Protein 8VDB (pdb70)

Sequence (1303 aa):
HMSKAKITAIGTYAPSRRLTNADLEKIVDTSDEWIVQRTGMRERRIADEHQFTSDLCIEAVKNLKSRYKGTLDDVDMILVATTTSDYAFPSTACRVQEYFGWESTGALDINATCAGLTYGLHLANGLITSGLHQKILVIAGETLSKVTDYTDRTTCVLFGDAAGALLVERDEETPGFLASVQGTSGNGGDILYRAGLRNEINGVQLVGSGKMVQNGREVYKWAARTVPGEFERLLHKAGLSSDDLDWFVPHSANLRMIESICEKTPFPIEKTLTSVEHYGNTSSVSIVLALDLAVKAGKLKKDQIVLLFGFGGGLTYTGLLIKWGMHMSKAKITAIGTYAPSRRLTNADLEKIVDTSDEWIVQRTGMRERRIADEHQFTSDLCIEAVKNLKSRYKGTLDDVDMILVATTTSDYAFPSTACRVQEYFGWESTGALDINATCAGLTYGLHLANGLITSGLHQKILVIAGETLSKVTDYTDRTTCVLFGDAAGALLVERDEETPGFLASVQGTSGNGGDILYRAGLRNEINGVQLVGSGKMVQNGREVYKWAARTVPGEFERLLHKAGLSSDDLDWFVPHSANLRMIESICEKTPFPIEKTLTSVEHYGNTSSVSIVLALDLAVKAGKLKKDQIVLLFGFGGGLTYTGLLIKWGMHMSKAKITAIGTYAPSRRLTNADLEKIVDTSDEWIVQRTGMRERRIADEHQFTSDLCIEAVKNLKSRYKGTLDDVDMILVATTTSDYAFPSTACRVQEYFGWESTGALDINATCAGLTYGLHLANGLITSGLHQKILVIAGETLSKVTDYTDRTTCVLFGDAAGALLVERDEETPGFLASVQGTSGNGGDILYRAGLRNEINGVQLVGSGKMVQNGREVYKWAARTVPGEFERLLHKAGLSSDDLDWFVPHSANLRMIESICEKTPFPIEKTLTSVEHYGNTSSVSIVLALDLAVKAGKLKKDQIVLLFGFGGGLTYTGLLIKWGMMSKAKITAIGTYAPSRRLTNADLEKIVDTSDEWIVQRTGMRERRIADEHQFTSDLCIEAVKNLKSRYKGTLDDVDMILVATTTSDYAFPSTACRVQEYFGWESTGALDINATCAGLTYGLHLANGLITSGLHQKILVIAGETLSKVTDYTDRTTCVLFGDAAGALLVERDEETPGFLASVQGTSGNGGDILYRAGLRNEINGVQLVGSGKMVQNGREVYKWAARTVPGEFERLLHKAGLSSDDLDWFVPHSANLRMIESICEKTPFPIEKTLTSVEHYGNTSSVSIVLALDLAVKAGKLKKDQIVLLFGFGGGLTYTGLLIKWGM

GO terms:
  GO:0033818 beta-ketoacyl-acyl-carrier-protein synthase III activity (F, EXP)

B-factor: mean 51.44, std 9.85, range [28.23, 94.94]

Structure (mmCIF, N/CA/C/O backbone):
data_8VDB
#
_entry.id   8VDB
#
_cell.length_a   91.964
_cell.length_b   92.718
_cell.length_c   93.998
_cell.angle_alpha   111.66
_cell.angle_beta   110.13
_cell.angle_gamma   105.45
#
_symmetry.space_group_name_H-M   'P 1'
#
loop_
_entity.id
_entity.type
_entity.pdbx_description
1 polymer 'Beta-ketoacyl-[acyl-carrier-protein] synthase III 2'
2 non-polymer GLYCEROL
3 water water
#
loop_
_atom_site.group_PDB
_atom_site.id
_atom_site.type_symbol
_atom_site.label_atom_id
_atom_site.label_alt_id
_atom_site.label_comp_id
_atom_site.label_asym_id
_atom_site.label_entity_id
_atom_site.label_seq_id
_atom_site.pdbx_PDB_ins_code
_atom_site.Cartn_x
_atom_site.Cartn_y
_atom_site.Cartn_z
_atom_site.occupancy
_atom_site.B_iso_or_equiv
_atom_site.auth_seq_id
_atom_site.auth_comp_id
_atom_site.auth_asym_id
_atom_site.auth_atom_id
_atom_site.pdbx_PDB_model_num
ATOM 1 N N . HIS A 1 20 ? 42.021 -39.423 19.122 1.00 66.94 0 HIS A N 1
ATOM 2 C CA . HIS A 1 20 ? 41.975 -39.156 20.556 1.00 73.26 0 HIS A CA 1
ATOM 3 C C . HIS A 1 20 ? 41.371 -40.344 21.308 1.00 68.26 0 HIS A C 1
ATOM 4 O O . HIS A 1 20 ? 40.377 -40.193 22.017 1.00 68.17 0 HIS A O 1
ATOM 11 N N . MET A 1 21 ? 41.991 -41.516 21.160 1.00 57.56 1 MET A N 1
ATOM 12 C CA . MET A 1 21 ? 41.391 -42.764 21.614 1.00 62.32 1 MET A CA 1
ATOM 13 C C . MET A 1 21 ? 41.521 -42.938 23.121 1.00 60.35 1 MET A C 1
ATOM 14 O O . MET A 1 21 ? 42.572 -42.669 23.708 1.00 58.79 1 MET A O 1
ATOM 19 N N . SER A 1 22 ? 40.449 -43.424 23.740 1.00 57.36 2 SER A N 1
ATOM 20 C CA . SER A 1 22 ? 40.417 -43.587 25.184 1.00 54.16 2 SER A CA 1
ATOM 21 C C . SER A 1 22 ? 41.203 -44.818 25.618 1.00 58.33 2 SER A C 1
ATOM 22 O O . SER A 1 22 ? 41.230 -45.843 24.929 1.00 56.18 2 SER A O 1
ATOM 25 N N . LYS A 1 23 ? 41.831 -44.709 26.787 1.00 55.31 3 LYS A N 1
ATOM 26 C CA . LYS A 1 23 ? 42.624 -45.781 27.372 1.00 54.99 3 LYS A CA 1
ATOM 27 C C . LYS A 1 23 ? 42.042 -46.236 28.710 1.00 59.47 3 LYS A C 1
ATOM 28 O O . LYS A 1 23 ? 42.778 -46.685 29.591 1.00 54.53 3 LYS A O 1
ATOM 34 N N . ALA A 1 24 ? 40.723 -46.125 28.881 1.00 56.41 4 ALA A N 1
ATOM 35 C CA . ALA A 1 24 ? 40.083 -46.411 30.158 1.00 52.88 4 ALA A CA 1
ATOM 36 C C . ALA A 1 24 ? 38.939 -47.400 29.978 1.00 52.17 4 ALA A C 1
ATOM 37 O O . ALA A 1 24 ? 38.348 -47.499 28.900 1.00 51.94 4 ALA A O 1
ATOM 39 N N . LYS A 1 25 ? 38.630 -48.130 31.052 1.00 49.09 5 LYS A N 1
ATOM 40 C CA . LYS A 1 25 ? 37.521 -49.078 31.050 1.00 48.93 5 LYS A CA 1
ATOM 41 C C . LYS A 1 25 ? 37.007 -49.263 32.471 1.00 46.26 5 LYS A C 1
ATOM 42 O O . LYS A 1 25 ? 37.799 -49.407 33.409 1.00 45.87 5 LYS A O 1
ATOM 44 N N . ILE A 1 26 ? 35.686 -49.257 32.623 1.00 44.00 6 ILE A N 1
ATOM 45 C CA . ILE A 1 26 ? 35.059 -49.541 33.911 1.00 49.02 6 ILE A CA 1
ATOM 46 C C . ILE A 1 26 ? 35.126 -51.044 34.153 1.00 47.53 6 ILE A C 1
ATOM 47 O O . ILE A 1 26 ? 34.662 -51.838 33.329 1.00 51.54 6 ILE A O 1
ATOM 52 N N . THR A 1 27 ? 35.710 -51.441 35.282 1.00 46.81 7 THR A N 1
ATOM 53 C CA . THR A 1 27 ? 36.077 -52.832 35.494 1.00 51.46 7 THR A CA 1
ATOM 54 C C . THR A 1 27 ? 35.419 -53.498 36.698 1.00 49.59 7 THR A C 1
ATOM 55 O O . THR A 1 27 ? 35.526 -54.722 36.827 1.00 54.11 7 THR A O 1
ATOM 59 N N . ALA A 1 28 ? 34.743 -52.750 37.571 1.00 46.93 8 ALA A N 1
ATOM 60 C CA . ALA A 1 28 ? 34.096 -53.339 38.739 1.00 48.11 8 ALA A CA 1
ATOM 61 C C . ALA A 1 28 ? 33.012 -52.392 39.235 1.00 46.30 8 ALA A C 1
ATOM 62 O O . ALA A 1 28 ? 33.008 -51.203 38.908 1.00 45.48 8 ALA A O 1
ATOM 64 N N . ILE A 1 29 ? 32.094 -52.933 40.040 1.00 45.98 9 ILE A N 1
ATOM 65 C CA . ILE A 1 29 ? 30.958 -52.172 40.551 1.00 40.58 9 ILE A CA 1
ATOM 66 C C . ILE A 1 29 ? 30.611 -52.672 41.946 1.00 46.79 9 ILE A C 1
ATOM 67 O O . ILE A 1 29 ? 30.827 -53.841 42.283 1.00 44.90 9 ILE A O 1
ATOM 72 N N . GLY A 1 30 ? 30.079 -51.768 42.760 1.00 45.27 10 GLY A N 1
ATOM 73 C CA . GLY A 1 30 ? 29.530 -52.122 44.058 1.00 38.38 10 GLY A CA 1
ATOM 74 C C . GLY A 1 30 ? 28.509 -51.087 44.473 1.00 47.31 10 GLY A C 1
ATOM 75 O O . GLY A 1 30 ? 28.625 -49.905 44.129 1.00 43.56 10 GLY A O 1
ATOM 76 N N . THR A 1 31 ? 27.479 -51.540 45.195 1.00 44.03 11 THR A N 1
ATOM 77 C CA . THR A 1 31 ? 26.444 -50.646 45.696 1.00 45.52 11 THR A CA 1
ATOM 78 C C . THR A 1 31 ? 26.060 -51.034 47.116 1.00 45.49 11 THR A C 1
ATOM 79 O O . THR A 1 31 ? 26.304 -52.154 47.569 1.00 45.53 11 THR A O 1
ATOM 83 N N . TYR A 1 32 ? 25.451 -50.073 47.805 1.00 49.46 12 TYR A N 1
ATOM 84 C CA . TYR A 1 32 ? 24.809 -50.273 49.096 1.00 41.15 12 TYR A CA 1
ATOM 85 C C . TYR A 1 32 ? 23.663 -49.281 49.193 1.00 51.67 12 TYR A C 1
ATOM 86 O O . TYR A 1 32 ? 23.850 -48.093 48.913 1.00 50.14 12 TYR A O 1
ATOM 95 N N . ALA A 1 33 ? 22.489 -49.761 49.588 1.00 50.89 13 ALA A N 1
ATOM 96 C CA . ALA A 1 33 ? 21.362 -48.886 49.820 1.00 48.00 13 ALA A CA 1
ATOM 97 C C . ALA A 1 33 ? 20.893 -49.043 51.259 1.00 48.89 13 ALA A C 1
ATOM 98 O O . ALA A 1 33 ? 20.897 -50.161 51.783 1.00 46.60 13 ALA A O 1
ATOM 100 N N . PRO A 1 34 ? 20.484 -47.960 51.919 1.00 46.76 14 PRO A N 1
ATOM 101 C CA . PRO A 1 34 ? 20.199 -48.041 53.358 1.00 51.43 14 PRO A CA 1
ATOM 102 C C . PRO A 1 34 ? 19.073 -49.028 53.663 1.00 55.10 14 PRO A C 1
ATOM 103 O O . PRO A 1 34 ? 18.349 -49.503 52.785 1.00 54.59 14 PRO A O 1
ATOM 105 N N . SER A 1 35 ? 18.929 -49.336 54.954 1.00 55.70 15 SER A N 1
ATOM 106 C CA . SER A 1 35 ? 18.080 -50.446 55.379 1.00 54.34 15 SER A CA 1
ATOM 107 C C . SER A 1 35 ? 16.602 -50.074 55.399 1.00 55.29 15 SER A C 1
ATOM 108 O O . SER A 1 35 ? 15.775 -50.764 54.790 1.00 52.49 15 SER A O 1
ATOM 111 N N . ARG A 1 36 ? 16.251 -49.004 56.107 1.00 51.16 16 ARG A N 1
ATOM 112 C CA . ARG A 1 36 ? 14.851 -48.618 56.239 1.00 49.36 16 ARG A CA 1
ATOM 113 C C . ARG A 1 36 ? 14.223 -48.385 54.870 1.00 53.94 16 ARG A C 1
ATOM 114 O O . ARG A 1 36 ? 14.733 -47.598 54.066 1.00 53.76 16 ARG A O 1
ATOM 122 N N . ARG A 1 37 ? 13.124 -49.084 54.602 1.00 57.88 17 ARG A N 1
ATOM 123 C CA . ARG A 1 37 ? 12.347 -48.869 53.391 1.00 52.64 17 ARG A CA 1
ATOM 124 C C . ARG A 1 37 ? 11.245 -47.856 53.655 1.00 54.13 17 ARG A C 1
ATOM 125 O O . ARG A 1 37 ? 10.549 -47.928 54.671 1.00 62.69 17 ARG A O 1
ATOM 133 N N . LEU A 1 38 ? 11.090 -46.913 52.738 1.00 54.71 18 LEU A N 1
ATOM 134 C CA . LEU A 1 38 ? 10.035 -45.908 52.811 1.00 53.63 18 LEU A CA 1
ATOM 135 C C . LEU A 1 38 ? 9.067 -46.204 51.673 1.00 53.04 18 LEU A C 1
ATOM 136 O O . LEU A 1 38 ? 9.310 -45.830 50.522 1.00 56.57 18 LEU A O 1
ATOM 141 N N . THR A 1 39 ? 7.977 -46.889 51.995 1.00 58.15 19 THR A N 1
ATOM 142 C CA . THR A 1 39 ? 7.010 -47.278 50.985 1.00 56.81 19 THR A CA 1
ATOM 143 C C . THR A 1 39 ? 6.052 -46.128 50.693 1.00 55.41 19 THR A C 1
ATOM 144 O O . THR A 1 39 ? 6.012 -45.115 51.398 1.00 56.12 19 THR A O 1
ATOM 148 N N . ASN A 1 40 ? 5.269 -46.294 49.626 1.00 56.31 20 ASN A N 1
ATOM 149 C CA . ASN A 1 40 ? 4.205 -45.338 49.343 1.00 55.86 20 ASN A CA 1
ATOM 150 C C . ASN A 1 40 ? 3.193 -45.294 50.483 1.00 61.49 20 ASN A C 1
ATOM 151 O O . ASN A 1 40 ? 2.680 -44.224 50.826 1.00 62.84 20 ASN A O 1
ATOM 156 N N . ALA A 1 41 ? 2.899 -46.450 51.086 1.00 60.30 21 ALA A N 1
ATOM 157 C CA . ALA A 1 41 ? 1.970 -46.477 52.211 1.00 62.03 21 ALA A CA 1
ATOM 158 C C . ALA A 1 41 ? 2.503 -45.661 53.379 1.00 62.71 21 ALA A C 1
ATOM 159 O O . ALA A 1 41 ? 1.747 -44.936 54.037 1.00 67.87 21 ALA A O 1
ATOM 161 N N . ASP A 1 42 ? 3.805 -45.765 53.652 1.00 63.38 22 ASP A N 1
ATOM 162 C CA . ASP A 1 42 ? 4.408 -44.956 54.705 1.00 63.99 22 ASP A CA 1
ATOM 163 C C . ASP A 1 42 ? 4.178 -43.475 54.445 1.00 61.66 22 ASP A C 1
ATOM 164 O O . ASP A 1 42 ? 3.804 -42.721 55.351 1.00 64.58 22 ASP A O 1
ATOM 169 N N . LEU A 1 43 ? 4.388 -43.045 53.201 1.00 64.77 23 LEU A N 1
ATOM 170 C CA . LEU A 1 43 ? 4.209 -41.644 52.849 1.00 62.73 23 LEU A CA 1
ATOM 171 C C . LEU A 1 43 ? 2.751 -41.211 52.914 1.00 68.13 23 LEU A C 1
ATOM 172 O O . LEU A 1 43 ? 2.479 -40.008 52.988 1.00 69.23 23 LEU A O 1
ATOM 177 N N . GLU A 1 44 ? 1.810 -42.158 52.879 1.00 68.28 24 GLU A N 1
ATOM 178 C CA . GLU A 1 44 ? 0.401 -41.795 52.992 1.00 65.79 24 GLU A CA 1
ATOM 179 C C . GLU A 1 44 ? 0.088 -41.228 54.372 1.00 67.05 24 GLU A C 1
ATOM 180 O O . GLU A 1 44 ? -0.729 -40.309 54.500 1.00 71.78 24 GLU A O 1
ATOM 186 N N . LYS A 1 45 ? 0.731 -41.755 55.411 1.00 62.81 25 LYS A N 1
ATOM 187 C CA . LYS A 1 45 ? 0.542 -41.275 56.772 1.00 67.49 25 LYS A CA 1
ATOM 188 C C . LYS A 1 45 ? 1.453 -40.102 57.116 1.00 65.82 25 LYS A C 1
ATOM 189 O O . LYS A 1 45 ? 1.477 -39.670 58.273 1.00 67.89 25 LYS A O 1
ATOM 195 N N . ILE A 1 46 ? 2.196 -39.579 56.142 1.00 65.05 26 ILE A N 1
ATOM 196 C CA . ILE A 1 46 ? 3.058 -38.426 56.344 1.00 63.00 26 ILE A CA 1
ATOM 197 C C . ILE A 1 46 ? 2.504 -37.182 55.659 1.00 62.69 26 ILE A C 1
ATOM 198 O O . ILE A 1 46 ? 2.483 -36.101 56.253 1.00 62.00 26 ILE A O 1
ATOM 203 N N . VAL A 1 47 ? 2.038 -37.317 54.414 1.00 59.84 27 VAL A N 1
ATOM 204 C CA . VAL A 1 47 ? 1.488 -36.211 53.640 1.00 61.15 27 VAL A CA 1
ATOM 205 C C . VAL A 1 47 ? 0.267 -36.703 52.872 1.00 65.17 27 VAL A C 1
ATOM 206 O O . VAL A 1 47 ? 0.040 -37.905 52.723 1.00 65.50 27 VAL A O 1
ATOM 210 N N . ASP A 1 48 ? -0.526 -35.749 52.381 1.00 69.09 28 ASP A N 1
ATOM 211 C CA . ASP A 1 48 ? -1.757 -36.052 51.648 1.00 63.91 28 ASP A CA 1
ATOM 212 C C . ASP A 1 48 ? -1.377 -36.495 50.244 1.00 66.47 28 ASP A C 1
ATOM 213 O O . ASP A 1 48 ? -1.291 -35.694 49.312 1.00 70.40 28 ASP A O 1
ATOM 218 N N . THR A 1 49 ? -1.160 -37.794 50.093 1.00 69.72 29 THR A N 1
ATOM 219 C CA . THR A 1 49 ? -0.853 -38.390 48.805 1.00 68.43 29 THR A CA 1
ATOM 220 C C . THR A 1 49 ? -1.406 -39.806 48.811 1.00 66.05 29 THR A C 1
ATOM 221 O O . THR A 1 49 ? -1.880 -40.299 49.837 1.00 63.62 29 THR A O 1
ATOM 225 N N . SER A 1 50 ? -1.358 -40.457 47.651 1.00 59.91 30 SER A N 1
ATOM 226 C CA . SER A 1 50 ? -1.818 -41.833 47.527 1.00 65.03 30 SER A CA 1
ATOM 227 C C . SER A 1 50 ? -0.778 -42.654 46.786 1.00 62.77 30 SER A C 1
ATOM 228 O O . SER A 1 50 ? -0.048 -42.137 45.936 1.00 66.29 30 SER A O 1
ATOM 231 N N . ASP A 1 51 ? -0.726 -43.947 47.117 1.00 57.43 31 ASP A N 1
ATOM 232 C CA . ASP A 1 51 ? 0.136 -44.868 46.386 1.00 61.53 31 ASP A CA 1
ATOM 233 C C . ASP A 1 51 ? -0.133 -44.801 44.889 1.00 66.07 31 ASP A C 1
ATOM 234 O O . ASP A 1 51 ? 0.803 -44.798 44.082 1.00 68.93 31 ASP A O 1
ATOM 239 N N . GLU A 1 52 ? -1.408 -44.716 44.499 1.00 62.90 32 GLU A N 1
ATOM 240 C CA . GLU A 1 52 ? -1.754 -44.744 43.082 1.00 63.83 32 GLU A CA 1
ATOM 241 C C . GLU A 1 52 ? -1.262 -43.493 42.362 1.00 65.72 32 GLU A C 1
ATOM 242 O O . GLU A 1 52 ? -0.801 -43.572 41.216 1.00 67.73 32 GLU A O 1
ATOM 244 N N . TRP A 1 53 ? -1.357 -42.328 43.009 1.00 64.37 33 TRP A N 1
ATOM 245 C CA . TRP A 1 53 ? -0.871 -41.107 42.373 1.00 65.82 33 TRP A CA 1
ATOM 246 C C . TRP A 1 53 ? 0.646 -41.129 42.224 1.00 62.39 33 TRP A C 1
ATOM 247 O O . TRP A 1 53 ? 1.180 -40.577 41.255 1.00 62.40 33 TRP A O 1
ATOM 258 N N . ILE A 1 54 ? 1.347 -41.783 43.153 1.00 61.58 34 ILE A N 1
ATOM 259 C CA . ILE A 1 54 ? 2.808 -41.810 43.113 1.00 60.54 34 ILE A CA 1
ATOM 260 C C . ILE A 1 54 ? 3.302 -42.722 41.995 1.00 60.36 34 ILE A C 1
ATOM 261 O O . ILE A 1 54 ? 4.146 -42.328 41.181 1.00 55.39 34 ILE A O 1
ATOM 266 N N . VAL A 1 55 ? 2.785 -43.953 41.933 1.00 58.53 35 VAL A N 1
ATOM 267 C CA . VAL A 1 55 ? 3.235 -44.870 40.888 1.00 61.46 35 VAL A CA 1
ATOM 268 C C . VAL A 1 55 ? 2.837 -44.357 39.514 1.00 61.34 35 VAL A C 1
ATOM 269 O O . VAL A 1 55 ? 3.496 -44.664 38.512 1.00 61.12 35 VAL A O 1
ATOM 273 N N . GLN A 1 56 ? 1.772 -43.557 39.439 1.00 61.51 36 GLN A N 1
ATOM 274 C CA . GLN A 1 56 ? 1.336 -43.050 38.147 1.00 59.11 36 GLN A CA 1
ATOM 275 C C . GLN A 1 56 ? 2.163 -41.842 37.725 1.00 61.95 36 GLN A C 1
ATOM 276 O O . GLN A 1 56 ? 2.553 -41.730 36.557 1.00 60.28 36 GLN A O 1
ATOM 278 N N . ARG A 1 57 ? 2.459 -40.940 38.662 1.00 61.71 37 ARG A N 1
ATOM 279 C CA . ARG A 1 57 ? 3.181 -39.727 38.304 1.00 60.43 37 ARG A CA 1
ATOM 280 C C . ARG A 1 57 ? 4.688 -39.947 38.252 1.00 56.25 37 ARG A C 1
ATOM 281 O O . ARG A 1 57 ? 5.384 -39.232 37.523 1.00 62.45 37 ARG A O 1
ATOM 283 N N . THR A 1 58 ? 5.210 -40.921 39.003 1.00 57.74 38 THR A N 1
ATOM 284 C CA . THR A 1 58 ? 6.653 -41.114 39.129 1.00 55.33 38 THR A CA 1
ATOM 285 C C . THR A 1 58 ? 7.122 -42.553 38.967 1.00 54.74 38 THR A C 1
ATOM 286 O O . THR A 1 58 ? 8.312 -42.760 38.699 1.00 53.18 38 THR A O 1
ATOM 290 N N . GLY A 1 59 ? 6.258 -43.546 39.149 1.00 57.36 39 GLY A N 1
ATOM 291 C CA . GLY A 1 59 ? 6.668 -44.925 38.998 1.00 51.45 39 GLY A CA 1
ATOM 292 C C . GLY A 1 59 ? 7.376 -45.523 40.190 1.00 53.70 39 GLY A C 1
ATOM 293 O O . GLY A 1 59 ? 7.832 -46.669 40.105 1.00 57.60 39 GLY A O 1
ATOM 294 N N . MET A 1 60 ? 7.471 -44.797 41.300 1.00 54.76 40 MET A N 1
ATOM 295 C CA . MET A 1 60 ? 8.203 -45.263 42.470 1.00 56.93 40 MET A CA 1
ATOM 296 C C . MET A 1 60 ? 7.285 -45.985 43.447 1.00 54.86 40 MET A C 1
ATOM 297 O O . MET A 1 60 ? 6.132 -45.591 43.647 1.00 61.18 40 MET A O 1
ATOM 302 N N . ARG A 1 61 ? 7.818 -47.041 44.060 1.00 54.43 41 ARG A N 1
ATOM 303 C CA . ARG A 1 61 ? 7.155 -47.836 45.088 1.00 58.30 41 ARG A CA 1
ATOM 304 C C . ARG A 1 61 ? 7.813 -47.703 46.447 1.00 57.94 41 ARG A C 1
ATOM 305 O O . ARG A 1 61 ? 7.118 -47.582 47.459 1.00 58.60 41 ARG A O 1
ATOM 313 N N . GLU A 1 62 ? 9.144 -47.744 46.481 1.00 57.08 42 GLU A N 1
ATOM 314 C CA . GLU A 1 62 ? 9.910 -47.707 47.715 1.00 58.95 42 GLU A CA 1
ATOM 315 C C . GLU A 1 62 ? 11.116 -46.799 47.537 1.00 57.90 42 GLU A C 1
ATOM 316 O O . GLU A 1 62 ? 11.592 -46.565 46.423 1.00 55.28 42 GLU A O 1
ATOM 322 N N . ARG A 1 63 ? 11.599 -46.287 48.662 1.00 54.52 43 ARG A N 1
ATOM 323 C CA . ARG A 1 63 ? 12.892 -45.632 48.755 1.00 50.39 43 ARG A CA 1
ATOM 324 C C . ARG A 1 63 ? 13.610 -46.181 49.977 1.00 51.01 43 ARG A C 1
ATOM 325 O O . ARG A 1 63 ? 12.983 -46.686 50.910 1.00 54.94 43 ARG A O 1
ATOM 333 N N . ARG A 1 64 ? 14.932 -46.088 49.967 1.00 47.12 44 ARG A N 1
ATOM 334 C CA . ARG A 1 64 ? 15.738 -46.424 51.131 1.00 46.36 44 ARG A CA 1
ATOM 335 C C . ARG A 1 64 ? 16.103 -45.151 51.881 1.00 49.91 44 ARG A C 1
ATOM 336 O O . ARG A 1 64 ? 16.356 -44.109 51.268 1.00 50.37 44 ARG A O 1
ATOM 344 N N . ILE A 1 65 ? 16.117 -45.234 53.210 1.00 48.40 45 ILE A N 1
ATOM 345 C CA . ILE A 1 65 ? 16.404 -44.093 54.069 1.00 45.65 45 ILE A CA 1
ATOM 346 C C . ILE A 1 65 ? 17.549 -44.462 54.997 1.00 50.12 45 ILE A C 1
ATOM 347 O O . ILE A 1 65 ? 17.504 -45.502 55.663 1.00 52.71 45 ILE A O 1
ATOM 352 N N . ALA A 1 66 ? 18.575 -43.619 55.035 1.00 53.62 46 ALA A N 1
ATOM 353 C CA . ALA A 1 66 ? 19.681 -43.822 55.956 1.00 46.91 46 ALA A CA 1
ATOM 354 C C . ALA A 1 66 ? 19.206 -43.668 57.394 1.00 49.94 46 ALA A C 1
ATOM 355 O O . ALA A 1 66 ? 18.239 -42.958 57.678 1.00 49.35 46 ALA A O 1
ATOM 357 N N . ASP A 1 67 ? 19.900 -44.346 58.307 1.00 59.66 47 ASP A N 1
ATOM 358 C CA . ASP A 1 67 ? 19.600 -44.221 59.724 1.00 56.47 47 ASP A CA 1
ATOM 359 C C . ASP A 1 67 ? 19.968 -42.823 60.223 1.00 57.03 47 ASP A C 1
ATOM 360 O O . ASP A 1 67 ? 20.593 -42.020 59.523 1.00 54.28 47 ASP A O 1
ATOM 365 N N . GLU A 1 68 ? 19.578 -42.544 61.468 1.00 55.62 48 GLU A N 1
ATOM 366 C CA . GLU A 1 68 ? 19.809 -41.229 62.056 1.00 58.90 48 GLU A CA 1
ATOM 367 C C . GLU A 1 68 ? 21.289 -40.874 62.116 1.00 59.66 48 GLU A C 1
ATOM 368 O O . GLU A 1 68 ? 21.649 -39.695 62.027 1.00 63.25 48 GLU A O 1
ATOM 374 N N . HIS A 1 69 ? 22.160 -41.867 62.275 1.00 59.02 49 HIS A N 1
ATOM 375 C CA . HIS A 1 69 ? 23.579 -41.612 62.488 1.00 60.20 49 HIS A CA 1
ATOM 376 C C . HIS A 1 69 ? 24.459 -42.171 61.380 1.00 58.79 49 HIS A C 1
ATOM 377 O O . HIS A 1 69 ? 25.688 -42.164 61.520 1.00 57.33 49 HIS A O 1
ATOM 384 N N . GLN A 1 70 ? 23.881 -42.651 60.285 1.00 52.20 50 GLN A N 1
ATOM 385 C CA . GLN A 1 70 ? 24.665 -43.055 59.130 1.00 53.36 50 GLN A CA 1
ATOM 386 C C . GLN A 1 70 ? 24.520 -42.006 58.030 1.00 48.04 50 GLN A C 1
ATOM 387 O O . GLN A 1 70 ? 23.426 -41.484 57.790 1.00 50.13 50 GLN A O 1
ATOM 393 N N . PHE A 1 71 ? 25.642 -41.645 57.410 1.00 48.57 51 PHE A N 1
ATOM 394 C CA . PHE A 1 71 ? 25.657 -40.515 56.487 1.00 44.60 51 PHE A CA 1
ATOM 395 C C . PHE A 1 71 ? 26.238 -40.921 55.142 1.00 43.01 51 PHE A C 1
ATOM 396 O O . PHE A 1 71 ? 26.473 -42.110 54.895 1.00 45.46 51 PHE A O 1
ATOM 404 N N . THR A 1 72 ? 26.460 -39.941 54.263 1.00 41.49 52 THR A N 1
ATOM 405 C CA . THR A 1 72 ? 26.904 -40.258 52.909 1.00 38.09 52 THR A CA 1
ATOM 406 C C . THR A 1 72 ? 28.208 -41.054 52.927 1.00 39.97 52 THR A C 1
ATOM 407 O O . THR A 1 72 ? 28.332 -42.062 52.222 1.00 38.54 52 THR A O 1
ATOM 411 N N . SER A 1 73 ? 29.175 -40.644 53.756 1.00 38.11 53 SER A N 1
ATOM 412 C CA . SER A 1 73 ? 30.458 -41.342 53.793 1.00 41.25 53 SER A CA 1
ATOM 413 C C . SER A 1 73 ? 30.292 -42.786 54.257 1.00 46.13 53 SER A C 1
ATOM 414 O O . SER A 1 73 ? 30.971 -43.687 53.750 1.00 46.44 53 SER A O 1
ATOM 417 N N . ASP A 1 74 ? 29.393 -43.029 55.217 1.00 44.05 54 ASP A N 1
ATOM 418 C CA . ASP A 1 74 ? 29.079 -44.403 55.603 1.00 45.80 54 ASP A CA 1
ATOM 419 C C . ASP A 1 74 ? 28.587 -45.201 54.404 1.00 43.65 54 ASP A C 1
ATOM 420 O O . ASP A 1 74 ? 29.069 -46.308 54.137 1.00 43.94 54 ASP A O 1
ATOM 425 N N . LEU A 1 75 ? 27.631 -44.641 53.661 1.00 42.90 55 LEU A N 1
ATOM 426 C CA . LEU A 1 75 ? 27.080 -45.329 52.499 1.00 40.90 55 LEU A CA 1
ATOM 427 C C . LEU A 1 75 ? 28.166 -45.615 51.470 1.00 46.38 55 LEU A C 1
ATOM 428 O O . LEU A 1 75 ? 28.260 -46.730 50.943 1.00 42.72 55 LEU A O 1
ATOM 433 N N . CYS A 1 76 ? 28.995 -44.610 51.167 1.00 40.02 56 CYS A N 1
ATOM 434 C CA . CYS A 1 76 ? 30.056 -44.797 50.181 1.00 47.43 56 CYS A CA 1
ATOM 435 C C . CYS A 1 76 ? 31.006 -45.910 50.606 1.00 46.82 56 CYS A C 1
ATOM 436 O O . CYS A 1 76 ? 31.367 -46.776 49.799 1.00 43.99 56 CYS A O 1
ATOM 439 N N . ILE A 1 77 ? 31.424 -45.900 51.878 1.00 45.90 57 ILE A N 1
ATOM 440 C CA . ILE A 1 77 ? 32.311 -46.945 52.378 1.00 44.90 57 ILE A CA 1
ATOM 441 C C . ILE A 1 77 ? 31.664 -48.313 52.212 1.00 41.40 57 ILE A C 1
ATOM 442 O O . ILE A 1 77 ? 32.310 -49.275 51.784 1.00 43.97 57 ILE A O 1
ATOM 447 N N . GLU A 1 78 ? 30.372 -48.417 52.519 1.00 41.43 58 GLU A N 1
ATOM 448 C CA . GLU A 1 78 ? 29.664 -49.672 52.296 1.00 44.71 58 GLU A CA 1
ATOM 449 C C . GLU A 1 78 ? 29.621 -50.040 50.818 1.00 44.45 58 GLU A C 1
ATOM 450 O O . GLU A 1 78 ? 29.573 -51.226 50.473 1.00 46.53 58 GLU A O 1
ATOM 456 N N . ALA A 1 79 ? 29.643 -49.046 49.930 1.00 45.06 59 ALA A N 1
ATOM 457 C CA . ALA A 1 79 ? 29.594 -49.352 48.507 1.00 41.13 59 ALA A CA 1
ATOM 458 C C . ALA A 1 79 ? 30.940 -49.852 48.005 1.00 41.07 59 ALA A C 1
ATOM 459 O O . ALA A 1 79 ? 30.992 -50.766 47.173 1.00 42.21 59 ALA A O 1
ATOM 461 N N . VAL A 1 80 ? 32.033 -49.262 48.495 1.00 40.42 60 VAL A N 1
ATOM 462 C CA . VAL A 1 80 ? 33.365 -49.747 48.145 1.00 43.55 60 VAL A CA 1
ATOM 463 C C . VAL A 1 80 ? 33.593 -51.135 48.732 1.00 44.61 60 VAL A C 1
ATOM 464 O O . VAL A 1 80 ? 34.219 -51.997 48.103 1.00 43.16 60 VAL A O 1
ATOM 468 N N . LYS A 1 81 ? 33.074 -51.378 49.938 1.00 44.58 61 LYS A N 1
ATOM 469 C CA . LYS A 1 81 ? 33.095 -52.724 50.499 1.00 46.57 61 LYS A CA 1
ATOM 470 C C . LYS A 1 81 ? 32.417 -53.712 49.558 1.00 47.08 61 LYS A C 1
ATOM 471 O O . LYS A 1 81 ? 32.939 -54.803 49.301 1.00 49.08 61 LYS A O 1
ATOM 477 N N . ASN A 1 82 ? 31.253 -53.339 49.021 1.00 39.28 62 ASN A N 1
ATOM 478 C CA . ASN A 1 82 ? 30.559 -54.213 48.082 1.00 37.35 62 ASN A CA 1
ATOM 479 C C . ASN A 1 82 ? 31.397 -54.450 46.831 1.00 49.96 62 ASN A C 1
ATOM 480 O O . ASN A 1 82 ? 31.570 -55.594 46.394 1.00 46.83 62 ASN A O 1
ATOM 485 N N . LEU A 1 83 ? 31.929 -53.372 46.240 1.00 46.09 63 LEU A N 1
ATOM 486 C CA . LEU A 1 83 ? 32.766 -53.508 45.051 1.00 42.98 63 LEU A CA 1
ATOM 487 C C . LEU A 1 83 ? 33.964 -54.413 45.318 1.00 48.23 63 LEU A C 1
ATOM 488 O O . LEU A 1 83 ? 34.240 -55.338 44.545 1.00 47.35 63 LEU A O 1
ATOM 493 N N . LYS A 1 84 ? 34.701 -54.142 46.402 1.00 46.90 64 LYS A N 1
ATOM 494 C CA . LYS A 1 84 ? 35.920 -54.893 46.693 1.00 50.92 64 LYS A CA 1
ATOM 495 C C . LYS A 1 84 ? 35.634 -56.381 46.859 1.00 52.99 64 LYS A C 1
ATOM 496 O O . LYS A 1 84 ? 36.357 -57.225 46.316 1.00 56.24 64 LYS A O 1
ATOM 502 N N . SER A 1 85 ? 34.579 -56.723 47.597 1.00 50.40 65 SER A N 1
ATOM 503 C CA . SER A 1 85 ? 34.140 -58.109 47.709 1.00 52.04 65 SER A CA 1
ATOM 504 C C . SER A 1 85 ? 33.663 -58.692 46.382 1.00 52.64 65 SER A C 1
ATOM 505 O O . SER A 1 85 ? 33.266 -59.860 46.350 1.00 53.53 65 SER A O 1
ATOM 508 N N . ARG A 1 86 ? 33.682 -57.918 45.297 1.00 53.61 66 ARG A N 1
ATOM 509 C CA . ARG A 1 86 ? 33.279 -58.408 43.987 1.00 49.13 66 ARG A CA 1
ATOM 510 C C . ARG A 1 86 ? 34.344 -58.223 42.916 1.00 55.74 66 ARG A C 1
ATOM 511 O O . ARG A 1 86 ? 34.149 -58.699 41.790 1.00 63.85 66 ARG A O 1
ATOM 519 N N . TYR A 1 87 ? 35.451 -57.550 43.224 1.00 58.13 67 TYR A N 1
ATOM 520 C CA . TYR A 1 87 ? 36.537 -57.301 42.283 1.00 55.43 67 TYR A CA 1
ATOM 521 C C . TYR A 1 87 ? 37.629 -58.341 42.493 1.00 54.19 67 TYR A C 1
ATOM 522 O O . TYR A 1 87 ? 38.004 -58.632 43.634 1.00 54.47 67 TYR A O 1
ATOM 531 N N . LYS A 1 88 ? 38.134 -58.900 41.391 1.00 55.66 68 LYS A N 1
ATOM 532 C CA . LYS A 1 88 ? 39.184 -59.909 41.495 1.00 55.54 68 LYS A CA 1
ATOM 533 C C . LYS A 1 88 ? 40.521 -59.296 41.885 1.00 56.95 68 LYS A C 1
ATOM 534 O O . LYS A 1 88 ? 41.302 -59.928 42.606 1.00 57.10 68 LYS A O 1
ATOM 540 N N . GLY A 1 89 ? 40.809 -58.083 41.414 1.00 54.67 69 GLY A N 1
ATOM 541 C CA . GLY A 1 89 ? 42.071 -57.429 41.691 1.00 44.70 69 GLY A CA 1
ATOM 542 C C . GLY A 1 89 ? 42.111 -56.817 43.078 1.00 46.06 69 GLY A C 1
ATOM 543 O O . GLY A 1 89 ? 41.289 -57.104 43.950 1.00 53.18 69 GLY A O 1
ATOM 544 N N . THR A 1 90 ? 43.106 -55.958 43.280 1.00 46.96 70 THR A N 1
ATOM 545 C CA . THR A 1 90 ? 43.280 -55.228 44.527 1.00 51.90 70 THR A CA 1
ATOM 546 C C . THR A 1 90 ? 42.908 -53.761 44.351 1.00 51.57 70 THR A C 1
ATOM 547 O O . THR A 1 90 ? 42.947 -53.209 43.248 1.00 51.78 70 THR A O 1
ATOM 551 N N . LEU A 1 91 ? 42.555 -53.130 45.469 1.00 54.25 71 LEU A N 1
ATOM 552 C CA . LEU A 1 91 ? 42.316 -51.696 45.515 1.00 53.08 71 LEU A CA 1
ATOM 553 C C . LEU A 1 91 ? 43.431 -50.934 46.219 1.00 56.64 71 LEU A C 1
ATOM 554 O O . LEU A 1 91 ? 43.316 -49.715 46.384 1.00 57.83 71 LEU A O 1
ATOM 559 N N . ASP A 1 92 ? 44.507 -51.614 46.628 1.00 52.29 72 ASP A N 1
ATOM 560 C CA . ASP A 1 92 ? 45.586 -50.949 47.354 1.00 52.05 72 ASP A CA 1
ATOM 561 C C . ASP A 1 92 ? 46.311 -49.910 46.513 1.00 52.33 72 ASP A C 1
ATOM 562 O O . ASP A 1 92 ? 46.965 -49.028 47.077 1.00 54.52 72 ASP A O 1
ATOM 567 N N . ASP A 1 93 ? 46.231 -49.997 45.185 1.00 49.24 73 ASP A N 1
ATOM 568 C CA . ASP A 1 93 ? 46.913 -49.050 44.312 1.00 51.79 73 ASP A CA 1
ATOM 569 C C . ASP A 1 93 ? 45.942 -48.095 43.615 1.00 52.71 73 ASP A C 1
ATOM 570 O O . ASP A 1 93 ? 46.278 -47.521 42.573 1.00 48.93 73 ASP A O 1
ATOM 575 N N . VAL A 1 94 ? 44.740 -47.921 44.169 1.00 49.34 74 VAL A N 1
ATOM 576 C CA . VAL A 1 94 ? 43.854 -46.854 43.717 1.00 48.16 74 VAL A CA 1
ATOM 577 C C . VAL A 1 94 ? 44.573 -45.526 43.901 1.00 46.90 74 VAL A C 1
ATOM 578 O O . VAL A 1 94 ? 45.009 -45.196 45.010 1.00 48.76 74 VAL A O 1
ATOM 582 N N . ASP A 1 95 ? 44.702 -44.755 42.819 1.00 48.46 75 ASP A N 1
ATOM 583 C CA . ASP A 1 95 ? 45.429 -43.493 42.869 1.00 48.10 75 ASP A CA 1
ATOM 584 C C . ASP A 1 95 ? 44.533 -42.259 42.797 1.00 45.14 75 ASP A C 1
ATOM 585 O O . ASP A 1 95 ? 45.057 -41.139 42.743 1.00 43.49 75 ASP A O 1
ATOM 590 N N . MET A 1 96 ? 43.209 -42.419 42.799 1.00 45.81 76 MET A N 1
ATOM 591 C CA . MET A 1 96 ? 42.298 -41.275 42.803 1.00 40.71 76 MET A CA 1
ATOM 592 C C . MET A 1 96 ? 40.937 -41.720 43.311 1.00 38.47 76 MET A C 1
ATOM 593 O O . MET A 1 96 ? 40.426 -42.760 42.885 1.00 41.79 76 MET A O 1
ATOM 598 N N . ILE A 1 97 ? 40.358 -40.936 44.216 1.00 34.26 77 ILE A N 1
ATOM 599 C CA . ILE A 1 97 ? 38.990 -41.138 44.675 1.00 38.87 77 ILE A CA 1
ATOM 600 C C . ILE A 1 97 ? 38.196 -39.903 44.301 1.00 39.48 77 ILE A C 1
ATOM 601 O O . ILE A 1 97 ? 38.564 -38.785 44.685 1.00 36.77 77 ILE A O 1
ATOM 606 N N . LEU A 1 98 ? 37.110 -40.104 43.558 1.00 38.63 78 LEU A N 1
ATOM 607 C CA . LEU A 1 98 ? 36.168 -39.047 43.219 1.00 39.58 78 LEU A CA 1
ATOM 608 C C . LEU A 1 98 ? 34.816 -39.423 43.802 1.00 39.61 78 LEU A C 1
ATOM 609 O O . LEU A 1 98 ? 34.302 -40.511 43.525 1.00 42.82 78 LEU A O 1
ATOM 614 N N . VAL A 1 99 ? 34.241 -38.537 44.607 1.00 37.28 79 VAL A N 1
ATOM 615 C CA . VAL A 1 99 ? 32.938 -38.775 45.214 1.00 41.87 79 VAL A CA 1
ATOM 616 C C . VAL A 1 99 ? 31.992 -37.683 44.738 1.00 41.64 79 VAL A C 1
ATOM 617 O O . VAL A 1 99 ? 32.141 -36.514 45.117 1.00 42.90 79 VAL A O 1
ATOM 621 N N . ALA A 1 100 ? 31.022 -38.059 43.907 1.00 40.04 80 ALA A N 1
ATOM 622 C CA . ALA A 1 100 ? 29.941 -37.159 43.520 1.00 37.93 80 ALA A CA 1
ATOM 623 C C . ALA A 1 100 ? 28.906 -37.142 44.631 1.00 42.25 80 ALA A C 1
ATOM 624 O O . ALA A 1 100 ? 28.271 -38.163 44.914 1.00 42.52 80 ALA A O 1
ATOM 626 N N . THR A 1 101 ? 28.723 -35.991 45.266 1.00 44.61 81 THR A N 1
ATOM 627 C CA . THR A 1 101 ? 27.736 -35.922 46.329 1.00 43.77 81 THR A CA 1
ATOM 628 C C . THR A 1 101 ? 27.239 -34.497 46.483 1.00 42.10 81 THR A C 1
ATOM 629 O O . THR A 1 101 ? 27.971 -33.537 46.228 1.00 40.61 81 THR A O 1
ATOM 633 N N . THR A 1 102 ? 25.978 -34.374 46.904 1.00 37.69 82 THR A N 1
ATOM 634 C CA . THR A 1 102 ? 25.439 -33.092 47.331 1.00 46.61 82 THR A CA 1
ATOM 635 C C . THR A 1 102 ? 25.178 -33.039 48.822 1.00 42.97 82 THR A C 1
ATOM 636 O O . THR A 1 102 ? 24.781 -31.983 49.326 1.00 43.11 82 THR A O 1
ATOM 640 N N . THR A 1 103 ? 25.370 -34.148 49.530 1.00 39.58 83 THR A N 1
ATOM 641 C CA . THR A 1 103 ? 25.023 -34.277 50.942 1.00 42.45 83 THR A CA 1
ATOM 642 C C . THR A 1 103 ? 26.187 -34.876 51.720 1.00 44.93 83 THR A C 1
ATOM 643 O O . THR A 1 103 ? 26.044 -35.863 52.437 1.00 41.43 83 THR A O 1
ATOM 647 N N . SER A 1 104 ? 27.370 -34.287 51.574 1.00 44.36 84 SER A N 1
ATOM 648 C CA . SER A 1 104 ? 28.542 -34.777 52.286 1.00 47.27 84 SER A CA 1
ATOM 649 C C . SER A 1 104 ? 28.388 -34.571 53.790 1.00 46.00 84 SER A C 1
ATOM 650 O O . SER A 1 104 ? 27.718 -33.637 54.245 1.00 42.14 84 SER A O 1
ATOM 653 N N . ASP A 1 105 ? 29.021 -35.462 54.561 1.00 47.13 85 ASP A N 1
ATOM 654 C CA . ASP A 1 105 ? 28.969 -35.380 56.019 1.00 46.55 85 ASP A CA 1
ATOM 655 C C . ASP A 1 105 ? 29.348 -33.985 56.502 1.00 46.59 85 ASP A C 1
ATOM 656 O O . ASP A 1 105 ? 28.658 -33.383 57.336 1.00 45.24 85 ASP A O 1
ATOM 661 N N . TYR A 1 106 ? 30.485 -33.493 56.006 1.00 37.55 86 TYR A N 1
ATOM 662 C CA . TYR A 1 106 ? 30.990 -32.175 56.467 1.00 47.95 86 TYR A CA 1
ATOM 663 C C . TYR A 1 106 ? 31.159 -31.262 55.267 1.00 47.81 86 TYR A C 1
ATOM 664 O O . TYR A 1 106 ? 31.140 -31.752 54.118 1.00 45.89 86 TYR A O 1
ATOM 673 N N . ALA A 1 107 ? 31.333 -29.964 55.522 1.00 47.74 87 ALA A N 1
ATOM 674 C CA . ALA A 1 107 ? 31.454 -28.988 54.416 1.00 44.44 87 ALA A CA 1
ATOM 675 C C . ALA A 1 107 ? 32.717 -29.272 53.598 1.00 48.09 87 ALA A C 1
ATOM 676 O O . ALA A 1 107 ? 32.587 -29.509 52.383 1.00 50.57 87 ALA A O 1
ATOM 678 N N . PHE A 1 108 ? 33.890 -29.260 54.236 1.00 51.94 88 PHE A N 1
ATOM 679 C CA . PHE A 1 108 ? 35.140 -29.428 53.441 1.00 50.77 88 PHE A CA 1
ATOM 680 C C . PHE A 1 108 ? 35.874 -30.733 53.787 1.00 52.49 88 PHE A C 1
ATOM 681 O O . PHE A 1 108 ? 36.534 -31.251 52.867 1.00 54.34 88 PHE A O 1
ATOM 689 N N . PRO A 1 109 ? 35.837 -31.299 55.019 1.00 50.79 89 PRO A N 1
ATOM 690 C CA . PRO A 1 109 ? 36.440 -32.612 55.252 1.00 45.61 89 PRO A CA 1
ATOM 691 C C . PRO A 1 109 ? 35.809 -33.404 54.106 1.00 56.35 89 PRO A C 1
ATOM 692 O O . PRO A 1 109 ? 34.610 -33.610 54.144 1.00 63.37 89 PRO A O 1
ATOM 696 N N . SER A 1 110 ? 36.610 -33.834 53.131 1.00 46.24 90 SER A N 1
ATOM 697 C CA . SER A 1 110 ? 36.027 -34.449 51.909 1.00 45.23 90 SER A CA 1
ATOM 698 C C . SER A 1 110 ? 35.498 -35.867 52.118 1.00 52.03 90 SER A C 1
ATOM 699 O O . SER A 1 110 ? 36.244 -36.703 52.657 1.00 48.74 90 SER A O 1
ATOM 702 N N . THR A 1 111 ? 34.246 -36.112 51.728 1.00 38.62 91 THR A N 1
ATOM 703 C CA . THR A 1 111 ? 33.731 -37.478 51.721 1.00 39.35 91 THR A CA 1
ATOM 704 C C . THR A 1 111 ? 34.739 -38.447 51.120 1.00 41.28 91 THR A C 1
ATOM 705 O O . THR A 1 111 ? 34.913 -39.563 51.624 1.00 44.60 91 THR A O 1
ATOM 709 N N . ALA A 1 112 ? 35.415 -38.039 50.040 1.00 37.89 92 ALA A N 1
ATOM 710 C CA . ALA A 1 112 ? 36.452 -38.879 49.449 1.00 38.72 92 ALA A CA 1
ATOM 711 C C . ALA A 1 112 ? 37.593 -39.138 50.423 1.00 42.82 92 ALA A C 1
ATOM 712 O O . ALA A 1 112 ? 38.221 -40.203 50.381 1.00 41.23 92 ALA A O 1
ATOM 714 N N . CYS A 1 113 ? 37.894 -38.178 51.289 1.00 39.61 93 CYS A N 1
ATOM 715 C CA . CYS A 1 113 ? 38.980 -38.388 52.231 1.00 44.09 93 CYS A CA 1
ATOM 716 C C . CYS A 1 113 ? 38.537 -39.291 53.373 1.00 44.13 93 CYS A C 1
ATOM 717 O O . CYS A 1 113 ? 39.345 -40.063 53.900 1.00 42.32 93 CYS A O 1
ATOM 720 N N . ARG A 1 114 ? 37.258 -39.220 53.751 1.00 41.90 94 ARG A N 1
ATOM 721 C CA . ARG A 1 114 ? 36.710 -40.188 54.697 1.00 48.50 94 ARG A CA 1
ATOM 722 C C . ARG A 1 114 ? 36.796 -41.600 54.137 1.00 47.26 94 ARG A C 1
ATOM 723 O O . ARG A 1 114 ? 37.002 -42.562 54.885 1.00 49.82 94 ARG A O 1
ATOM 731 N N . VAL A 1 115 ? 36.653 -41.742 52.818 1.00 49.21 95 VAL A N 1
ATOM 732 C CA . VAL A 1 115 ? 36.749 -43.063 52.208 1.00 46.36 95 VAL A CA 1
ATOM 733 C C . VAL A 1 115 ? 38.186 -43.563 52.255 1.00 47.95 95 VAL A C 1
ATOM 734 O O . VAL A 1 115 ? 38.438 -44.749 52.495 1.00 47.39 95 VAL A O 1
ATOM 738 N N . GLN A 1 116 ? 39.155 -42.666 52.062 1.00 51.18 96 GLN A N 1
ATOM 739 C CA . GLN A 1 116 ? 40.549 -43.084 52.158 1.00 46.63 96 GLN A CA 1
ATOM 740 C C . GLN A 1 116 ? 40.913 -43.466 53.587 1.00 43.93 96 GLN A C 1
ATOM 741 O O . GLN A 1 116 ? 41.645 -44.436 53.807 1.00 46.60 96 GLN A O 1
ATOM 747 N N . GLU A 1 117 ? 40.423 -42.703 54.567 1.00 46.02 97 GLU A N 1
ATOM 748 C CA . GLU A 1 117 ? 40.753 -42.978 55.960 1.00 44.02 97 GLU A CA 1
ATOM 749 C C . GLU A 1 117 ? 40.326 -44.384 56.356 1.00 47.98 97 GLU A C 1
ATOM 750 O O . GLU A 1 117 ? 41.041 -45.079 57.087 1.00 53.59 97 GLU A O 1
ATOM 756 N N . TYR A 1 118 ? 39.164 -44.820 55.875 1.00 48.80 98 TYR A N 1
ATOM 757 C CA . TYR A 1 118 ? 38.659 -46.142 56.218 1.00 47.31 98 TYR A CA 1
ATOM 758 C C . TYR A 1 118 ? 39.551 -47.241 55.654 1.00 50.72 98 TYR A C 1
ATOM 759 O O . TYR A 1 118 ? 39.893 -48.198 56.358 1.00 52.75 98 TYR A O 1
ATOM 768 N N . PHE A 1 119 ? 39.925 -47.132 54.378 1.00 48.83 99 PHE A N 1
ATOM 769 C CA . PHE A 1 119 ? 40.674 -48.191 53.714 1.00 47.09 99 PHE A CA 1
ATOM 770 C C . PHE A 1 119 ? 42.177 -47.970 53.750 1.00 47.40 99 PHE A C 1
ATOM 771 O O . PHE A 1 119 ? 42.927 -48.906 53.453 1.00 49.84 99 PHE A O 1
ATOM 779 N N . GLY A 1 120 ? 42.630 -46.764 54.090 1.00 50.55 100 GLY A N 1
ATOM 780 C CA . GLY A 1 120 ? 44.040 -46.516 54.326 1.00 51.94 100 GLY A CA 1
ATOM 781 C C . GLY A 1 120 ? 44.946 -46.610 53.119 1.00 47.82 100 GLY A C 1
ATOM 782 O O . GLY A 1 120 ? 46.162 -46.726 53.292 1.00 52.59 100 GLY A O 1
ATOM 783 N N . TRP A 1 121 ? 44.396 -46.574 51.904 1.00 46.46 101 TRP A N 1
ATOM 784 C CA . TRP A 1 121 ? 45.226 -46.580 50.704 1.00 51.59 101 TRP A CA 1
ATOM 785 C C . TRP A 1 121 ? 46.315 -45.520 50.809 1.00 48.17 101 TRP A C 1
ATOM 786 O O . TRP A 1 121 ? 46.085 -44.418 51.315 1.00 44.71 101 TRP A O 1
ATOM 797 N N . GLU A 1 122 ? 47.506 -45.862 50.324 1.00 52.84 102 GLU A N 1
ATOM 798 C CA . GLU A 1 122 ? 48.709 -45.134 50.705 1.00 56.40 102 GLU A CA 1
ATOM 799 C C . GLU A 1 122 ? 49.020 -43.941 49.812 1.00 47.13 102 GLU A C 1
ATOM 800 O O . GLU A 1 122 ? 49.587 -42.956 50.299 1.00 45.90 102 GLU A O 1
ATOM 806 N N . SER A 1 123 ? 48.678 -43.996 48.522 1.00 50.98 103 SER A N 1
ATOM 807 C CA . SER A 1 123 ? 49.018 -42.910 47.594 1.00 49.83 103 SER A CA 1
ATOM 808 C C . SER A 1 123 ? 47.829 -42.666 46.669 1.00 46.15 103 SER A C 1
ATOM 809 O O . SER A 1 123 ? 47.776 -43.197 45.556 1.00 45.47 103 SER A O 1
ATOM 812 N N . THR A 1 124 ? 46.887 -41.845 47.123 1.00 46.39 104 THR A N 1
ATOM 813 C CA . THR A 1 124 ? 45.724 -41.520 46.312 1.00 43.51 104 THR A CA 1
ATOM 814 C C . THR A 1 124 ? 45.343 -40.062 46.493 1.00 44.69 104 THR A C 1
ATOM 815 O O . THR A 1 124 ? 45.495 -39.498 47.581 1.00 41.00 104 THR A O 1
ATOM 819 N N . GLY A 1 125 ? 44.860 -39.458 45.405 1.00 47.42 105 GLY A N 1
ATOM 820 C CA . GLY A 1 125 ? 44.137 -38.209 45.515 1.00 38.90 105 GLY A CA 1
ATOM 821 C C . GLY A 1 125 ? 42.700 -38.444 45.949 1.00 38.71 105 GLY A C 1
ATOM 822 O O . GLY A 1 125 ? 42.113 -39.496 45.702 1.00 37.83 105 GLY A O 1
ATOM 823 N N . ALA A 1 126 ? 42.130 -37.449 46.625 1.00 38.18 106 ALA A N 1
ATOM 824 C CA . ALA A 1 126 ? 40.742 -37.513 47.064 1.00 40.05 106 ALA A CA 1
ATOM 825 C C . ALA A 1 126 ? 40.065 -36.192 46.753 1.00 37.74 106 ALA A C 1
ATOM 826 O O . ALA A 1 126 ? 40.573 -35.130 47.123 1.00 39.09 106 ALA A O 1
ATOM 828 N N . LEU A 1 127 ? 38.906 -36.262 46.104 1.00 36.00 107 LEU A N 1
ATOM 829 C CA . LEU A 1 127 ? 38.211 -35.056 45.689 1.00 32.99 107 LEU A CA 1
ATOM 830 C C . LEU A 1 127 ? 36.717 -35.320 45.641 1.00 35.31 107 LEU A C 1
ATOM 831 O O . LEU A 1 127 ? 36.289 -36.342 45.097 1.00 38.25 107 LEU A O 1
ATOM 836 N N . ASP A 1 128 ? 35.937 -34.406 46.220 1.00 36.02 108 ASP A N 1
ATOM 837 C CA . ASP A 1 128 ? 34.490 -34.394 46.049 1.00 39.39 108 ASP A CA 1
ATOM 838 C C . ASP A 1 128 ? 34.139 -33.506 44.867 1.00 39.38 108 ASP A C 1
ATOM 839 O O . ASP A 1 128 ? 34.766 -32.465 44.654 1.00 37.19 108 ASP A O 1
ATOM 844 N N . ILE A 1 129 ? 33.124 -33.909 44.108 1.00 39.00 109 ILE A N 1
ATOM 845 C CA . ILE A 1 129 ? 32.650 -33.127 42.974 1.00 33.88 109 ILE A CA 1
ATOM 846 C C . ILE A 1 129 ? 31.146 -32.938 43.099 1.00 39.96 109 ILE A C 1
ATOM 847 O O . ILE A 1 129 ? 30.432 -33.800 43.622 1.00 39.48 109 ILE A O 1
ATOM 852 N N . ASN A 1 130 ? 30.667 -31.791 42.619 1.00 33.29 110 ASN A N 1
ATOM 853 C CA . ASN A 1 130 ? 29.258 -31.427 42.710 1.00 39.80 110 ASN A CA 1
ATOM 854 C C . ASN A 1 130 ? 28.735 -31.058 41.328 1.00 41.38 110 ASN A C 1
ATOM 855 O O . ASN A 1 130 ? 29.025 -29.972 40.815 1.00 40.32 110 ASN A O 1
ATOM 860 N N . ALA A 1 131 ? 27.958 -31.962 40.736 1.00 40.38 111 ALA A N 1
ATOM 861 C CA . ALA A 1 131 ? 27.108 -31.648 39.595 1.00 34.28 111 ALA A CA 1
ATOM 862 C C . ALA A 1 131 ? 25.739 -32.274 39.784 1.00 45.82 111 ALA A C 1
ATOM 863 O O . ALA A 1 131 ? 25.095 -32.683 38.811 1.00 49.28 111 ALA A O 1
ATOM 865 N N . THR A 1 132 ? 25.302 -32.377 41.039 1.00 44.47 112 THR A N 1
ATOM 866 C CA . THR A 1 132 ? 23.967 -32.844 41.419 1.00 44.88 112 THR A CA 1
ATOM 867 C C . THR A 1 132 ? 23.782 -34.232 40.811 1.00 43.48 112 THR A C 1
ATOM 868 O O . THR A 1 132 ? 24.704 -35.056 40.905 1.00 44.45 112 THR A O 1
ATOM 872 N N . CYS A 1 133 ? 22.648 -34.513 40.172 1.00 41.10 113 CYS A N 1
ATOM 873 C CA . CYS A 1 133 ? 22.347 -35.823 39.617 1.00 41.47 113 CYS A CA 1
ATOM 874 C C . CYS A 1 133 ? 23.245 -36.191 38.446 1.00 42.45 113 CYS A C 1
ATOM 875 O O . CYS A 1 133 ? 23.218 -37.345 38.003 1.00 41.78 113 CYS A O 1
ATOM 878 N N . ALA A 1 134 ? 24.039 -35.251 37.940 1.00 41.67 114 ALA A N 1
ATOM 879 C CA . ALA A 1 134 ? 24.982 -35.529 36.868 1.00 43.62 114 ALA A CA 1
ATOM 880 C C . ALA A 1 134 ? 26.376 -35.876 37.375 1.00 42.01 114 ALA A C 1
ATOM 881 O O . ALA A 1 134 ? 27.278 -36.101 36.559 1.00 43.98 114 ALA A O 1
ATOM 883 N N . GLY A 1 135 ? 26.575 -35.936 38.694 1.00 37.20 115 GLY A N 1
ATOM 884 C CA . GLY A 1 135 ? 27.918 -36.106 39.230 1.00 42.97 115 GLY A CA 1
ATOM 885 C C . GLY A 1 135 ? 28.575 -37.426 38.868 1.00 41.16 115 GLY A C 1
ATOM 886 O O . GLY A 1 135 ? 29.801 -37.490 38.716 1.00 39.81 115 GLY A O 1
ATOM 887 N N . LEU A 1 136 ? 27.785 -38.494 38.742 1.00 38.55 116 LEU A N 1
ATOM 888 C CA . LEU A 1 136 ? 28.343 -39.789 38.366 1.00 42.51 116 LEU A CA 1
ATOM 889 C C . LEU A 1 136 ? 28.987 -39.723 36.985 1.00 42.89 116 LEU A C 1
ATOM 890 O O . LEU A 1 136 ? 30.169 -40.050 36.823 1.00 44.57 116 LEU A O 1
ATOM 895 N N . THR A 1 137 ? 28.231 -39.277 35.979 1.00 37.39 117 THR A N 1
ATOM 896 C CA . THR A 1 137 ? 28.778 -39.228 34.626 1.00 42.01 117 THR A CA 1
ATOM 897 C C . THR A 1 137 ? 29.943 -38.249 34.533 1.00 38.11 117 THR A C 1
ATOM 898 O O . THR A 1 137 ? 30.948 -38.538 33.875 1.00 39.75 117 THR A O 1
ATOM 902 N N . TYR A 1 138 ? 29.836 -37.092 35.194 1.00 37.51 118 TYR A N 1
ATOM 903 C CA . TYR A 1 138 ? 30.981 -36.187 35.276 1.00 41.86 118 TYR A CA 1
ATOM 904 C C . TYR A 1 138 ? 32.186 -36.885 35.900 1.00 40.93 118 TYR A C 1
ATOM 905 O O . TYR A 1 138 ? 33.324 -36.694 35.455 1.00 41.63 118 TYR A O 1
ATOM 914 N N . GLY A 1 139 ? 31.954 -37.705 36.926 1.00 37.98 119 GLY A N 1
ATOM 915 C CA . GLY A 1 139 ? 33.061 -38.375 37.590 1.00 36.83 119 GLY A CA 1
ATOM 916 C C . GLY A 1 139 ? 33.740 -39.402 36.705 1.00 37.76 119 GLY A C 1
ATOM 917 O O . GLY A 1 139 ? 34.959 -39.587 36.773 1.00 37.47 119 GLY A O 1
ATOM 918 N N . LEU A 1 140 ? 32.965 -40.086 35.866 1.00 40.06 120 LEU A N 1
ATOM 919 C CA . LEU A 1 140 ? 33.557 -41.037 34.932 1.00 38.05 120 LEU A CA 1
ATOM 920 C C . LEU A 1 140 ? 34.281 -40.308 33.807 1.00 41.69 120 LEU A C 1
ATOM 921 O O . LEU A 1 140 ? 35.381 -40.708 33.407 1.00 43.58 120 LEU A O 1
ATOM 926 N N . HIS A 1 141 ? 33.680 -39.230 33.292 1.00 36.48 121 HIS A N 1
ATOM 927 C CA . HIS A 1 141 ? 34.360 -38.375 32.323 1.00 38.54 121 HIS A CA 1
ATOM 928 C C . HIS A 1 141 ? 35.723 -37.926 32.845 1.00 39.49 121 HIS A C 1
ATOM 929 O O . HIS A 1 141 ? 36.729 -37.996 32.131 1.00 36.00 121 HIS A O 1
ATOM 936 N N . LEU A 1 142 ? 35.778 -37.472 34.099 1.00 39.13 122 LEU A N 1
ATOM 937 C CA . LEU A 1 142 ? 37.065 -37.115 34.695 1.00 38.92 122 LEU A CA 1
ATOM 938 C C . LEU A 1 142 ? 38.007 -38.309 34.718 1.00 39.51 122 LEU A C 1
ATOM 939 O O . LEU A 1 142 ? 39.174 -38.206 34.320 1.00 36.05 122 LEU A O 1
ATOM 944 N N . ALA A 1 143 ? 37.517 -39.452 35.200 1.00 36.81 123 ALA A N 1
ATOM 945 C CA . ALA A 1 143 ? 38.365 -40.632 35.306 1.00 38.39 123 ALA A CA 1
ATOM 946 C C . ALA A 1 143 ? 38.900 -41.049 33.943 1.00 44.65 123 ALA A C 1
ATOM 947 O O . ALA A 1 143 ? 40.065 -41.449 33.821 1.00 42.29 123 ALA A O 1
ATOM 949 N N . ASN A 1 144 ? 38.069 -40.948 32.901 1.00 40.12 124 ASN A N 1
ATOM 950 C CA . ASN A 1 144 ? 38.523 -41.324 31.567 1.00 42.67 124 ASN A CA 1
ATOM 951 C C . ASN A 1 144 ? 39.670 -40.429 31.117 1.00 43.55 124 ASN A C 1
ATOM 952 O O . ASN A 1 144 ? 40.693 -40.913 30.619 1.00 47.48 124 ASN A O 1
ATOM 957 N N . GLY A 1 145 ? 39.519 -39.117 31.297 1.00 40.75 125 GLY A N 1
ATOM 958 C CA . GLY A 1 145 ? 40.589 -38.207 30.933 1.00 46.11 125 GLY A CA 1
ATOM 959 C C . GLY A 1 145 ? 41.807 -38.331 31.824 1.00 44.23 125 GLY A C 1
ATOM 960 O O . GLY A 1 145 ? 42.940 -38.160 31.363 1.00 43.21 125 GLY A O 1
ATOM 961 N N . LEU A 1 146 ? 41.599 -38.638 33.105 1.00 42.15 126 LEU A N 1
ATOM 962 C CA . LEU A 1 146 ? 42.727 -38.762 34.023 1.00 39.49 126 LEU A CA 1
ATOM 963 C C . LEU A 1 146 ? 43.563 -39.997 33.720 1.00 40.60 126 LEU A C 1
ATOM 964 O O . LEU A 1 146 ? 44.774 -40.004 33.966 1.00 44.54 126 LEU A O 1
ATOM 969 N N . ILE A 1 147 ? 42.937 -41.045 33.195 1.00 45.86 127 ILE A N 1
ATOM 970 C CA . ILE A 1 147 ? 43.641 -42.281 32.879 1.00 45.54 127 ILE A CA 1
ATOM 971 C C . ILE A 1 147 ? 44.188 -42.250 31.459 1.00 44.49 127 ILE A C 1
ATOM 972 O O . ILE A 1 147 ? 45.344 -42.611 31.224 1.00 48.60 127 ILE A O 1
ATOM 977 N N . THR A 1 148 ? 43.379 -41.795 30.501 1.00 47.84 128 THR A N 1
ATOM 978 C CA . THR A 1 148 ? 43.833 -41.724 29.116 1.00 49.87 128 THR A CA 1
ATOM 979 C C . THR A 1 148 ? 45.052 -40.822 28.965 1.00 43.98 128 THR A C 1
ATOM 980 O O . THR A 1 148 ? 45.925 -41.100 28.134 1.00 46.11 128 THR A O 1
ATOM 984 N N . SER A 1 149 ? 45.151 -39.761 29.766 1.00 44.51 129 SER A N 1
ATOM 985 C CA . SER A 1 149 ? 46.315 -38.881 29.707 1.00 48.13 129 SER A CA 1
ATOM 986 C C . SER A 1 149 ? 47.539 -39.462 30.405 1.00 52.06 129 SER A C 1
ATOM 987 O O . SER A 1 149 ? 48.599 -38.825 30.392 1.00 49.70 129 SER A O 1
ATOM 990 N N . GLY A 1 150 ? 47.425 -40.640 31.014 1.00 48.76 130 GLY A N 1
ATOM 991 C CA . GLY A 1 150 ? 48.560 -41.254 31.666 1.00 51.85 130 GLY A CA 1
ATOM 992 C C . GLY A 1 150 ? 48.859 -40.748 33.056 1.00 46.47 130 GLY A C 1
ATOM 993 O O . GLY A 1 150 ? 49.861 -41.163 33.648 1.00 50.97 130 GLY A O 1
ATOM 994 N N . LEU A 1 151 ? 48.026 -39.864 33.601 1.00 46.85 131 LEU A N 1
ATOM 995 C CA . LEU A 1 151 ? 48.259 -39.348 34.943 1.00 46.07 131 LEU A CA 1
ATOM 996 C C . LEU A 1 151 ? 47.807 -40.317 36.029 1.00 45.12 131 LEU A C 1
ATOM 997 O O . LEU A 1 151 ? 48.214 -40.163 37.185 1.00 43.11 131 LEU A O 1
ATOM 1002 N N . HIS A 1 152 ? 46.974 -41.300 35.691 1.00 46.24 132 HIS A N 1
ATOM 1003 C CA . HIS A 1 152 ? 46.429 -42.216 36.683 1.00 45.17 132 HIS A CA 1
ATOM 1004 C C . HIS A 1 152 ? 46.263 -43.592 36.057 1.00 48.04 132 HIS A C 1
ATOM 1005 O O . HIS A 1 152 ? 46.174 -43.733 34.835 1.00 48.11 132 HIS A O 1
ATOM 1012 N N . GLN A 1 153 ? 46.213 -44.608 36.918 1.00 52.45 133 GLN A N 1
ATOM 1013 C CA . GLN A 1 153 ? 46.058 -45.997 36.499 1.00 54.20 133 GLN A CA 1
ATOM 1014 C C . GLN A 1 153 ? 44.770 -46.645 36.976 1.00 47.69 133 GLN A C 1
ATOM 1015 O O . GLN A 1 153 ? 44.228 -47.498 36.277 1.00 48.55 133 GLN A O 1
ATOM 1021 N N . LYS A 1 154 ? 44.274 -46.281 38.154 1.00 44.55 134 LYS A N 1
ATOM 1022 C CA . LYS A 1 154 ? 43.150 -46.988 38.760 1.00 44.45 134 LYS A CA 1
ATOM 1023 C C . LYS A 1 154 ? 42.372 -45.994 39.606 1.00 45.58 134 LYS A C 1
ATOM 1024 O O . LYS A 1 154 ? 42.904 -45.472 40.592 1.00 43.14 134 LYS A O 1
ATOM 1030 N N . ILE A 1 155 ? 41.125 -45.732 39.223 1.00 36.87 135 ILE A N 1
ATOM 1031 C CA . ILE A 1 155 ? 40.333 -44.676 39.837 1.00 41.26 135 ILE A CA 1
ATOM 1032 C C . ILE A 1 155 ? 39.007 -45.243 40.324 1.00 41.43 135 ILE A C 1
ATOM 1033 O O . ILE A 1 155 ? 38.362 -46.039 39.633 1.00 40.02 135 ILE A O 1
ATOM 1038 N N . LEU A 1 156 ? 38.607 -44.831 41.522 1.00 39.78 136 LEU A N 1
ATOM 1039 C CA . LEU A 1 156 ? 37.298 -45.144 42.077 1.00 39.78 136 LEU A CA 1
ATOM 1040 C C . LEU A 1 156 ? 36.385 -43.941 41.884 1.00 41.98 136 LEU A C 1
ATOM 1041 O O . LEU A 1 156 ? 36.682 -42.844 42.372 1.00 35.83 136 LEU A O 1
ATOM 1046 N N . VAL A 1 157 ? 35.279 -44.146 41.180 1.00 42.44 137 VAL A N 1
ATOM 1047 C CA . VAL A 1 157 ? 34.273 -43.116 40.964 1.00 39.88 137 VAL A CA 1
ATOM 1048 C C . VAL A 1 157 ? 33.065 -43.501 41.802 1.00 39.37 137 VAL A C 1
ATOM 1049 O O . VAL A 1 157 ? 32.374 -44.480 41.497 1.00 42.50 137 VAL A O 1
ATOM 1053 N N . ILE A 1 158 ? 32.818 -42.742 42.866 1.00 39.79 138 ILE A N 1
ATOM 1054 C CA . ILE A 1 158 ? 31.801 -43.068 43.858 1.00 37.52 138 ILE A CA 1
ATOM 1055 C C . ILE A 1 158 ? 30.719 -42.004 43.814 1.00 42.66 138 ILE A C 1
ATOM 1056 O O . ILE A 1 158 ? 31.011 -40.807 43.706 1.00 43.49 138 ILE A O 1
ATOM 1061 N N . ALA A 1 159 ? 29.469 -42.443 43.898 1.00 40.63 139 ALA A N 1
ATOM 1062 C CA . ALA A 1 159 ? 28.332 -41.561 44.093 1.00 42.06 139 ALA A CA 1
ATOM 1063 C C . ALA A 1 159 ? 27.616 -42.000 45.363 1.00 45.27 139 ALA A C 1
ATOM 1064 O O . ALA A 1 159 ? 27.399 -43.198 45.576 1.00 38.07 139 ALA A O 1
ATOM 1066 N N . GLY A 1 160 ? 27.286 -41.036 46.216 1.00 43.39 140 GLY A N 1
ATOM 1067 C CA . GLY A 1 160 ? 26.569 -41.305 47.446 1.00 37.18 140 GLY A CA 1
ATOM 1068 C C . GLY A 1 160 ? 25.722 -40.112 47.830 1.00 42.50 140 GLY A C 1
ATOM 1069 O O . GLY A 1 160 ? 26.162 -38.970 47.676 1.00 44.14 140 GLY A O 1
ATOM 1070 N N . GLU A 1 161 ? 24.499 -40.345 48.304 1.00 43.53 141 GLU A N 1
ATOM 1071 C CA . GLU A 1 161 ? 23.616 -39.250 48.678 1.00 42.84 141 GLU A CA 1
ATOM 1072 C C . GLU A 1 161 ? 22.791 -39.638 49.893 1.00 43.58 141 GLU A C 1
ATOM 1073 O O . GLU A 1 161 ? 22.363 -40.785 50.036 1.00 41.14 141 GLU A O 1
ATOM 1079 N N . THR A 1 162 ? 22.568 -38.658 50.762 1.00 44.85 142 THR A N 1
ATOM 1080 C CA . THR A 1 162 ? 21.682 -38.825 51.903 1.00 36.73 142 THR A CA 1
ATOM 1081 C C . THR A 1 162 ? 20.550 -37.797 51.780 1.00 44.52 142 THR A C 1
ATOM 1082 O O . THR A 1 162 ? 20.369 -36.891 52.605 1.00 45.18 142 THR A O 1
ATOM 1086 N N . LEU A 1 163 ? 19.758 -37.968 50.717 1.00 39.55 143 LEU A N 1
ATOM 1087 C CA . LEU A 1 163 ? 18.756 -36.979 50.348 1.00 43.05 143 LEU A CA 1
ATOM 1088 C C . LEU A 1 163 ? 17.644 -36.867 51.377 1.00 45.32 143 LEU A C 1
ATOM 1089 O O . LEU A 1 163 ? 17.029 -35.801 51.501 1.00 42.94 143 LEU A O 1
ATOM 1094 N N . SER A 1 164 ? 17.345 -37.956 52.092 1.00 43.45 144 SER A N 1
ATOM 1095 C CA . SER A 1 164 ? 16.293 -37.912 53.102 1.00 43.72 144 SER A CA 1
ATOM 1096 C C . SER A 1 164 ? 16.592 -36.853 54.150 1.00 45.71 144 SER A C 1
ATOM 1097 O O . SER A 1 164 ? 15.677 -36.222 54.688 1.00 53.08 144 SER A O 1
ATOM 1100 N N . LYS A 1 165 ? 17.873 -36.646 54.452 1.00 44.00 145 LYS A N 1
ATOM 1101 C CA . LYS A 1 165 ? 18.269 -35.646 55.434 1.00 48.31 145 LYS A CA 1
ATOM 1102 C C . LYS A 1 165 ? 18.065 -34.223 54.935 1.00 49.04 145 LYS A C 1
ATOM 1103 O O . LYS A 1 165 ? 18.017 -33.296 55.751 1.00 50.08 145 LYS A O 1
ATOM 1109 N N . VAL A 1 166 ? 17.958 -34.023 53.624 1.00 47.87 146 VAL A N 1
ATOM 1110 C CA . VAL A 1 166 ? 17.768 -32.695 53.060 1.00 47.16 146 VAL A CA 1
ATOM 1111 C C . VAL A 1 166 ? 16.422 -32.584 52.352 1.00 52.05 146 VAL A C 1
ATOM 1112 O O . VAL A 1 166 ? 16.236 -31.719 51.497 1.00 46.85 146 VAL A O 1
ATOM 1116 N N . THR A 1 167 ? 15.477 -33.452 52.711 1.00 50.10 147 THR A N 1
ATOM 1117 C CA . THR A 1 167 ? 14.170 -33.507 52.074 1.00 45.41 147 THR A CA 1
ATOM 1118 C C . THR A 1 167 ? 13.118 -32.869 52.977 1.00 54.38 147 THR A C 1
ATOM 1119 O O . THR A 1 167 ? 13.169 -33.005 54.202 1.00 56.66 147 THR A O 1
ATOM 1123 N N . ASP A 1 168 ? 12.181 -32.144 52.363 1.00 55.80 148 ASP A N 1
ATOM 1124 C CA . ASP A 1 168 ? 11.088 -31.487 53.081 1.00 57.28 148 ASP A CA 1
ATOM 1125 C C . ASP A 1 168 ? 9.912 -32.451 53.140 1.00 58.32 148 ASP A C 1
ATOM 1126 O O . ASP A 1 168 ? 9.204 -32.647 52.149 1.00 57.01 148 ASP A O 1
ATOM 1131 N N . TYR A 1 169 ? 9.684 -33.038 54.312 1.00 57.07 149 TYR A N 1
ATOM 1132 C CA . TYR A 1 169 ? 8.648 -34.045 54.478 1.00 55.66 149 TYR A CA 1
ATOM 1133 C C . TYR A 1 169 ? 7.306 -33.447 54.871 1.00 59.10 149 TYR A C 1
ATOM 1134 O O . TYR A 1 169 ? 6.477 -34.137 55.479 1.00 61.08 149 TYR A O 1
ATOM 1143 N N . THR A 1 170 ? 7.083 -32.177 54.545 1.00 61.06 150 THR A N 1
ATOM 1144 C CA . THR A 1 170 ? 5.758 -31.583 54.547 1.00 59.90 150 THR A CA 1
ATOM 1145 C C . THR A 1 170 ? 5.318 -31.175 53.150 1.00 61.97 150 THR A C 1
ATOM 1146 O O . THR A 1 170 ? 4.205 -30.660 52.989 1.00 72.43 150 THR A O 1
ATOM 1150 N N . ASP A 1 171 ? 6.160 -31.393 52.138 1.00 60.28 151 ASP A N 1
ATOM 1151 C CA . ASP A 1 171 ? 5.838 -31.109 50.742 1.00 60.37 151 ASP A CA 1
ATOM 1152 C C . ASP A 1 171 ? 5.583 -32.438 50.042 1.00 60.86 151 ASP A C 1
ATOM 1153 O O . ASP A 1 171 ? 6.518 -33.209 49.803 1.00 61.43 151 ASP A O 1
ATOM 1158 N N . ARG A 1 172 ? 4.318 -32.699 49.706 1.00 61.94 152 ARG A N 1
ATOM 1159 C CA . ARG A 1 172 ? 3.960 -33.957 49.060 1.00 61.42 152 ARG A CA 1
ATOM 1160 C C . ARG A 1 172 ? 4.464 -34.041 47.626 1.00 61.15 152 ARG A C 1
ATOM 1161 O O . ARG A 1 172 ? 4.588 -35.147 47.090 1.00 62.64 152 ARG A O 1
ATOM 1169 N N . THR A 1 173 ? 4.759 -32.905 46.996 1.00 63.52 153 THR A N 1
ATOM 1170 C CA . THR A 1 173 ? 5.206 -32.920 45.612 1.00 63.37 153 THR A CA 1
ATOM 1171 C C . THR A 1 173 ? 6.655 -33.359 45.476 1.00 63.51 153 THR A C 1
ATOM 1172 O O . THR A 1 173 ? 7.087 -33.703 44.371 1.00 63.52 153 THR A O 1
ATOM 1176 N N . THR A 1 174 ? 7.408 -33.376 46.572 1.00 59.18 154 THR A N 1
ATOM 1177 C CA . THR A 1 174 ? 8.845 -33.573 46.472 1.00 56.93 154 THR A CA 1
ATOM 1178 C C . THR A 1 174 ? 9.333 -34.682 47.399 1.00 55.83 154 THR A C 1
ATOM 1179 O O . THR A 1 174 ? 10.267 -35.414 47.055 1.00 59.51 154 THR A O 1
ATOM 1183 N N . CYS A 1 175 ? 8.699 -34.835 48.564 1.00 53.62 155 CYS A N 1
ATOM 1184 C CA . CYS A 1 175 ? 9.211 -35.770 49.558 1.00 53.85 155 CYS A CA 1
ATOM 1185 C C . CYS A 1 175 ? 8.985 -37.225 49.165 1.00 56.26 155 CYS A C 1
ATOM 1186 O O . CYS A 1 175 ? 9.634 -38.113 49.729 1.00 56.93 155 CYS A O 1
ATOM 1189 N N . VAL A 1 176 ? 8.086 -37.489 48.212 1.00 53.80 156 VAL A N 1
ATOM 1190 C CA . VAL A 1 176 ? 7.871 -38.847 47.716 1.00 50.84 156 VAL A CA 1
ATOM 1191 C C . VAL A 1 176 ? 8.935 -39.287 46.725 1.00 53.22 156 VAL A C 1
ATOM 1192 O O . VAL A 1 176 ? 9.035 -40.483 46.427 1.00 51.85 156 VAL A O 1
ATOM 1196 N N . LEU A 1 177 ? 9.751 -38.356 46.226 1.00 53.80 157 LEU A N 1
ATOM 1197 C CA . LEU A 1 177 ? 10.644 -38.646 45.111 1.00 48.63 157 LEU A CA 1
ATOM 1198 C C . LEU A 1 177 ? 11.949 -39.299 45.558 1.00 47.53 157 LEU A C 1
ATOM 1199 O O . LEU A 1 177 ? 12.476 -40.172 44.860 1.00 47.86 157 LEU A O 1
ATOM 1204 N N . PHE A 1 178 ? 12.488 -38.896 46.704 1.00 42.99 158 PHE A N 1
ATOM 1205 C CA . PHE A 1 178 ? 13.911 -39.046 46.974 1.00 44.91 158 PHE A CA 1
ATOM 1206 C C . PHE A 1 178 ? 14.225 -40.221 47.893 1.00 48.22 158 PHE A C 1
ATOM 1207 O O . PHE A 1 178 ? 13.435 -40.586 48.769 1.00 50.99 158 PHE A O 1
ATOM 1215 N N . GLY A 1 179 ? 15.404 -40.812 47.671 1.00 45.74 159 GLY A N 1
ATOM 1216 C CA . GLY A 1 179 ? 15.927 -41.870 48.511 1.00 43.44 159 GLY A CA 1
ATOM 1217 C C . GLY A 1 179 ? 17.414 -41.684 48.750 1.00 44.05 159 GLY A C 1
ATOM 1218 O O . GLY A 1 179 ? 18.012 -40.701 48.307 1.00 43.90 159 GLY A O 1
ATOM 1219 N N . ASP A 1 180 ? 18.001 -42.646 49.461 1.00 40.19 160 ASP A N 1
ATOM 1220 C CA . ASP A 1 180 ? 19.418 -42.645 49.799 1.00 39.94 160 ASP A CA 1
ATOM 1221 C C . ASP A 1 180 ? 20.062 -43.934 49.300 1.00 44.35 160 ASP A C 1
ATOM 1222 O O . ASP A 1 180 ? 19.445 -45.002 49.356 1.00 48.73 160 ASP A O 1
ATOM 1227 N N . ALA A 1 181 ? 21.310 -43.836 48.842 1.00 48.61 161 ALA A N 1
ATOM 1228 C CA . ALA A 1 181 ? 22.073 -44.979 48.345 1.00 43.00 161 ALA A CA 1
ATOM 1229 C C . ALA A 1 181 ? 23.498 -44.526 48.066 1.00 41.33 161 ALA A C 1
ATOM 1230 O O . ALA A 1 181 ? 23.811 -43.334 48.108 1.00 42.90 161 ALA A O 1
ATOM 1232 N N . ALA A 1 182 ? 24.355 -45.499 47.767 1.00 42.16 162 ALA A N 1
ATOM 1233 C CA . ALA A 1 182 ? 25.706 -45.227 47.302 1.00 40.94 162 ALA A CA 1
ATOM 1234 C C . ALA A 1 182 ? 26.120 -46.313 46.323 1.00 42.41 162 ALA A C 1
ATOM 1235 O O . ALA A 1 182 ? 25.651 -47.454 46.399 1.00 41.91 162 ALA A O 1
ATOM 1237 N N . GLY A 1 183 ? 26.994 -45.943 45.403 1.00 38.11 163 GLY A N 1
ATOM 1238 C CA . GLY A 1 183 ? 27.490 -46.876 44.408 1.00 37.99 163 GLY A CA 1
ATOM 1239 C C . GLY A 1 183 ? 28.859 -46.445 43.942 1.00 41.55 163 GLY A C 1
ATOM 1240 O O . GLY A 1 183 ? 29.159 -45.250 43.863 1.00 39.68 163 GLY A O 1
ATOM 1241 N N . ALA A 1 184 ? 29.700 -47.431 43.639 1.00 43.64 164 ALA A N 1
ATOM 1242 C CA . ALA A 1 184 ? 31.077 -47.193 43.241 1.00 39.75 164 ALA A CA 1
ATOM 1243 C C . ALA A 1 184 ? 31.374 -47.927 41.944 1.00 38.47 164 ALA A C 1
ATOM 1244 O O . ALA A 1 184 ? 30.885 -49.038 41.718 1.00 40.11 164 ALA A O 1
ATOM 1246 N N . LEU A 1 185 ? 32.161 -47.283 41.089 1.00 38.99 165 LEU A N 1
ATOM 1247 C CA . LEU A 1 185 ? 32.688 -47.888 39.878 1.00 38.96 165 LEU A CA 1
ATOM 1248 C C . LEU A 1 185 ? 34.198 -47.732 39.883 1.00 40.81 165 LEU A C 1
ATOM 1249 O O . LEU A 1 185 ? 34.722 -46.708 40.328 1.00 46.06 165 LEU A O 1
ATOM 1254 N N . LEU A 1 186 ? 34.891 -48.765 39.422 1.00 39.95 166 LEU A N 1
ATOM 1255 C CA . LEU A 1 186 ? 36.341 -48.763 39.309 1.00 40.73 166 LEU A CA 1
ATOM 1256 C C . LEU A 1 186 ? 36.700 -48.592 37.841 1.00 41.13 166 LEU A C 1
ATOM 1257 O O . LEU A 1 186 ? 36.150 -49.285 36.979 1.00 44.32 166 LEU A O 1
ATOM 1262 N N . VAL A 1 187 ? 37.595 -47.653 37.558 1.00 43.47 167 VAL A N 1
ATOM 1263 C CA . VAL A 1 187 ? 38.052 -47.362 36.204 1.00 41.96 167 VAL A CA 1
ATOM 1264 C C . VAL A 1 187 ? 39.564 -47.521 36.196 1.00 44.14 167 VAL A C 1
ATOM 1265 O O . VAL A 1 187 ? 40.242 -47.045 37.116 1.00 40.20 167 VAL A O 1
ATOM 1269 N N . GLU A 1 188 ? 40.093 -48.213 35.186 1.00 40.94 168 GLU A N 1
ATOM 1270 C CA . GLU A 1 188 ? 41.536 -48.398 35.128 1.00 48.71 168 GLU A CA 1
ATOM 1271 C C . GLU A 1 188 ? 42.017 -48.461 33.685 1.00 50.35 168 GLU A C 1
ATOM 1272 O O . GLU A 1 188 ? 41.230 -48.436 32.735 1.00 55.85 168 GLU A O 1
ATOM 1278 N N . ARG A 1 189 ? 43.339 -48.520 33.538 1.00 50.77 169 ARG A N 1
ATOM 1279 C CA . ARG A 1 189 ? 43.956 -48.426 32.223 1.00 56.68 169 ARG A CA 1
ATOM 1280 C C . ARG A 1 189 ? 43.701 -49.693 31.420 1.00 57.57 169 ARG A C 1
ATOM 1281 O O . ARG A 1 189 ? 43.888 -50.808 31.915 1.00 64.50 169 ARG A O 1
ATOM 1289 N N . ASP A 1 190 ? 43.267 -49.513 30.176 1.00 63.58 170 ASP A N 1
ATOM 1290 C CA . ASP A 1 190 ? 43.043 -50.617 29.246 1.00 65.91 170 ASP A CA 1
ATOM 1291 C C . ASP A 1 190 ? 43.556 -50.151 27.887 1.00 65.81 170 ASP A C 1
ATOM 1292 O O . ASP A 1 190 ? 42.844 -49.464 27.150 1.00 69.21 170 ASP A O 1
ATOM 1297 N N . GLU A 1 191 ? 44.797 -50.512 27.569 1.00 70.03 171 GLU A N 1
ATOM 1298 C CA . GLU A 1 191 ? 45.392 -50.147 26.291 1.00 67.88 171 GLU A CA 1
ATOM 1299 C C . GLU A 1 191 ? 44.940 -51.051 25.154 1.00 68.37 171 GLU A C 1
ATOM 1300 O O . GLU A 1 191 ? 45.321 -50.809 24.004 1.00 68.04 171 GLU A O 1
ATOM 1306 N N . GLU A 1 192 ? 44.140 -52.079 25.443 1.00 68.15 172 GLU A N 1
ATOM 1307 C CA . GLU A 1 192 ? 43.676 -52.985 24.394 1.00 65.83 172 GLU A CA 1
ATOM 1308 C C . GLU A 1 192 ? 42.503 -52.371 23.633 1.00 72.16 172 GLU A C 1
ATOM 1309 O O . GLU A 1 192 ? 42.611 -52.064 22.442 1.00 77.94 172 GLU A O 1
ATOM 1311 N N . THR A 1 193 ? 41.372 -52.183 24.315 1.00 70.45 173 THR A N 1
ATOM 1312 C CA . THR A 1 193 ? 40.168 -51.637 23.705 1.00 67.69 173 THR A CA 1
ATOM 1313 C C . THR A 1 193 ? 39.559 -50.600 24.638 1.00 65.45 173 THR A C 1
ATOM 1314 O O . THR A 1 193 ? 39.527 -50.806 25.861 1.00 66.04 173 THR A O 1
ATOM 1318 N N . PRO A 1 194 ? 39.061 -49.491 24.095 1.00 61.50 174 PRO A N 1
ATOM 1319 C CA . PRO A 1 194 ? 38.528 -48.426 24.954 1.00 57.40 174 PRO A CA 1
ATOM 1320 C C . PRO A 1 194 ? 37.209 -48.823 25.596 1.00 58.31 174 PRO A C 1
ATOM 1321 O O . PRO A 1 194 ? 36.377 -49.502 24.990 1.00 61.37 174 PRO A O 1
ATOM 1325 N N . GLY A 1 195 ? 37.028 -48.385 26.839 1.00 54.52 175 GLY A N 1
ATOM 1326 C CA . GLY A 1 195 ? 35.769 -48.556 27.534 1.00 50.37 175 GLY A CA 1
ATOM 1327 C C . GLY A 1 195 ? 34.946 -47.286 27.494 1.00 48.08 175 GLY A C 1
ATOM 1328 O O . GLY A 1 195 ? 33.804 -47.260 27.952 1.00 44.95 175 GLY A O 1
ATOM 1329 N N . PHE A 1 196 ? 35.522 -46.218 26.956 1.00 47.66 176 PHE A N 1
ATOM 1330 C CA . PHE A 1 196 ? 34.822 -44.956 26.760 1.00 46.61 176 PHE A CA 1
ATOM 1331 C C . PHE A 1 196 ? 34.867 -44.620 25.280 1.00 47.33 176 PHE A C 1
ATOM 1332 O O . PHE A 1 196 ? 35.950 -44.563 24.689 1.00 51.29 176 PHE A O 1
ATOM 1340 N N . LEU A 1 197 ? 33.696 -44.406 24.683 1.00 47.78 177 LEU A N 1
ATOM 1341 C CA . LEU A 1 197 ? 33.595 -44.234 23.243 1.00 47.69 177 LEU A CA 1
ATOM 1342 C C . LEU A 1 197 ? 33.226 -42.825 22.806 1.00 49.18 177 LEU A C 1
ATOM 1343 O O . LEU A 1 197 ? 33.635 -42.408 21.721 1.00 48.57 177 LEU A O 1
ATOM 1348 N N . ALA A 1 198 ? 32.473 -42.086 23.615 1.00 49.90 178 ALA A N 1
ATOM 1349 C CA . ALA A 1 198 ? 32.066 -40.734 23.259 1.00 42.95 178 ALA A CA 1
ATOM 1350 C C . ALA A 1 198 ? 31.565 -40.032 24.510 1.00 47.16 178 ALA A C 1
ATOM 1351 O O . ALA A 1 198 ? 31.141 -40.670 25.479 1.00 41.74 178 ALA A O 1
ATOM 1353 N N . SER A 1 199 ? 31.617 -38.704 24.471 1.00 46.47 179 SER A N 1
ATOM 1354 C CA . SER A 1 199 ? 31.107 -37.872 25.548 1.00 46.23 179 SER A CA 1
ATOM 1355 C C . SER A 1 199 ? 30.444 -36.634 24.967 1.00 45.35 179 SER A C 1
ATOM 1356 O O . SER A 1 199 ? 30.892 -36.100 23.949 1.00 44.63 179 SER A O 1
ATOM 1359 N N . VAL A 1 200 ? 29.367 -36.193 25.608 1.00 43.60 180 VAL A N 1
ATOM 1360 C CA . VAL A 1 200 ? 28.742 -34.912 25.307 1.00 42.18 180 VAL A CA 1
ATOM 1361 C C . VAL A 1 200 ? 28.443 -34.227 26.632 1.00 42.88 180 VAL A C 1
ATOM 1362 O O . VAL A 1 200 ? 28.115 -34.889 27.625 1.00 41.16 180 VAL A O 1
ATOM 1366 N N . GLN A 1 201 ? 28.568 -32.903 26.653 1.00 35.94 181 GLN A N 1
ATOM 1367 C CA . GLN A 1 201 ? 28.333 -32.131 27.864 1.00 40.98 181 GLN A CA 1
ATOM 1368 C C . GLN A 1 201 ? 27.579 -30.861 27.514 1.00 41.06 181 GLN A C 1
ATOM 1369 O O . GLN A 1 201 ? 27.598 -30.400 26.373 1.00 48.51 181 GLN A O 1
ATOM 1375 N N . GLY A 1 202 ? 26.941 -30.281 28.522 1.00 37.12 182 GLY A N 1
ATOM 1376 C CA . GLY A 1 202 ? 26.277 -29.009 28.341 1.00 40.71 182 GLY A CA 1
ATOM 1377 C C . GLY A 1 202 ? 25.787 -28.436 29.649 1.00 42.95 182 GLY A C 1
ATOM 1378 O O . GLY A 1 202 ? 25.568 -29.167 30.620 1.00 42.97 182 GLY A O 1
ATOM 1379 N N . THR A 1 203 ? 25.606 -27.121 29.681 1.00 42.34 183 THR A N 1
ATOM 1380 C CA . THR A 1 203 ? 25.205 -26.417 30.888 1.00 39.41 183 THR A CA 1
ATOM 1381 C C . THR A 1 203 ? 24.205 -25.341 30.510 1.00 40.17 183 THR A C 1
ATOM 1382 O O . THR A 1 203 ? 24.438 -24.582 29.565 1.00 48.18 183 THR A O 1
ATOM 1386 N N . SER A 1 204 ? 23.101 -25.272 31.249 1.00 38.34 184 SER A N 1
ATOM 1387 C CA . SER A 1 204 ? 22.124 -24.194 31.115 1.00 43.03 184 SER A CA 1
ATOM 1388 C C . SER A 1 204 ? 22.030 -23.502 32.470 1.00 40.09 184 SER A C 1
ATOM 1389 O O . SER A 1 204 ? 21.123 -23.770 33.257 1.00 42.86 184 SER A O 1
ATOM 1392 N N . GLY A 1 205 ? 22.974 -22.598 32.733 1.00 44.66 185 GLY A N 1
ATOM 1393 C CA . GLY A 1 205 ? 23.019 -21.935 34.025 1.00 42.55 185 GLY A CA 1
ATOM 1394 C C . GLY A 1 205 ? 21.750 -21.185 34.385 1.00 44.58 185 GLY A C 1
ATOM 1395 O O . GLY A 1 205 ? 21.438 -21.026 35.567 1.00 46.91 185 GLY A O 1
ATOM 1396 N N . ASN A 1 206 ? 21.004 -20.703 33.386 1.00 47.25 186 ASN A N 1
ATOM 1397 C CA . ASN A 1 206 ? 19.795 -19.948 33.706 1.00 49.42 186 ASN A CA 1
ATOM 1398 C C . ASN A 1 206 ? 18.678 -20.822 34.261 1.00 46.14 186 ASN A C 1
ATOM 1399 O O . ASN A 1 206 ? 17.707 -20.286 34.803 1.00 51.79 186 ASN A O 1
ATOM 1404 N N . GLY A 1 207 ? 18.794 -22.143 34.162 1.00 46.88 187 GLY A N 1
ATOM 1405 C CA . GLY A 1 207 ? 17.825 -23.018 34.790 1.00 45.98 187 GLY A CA 1
ATOM 1406 C C . GLY A 1 207 ? 18.142 -23.300 36.245 1.00 45.66 187 GLY A C 1
ATOM 1407 O O . GLY A 1 207 ? 17.643 -24.274 36.815 1.00 50.66 187 GLY A O 1
ATOM 1408 N N . GLY A 1 208 ? 18.962 -22.448 36.862 1.00 46.61 188 GLY A N 1
ATOM 1409 C CA . GLY A 1 208 ? 19.413 -22.716 38.219 1.00 45.56 188 GLY A CA 1
ATOM 1410 C C . GLY A 1 208 ? 18.286 -22.713 39.235 1.00 48.65 188 GLY A C 1
ATOM 1411 O O . GLY A 1 208 ? 18.320 -23.462 40.215 1.00 46.91 188 GLY A O 1
ATOM 1412 N N . ASP A 1 209 ? 17.277 -21.868 39.023 1.00 47.21 189 ASP A N 1
ATOM 1413 C CA . ASP A 1 209 ? 16.174 -21.765 39.971 1.00 48.15 189 ASP A CA 1
ATOM 1414 C C . ASP A 1 209 ? 15.161 -22.888 39.816 1.00 43.37 189 ASP A C 1
ATOM 1415 O O . ASP A 1 209 ? 14.169 -22.916 40.553 1.00 42.15 189 ASP A O 1
ATOM 1420 N N . ILE A 1 210 ? 15.400 -23.809 38.885 1.00 42.52 190 ILE A N 1
ATOM 1421 C CA . ILE A 1 210 ? 14.474 -24.899 38.611 1.00 45.28 190 ILE A CA 1
ATOM 1422 C C . ILE A 1 210 ? 14.686 -26.079 39.560 1.00 51.11 190 ILE A C 1
ATOM 1423 O O . ILE A 1 210 ? 13.762 -26.880 39.771 1.00 49.70 190 ILE A O 1
ATOM 1428 N N . LEU A 1 211 ? 15.861 -26.171 40.185 1.00 46.81 191 LEU A N 1
ATOM 1429 C CA . LEU A 1 211 ? 16.211 -27.306 41.034 1.00 43.78 191 LEU A CA 1
ATOM 1430 C C . LEU A 1 211 ? 17.376 -26.864 41.913 1.00 44.28 191 LEU A C 1
ATOM 1431 O O . LEU A 1 211 ? 18.503 -26.731 41.425 1.00 37.81 191 LEU A O 1
ATOM 1436 N N . TYR A 1 212 ? 17.106 -26.610 43.192 1.00 48.27 192 TYR A N 1
ATOM 1437 C CA . TYR A 1 212 ? 18.103 -25.950 44.026 1.00 45.63 192 TYR A CA 1
ATOM 1438 C C . TYR A 1 212 ? 17.982 -26.397 45.476 1.00 41.88 192 TYR A C 1
ATOM 1439 O O . TYR A 1 212 ? 16.977 -26.981 45.888 1.00 46.17 192 TYR A O 1
ATOM 1448 N N . ARG A 1 213 ? 19.029 -26.099 46.248 1.00 40.36 193 ARG A N 1
ATOM 1449 C CA . ARG A 1 213 ? 19.011 -26.216 47.701 1.00 39.92 193 ARG A CA 1
ATOM 1450 C C . ARG A 1 213 ? 19.863 -25.099 48.274 1.00 40.08 193 ARG A C 1
ATOM 1451 O O . ARG A 1 213 ? 20.969 -24.850 47.788 1.00 43.15 193 ARG A O 1
ATOM 1459 N N . ALA A 1 214 ? 19.351 -24.438 49.306 1.00 41.10 194 ALA A N 1
ATOM 1460 C CA . ALA A 1 214 ? 20.040 -23.286 49.860 1.00 42.85 194 ALA A CA 1
ATOM 1461 C C . ALA A 1 214 ? 21.336 -23.711 50.532 1.00 46.88 194 ALA A C 1
ATOM 1462 O O . ALA A 1 214 ? 21.402 -24.746 51.199 1.00 49.12 194 ALA A O 1
ATOM 1464 N N . GLY A 1 215 ? 22.380 -22.920 50.315 1.00 47.16 195 GLY A N 1
ATOM 1465 C CA . GLY A 1 215 ? 23.622 -23.080 51.035 1.00 42.57 195 GLY A CA 1
ATOM 1466 C C . GLY A 1 215 ? 23.875 -21.833 51.850 1.00 42.83 195 GLY A C 1
ATOM 1467 O O . GLY A 1 215 ? 23.061 -21.474 52.705 1.00 48.20 195 GLY A O 1
ATOM 1468 N N . LEU A 1 216 ? 24.986 -21.148 51.578 1.00 51.26 196 LEU A N 1
ATOM 1469 C CA . LEU A 1 216 ? 25.256 -19.880 52.251 1.00 45.55 196 LEU A CA 1
ATOM 1470 C C . LEU A 1 216 ? 24.290 -18.792 51.811 1.00 46.27 196 LEU A C 1
ATOM 1471 O O . LEU A 1 216 ? 24.067 -17.827 52.551 1.00 48.35 196 LEU A O 1
ATOM 1476 N N . ARG A 1 217 ? 23.727 -18.924 50.614 1.00 48.38 197 ARG A N 1
ATOM 1477 C CA . ARG A 1 217 ? 22.870 -17.925 49.998 1.00 45.73 197 ARG A CA 1
ATOM 1478 C C . ARG A 1 217 ? 21.433 -18.426 49.983 1.00 43.89 197 ARG A C 1
ATOM 1479 O O . ARG A 1 217 ? 21.184 -19.626 49.841 1.00 48.13 197 ARG A O 1
ATOM 1487 N N . ASN A 1 218 ? 20.485 -17.495 50.118 1.00 50.73 198 ASN A N 1
ATOM 1488 C CA . ASN A 1 218 ? 19.075 -17.860 50.195 1.00 54.04 198 ASN A CA 1
ATOM 1489 C C . ASN A 1 218 ? 18.217 -17.000 49.274 1.00 54.41 198 ASN A C 1
ATOM 1490 O O . ASN A 1 218 ? 17.019 -16.828 49.515 1.00 54.52 198 ASN A O 1
ATOM 1495 N N . GLU A 1 219 ? 18.810 -16.463 48.213 1.00 49.98 199 GLU A N 1
ATOM 1496 C CA . GLU A 1 219 ? 18.057 -15.851 47.130 1.00 51.63 199 GLU A CA 1
ATOM 1497 C C . GLU A 1 219 ? 18.725 -16.225 45.818 1.00 53.17 199 GLU A C 1
ATOM 1498 O O . GLU A 1 219 ? 19.925 -16.504 45.775 1.00 51.07 199 GLU A O 1
ATOM 1504 N N . ILE A 1 220 ? 17.942 -16.233 44.745 1.00 54.54 200 ILE A N 1
ATOM 1505 C CA . ILE A 1 220 ? 18.471 -16.481 43.413 1.00 50.16 200 ILE A CA 1
ATOM 1506 C C . ILE A 1 220 ? 17.905 -15.421 42.477 1.00 55.71 200 ILE A C 1
ATOM 1507 O O . ILE A 1 220 ? 16.689 -15.194 42.450 1.00 56.35 200 ILE A O 1
ATOM 1512 N N . ASN A 1 221 ? 18.803 -14.765 41.732 1.00 61.36 201 ASN A N 1
ATOM 1513 C CA . ASN A 1 221 ? 18.580 -13.514 41.009 1.00 58.60 201 ASN A CA 1
ATOM 1514 C C . ASN A 1 221 ? 17.426 -12.698 41.577 1.00 52.82 201 ASN A C 1
ATOM 1515 O O . ASN A 1 221 ? 16.477 -12.369 40.861 1.00 52.08 201 ASN A O 1
ATOM 1520 N N . GLY A 1 222 ? 17.488 -12.391 42.870 1.00 53.49 202 GLY A N 1
ATOM 1521 C CA . GLY A 1 222 ? 16.596 -11.406 43.442 1.00 48.07 202 GLY A CA 1
ATOM 1522 C C . GLY A 1 222 ? 15.550 -11.927 44.402 1.00 54.01 202 GLY A C 1
ATOM 1523 O O . GLY A 1 222 ? 15.221 -11.250 45.380 1.00 61.41 202 GLY A O 1
ATOM 1524 N N . VAL A 1 223 ? 15.016 -13.117 44.147 1.00 52.06 203 VAL A N 1
ATOM 1525 C CA . VAL A 1 223 ? 13.866 -13.626 44.888 1.00 57.21 203 VAL A CA 1
ATOM 1526 C C . VAL A 1 223 ? 14.327 -14.640 45.927 1.00 54.68 203 VAL A C 1
ATOM 1527 O O . VAL A 1 223 ? 15.192 -15.485 45.658 1.00 56.57 203 VAL A O 1
ATOM 1531 N N . GLN A 1 224 ? 13.750 -14.550 47.122 1.00 54.58 204 GLN A N 1
ATOM 1532 C CA . GLN A 1 224 ? 14.165 -15.399 48.229 1.00 52.23 204 GLN A CA 1
ATOM 1533 C C . GLN A 1 224 ? 13.798 -16.858 47.967 1.00 53.95 204 GLN A C 1
ATOM 1534 O O . GLN A 1 224 ? 12.740 -17.162 47.411 1.00 57.53 204 GLN A O 1
ATOM 1540 N N . LEU A 1 225 ? 14.689 -17.764 48.367 1.00 58.49 205 LEU A N 1
ATOM 1541 C CA . LEU A 1 225 ? 14.466 -19.186 48.153 1.00 57.47 205 LEU A CA 1
ATOM 1542 C C . LEU A 1 225 ? 13.362 -19.714 49.063 1.00 57.52 205 LEU A C 1
ATOM 1543 O O . LEU A 1 225 ? 13.061 -19.153 50.122 1.00 56.63 205 LEU A O 1
ATOM 1548 N N . VAL A 1 226 ? 12.760 -20.821 48.629 1.00 54.37 206 VAL A N 1
ATOM 1549 C CA . VAL A 1 226 ? 11.715 -21.498 49.389 1.00 61.47 206 VAL A CA 1
ATOM 1550 C C . VAL A 1 226 ? 12.273 -22.816 49.924 1.00 67.97 206 VAL A C 1
ATOM 1551 O O . VAL A 1 226 ? 13.474 -23.088 49.802 1.00 55.94 206 VAL A O 1
ATOM 1555 N N . GLY A 1 227 ? 11.416 -23.641 50.530 1.00 73.98 207 GLY A N 1
ATOM 1556 C CA . GLY A 1 227 ? 11.936 -24.725 51.334 1.00 65.02 207 GLY A CA 1
ATOM 1557 C C . GLY A 1 227 ? 12.424 -24.141 52.646 1.00 73.87 207 GLY A C 1
ATOM 1558 O O . GLY A 1 227 ? 11.914 -23.127 53.129 1.00 81.37 207 GLY A O 1
ATOM 1559 N N . SER A 1 228 ? 13.439 -24.776 53.226 1.00 66.44 208 SER A N 1
ATOM 1560 C CA . SER A 1 228 ? 14.097 -24.202 54.393 1.00 66.62 208 SER A CA 1
ATOM 1561 C C . SER A 1 228 ? 15.481 -24.811 54.524 1.00 64.84 208 SER A C 1
ATOM 1562 O O . SER A 1 228 ? 15.773 -25.511 55.499 1.00 66.11 208 SER A O 1
ATOM 1565 N N . GLY A 1 229 ? 16.338 -24.555 53.540 1.00 59.13 209 GLY A N 1
ATOM 1566 C CA . GLY A 1 229 ? 17.535 -25.357 53.414 1.00 56.88 209 GLY A CA 1
ATOM 1567 C C . GLY A 1 229 ? 17.283 -26.738 52.861 1.00 51.87 209 GLY A C 1
ATOM 1568 O O . GLY A 1 229 ? 18.224 -27.530 52.744 1.00 53.48 209 GLY A O 1
ATOM 1569 N N . LYS A 1 230 ? 16.037 -27.044 52.518 1.00 50.67 210 LYS A N 1
ATOM 1570 C CA . LYS A 1 230 ? 15.627 -28.330 51.983 1.00 43.68 210 LYS A CA 1
ATOM 1571 C C . LYS A 1 230 ? 15.557 -28.258 50.465 1.00 48.48 210 LYS A C 1
ATOM 1572 O O . LYS A 1 230 ? 15.464 -27.178 49.875 1.00 53.24 210 LYS A O 1
ATOM 1578 N N . MET A 1 231 ? 15.607 -29.426 49.834 1.00 41.98 211 MET A N 1
ATOM 1579 C CA . MET A 1 231 ? 15.660 -29.485 48.380 1.00 47.24 211 MET A CA 1
ATOM 1580 C C . MET A 1 231 ? 14.357 -28.976 47.769 1.00 50.74 211 MET A C 1
ATOM 1581 O O . MET A 1 231 ? 13.268 -29.229 48.291 1.00 46.33 211 MET A O 1
ATOM 1586 N N . VAL A 1 232 ? 14.477 -28.238 46.663 1.00 49.50 212 VAL A N 1
ATOM 1587 C CA . VAL A 1 232 ? 13.340 -27.640 45.974 1.00 43.88 212 VAL A CA 1
ATOM 1588 C C . VAL A 1 232 ? 13.448 -27.953 44.486 1.00 45.40 212 VAL A C 1
ATOM 1589 O O . VAL A 1 232 ? 14.529 -27.847 43.895 1.00 43.73 212 VAL A O 1
ATOM 1593 N N . GLN A 1 233 ? 12.327 -28.344 43.883 1.00 44.11 213 GLN A N 1
ATOM 1594 C CA . GLN A 1 233 ? 12.290 -28.718 42.478 1.00 48.28 213 GLN A CA 1
ATOM 1595 C C . GLN A 1 233 ? 11.006 -28.216 41.835 1.00 49.31 213 GLN A C 1
ATOM 1596 O O . GLN A 1 233 ? 9.929 -28.314 42.429 1.00 45.28 213 GLN A O 1
ATOM 1602 N N . ASN A 1 234 ? 11.132 -27.667 40.626 1.00 49.67 214 ASN A N 1
ATOM 1603 C CA . ASN A 1 234 ? 9.997 -27.436 39.730 1.00 46.38 214 ASN A CA 1
ATOM 1604 C C . ASN A 1 234 ? 9.940 -28.638 38.796 1.00 45.20 214 ASN A C 1
ATOM 1605 O O . ASN A 1 234 ? 10.615 -28.666 37.763 1.00 41.08 214 ASN A O 1
ATOM 1610 N N . GLY A 1 235 ? 9.136 -29.636 39.170 1.00 45.58 215 GLY A N 1
ATOM 1611 C CA . GLY A 1 235 ? 9.145 -30.896 38.445 1.00 43.73 215 GLY A CA 1
ATOM 1612 C C . GLY A 1 235 ? 8.744 -30.759 36.992 1.00 47.75 215 GLY A C 1
ATOM 1613 O O . GLY A 1 235 ? 9.228 -31.507 36.136 1.00 44.20 215 GLY A O 1
ATOM 1614 N N . ARG A 1 236 ? 7.857 -29.809 36.691 1.00 52.87 216 ARG A N 1
ATOM 1615 C CA . ARG A 1 236 ? 7.438 -29.601 35.311 1.00 45.44 216 ARG A CA 1
ATOM 1616 C C . ARG A 1 236 ? 8.592 -29.090 34.458 1.00 47.40 216 ARG A C 1
ATOM 1617 O O . ARG A 1 236 ? 8.863 -29.623 33.374 1.00 41.41 216 ARG A O 1
ATOM 1625 N N . GLU A 1 237 ? 9.278 -28.047 34.930 1.00 48.33 217 GLU A N 1
ATOM 1626 C CA . GLU A 1 237 ? 10.349 -27.451 34.137 1.00 51.14 217 GLU A CA 1
ATOM 1627 C C . GLU A 1 237 ? 11.541 -28.392 34.014 1.00 48.14 217 GLU A C 1
ATOM 1628 O O . GLU 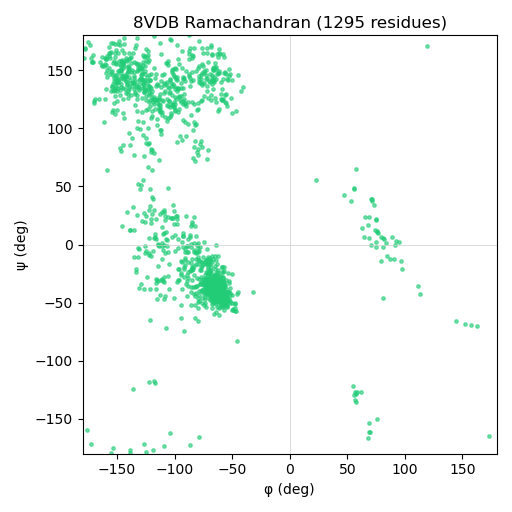A 1 237 ? 12.189 -28.438 32.958 1.00 44.37 217 GLU A O 1
ATOM 1634 N N . VAL A 1 238 ? 11.854 -29.138 35.082 1.00 47.09 218 VAL A N 1
ATOM 1635 C CA . VAL A 1 238 ? 12.880 -30.176 34.987 1.00 46.86 218 VAL A CA 1
ATOM 1636 C C . VAL A 1 238 ? 12.501 -31.184 33.916 1.00 46.40 218 VAL A C 1
ATOM 1637 O O . VAL A 1 238 ? 13.348 -31.629 33.138 1.00 44.50 218 VAL A O 1
ATOM 1641 N N . TYR A 1 239 ? 11.223 -31.567 33.873 1.00 45.63 219 TYR A N 1
ATOM 1642 C CA . TYR A 1 239 ? 10.728 -32.466 32.835 1.00 47.10 219 TYR A CA 1
ATOM 1643 C C . TYR A 1 239 ? 10.903 -31.853 31.450 1.00 49.73 219 TYR A C 1
ATOM 1644 O O . TYR A 1 239 ? 11.335 -32.535 30.513 1.00 44.54 219 TYR A O 1
ATOM 1653 N N . LYS A 1 240 ? 10.593 -30.559 31.307 1.00 48.06 220 LYS A N 1
ATOM 1654 C CA . LYS A 1 240 ? 10.646 -29.906 30.002 1.00 46.96 220 LYS A CA 1
ATOM 1655 C C . LYS A 1 240 ? 12.073 -29.846 29.474 1.00 47.31 220 LYS A C 1
ATOM 1656 O O . LYS A 1 240 ? 12.369 -30.351 28.385 1.00 46.24 220 LYS A O 1
ATOM 1662 N N . TRP A 1 241 ? 12.969 -29.199 30.216 1.00 51.05 221 TRP A N 1
ATOM 1663 C CA . TRP A 1 241 ? 14.386 -29.455 30.013 1.00 48.30 221 TRP A CA 1
ATOM 1664 C C . TRP A 1 241 ? 14.610 -30.955 30.106 1.00 53.13 221 TRP A C 1
ATOM 1665 O O . TRP A 1 241 ? 13.845 -31.659 30.762 1.00 60.77 221 TRP A O 1
ATOM 1676 N N . ALA A 1 242 ? 15.623 -31.455 29.402 1.00 54.38 222 ALA A N 1
ATOM 1677 C CA . ALA A 1 242 ? 15.907 -32.893 29.341 1.00 57.25 222 ALA A CA 1
ATOM 1678 C C . ALA A 1 242 ? 14.999 -33.596 28.339 1.00 50.65 222 ALA A C 1
ATOM 1679 O O . ALA A 1 242 ? 15.483 -34.395 27.533 1.00 50.77 222 ALA A O 1
ATOM 1681 N N . ALA A 1 243 ? 13.691 -33.321 28.364 1.00 49.75 223 ALA A N 1
ATOM 1682 C CA . ALA A 1 243 ? 12.851 -33.832 27.285 1.00 53.28 223 ALA A CA 1
ATOM 1683 C C . ALA A 1 243 ? 13.238 -33.200 25.954 1.00 53.05 223 ALA A C 1
ATOM 1684 O O . ALA A 1 243 ? 13.171 -33.858 24.909 1.00 56.41 223 ALA A O 1
ATOM 1686 N N . ARG A 1 244 ? 13.676 -31.939 25.972 1.00 49.63 224 ARG A N 1
ATOM 1687 C CA . ARG A 1 244 ? 14.223 -31.309 24.776 1.00 50.41 224 ARG A CA 1
ATOM 1688 C C . ARG A 1 244 ? 15.729 -31.430 24.678 1.00 55.56 224 ARG A C 1
ATOM 1689 O O . ARG A 1 244 ? 16.289 -31.131 23.618 1.00 59.44 224 ARG A O 1
ATOM 1697 N N . THR A 1 245 ? 16.399 -31.786 25.769 1.00 52.48 225 THR A N 1
ATOM 1698 C CA . THR A 1 245 ? 17.853 -31.792 25.785 1.00 47.83 225 THR A CA 1
ATOM 1699 C C . THR A 1 245 ? 18.417 -33.164 25.454 1.00 46.67 225 THR A C 1
ATOM 1700 O O . THR A 1 245 ? 19.266 -33.293 24.568 1.00 49.76 225 THR A O 1
ATOM 1704 N N . VAL A 1 246 ? 17.949 -34.191 26.150 1.00 48.21 226 VAL A N 1
ATOM 1705 C CA . VAL A 1 246 ? 18.536 -35.527 26.079 1.00 44.08 226 VAL A CA 1
ATOM 1706 C C . VAL A 1 246 ? 18.390 -36.158 24.694 1.00 49.77 226 VAL A C 1
ATOM 1707 O O . VAL A 1 246 ? 19.375 -36.725 24.198 1.00 48.32 226 VAL A O 1
ATOM 1711 N N . PRO A 1 247 ? 17.217 -36.111 24.031 1.00 47.71 227 PRO A N 1
ATOM 1712 C CA . PRO A 1 247 ? 17.117 -36.766 22.708 1.00 48.30 227 PRO A CA 1
ATOM 1713 C C . PRO A 1 247 ? 18.166 -36.319 21.702 1.00 48.24 227 PRO A C 1
ATOM 1714 O O . PRO A 1 247 ? 18.818 -37.163 21.075 1.00 52.13 227 PRO A O 1
ATOM 1718 N N . GLY A 1 248 ? 18.346 -35.009 21.524 1.00 47.65 228 GLY A N 1
ATOM 1719 C CA . GLY A 1 248 ? 19.316 -34.536 20.554 1.00 44.76 228 GLY A CA 1
ATOM 1720 C C . GLY A 1 248 ? 20.749 -34.823 20.951 1.00 52.49 228 GLY A C 1
ATOM 1721 O O . GLY A 1 248 ? 21.608 -35.030 20.087 1.00 51.33 228 GLY A O 1
ATOM 1722 N N . GLU A 1 249 ? 21.035 -34.834 22.253 1.00 49.61 229 GLU A N 1
ATOM 1723 C CA . GLU A 1 249 ? 22.383 -35.162 22.697 1.00 49.65 229 GLU A CA 1
ATOM 1724 C C . GLU A 1 249 ? 22.625 -36.664 22.649 1.00 51.15 229 GLU A C 1
ATOM 1725 O O . GLU A 1 249 ? 23.747 -37.108 22.384 1.00 51.02 229 GLU A O 1
ATOM 1731 N N . PHE A 1 250 ? 21.582 -37.453 22.918 1.00 49.79 230 PHE A N 1
ATOM 1732 C CA . PHE A 1 250 ? 21.583 -38.882 22.633 1.00 50.79 230 PHE A CA 1
ATOM 1733 C C . PHE A 1 250 ? 22.111 -39.153 21.227 1.00 51.63 230 PHE A C 1
ATOM 1734 O O . PHE A 1 250 ? 23.090 -39.882 21.041 1.00 54.54 230 PHE A O 1
ATOM 1742 N N . GLU A 1 251 ? 21.473 -38.546 20.225 1.00 53.86 231 GLU A N 1
ATOM 1743 C CA . GLU A 1 251 ? 21.887 -38.763 18.843 1.00 54.23 231 GLU A CA 1
ATOM 1744 C C . GLU A 1 251 ? 23.313 -38.275 18.609 1.00 53.36 231 GLU A C 1
ATOM 1745 O O . GLU A 1 251 ? 24.115 -38.967 17.970 1.00 53.63 231 GLU A O 1
ATOM 1751 N N . ARG A 1 252 ? 23.654 -37.096 19.143 1.00 53.78 232 ARG A N 1
ATOM 1752 C CA . ARG A 1 252 ? 24.999 -36.551 18.963 1.00 51.04 232 ARG A CA 1
ATOM 1753 C C . ARG A 1 252 ? 26.061 -37.476 19.547 1.00 53.32 232 ARG A C 1
ATOM 1754 O O . ARG A 1 252 ? 27.168 -37.585 19.003 1.00 57.54 232 ARG A O 1
ATOM 1762 N N . LEU A 1 253 ? 25.751 -38.134 20.666 1.00 52.38 233 LEU A N 1
ATOM 1763 C CA . LEU A 1 253 ? 26.670 -39.122 21.221 1.00 46.65 233 LEU A CA 1
ATOM 1764 C C . LEU A 1 253 ? 26.937 -40.236 20.218 1.00 47.91 233 LEU A C 1
ATOM 1765 O O . LEU A 1 253 ? 28.089 -40.633 20.008 1.00 49.80 233 LEU A O 1
ATOM 1770 N N . LEU A 1 254 ? 25.880 -40.745 19.584 1.00 50.69 234 LEU A N 1
ATOM 1771 C CA . LEU A 1 254 ? 26.034 -41.811 18.599 1.00 50.52 234 LEU A CA 1
ATOM 1772 C C . LEU A 1 254 ? 26.861 -41.349 17.407 1.00 53.26 234 LEU A C 1
ATOM 1773 O O . LEU A 1 254 ? 27.720 -42.090 16.915 1.00 56.14 234 LEU A O 1
ATOM 1778 N N . HIS A 1 255 ? 26.615 -40.127 16.926 1.00 55.70 235 HIS A N 1
ATOM 1779 C CA . HIS A 1 255 ? 27.395 -39.608 15.808 1.00 52.37 235 HIS A CA 1
ATOM 1780 C C . HIS A 1 255 ? 28.867 -39.474 16.175 1.00 56.66 235 HIS A C 1
ATOM 1781 O O . HIS A 1 255 ? 29.746 -39.832 15.383 1.00 61.54 235 HIS A O 1
ATOM 1788 N N . LYS A 1 256 ? 29.158 -38.965 17.376 1.00 52.10 236 LYS A N 1
ATOM 1789 C CA . LYS A 1 256 ? 30.549 -38.810 17.786 1.00 48.07 236 LYS A CA 1
ATOM 1790 C C . LYS A 1 256 ? 31.271 -40.149 17.837 1.00 52.17 236 LYS A C 1
ATOM 1791 O O . LYS A 1 256 ? 32.469 -40.219 17.545 1.00 57.28 236 LYS A O 1
ATOM 1797 N N . ALA A 1 257 ? 30.565 -41.218 18.198 1.00 57.27 237 ALA A N 1
ATOM 1798 C CA . ALA A 1 257 ? 31.159 -42.545 18.278 1.00 56.63 237 ALA A CA 1
ATOM 1799 C C . ALA A 1 257 ? 31.049 -43.333 16.978 1.00 59.35 237 ALA A C 1
ATOM 1800 O O . ALA A 1 257 ? 31.618 -44.426 16.888 1.00 57.13 237 ALA A O 1
ATOM 1802 N N . GLY A 1 258 ? 30.340 -42.813 15.979 1.00 59.48 238 GLY A N 1
ATOM 1803 C CA . GLY A 1 258 ? 30.186 -43.519 14.721 1.00 55.74 238 GLY A CA 1
ATOM 1804 C C . GLY A 1 258 ? 29.258 -44.711 14.783 1.00 60.02 238 GLY A C 1
ATOM 1805 O O . GLY A 1 258 ? 29.489 -45.703 14.085 1.00 63.21 238 GLY A O 1
ATOM 1806 N N . LEU A 1 259 ? 28.210 -44.641 15.595 1.00 53.49 239 LEU A N 1
ATOM 1807 C CA . LEU A 1 259 ? 27.317 -45.767 15.810 1.00 58.23 239 LEU A CA 1
ATOM 1808 C C . LEU A 1 259 ? 25.881 -45.366 15.502 1.00 60.32 239 LEU A C 1
ATOM 1809 O O . LEU A 1 259 ? 25.554 -44.189 15.333 1.00 57.23 239 LEU A O 1
ATOM 1814 N N . SER A 1 260 ? 25.024 -46.374 15.432 1.00 58.11 240 SER A N 1
ATOM 1815 C CA . SER A 1 260 ? 23.594 -46.195 15.254 1.00 61.46 240 SER A CA 1
ATOM 1816 C C . SER A 1 260 ? 22.866 -46.644 16.513 1.00 62.74 240 SER A C 1
ATOM 1817 O O . SER A 1 260 ? 23.461 -47.193 17.446 1.00 59.12 240 SER A O 1
ATOM 1820 N N . SER A 1 261 ? 21.555 -46.403 16.529 1.00 60.42 241 SER A N 1
ATOM 1821 C CA . SER A 1 261 ? 20.752 -46.799 17.679 1.00 62.48 241 SER A CA 1
ATOM 1822 C C . SER A 1 261 ? 20.771 -48.309 17.887 1.00 62.52 241 SER A C 1
ATOM 1823 O O . SER A 1 261 ? 20.566 -48.784 19.011 1.00 58.04 241 SER A O 1
ATOM 1826 N N . ASP A 1 262 ? 21.021 -49.079 16.824 1.00 61.99 242 ASP A N 1
ATOM 1827 C CA . ASP A 1 262 ? 21.011 -50.533 16.930 1.00 65.25 242 ASP A CA 1
ATOM 1828 C C . ASP A 1 262 ? 22.309 -51.092 17.489 1.00 59.72 242 ASP A C 1
ATOM 1829 O O . ASP A 1 262 ? 22.337 -52.251 17.916 1.00 59.78 242 ASP A O 1
ATOM 1834 N N . ASP A 1 263 ? 23.379 -50.302 17.490 1.00 61.72 243 ASP A N 1
ATOM 1835 C CA . ASP A 1 263 ? 24.639 -50.729 18.079 1.00 58.67 243 ASP A CA 1
ATOM 1836 C C . ASP A 1 263 ? 24.624 -50.643 19.597 1.00 56.57 243 ASP A C 1
ATOM 1837 O O . ASP A 1 263 ? 25.491 -51.237 20.248 1.00 60.79 243 ASP A O 1
ATOM 1842 N N . LEU A 1 264 ? 23.654 -49.936 20.172 1.00 55.16 244 LEU A N 1
ATOM 1843 C CA . LEU A 1 264 ? 23.632 -49.640 21.598 1.00 57.25 244 LEU A CA 1
ATOM 1844 C C . LEU A 1 264 ? 22.689 -50.602 22.311 1.00 58.90 244 LEU A C 1
ATOM 1845 O O . LEU A 1 264 ? 21.520 -50.729 21.930 1.00 56.33 244 LEU A O 1
ATOM 1850 N N . ASP A 1 265 ? 23.199 -51.272 23.350 1.00 53.99 245 ASP A N 1
ATOM 1851 C CA . ASP A 1 265 ? 22.409 -52.283 24.044 1.00 56.42 245 ASP A CA 1
ATOM 1852 C C . ASP A 1 265 ? 21.523 -51.680 25.128 1.00 52.08 245 ASP A C 1
ATOM 1853 O O . ASP A 1 265 ? 20.318 -51.947 25.167 1.00 48.83 245 ASP A O 1
ATOM 1858 N N . TRP A 1 266 ? 22.099 -50.886 26.029 1.00 53.17 246 TRP A N 1
ATOM 1859 C CA . TRP A 1 266 ? 21.382 -50.391 27.196 1.00 54.29 246 TRP A CA 1
ATOM 1860 C C . TRP A 1 266 ? 21.491 -48.875 27.297 1.00 57.28 246 TRP A C 1
ATOM 1861 O O . TRP A 1 266 ? 22.564 -48.302 27.086 1.00 54.88 246 TRP A O 1
ATOM 1872 N N . PHE A 1 267 ? 20.373 -48.235 27.630 1.00 53.51 247 PHE A N 1
ATOM 1873 C CA . PHE A 1 267 ? 20.300 -46.801 27.886 1.00 49.05 247 PHE A CA 1
ATOM 1874 C C . PHE A 1 267 ? 20.045 -46.602 29.373 1.00 50.97 247 PHE A C 1
ATOM 1875 O O . PHE A 1 267 ? 19.082 -47.151 29.918 1.00 48.00 247 PHE A O 1
ATOM 1883 N N . VAL A 1 268 ? 20.924 -45.855 30.038 1.00 44.98 248 VAL A N 1
ATOM 1884 C CA . VAL A 1 268 ? 20.822 -45.720 31.491 1.00 48.36 248 VAL A CA 1
ATOM 1885 C C . VAL A 1 268 ? 20.801 -44.250 31.887 1.00 48.53 248 VAL A C 1
ATOM 1886 O O . VAL A 1 268 ? 21.806 -43.723 32.391 1.00 49.41 248 VAL A O 1
ATOM 1890 N N . PRO A 1 269 ? 19.673 -43.573 31.705 1.00 45.58 249 PRO A N 1
ATOM 1891 C CA . PRO A 1 269 ? 19.564 -42.167 32.092 1.00 46.72 249 PRO A CA 1
ATOM 1892 C C . PRO A 1 269 ? 19.414 -42.020 33.599 1.00 45.62 249 PRO A C 1
ATOM 1893 O O . PRO A 1 269 ? 19.198 -42.987 34.335 1.00 44.47 249 PRO A O 1
ATOM 1897 N N . HIS A 1 270 ? 19.534 -40.775 34.050 1.00 43.32 250 HIS A N 1
ATOM 1898 C CA . HIS A 1 270 ? 19.257 -40.459 35.444 1.00 44.59 250 HIS A CA 1
ATOM 1899 C C . HIS A 1 270 ? 17.863 -40.939 35.814 1.00 46.08 250 HIS A C 1
ATOM 1900 O O . HIS A 1 270 ? 16.870 -40.519 35.213 1.00 51.64 250 HIS A O 1
ATOM 1907 N N . SER A 1 271 ? 17.793 -41.851 36.782 1.00 48.59 251 SER A N 1
ATOM 1908 C CA . SER A 1 271 ? 16.518 -42.423 37.212 1.00 46.52 251 SER A CA 1
ATOM 1909 C C . SER A 1 271 ? 15.832 -41.435 38.148 1.00 49.35 251 SER A C 1
ATOM 1910 O O . SER A 1 271 ? 15.808 -41.582 39.373 1.00 52.41 251 SER A O 1
ATOM 1913 N N . ALA A 1 272 ? 15.259 -40.401 37.545 1.00 49.93 252 ALA A N 1
ATOM 1914 C CA . ALA A 1 272 ? 14.537 -39.397 38.308 1.00 52.20 252 ALA A CA 1
ATOM 1915 C C . ALA A 1 272 ? 13.051 -39.704 38.376 1.00 49.34 252 ALA A C 1
ATOM 1916 O O . ALA A 1 272 ? 12.424 -39.506 39.423 1.00 49.27 252 ALA A O 1
ATOM 1918 N N . ASN A 1 273 ? 12.487 -40.209 37.281 1.00 48.44 253 ASN A N 1
ATOM 1919 C CA . ASN A 1 273 ? 11.044 -40.330 37.138 1.00 48.54 253 ASN A CA 1
ATOM 1920 C C . ASN A 1 273 ? 10.767 -41.259 35.967 1.00 48.49 253 ASN A C 1
ATOM 1921 O O . ASN A 1 273 ? 11.267 -41.024 34.864 1.00 47.34 253 ASN A O 1
ATOM 1926 N N . LEU A 1 274 ? 9.988 -42.317 36.210 1.00 53.13 254 LEU A N 1
ATOM 1927 C CA . LEU A 1 274 ? 9.740 -43.300 35.159 1.00 52.88 254 LEU A CA 1
ATOM 1928 C C . LEU A 1 274 ? 8.947 -42.693 34.007 1.00 53.66 254 LEU A C 1
ATOM 1929 O O . LEU A 1 274 ? 9.193 -43.019 32.839 1.00 51.45 254 LEU A O 1
ATOM 1934 N N . ARG A 1 275 ? 7.998 -41.804 34.310 1.00 54.54 255 ARG A N 1
ATOM 1935 C CA . ARG A 1 275 ? 7.286 -41.106 33.244 1.00 51.51 255 ARG A CA 1
ATOM 1936 C C . ARG A 1 275 ? 8.247 -40.278 32.404 1.00 54.62 255 ARG A C 1
ATOM 1937 O O . ARG A 1 275 ? 8.167 -40.285 31.168 1.00 53.73 255 ARG A O 1
ATOM 1945 N N . MET A 1 276 ? 9.172 -39.566 33.059 1.00 53.28 256 MET A N 1
ATOM 1946 C CA . MET A 1 276 ? 10.163 -38.784 32.324 1.00 47.51 256 MET A CA 1
ATOM 1947 C C . MET A 1 276 ? 11.042 -39.678 31.465 1.00 51.72 256 MET A C 1
ATOM 1948 O O . MET A 1 276 ? 11.370 -39.326 30.326 1.00 53.38 256 MET A O 1
ATOM 1953 N N . ILE A 1 277 ? 11.430 -40.842 31.995 1.00 51.34 257 ILE A N 1
ATOM 1954 C CA . ILE A 1 277 ? 12.269 -41.767 31.240 1.00 46.67 257 ILE A CA 1
ATOM 1955 C C . ILE A 1 277 ? 11.516 -42.279 30.023 1.00 49.87 257 ILE A C 1
ATOM 1956 O O . ILE A 1 277 ? 12.034 -42.273 28.900 1.00 53.04 257 ILE A O 1
ATOM 1961 N N . GLU A 1 278 ? 10.281 -42.744 30.237 1.00 49.22 258 GLU A N 1
ATOM 1962 C CA . GLU A 1 278 ? 9.446 -43.208 29.134 1.00 53.67 258 GLU A CA 1
ATOM 1963 C C . GLU A 1 278 ? 9.278 -42.125 28.078 1.00 55.48 258 GLU A C 1
ATOM 1964 O O . GLU A 1 278 ? 9.362 -42.400 26.875 1.00 57.00 258 GLU A O 1
ATOM 1970 N N . SER A 1 279 ? 9.061 -40.882 28.511 1.00 51.93 259 SER A N 1
ATOM 1971 C CA . SER A 1 279 ? 8.868 -39.789 27.565 1.00 53.19 259 SER A CA 1
ATOM 1972 C C . SER A 1 279 ? 10.138 -39.503 26.773 1.00 57.80 259 SER A C 1
ATOM 1973 O O . SER A 1 279 ? 10.076 -39.260 25.562 1.00 57.00 259 SER A O 1
ATOM 1976 N N . ILE A 1 280 ? 11.299 -39.508 27.434 1.00 55.70 260 ILE A N 1
ATOM 1977 C CA . ILE A 1 280 ? 12.554 -39.350 26.702 1.00 55.73 260 ILE A CA 1
ATOM 1978 C C . ILE A 1 280 ? 12.671 -40.440 25.646 1.00 54.02 260 ILE A C 1
ATOM 1979 O O . ILE A 1 280 ? 12.776 -40.158 24.450 1.00 56.22 260 ILE A O 1
ATOM 1984 N N . CYS A 1 281 ? 12.591 -41.704 26.079 1.00 54.32 261 CYS A N 1
ATOM 1985 C CA . CYS A 1 281 ? 12.570 -42.836 25.156 1.00 52.49 261 CYS A CA 1
ATOM 1986 C C . CYS A 1 281 ? 11.543 -42.673 24.046 1.00 57.00 261 CYS A C 1
ATOM 1987 O O . CYS A 1 281 ? 11.685 -43.278 22.979 1.00 58.45 261 CYS A O 1
ATOM 1990 N N . GLU A 1 282 ? 10.494 -41.883 24.282 1.00 58.74 262 GLU A N 1
ATOM 1991 C CA . GLU A 1 282 ? 9.480 -41.658 23.259 1.00 57.06 262 GLU A CA 1
ATOM 1992 C C . GLU A 1 282 ? 9.978 -40.697 22.186 1.00 60.28 262 GLU A C 1
ATOM 1993 O O . GLU A 1 282 ? 9.803 -40.950 20.990 1.00 61.42 262 GLU A O 1
ATOM 1999 N N . LYS A 1 283 ? 10.601 -39.586 22.590 1.00 61.05 263 LYS A N 1
ATOM 2000 C CA . LYS A 1 283 ? 11.007 -38.566 21.631 1.00 56.73 263 LYS A CA 1
ATOM 2001 C C . LYS A 1 283 ? 12.467 -38.670 21.207 1.00 53.86 263 LYS A C 1
ATOM 2002 O O . LYS A 1 283 ? 12.824 -38.141 20.149 1.00 57.66 263 LYS A O 1
ATOM 2008 N N . THR A 1 284 ? 13.313 -39.310 21.983 1.00 63.66 264 THR A N 1
ATOM 2009 C CA . THR A 1 284 ? 14.440 -39.881 21.261 1.00 59.20 264 THR A CA 1
ATOM 2010 C C . THR A 1 284 ? 14.019 -41.246 20.739 1.00 66.33 264 THR A C 1
ATOM 2011 O O . THR A 1 284 ? 13.278 -41.960 21.416 1.00 69.46 264 THR A O 1
ATOM 2015 N N . PRO A 1 285 ? 14.416 -41.611 19.547 1.00 63.51 265 PRO A N 1
ATOM 2016 C CA . PRO A 1 285 ? 13.950 -42.934 19.074 1.00 63.70 265 PRO A CA 1
ATOM 2017 C C . PRO A 1 285 ? 14.759 -44.061 19.716 1.00 58.40 265 PRO A C 1
ATOM 2018 O O . PRO A 1 285 ? 15.756 -44.534 19.177 1.00 58.46 265 PRO A O 1
ATOM 2022 N N . PHE A 1 286 ? 14.331 -44.498 20.910 1.00 55.52 266 PHE A N 1
ATOM 2023 C CA . PHE A 1 286 ? 14.979 -45.630 21.616 1.00 50.14 266 PHE A CA 1
ATOM 2024 C C . PHE A 1 286 ? 14.018 -46.363 22.549 1.00 53.40 266 PHE A C 1
ATOM 2025 O O . PHE A 1 286 ? 13.315 -45.707 23.334 1.00 52.44 266 PHE A O 1
ATOM 2033 N N . PRO A 1 287 ? 13.985 -47.697 22.511 1.00 50.71 267 PRO A N 1
ATOM 2034 C CA . PRO A 1 287 ? 12.918 -48.434 23.205 1.00 51.35 267 PRO A CA 1
ATOM 2035 C C . PRO A 1 287 ? 13.138 -48.566 24.706 1.00 53.23 267 PRO A C 1
ATOM 2036 O O . PRO A 1 287 ? 14.248 -48.820 25.180 1.00 53.81 267 PRO A O 1
ATOM 2040 N N . ILE A 1 288 ? 12.038 -48.419 25.452 1.00 52.57 268 ILE A N 1
ATOM 2041 C CA . ILE A 1 288 ? 12.084 -48.476 26.911 1.00 55.80 268 ILE A CA 1
ATOM 2042 C C . ILE A 1 288 ? 12.564 -49.837 27.399 1.00 57.72 268 ILE A C 1
ATOM 2043 O O . ILE A 1 288 ? 13.192 -49.936 28.461 1.00 59.54 268 ILE A O 1
ATOM 2048 N N . GLU A 1 289 ? 12.292 -50.902 26.640 1.00 57.64 269 GLU A N 1
ATOM 2049 C CA . GLU A 1 289 ? 12.750 -52.232 27.031 1.00 55.77 269 GLU A CA 1
ATOM 2050 C C . GLU A 1 289 ? 14.267 -52.362 27.000 1.00 57.78 269 GLU A C 1
ATOM 2051 O O . GLU A 1 289 ? 14.796 -53.346 27.529 1.00 57.76 269 GLU A O 1
ATOM 2057 N N . LYS A 1 290 ? 14.973 -51.399 26.402 1.00 54.21 270 LYS A N 1
ATOM 2058 C CA . LYS A 1 290 ? 16.429 -51.353 26.419 1.00 50.26 270 LYS A CA 1
ATOM 2059 C C . LYS A 1 290 ? 16.967 -50.283 27.360 1.00 52.57 270 LYS A C 1
ATOM 2060 O O . LYS A 1 290 ? 18.081 -49.794 27.152 1.00 54.33 270 LYS A O 1
ATOM 2066 N N . THR A 1 291 ? 16.198 -49.874 28.366 1.00 51.47 271 THR A N 1
ATOM 2067 C CA . THR A 1 291 ? 16.655 -48.834 29.277 1.00 50.95 271 THR A CA 1
ATOM 2068 C C . THR A 1 291 ? 16.578 -49.328 30.713 1.00 49.73 271 THR A C 1
ATOM 2069 O O . THR A 1 291 ? 15.560 -49.883 31.137 1.00 46.73 271 THR A O 1
ATOM 2073 N N . LEU A 1 292 ? 17.663 -49.124 31.451 1.00 50.61 272 LEU A N 1
ATOM 2074 C CA . LEU A 1 292 ? 17.796 -49.599 32.818 1.00 45.10 272 LEU A CA 1
ATOM 2075 C C . LEU A 1 292 ? 17.459 -48.473 33.782 1.00 48.85 272 LEU A C 1
ATOM 2076 O O . LEU A 1 292 ? 17.922 -47.340 33.606 1.00 55.84 272 LEU A O 1
ATOM 2081 N N . THR A 1 293 ? 16.648 -48.780 34.790 1.00 45.00 273 THR A N 1
ATOM 2082 C CA . THR A 1 293 ? 16.186 -47.785 35.744 1.00 49.31 273 THR A CA 1
ATOM 2083 C C . THR A 1 293 ? 16.334 -48.325 37.157 1.00 47.53 273 THR A C 1
ATOM 2084 O O . THR A 1 293 ? 16.629 -49.502 37.375 1.00 49.05 273 THR A O 1
ATOM 2088 N N . SER A 1 294 ? 16.108 -47.439 38.121 1.00 47.32 274 SER A N 1
ATOM 2089 C CA . SER A 1 294 ? 16.142 -47.841 39.521 1.00 45.68 274 SER A CA 1
ATOM 2090 C C . SER A 1 294 ? 15.135 -47.063 40.358 1.00 50.56 274 SER A C 1
ATOM 2091 O O . SER A 1 294 ? 15.245 -47.078 41.592 1.00 49.78 274 SER A O 1
ATOM 2094 N N . VAL A 1 295 ? 14.160 -46.397 39.735 1.00 51.75 275 VAL A N 1
ATOM 2095 C CA . VAL A 1 295 ? 13.220 -45.552 40.464 1.00 51.26 275 VAL A CA 1
ATOM 2096 C C . VAL A 1 295 ? 12.237 -46.373 41.285 1.00 55.62 275 VAL A C 1
ATOM 2097 O O . VAL A 1 295 ? 11.826 -45.945 42.371 1.00 55.20 275 VAL A O 1
ATOM 2101 N N . GLU A 1 296 ? 11.826 -47.543 40.783 1.00 58.51 276 GLU A N 1
ATOM 2102 C CA . GLU A 1 296 ? 10.699 -48.254 41.384 1.00 55.44 276 GLU A CA 1
ATOM 2103 C C . GLU A 1 296 ? 10.938 -48.534 42.863 1.00 56.71 276 GLU A C 1
ATOM 2104 O O . GLU A 1 296 ? 10.097 -48.216 43.711 1.00 53.77 276 GLU A O 1
ATOM 2110 N N . HIS A 1 297 ? 12.090 -49.112 43.196 1.00 56.09 277 HIS A N 1
ATOM 2111 C CA . HIS A 1 297 ? 12.355 -49.545 44.558 1.00 56.45 277 HIS A CA 1
ATOM 2112 C C . HIS A 1 297 ? 13.381 -48.691 45.287 1.00 55.22 277 HIS A C 1
ATOM 2113 O O . HIS A 1 297 ? 13.558 -48.866 46.497 1.00 50.90 277 HIS A O 1
ATOM 2120 N N . TYR A 1 298 ? 14.042 -47.760 44.601 1.00 57.89 278 TYR A N 1
ATOM 2121 C CA . TYR A 1 298 ? 15.006 -46.883 45.244 1.00 50.90 278 TYR A CA 1
ATOM 2122 C C . TYR A 1 298 ? 14.682 -45.406 45.087 1.00 48.17 278 TYR A C 1
ATOM 2123 O O . TYR A 1 298 ? 15.321 -44.580 45.745 1.00 54.72 278 TYR A O 1
ATOM 2132 N N . GLY A 1 299 ? 13.701 -45.050 44.264 1.00 48.74 279 GLY A N 1
ATOM 2133 C CA . GLY A 1 299 ? 13.374 -43.650 44.097 1.00 50.13 279 GLY A CA 1
ATOM 2134 C C . GLY A 1 299 ? 14.467 -42.882 43.365 1.00 46.71 279 GLY A C 1
ATOM 2135 O O . GLY A 1 299 ? 15.324 -43.443 42.677 1.00 48.40 279 GLY A O 1
ATOM 2136 N N . ASN A 1 300 ? 14.418 -41.565 43.524 1.00 46.55 280 ASN A N 1
ATOM 2137 C CA . ASN A 1 300 ? 15.393 -40.667 42.910 1.00 46.08 280 ASN A CA 1
ATOM 2138 C C . ASN A 1 300 ? 16.556 -40.522 43.881 1.00 44.05 280 ASN A C 1
ATOM 2139 O O . ASN A 1 300 ? 16.458 -39.806 44.879 1.00 45.23 280 ASN A O 1
ATOM 2144 N N . THR A 1 301 ? 17.667 -41.201 43.590 1.00 41.84 281 THR A N 1
ATOM 2145 C CA . THR A 1 301 ? 18.863 -41.118 44.416 1.00 44.00 281 THR A CA 1
ATOM 2146 C C . THR A 1 301 ? 19.917 -40.193 43.812 1.00 44.95 281 THR A C 1
ATOM 2147 O O . THR A 1 301 ? 21.107 -40.343 44.105 1.00 46.51 281 THR A O 1
ATOM 2151 N N . SER A 1 302 ? 19.505 -39.262 42.956 1.00 44.69 282 SER A N 1
ATOM 2152 C CA . SER A 1 302 ? 20.367 -38.210 42.411 1.00 48.61 282 SER A CA 1
ATOM 2153 C C . SER A 1 302 ? 21.557 -38.823 41.681 1.00 46.15 282 SER A C 1
ATOM 2154 O O . SER A 1 302 ? 21.355 -39.654 40.777 1.00 40.40 282 SER A O 1
ATOM 2157 N N . SER A 1 303 ? 22.793 -38.443 42.011 1.00 40.05 283 SER A N 1
ATOM 2158 C CA . SER A 1 303 ? 23.986 -38.965 41.356 1.00 43.60 283 SER A CA 1
ATOM 2159 C C . SER A 1 303 ? 24.116 -40.472 41.459 1.00 38.91 283 SER A C 1
ATOM 2160 O O . SER A 1 303 ? 24.870 -41.063 40.682 1.00 43.81 283 SER A O 1
ATOM 2163 N N . VAL A 1 304 ? 23.426 -41.108 42.406 1.00 39.13 284 VAL A N 1
ATOM 2164 C CA . VAL A 1 304 ? 23.570 -42.550 42.564 1.00 40.96 284 VAL A CA 1
ATOM 2165 C C . VAL A 1 304 ? 22.660 -43.327 41.622 1.00 40.74 284 VAL A C 1
ATOM 2166 O O . VAL A 1 304 ? 22.923 -44.505 41.356 1.00 43.66 284 VAL A O 1
ATOM 2170 N N . SER A 1 305 ? 21.609 -42.693 41.089 1.00 43.82 285 SER A N 1
ATOM 2171 C CA . SER A 1 305 ? 20.561 -43.438 40.392 1.00 45.26 285 SER A CA 1
ATOM 2172 C C . SER A 1 305 ? 21.112 -44.277 39.247 1.00 45.48 285 SER A C 1
ATOM 2173 O O . SER A 1 305 ? 20.613 -45.380 38.995 1.00 46.16 285 SER A O 1
ATOM 2176 N N . ILE A 1 306 ? 22.140 -43.786 38.552 1.00 42.70 286 ILE A N 1
ATOM 2177 C CA . ILE A 1 306 ? 22.668 -44.522 37.406 1.00 40.17 286 ILE A CA 1
ATOM 2178 C C . ILE A 1 306 ? 23.442 -45.757 37.858 1.00 41.12 286 ILE A C 1
ATOM 2179 O O . ILE A 1 306 ? 23.322 -46.826 37.248 1.00 43.40 286 ILE A O 1
ATOM 2184 N N . VAL A 1 307 ? 24.245 -45.638 38.924 1.00 41.72 287 VAL A N 1
ATOM 2185 C CA . VAL A 1 307 ? 24.984 -46.799 39.426 1.00 42.68 287 VAL A CA 1
ATOM 2186 C C . VAL A 1 307 ? 24.022 -47.893 39.876 1.00 43.80 287 VAL A C 1
ATOM 2187 O O . VAL A 1 307 ? 24.256 -49.083 39.630 1.00 41.27 287 VAL A O 1
ATOM 2191 N N . LEU A 1 308 ? 22.936 -47.509 40.555 1.00 44.33 288 LEU A N 1
ATOM 2192 C CA . LEU A 1 308 ? 21.950 -48.490 41.005 1.00 48.22 288 LEU A CA 1
ATOM 2193 C C . LEU A 1 308 ? 21.293 -49.189 39.823 1.00 45.63 288 LEU A C 1
ATOM 2194 O O . LEU A 1 308 ? 21.150 -50.415 39.816 1.00 49.64 288 LEU A O 1
ATOM 2199 N N . ALA A 1 309 ? 20.859 -48.423 38.822 1.00 47.64 289 ALA A N 1
ATOM 2200 C CA . ALA A 1 309 ? 20.320 -49.050 37.623 1.00 47.53 289 ALA A CA 1
ATOM 2201 C C . ALA A 1 309 ? 21.339 -49.996 37.005 1.00 49.90 289 ALA A C 1
ATOM 2202 O O . ALA A 1 309 ? 20.982 -51.084 36.536 1.00 47.71 289 ALA A O 1
ATOM 2204 N N . LEU A 1 310 ? 22.617 -49.607 37.025 1.00 43.04 290 LEU A N 1
ATOM 2205 C CA . LEU A 1 310 ? 23.670 -50.471 36.504 1.00 45.40 290 LEU A CA 1
ATOM 2206 C C . LEU A 1 310 ? 23.784 -51.747 37.331 1.00 49.87 290 LEU A C 1
ATOM 2207 O O . LEU A 1 310 ? 23.837 -52.854 36.782 1.00 46.85 290 LEU A O 1
ATOM 2212 N N . ASP A 1 311 ? 23.808 -51.611 38.661 1.00 47.99 291 ASP A N 1
ATOM 2213 C CA . ASP A 1 311 ? 24.001 -52.781 39.514 1.00 52.48 291 ASP A CA 1
ATOM 2214 C C . ASP A 1 311 ? 22.771 -53.678 39.554 1.00 50.24 291 ASP A C 1
ATOM 2215 O O . ASP A 1 311 ? 22.905 -54.896 39.733 1.00 48.58 291 ASP A O 1
ATOM 2220 N N . LEU A 1 312 ? 21.573 -53.106 39.416 1.00 46.32 292 LEU A N 1
ATOM 2221 C CA . LEU A 1 312 ? 20.383 -53.934 39.261 1.00 46.76 292 LEU A CA 1
ATOM 2222 C C . LEU A 1 312 ? 20.475 -54.774 37.995 1.00 48.52 292 LEU A C 1
ATOM 2223 O O . LEU A 1 312 ? 20.070 -55.943 37.982 1.00 52.89 292 LEU A O 1
ATOM 2228 N N . ALA A 1 313 ? 21.041 -54.204 36.928 1.00 49.85 293 ALA A N 1
ATOM 2229 C CA . ALA A 1 313 ? 21.100 -54.908 35.654 1.00 47.72 293 ALA A CA 1
ATOM 2230 C C . ALA A 1 313 ? 22.154 -56.010 35.648 1.00 48.85 293 ALA A C 1
ATOM 2231 O O . ALA A 1 313 ? 21.982 -57.010 34.945 1.00 53.81 293 ALA A O 1
ATOM 2233 N N . VAL A 1 314 ? 23.247 -55.856 36.401 1.00 48.02 294 VAL A N 1
ATOM 2234 C CA . VAL A 1 314 ? 24.258 -56.912 36.428 1.00 50.61 294 VAL A CA 1
ATOM 2235 C C . VAL A 1 314 ? 23.808 -58.068 37.312 1.00 57.40 294 VAL A C 1
ATOM 2236 O O . VAL A 1 314 ? 24.017 -59.238 36.973 1.00 62.19 294 VAL A O 1
ATOM 2240 N N . LYS A 1 315 ? 23.182 -57.765 38.453 1.00 53.23 295 LYS A N 1
ATOM 2241 C CA . LYS A 1 315 ? 22.664 -58.817 39.317 1.00 48.29 295 LYS A CA 1
ATOM 2242 C C . LYS A 1 315 ? 21.591 -59.626 38.604 1.00 50.03 295 LYS A C 1
ATOM 2243 O O . LYS A 1 315 ? 21.500 -60.845 38.779 1.00 56.79 295 LYS A O 1
ATOM 2249 N N . ALA A 1 316 ? 20.773 -58.966 37.792 1.00 56.90 296 ALA A N 1
ATOM 2250 C CA . ALA A 1 316 ? 19.709 -59.635 37.058 1.00 52.76 296 ALA A CA 1
ATOM 2251 C C . ALA A 1 316 ? 20.200 -60.331 35.796 1.00 55.37 296 ALA A C 1
ATOM 2252 O O . ALA A 1 316 ? 19.389 -60.937 35.090 1.00 56.41 296 ALA A O 1
ATOM 2254 N N . GLY A 1 317 ? 21.495 -60.264 35.495 1.00 53.86 297 GLY A N 1
ATOM 2255 C CA . GLY A 1 317 ? 22.013 -60.865 34.285 1.00 55.53 297 GLY A CA 1
ATOM 2256 C C . GLY A 1 317 ? 21.736 -60.109 33.004 1.00 55.03 297 GLY A C 1
ATOM 2257 O O . GLY A 1 317 ? 21.981 -60.652 31.921 1.00 54.68 297 GLY A O 1
ATOM 2258 N N . LYS A 1 318 ? 21.243 -58.873 33.078 1.00 51.59 298 LYS A N 1
ATOM 2259 C CA . LYS A 1 318 ? 20.917 -58.152 31.853 1.00 55.17 298 LYS A CA 1
ATOM 2260 C C . LYS A 1 318 ? 22.089 -57.355 31.298 1.00 55.05 298 LYS A C 1
ATOM 2261 O O . LYS A 1 318 ? 22.143 -57.114 30.086 1.00 52.98 298 LYS A O 1
ATOM 2267 N N . LEU A 1 319 ? 23.034 -56.949 32.146 1.00 56.03 299 LEU A N 1
ATOM 2268 C CA . LEU A 1 319 ? 24.178 -56.144 31.728 1.00 55.25 299 LEU A CA 1
ATOM 2269 C C . LEU A 1 319 ? 25.418 -57.026 31.724 1.00 53.60 299 LEU A C 1
ATOM 2270 O O . LEU A 1 319 ? 25.949 -57.365 32.787 1.00 60.98 299 LEU A O 1
ATOM 2275 N N . LYS A 1 320 ? 25.881 -57.383 30.532 1.00 58.22 300 LYS A N 1
ATOM 2276 C CA . LYS A 1 320 ? 27.003 -58.291 30.358 1.00 61.50 300 LYS A CA 1
ATOM 2277 C C . LYS A 1 320 ? 28.199 -57.543 29.785 1.00 59.13 300 LYS A C 1
ATOM 2278 O O . LYS A 1 320 ? 28.073 -56.431 29.265 1.00 60.14 300 LYS A O 1
ATOM 2284 N N . LYS A 1 321 ? 29.369 -58.167 29.889 1.00 61.99 301 LYS A N 1
ATOM 2285 C CA . LYS A 1 321 ? 30.596 -57.505 29.473 1.00 61.96 301 LYS A CA 1
ATOM 2286 C C . LYS A 1 321 ? 30.606 -57.295 27.964 1.00 61.75 301 LYS A C 1
ATOM 2287 O O . LYS A 1 321 ? 29.972 -58.035 27.205 1.00 61.05 301 LYS A O 1
ATOM 2293 N N . ASP A 1 322 ? 31.315 -56.246 27.541 1.00 63.59 302 ASP A N 1
ATOM 2294 C CA . ASP A 1 322 ? 31.463 -55.791 26.162 1.00 57.51 302 ASP A CA 1
ATOM 2295 C C . ASP A 1 322 ? 30.175 -55.225 25.579 1.00 59.13 302 ASP A C 1
ATOM 2296 O O . ASP A 1 322 ? 30.140 -54.899 24.386 1.00 57.03 302 ASP A O 1
ATOM 2301 N N . GLN A 1 323 ? 29.119 -55.092 26.372 1.00 55.54 303 GLN A N 1
ATOM 2302 C CA . GLN A 1 323 ? 27.897 -54.478 25.888 1.00 56.50 303 GLN A CA 1
ATOM 2303 C C . GLN A 1 323 ? 28.073 -52.967 25.817 1.00 56.65 303 GLN A C 1
ATOM 2304 O O . GLN A 1 323 ? 28.800 -52.367 26.615 1.00 53.79 303 GLN A O 1
ATOM 2310 N N . ILE A 1 324 ? 27.408 -52.358 24.842 1.00 53.50 304 ILE A N 1
ATOM 2311 C CA . ILE A 1 324 ? 27.500 -50.919 24.615 1.00 54.45 304 ILE A CA 1
ATOM 2312 C C . ILE A 1 324 ? 26.350 -50.252 25.356 1.00 52.58 304 ILE A C 1
ATOM 2313 O O . ILE A 1 324 ? 25.182 -50.578 25.128 1.00 53.56 304 ILE A O 1
ATOM 2318 N N . VAL A 1 325 ? 26.676 -49.323 26.249 1.00 54.76 305 VAL A N 1
ATOM 2319 C CA . VAL A 1 325 ? 25.682 -48.715 27.127 1.00 54.86 305 VAL A CA 1
ATOM 2320 C C . VAL A 1 325 ? 25.895 -47.206 27.178 1.00 53.18 305 VAL A C 1
ATOM 2321 O O . VAL A 1 325 ? 27.029 -46.719 27.126 1.00 52.98 305 VAL A O 1
ATOM 2325 N N . LEU A 1 326 ? 24.788 -46.469 27.238 1.00 50.79 306 LEU A N 1
ATOM 2326 C CA . LEU A 1 326 ? 24.787 -45.013 27.260 1.00 47.05 306 LEU A CA 1
ATOM 2327 C C . LEU A 1 326 ? 24.282 -44.533 28.614 1.00 44.93 306 LEU A C 1
ATOM 2328 O O . LEU A 1 326 ? 23.128 -44.789 28.977 1.00 46.61 306 LEU A O 1
ATOM 2333 N N . LEU A 1 327 ? 25.137 -43.827 29.345 1.00 43.98 307 LEU A N 1
ATOM 2334 C CA . LEU A 1 327 ? 24.765 -43.176 30.592 1.00 43.78 307 LEU A CA 1
ATOM 2335 C C . LEU A 1 327 ? 24.528 -41.694 30.337 1.00 44.37 307 LEU A C 1
ATOM 2336 O O . LEU A 1 327 ? 25.302 -41.047 29.624 1.00 51.14 307 LEU A O 1
ATOM 2341 N N . PHE A 1 328 ? 23.454 -41.153 30.913 1.00 46.43 308 PHE A N 1
ATOM 2342 C CA . PHE A 1 328 ? 23.111 -39.740 30.704 1.00 49.72 308 PHE A CA 1
ATOM 2343 C C . PHE A 1 328 ? 22.703 -39.128 32.042 1.00 45.53 308 PHE A C 1
ATOM 2344 O O . PHE A 1 328 ? 21.533 -39.174 32.431 1.00 45.65 308 PHE A O 1
ATOM 2352 N N . GLY A 1 329 ? 23.676 -38.551 32.738 1.00 46.23 309 GLY A N 1
ATOM 2353 C CA . GLY A 1 329 ? 23.394 -37.867 33.979 1.00 43.06 309 GLY A CA 1
ATOM 2354 C C . GLY A 1 329 ? 23.109 -36.409 33.709 1.00 44.24 309 GLY A C 1
ATOM 2355 O O . GLY A 1 329 ? 23.941 -35.710 33.128 1.00 45.87 309 GLY A O 1
ATOM 2356 N N . PHE A 1 330 ? 21.917 -35.961 34.086 1.00 39.36 310 PHE A N 1
ATOM 2357 C CA . PHE A 1 330 ? 21.531 -34.561 34.049 1.00 40.39 310 PHE A CA 1
ATOM 2358 C C . PHE A 1 330 ? 20.983 -34.212 35.421 1.00 44.93 310 PHE A C 1
ATOM 2359 O O . PHE A 1 330 ? 20.447 -35.075 36.121 1.00 44.76 310 PHE A O 1
ATOM 2367 N N . GLY A 1 331 ? 21.126 -32.955 35.814 1.00 41.66 311 GLY A N 1
ATOM 2368 C CA . GLY A 1 331 ? 20.681 -32.588 37.140 1.00 42.53 311 GLY A CA 1
ATOM 2369 C C . GLY A 1 331 ? 20.740 -31.096 37.365 1.00 45.38 311 GLY A C 1
ATOM 2370 O O . GLY A 1 331 ? 20.969 -30.314 36.439 1.00 39.88 311 GLY A O 1
ATOM 2371 N N . GLY A 1 332 ? 20.506 -30.723 38.624 1.00 41.92 312 GLY A N 1
ATOM 2372 C CA . GLY A 1 332 ? 20.602 -29.352 39.082 1.00 42.57 312 GLY A CA 1
ATOM 2373 C C . GLY A 1 332 ? 21.812 -28.638 38.523 1.00 49.71 312 GLY A C 1
ATOM 2374 O O . GLY A 1 332 ? 22.927 -29.172 38.542 1.00 49.52 312 GLY A O 1
ATOM 2375 N N . GLY A 1 333 ? 21.594 -27.433 38.007 1.00 42.31 313 GLY A N 1
ATOM 2376 C CA . GLY A 1 333 ? 22.623 -26.719 37.282 1.00 42.59 313 GLY A CA 1
ATOM 2377 C C . GLY A 1 333 ? 22.066 -25.597 36.430 1.00 44.88 313 GLY A C 1
ATOM 2378 O O . GLY A 1 333 ? 22.306 -24.424 36.728 1.00 42.89 313 GLY A O 1
ATOM 2379 N N . LEU A 1 334 ? 21.351 -25.930 35.355 1.00 42.77 314 LEU A N 1
ATOM 2380 C CA . LEU A 1 334 ? 21.219 -27.306 34.888 1.00 40.10 314 LEU A CA 1
ATOM 2381 C C . LEU A 1 334 ? 22.482 -27.695 34.135 1.00 42.40 314 LEU A C 1
ATOM 2382 O O . LEU A 1 334 ? 23.068 -26.877 33.427 1.00 43.69 314 LEU A O 1
ATOM 2387 N N . THR A 1 335 ? 22.917 -28.939 34.305 1.00 38.28 315 THR A N 1
ATOM 2388 C CA . THR A 1 335 ? 24.127 -29.392 33.640 1.00 40.88 315 THR A CA 1
ATOM 2389 C C . THR A 1 335 ? 24.017 -30.892 33.416 1.00 40.29 315 THR A C 1
ATOM 2390 O O . THR A 1 335 ? 23.201 -31.574 34.043 1.00 39.37 315 THR A O 1
ATOM 2394 N N . TYR A 1 336 ? 24.839 -31.401 32.499 1.00 40.64 316 TYR A N 1
ATOM 2395 C CA . TYR A 1 336 ? 24.782 -32.816 32.165 1.00 35.12 316 TYR A CA 1
ATOM 2396 C C . TYR A 1 336 ? 26.104 -33.268 31.564 1.00 38.32 316 TYR A C 1
ATOM 2397 O O . TYR A 1 336 ? 26.925 -32.462 31.122 1.00 40.04 316 TYR A O 1
ATOM 2406 N N . THR A 1 337 ? 26.290 -34.584 31.573 1.00 40.27 317 THR A N 1
ATOM 2407 C CA . THR A 1 337 ? 27.351 -35.275 30.852 1.00 39.74 317 THR A CA 1
ATOM 2408 C C . THR A 1 337 ? 26.771 -36.602 30.389 1.00 42.92 317 THR A C 1
ATOM 2409 O O . THR A 1 337 ? 26.247 -37.363 31.208 1.00 47.35 317 THR A O 1
ATOM 2413 N N . GLY A 1 338 ? 26.850 -36.880 29.096 1.00 43.86 318 GLY A N 1
ATOM 2414 C CA . GLY A 1 338 ? 26.392 -38.144 28.536 1.00 42.86 318 GLY A CA 1
ATOM 2415 C C . GLY A 1 338 ? 27.572 -38.923 27.981 1.00 45.78 318 GLY A C 1
ATOM 2416 O O . GLY A 1 338 ? 28.442 -38.352 27.315 1.00 49.43 318 GLY A O 1
ATOM 2417 N N . LEU A 1 339 ? 27.590 -40.228 28.252 1.00 48.41 319 LEU A N 1
ATOM 2418 C CA . LEU A 1 339 ? 28.732 -41.076 27.937 1.00 48.75 319 LEU A CA 1
ATOM 2419 C C . LEU A 1 339 ? 28.296 -42.338 27.209 1.00 48.09 319 LEU A C 1
ATOM 2420 O O . LEU A 1 339 ? 27.299 -42.971 27.573 1.00 48.05 319 LEU A O 1
ATOM 2425 N N . LEU A 1 340 ? 29.067 -42.699 26.189 1.00 44.98 320 LEU A N 1
ATOM 2426 C CA . LEU A 1 340 ? 28.966 -43.989 25.526 1.00 45.67 320 LEU A CA 1
ATOM 2427 C C . LEU A 1 340 ? 30.136 -44.838 26.002 1.00 50.77 320 LEU A C 1
ATOM 2428 O O . LEU A 1 340 ? 31.299 -44.471 25.797 1.00 46.29 320 LEU A O 1
ATOM 2433 N N . ILE A 1 341 ? 29.835 -45.956 26.652 1.00 49.87 321 ILE A N 1
ATOM 2434 C CA . ILE A 1 341 ? 30.872 -46.773 27.262 1.00 51.98 321 ILE A CA 1
ATOM 2435 C C . ILE A 1 341 ? 30.679 -48.230 26.871 1.00 51.33 321 ILE A C 1
ATOM 2436 O O . ILE A 1 341 ? 29.569 -48.671 26.557 1.00 51.33 321 ILE A O 1
ATOM 2441 N N . LYS A 1 342 ? 31.782 -48.970 26.866 1.00 49.83 322 LYS A N 1
ATOM 2442 C CA . LYS A 1 342 ? 31.761 -50.415 26.704 1.00 53.00 322 LYS A CA 1
ATOM 2443 C C . LYS A 1 342 ? 31.958 -51.044 28.076 1.00 50.41 322 LYS A C 1
ATOM 2444 O O . LYS A 1 342 ? 32.977 -50.799 28.731 1.00 47.23 322 LYS A O 1
ATOM 2450 N N . TRP A 1 343 ? 30.983 -51.856 28.497 1.00 53.31 323 TRP A N 1
ATOM 2451 C CA . TRP A 1 343 ? 31.065 -52.548 29.807 1.00 53.86 323 TRP A CA 1
ATOM 2452 C C . TRP A 1 343 ? 32.285 -53.470 29.820 1.00 56.80 323 TRP A C 1
ATOM 2453 O O . TRP A 1 343 ? 32.324 -54.419 29.011 1.00 60.80 323 TRP A O 1
ATOM 2464 N N . GLY A 1 344 ? 33.248 -53.201 30.706 1.00 60.14 324 GLY A N 1
ATOM 2465 C CA . GLY A 1 344 ? 34.472 -54.023 30.781 1.00 61.52 324 GLY A CA 1
ATOM 2466 C C . GLY A 1 344 ? 34.375 -55.060 31.884 1.00 64.58 324 GLY A C 1
ATOM 2467 O O . GLY A 1 344 ? 35.434 -55.524 32.349 1.00 71.98 324 GLY A O 1
ATOM 2468 N N . MET A 1 345 ? 33.152 -55.407 32.294 1.00 30.00 325 MET A N 1
ATOM 2469 C CA . MET A 1 345 ? 32.955 -56.369 33.410 1.00 30.00 325 MET A CA 1
ATOM 2470 C C . MET A 1 345 ? 31.707 -57.215 33.135 1.00 30.00 325 MET A C 1
ATOM 2471 O O . MET A 1 345 ? 31.736 -58.404 33.505 1.00 30.00 325 MET A O 1
ATOM 2476 N N . HIS B 1 20 ? 65.914 -47.163 82.293 1.00 64.66 0 HIS B N 1
ATOM 2477 C CA . HIS B 1 20 ? 65.844 -47.245 80.840 1.00 73.03 0 HIS B CA 1
ATOM 2478 C C . HIS B 1 20 ? 64.431 -46.916 80.336 1.00 67.83 0 HIS B C 1
ATOM 2479 O O . HIS B 1 20 ? 63.772 -46.019 80.860 1.00 69.44 0 HIS B O 1
ATOM 2486 N N . MET B 1 21 ? 63.968 -47.666 79.337 1.00 68.20 1 MET B N 1
ATOM 2487 C CA . MET B 1 21 ? 62.810 -47.281 78.540 1.00 64.80 1 MET B CA 1
ATOM 2488 C C . MET B 1 21 ? 61.503 -47.500 79.290 1.00 60.89 1 MET B C 1
ATOM 2489 O O . MET B 1 21 ? 61.306 -48.533 79.936 1.00 59.10 1 MET B O 1
ATOM 2494 N N . SER B 1 22 ? 60.599 -46.529 79.176 1.00 55.35 2 SER B N 1
ATOM 2495 C CA . SER B 1 22 ? 59.275 -46.661 79.768 1.00 50.64 2 SER B CA 1
ATOM 2496 C C . SER B 1 22 ? 58.435 -47.655 78.978 1.00 52.25 2 SER B C 1
ATOM 2497 O O . SER B 1 22 ? 58.512 -47.722 77.749 1.00 53.89 2 SER B O 1
ATOM 2500 N N . LYS B 1 23 ? 57.634 -48.441 79.697 1.00 55.90 3 LYS B N 1
ATOM 2501 C CA . LYS B 1 23 ? 56.771 -49.456 79.105 1.00 48.48 3 LYS B CA 1
ATOM 2502 C C . LYS B 1 23 ? 55.304 -49.184 79.427 1.00 50.00 3 LYS B C 1
ATOM 2503 O O . LYS B 1 23 ? 54.487 -50.107 79.463 1.00 53.50 3 LYS B O 1
ATOM 2509 N N . ALA B 1 24 ? 54.956 -47.920 79.668 1.00 51.72 4 ALA B N 1
ATOM 2510 C CA . ALA B 1 24 ? 53.607 -47.536 80.058 1.00 47.91 4 ALA B CA 1
ATOM 2511 C C . ALA B 1 24 ? 53.099 -46.413 79.167 1.00 51.31 4 ALA B C 1
ATOM 2512 O O . ALA B 1 24 ? 53.865 -45.550 78.728 1.00 50.76 4 ALA B O 1
ATOM 2514 N N . LYS B 1 25 ? 51.791 -46.424 78.917 1.00 54.32 5 LYS B N 1
ATOM 2515 C CA . LYS B 1 25 ? 51.151 -45.397 78.109 1.00 50.51 5 LYS B CA 1
ATOM 2516 C C . LYS B 1 25 ? 49.826 -44.992 78.733 1.00 44.73 5 LYS B C 1
ATOM 2517 O O . LYS B 1 25 ? 49.076 -45.839 79.224 1.00 47.14 5 LYS B O 1
ATOM 2523 N N . ILE B 1 26 ? 49.551 -43.693 78.709 1.00 44.28 6 ILE B N 1
ATOM 2524 C CA . ILE B 1 26 ? 48.266 -43.159 79.150 1.00 49.60 6 ILE B CA 1
ATOM 2525 C C . ILE B 1 26 ? 47.258 -43.355 78.027 1.00 51.71 6 ILE B C 1
ATOM 2526 O O . ILE B 1 26 ? 47.404 -42.772 76.948 1.00 51.32 6 ILE B O 1
ATOM 2531 N N . THR B 1 27 ? 46.220 -44.162 78.279 1.00 50.87 7 THR B N 1
ATOM 2532 C CA . THR B 1 27 ? 45.343 -44.631 77.212 1.00 52.21 7 THR B CA 1
ATOM 2533 C C . THR B 1 27 ? 43.879 -44.217 77.329 1.00 53.71 7 THR B C 1
ATOM 2534 O O . THR B 1 27 ? 43.112 -44.494 76.399 1.00 54.57 7 THR B O 1
ATOM 2538 N N . ALA B 1 28 ? 43.462 -43.574 78.418 1.00 53.47 8 ALA B N 1
ATOM 2539 C CA . ALA B 1 28 ? 42.071 -43.151 78.552 1.00 49.28 8 ALA B CA 1
ATOM 2540 C C . ALA B 1 28 ? 41.979 -42.046 79.595 1.00 50.23 8 ALA B C 1
ATOM 2541 O O . ALA B 1 28 ? 42.859 -41.900 80.448 1.00 48.29 8 ALA B O 1
ATOM 2543 N N . ILE B 1 29 ? 40.890 -41.277 79.521 1.00 49.55 9 ILE B N 1
ATOM 2544 C CA . ILE B 1 29 ? 40.670 -40.126 80.392 1.00 49.32 9 ILE B CA 1
ATOM 2545 C C . ILE B 1 29 ? 39.181 -40.001 80.699 1.00 50.01 9 ILE B C 1
ATOM 2546 O O . ILE B 1 29 ? 38.330 -40.299 79.854 1.00 48.40 9 ILE B O 1
ATOM 2551 N N . GLY B 1 30 ? 38.874 -39.570 81.916 1.00 45.44 10 GLY B N 1
ATOM 2552 C CA . GLY B 1 30 ? 37.503 -39.299 82.311 1.00 44.27 10 GLY B CA 1
ATOM 2553 C C . GLY B 1 30 ? 37.476 -38.149 83.289 1.00 48.27 10 GLY B C 1
ATOM 2554 O O . GLY B 1 30 ? 38.428 -37.933 84.045 1.00 48.73 10 GLY B O 1
ATOM 2555 N N . THR B 1 31 ? 36.393 -37.368 83.225 1.00 46.67 11 THR B N 1
ATOM 2556 C CA . THR B 1 31 ? 36.337 -36.138 84.055 1.00 50.21 11 THR B CA 1
ATOM 2557 C C . THR B 1 31 ? 34.917 -35.854 84.548 1.00 50.22 11 THR B C 1
ATOM 2558 O O . THR B 1 31 ? 33.965 -36.139 83.797 1.00 53.09 11 THR B O 1
ATOM 2562 N N . TYR B 1 32 ? 34.792 -35.321 85.762 1.00 46.97 12 TYR B N 1
ATOM 2563 C CA . TYR B 1 32 ? 33.522 -34.934 86.357 1.00 41.89 12 TYR B CA 1
ATOM 2564 C C . TYR B 1 32 ? 33.751 -33.729 87.255 1.00 47.20 12 TYR B C 1
ATOM 2565 O O . TYR B 1 32 ? 34.638 -33.751 88.116 1.00 47.09 12 TYR B O 1
ATOM 2574 N N . ALA B 1 33 ? 32.949 -32.689 87.059 1.00 50.67 13 ALA B N 1
ATOM 2575 C CA . ALA B 1 33 ? 32.898 -31.566 87.974 1.00 47.85 13 ALA B CA 1
ATOM 2576 C C . ALA B 1 33 ? 31.481 -31.435 88.516 1.00 52.35 13 ALA B C 1
ATOM 2577 O O . ALA B 1 33 ? 30.517 -31.751 87.811 1.00 52.96 13 ALA B O 1
ATOM 2579 N N . PRO B 1 34 ? 31.317 -30.997 89.760 1.00 52.50 14 PRO B N 1
ATOM 2580 C CA . PRO B 1 34 ? 29.966 -30.874 90.323 1.00 51.54 14 PRO B CA 1
ATOM 2581 C C . PRO B 1 34 ? 29.181 -29.762 89.636 1.00 52.51 14 PRO B C 1
ATOM 2582 O O . PRO B 1 34 ? 29.709 -28.968 88.854 1.00 51.61 14 PRO B O 1
ATOM 2586 N N . SER B 1 35 ? 27.880 -29.720 89.943 1.00 54.60 15 SER B N 1
ATOM 2587 C CA . SER B 1 35 ? 26.942 -28.909 89.168 1.00 57.27 15 SER B CA 1
ATOM 2588 C C . SER B 1 35 ? 26.946 -27.445 89.594 1.00 57.09 15 SER B C 1
ATOM 2589 O O . SER B 1 35 ? 27.068 -26.550 88.750 1.00 56.62 15 SER B O 1
ATOM 2592 N N . ARG B 1 36 ? 26.780 -27.189 90.891 1.00 54.89 16 ARG B N 1
ATOM 2593 C CA . ARG B 1 36 ? 26.686 -25.827 91.405 1.00 49.60 16 ARG B CA 1
ATOM 2594 C C . ARG B 1 36 ? 27.840 -24.968 90.905 1.00 54.66 16 ARG B C 1
ATOM 2595 O O . ARG B 1 36 ? 29.011 -25.328 91.053 1.00 59.18 16 ARG B O 1
ATOM 2603 N N . ARG B 1 37 ? 27.502 -23.833 90.305 1.00 53.37 17 ARG B N 1
ATOM 2604 C CA . ARG B 1 37 ? 28.487 -22.907 89.766 1.00 58.59 17 ARG B CA 1
ATOM 2605 C C . ARG B 1 37 ? 28.707 -21.765 90.745 1.00 53.84 17 ARG B C 1
ATOM 2606 O O . ARG B 1 37 ? 27.745 -21.196 91.272 1.00 59.94 17 ARG B O 1
ATOM 2614 N N . LEU B 1 38 ? 29.966 -21.438 90.992 1.00 54.63 18 LEU B N 1
ATOM 2615 C CA . LEU B 1 38 ? 30.328 -20.310 91.841 1.00 55.19 18 LEU B CA 1
ATOM 2616 C C . LEU B 1 38 ? 30.971 -19.274 90.927 1.00 61.65 18 LEU B C 1
ATOM 2617 O O . LEU B 1 38 ? 32.165 -19.336 90.633 1.00 62.12 18 LEU B O 1
ATOM 2622 N N . THR B 1 39 ? 30.160 -18.332 90.462 1.00 62.40 19 THR B N 1
ATOM 2623 C CA . THR B 1 39 ? 30.648 -17.272 89.603 1.00 63.34 19 THR B CA 1
ATOM 2624 C C . THR B 1 39 ? 31.419 -16.244 90.424 1.00 61.68 19 THR B C 1
ATOM 2625 O O . THR B 1 39 ? 31.350 -16.210 91.657 1.00 60.28 19 THR B O 1
ATOM 2629 N N . ASN B 1 40 ? 32.172 -15.397 89.723 1.00 61.67 20 ASN B N 1
ATOM 2630 C CA . ASN B 1 40 ? 32.787 -14.259 90.393 1.00 63.56 20 ASN B CA 1
ATOM 2631 C C . ASN B 1 40 ? 31.732 -13.325 90.969 1.00 67.17 20 ASN B C 1
ATOM 2632 O O . ASN B 1 40 ? 31.994 -12.618 91.949 1.00 68.88 20 ASN B O 1
ATOM 2637 N N . ALA B 1 41 ? 30.532 -13.316 90.381 1.00 66.36 21 ALA B N 1
ATOM 2638 C CA . ALA B 1 41 ? 29.455 -12.489 90.912 1.00 69.04 21 ALA B CA 1
ATOM 2639 C C . ALA B 1 41 ? 28.912 -13.064 92.215 1.00 71.15 21 ALA B C 1
ATOM 2640 O O . ALA B 1 41 ? 28.610 -12.313 93.150 1.00 73.27 21 ALA B O 1
ATOM 2642 N N . ASP B 1 42 ? 28.776 -14.394 92.293 1.00 65.74 22 ASP B N 1
ATOM 2643 C CA . ASP B 1 42 ? 28.374 -15.022 93.549 1.00 67.68 22 ASP B CA 1
ATOM 2644 C C . ASP B 1 42 ? 29.342 -14.674 94.673 1.00 67.40 22 ASP B C 1
ATOM 2645 O O . ASP B 1 42 ? 28.923 -14.410 95.806 1.00 70.15 22 ASP B O 1
ATOM 2650 N N . LEU B 1 43 ? 30.644 -14.669 94.376 1.00 63.58 23 LEU B N 1
ATOM 2651 C CA . LEU B 1 43 ? 31.642 -14.370 95.399 1.00 67.51 23 LEU B CA 1
ATOM 2652 C C . LEU B 1 43 ? 31.616 -12.899 95.787 1.00 70.34 23 LEU B C 1
ATOM 2653 O O . LEU B 1 43 ? 32.019 -12.539 96.900 1.00 70.77 23 LEU B O 1
ATOM 2658 N N . GLU B 1 44 ? 31.157 -12.042 94.875 1.00 75.04 24 GLU B N 1
ATOM 2659 C CA . GLU B 1 44 ? 30.988 -10.626 95.179 1.00 76.96 24 GLU B CA 1
ATOM 2660 C C . GLU B 1 44 ? 30.033 -10.418 96.348 1.00 73.55 24 GLU B C 1
ATOM 2661 O O . GLU B 1 44 ? 30.224 -9.497 97.153 1.00 69.08 24 GLU B O 1
ATOM 2667 N N . LYS B 1 45 ? 29.019 -11.276 96.471 1.00 71.13 25 LYS B N 1
ATOM 2668 C CA . LYS B 1 45 ? 27.968 -11.133 97.468 1.00 73.46 25 LYS B CA 1
ATOM 2669 C C . LYS B 1 45 ? 28.322 -11.729 98.826 1.00 74.79 25 LYS B C 1
ATOM 2670 O O . LYS B 1 45 ? 27.606 -11.466 99.800 1.00 78.33 25 LYS B O 1
ATOM 2676 N N . ILE B 1 46 ? 29.388 -12.522 98.924 1.00 77.08 26 ILE B N 1
ATOM 2677 C CA . ILE B 1 46 ? 29.721 -13.195 100.173 1.00 72.83 26 ILE B CA 1
ATOM 2678 C C . ILE B 1 46 ? 31.034 -12.715 100.784 1.00 66.86 26 ILE B C 1
ATOM 2679 O O . ILE B 1 46 ? 31.256 -12.945 101.983 1.00 72.11 26 ILE B O 1
ATOM 2684 N N . VAL B 1 47 ? 31.909 -12.068 100.015 1.00 65.61 27 VAL B N 1
ATOM 2685 C CA . VAL B 1 47 ? 33.149 -11.515 100.549 1.00 70.21 27 VAL B CA 1
ATOM 2686 C C . VAL B 1 47 ? 33.455 -10.231 99.788 1.00 70.18 27 VAL B C 1
ATOM 2687 O O . VAL B 1 47 ? 32.964 -10.010 98.678 1.00 66.97 27 VAL B O 1
ATOM 2691 N N . ASP B 1 48 ? 34.265 -9.366 100.403 1.00 70.88 28 ASP B N 1
ATOM 2692 C CA . ASP B 1 48 ? 34.507 -8.015 99.888 1.00 69.83 28 ASP B CA 1
ATOM 2693 C C . ASP B 1 48 ? 35.519 -8.067 98.745 1.00 69.22 28 ASP B C 1
ATOM 2694 O O . ASP B 1 48 ? 36.712 -7.800 98.905 1.00 68.25 28 ASP B O 1
ATOM 2699 N N . THR B 1 49 ? 35.018 -8.387 97.554 1.00 67.36 29 THR B N 1
ATOM 2700 C CA . THR B 1 49 ? 35.866 -8.496 96.377 1.00 70.69 29 THR B CA 1
ATOM 2701 C C . THR B 1 49 ? 35.109 -7.989 95.155 1.00 72.86 29 THR B C 1
ATOM 2702 O O . THR B 1 49 ? 33.914 -7.686 95.215 1.00 76.58 29 THR B O 1
ATOM 2706 N N . SER B 1 50 ? 35.827 -7.892 94.036 1.00 69.41 30 SER B N 1
ATOM 2707 C CA . SER B 1 50 ? 35.264 -7.433 92.775 1.00 71.71 30 SER B CA 1
ATOM 2708 C C . SER B 1 50 ? 35.636 -8.408 91.668 1.00 68.71 30 SER B C 1
ATOM 2709 O O . SER B 1 50 ? 36.754 -8.929 91.643 1.00 70.08 30 SER B O 1
ATOM 2712 N N . ASP B 1 51 ? 34.690 -8.644 90.754 1.00 68.79 31 ASP B N 1
ATOM 2713 C CA . ASP B 1 51 ? 34.919 -9.552 89.632 1.00 68.29 31 ASP B CA 1
ATOM 2714 C C . ASP B 1 51 ? 36.168 -9.164 88.849 1.00 70.41 31 ASP B C 1
ATOM 2715 O O . ASP B 1 51 ? 37.040 -10.003 88.594 1.00 71.26 31 ASP B O 1
ATOM 2720 N N . GLU B 1 52 ? 36.269 -7.889 88.460 1.00 70.57 32 GLU B N 1
ATOM 2721 C CA . GLU B 1 52 ? 37.382 -7.447 87.621 1.00 68.70 32 GLU B CA 1
ATOM 2722 C C . GLU B 1 52 ? 38.728 -7.723 88.282 1.00 68.85 32 GLU B C 1
ATOM 2723 O O . GLU B 1 52 ? 39.709 -8.045 87.599 1.00 67.46 32 GLU B O 1
ATOM 2725 N N . TRP B 1 53 ? 38.795 -7.604 89.609 1.00 65.67 33 TRP B N 1
ATOM 2726 C CA . TRP B 1 53 ? 40.048 -7.858 90.313 1.00 67.68 33 TRP B CA 1
ATOM 2727 C C . TRP B 1 53 ? 40.416 -9.338 90.273 1.00 69.81 33 TRP B C 1
ATOM 2728 O O . TRP B 1 53 ? 41.598 -9.686 90.166 1.00 65.57 33 TRP B O 1
ATOM 2739 N N . ILE B 1 54 ? 39.417 -10.222 90.339 1.00 66.40 34 ILE B N 1
ATOM 2740 C CA . ILE B 1 54 ? 39.680 -11.656 90.278 1.00 62.42 34 ILE B CA 1
ATOM 2741 C C . ILE B 1 54 ? 40.187 -12.038 88.894 1.00 61.94 34 ILE B C 1
ATOM 2742 O O . ILE B 1 54 ? 41.191 -12.749 88.756 1.00 59.77 34 ILE B O 1
ATOM 2747 N N . VAL B 1 55 ? 39.497 -11.573 87.847 1.00 62.04 35 VAL B N 1
ATOM 2748 C CA . VAL B 1 55 ? 39.910 -11.883 86.479 1.00 63.21 35 VAL B CA 1
ATOM 2749 C C . VAL B 1 55 ? 41.303 -11.335 86.202 1.00 64.67 35 VAL B C 1
ATOM 2750 O O . VAL B 1 55 ? 42.123 -11.989 85.547 1.00 68.37 35 VAL B O 1
ATOM 2754 N N . GLN B 1 56 ? 41.601 -10.134 86.704 1.00 62.56 36 GLN B N 1
ATOM 2755 C CA . GLN B 1 56 ? 42.921 -9.555 86.479 1.00 63.24 36 GLN B CA 1
ATOM 2756 C C . GLN B 1 56 ? 44.001 -10.315 87.242 1.00 65.92 36 GLN B C 1
ATOM 2757 O O . GLN B 1 56 ? 45.084 -10.575 86.705 1.00 65.27 36 GLN B O 1
ATOM 2759 N N . ARG B 1 57 ? 43.727 -10.680 88.492 1.00 61.95 37 ARG B N 1
ATOM 2760 C CA . ARG B 1 57 ? 44.757 -11.260 89.342 1.00 66.86 37 ARG B CA 1
ATOM 2761 C C . ARG B 1 57 ? 44.891 -12.769 89.187 1.00 65.55 37 ARG B C 1
ATOM 2762 O O . ARG B 1 57 ? 45.962 -13.311 89.487 1.00 60.46 37 ARG B O 1
ATOM 2764 N N . THR B 1 58 ? 43.843 -13.458 88.720 1.00 61.29 38 THR B N 1
ATOM 2765 C CA . THR B 1 58 ? 43.854 -14.916 88.637 1.00 58.23 38 THR B CA 1
ATOM 2766 C C . THR B 1 58 ? 43.359 -15.491 87.320 1.00 58.86 38 THR B C 1
ATOM 2767 O O . THR B 1 58 ? 43.704 -16.640 87.015 1.00 54.18 38 THR B O 1
ATOM 2771 N N . GLY B 1 59 ? 42.541 -14.769 86.554 1.00 56.45 39 GLY B N 1
ATOM 2772 C CA . GLY B 1 59 ? 41.981 -15.301 85.333 1.00 51.64 39 GLY B CA 1
ATOM 2773 C C . GLY B 1 59 ? 40.739 -16.150 85.504 1.00 59.30 39 GLY B C 1
ATOM 2774 O O . GLY B 1 59 ? 40.203 -16.650 84.503 1.00 61.27 39 GLY B O 1
ATOM 2775 N N . MET B 1 60 ? 40.249 -16.317 86.723 1.00 54.98 40 MET B N 1
ATOM 2776 C CA . MET B 1 60 ? 39.117 -17.192 86.975 1.00 58.86 40 MET B CA 1
ATOM 2777 C C . MET B 1 60 ? 37.792 -16.450 86.886 1.00 61.72 40 MET B C 1
ATOM 2778 O O . MET B 1 60 ? 37.665 -15.295 87.307 1.00 61.29 40 MET B O 1
ATOM 2783 N N . ARG B 1 61 ? 36.815 -17.125 86.315 1.00 61.26 41 ARG B N 1
ATOM 2784 C CA . ARG B 1 61 ? 35.450 -16.643 86.212 1.00 60.35 41 ARG B CA 1
ATOM 2785 C C . ARG B 1 61 ? 34.475 -17.511 86.982 1.00 62.35 41 ARG B C 1
ATOM 2786 O O . ARG B 1 61 ? 33.548 -16.987 87.604 1.00 65.17 41 ARG B O 1
ATOM 2794 N N . GLU B 1 62 ? 34.672 -18.827 86.969 1.00 61.60 42 GLU B N 1
ATOM 2795 C CA . GLU B 1 62 ? 33.789 -19.748 87.665 1.00 59.07 42 GLU B CA 1
ATOM 2796 C C . GLU B 1 62 ? 34.599 -20.894 88.248 1.00 58.78 42 GLU B C 1
ATOM 2797 O O . GLU B 1 62 ? 35.757 -21.125 87.890 1.00 49.74 42 GLU B O 1
ATOM 2803 N N . ARG B 1 63 ? 33.957 -21.613 89.159 1.00 59.25 43 ARG B N 1
ATOM 2804 C CA . ARG B 1 63 ? 34.510 -22.819 89.748 1.00 55.71 43 ARG B CA 1
ATOM 2805 C C . ARG B 1 63 ? 33.337 -23.604 90.310 1.00 58.33 43 ARG B C 1
ATOM 2806 O O . ARG B 1 63 ? 32.334 -23.020 90.729 1.00 62.77 43 ARG B O 1
ATOM 2814 N N . ARG B 1 64 ? 33.454 -24.928 90.282 1.00 55.71 44 ARG B N 1
ATOM 2815 C CA . ARG B 1 64 ? 32.362 -25.807 90.669 1.00 54.78 44 ARG B CA 1
ATOM 2816 C C . ARG B 1 64 ? 32.477 -26.192 92.137 1.00 52.50 44 ARG B C 1
ATOM 2817 O O . ARG B 1 64 ? 33.572 -26.242 92.701 1.00 56.46 44 ARG B O 1
ATOM 2825 N N . ILE B 1 65 ? 31.328 -26.463 92.750 1.00 54.34 45 ILE B N 1
ATOM 2826 C CA . ILE B 1 65 ? 31.235 -26.754 94.175 1.00 52.31 45 ILE B CA 1
ATOM 2827 C C . ILE B 1 65 ? 30.461 -28.048 94.352 1.00 55.75 45 ILE B C 1
ATOM 2828 O O . ILE B 1 65 ? 29.341 -28.180 93.845 1.00 57.32 45 ILE B O 1
ATOM 2833 N N . ALA B 1 66 ? 31.056 -28.999 95.068 1.00 55.55 46 ALA B N 1
ATOM 2834 C CA . ALA B 1 66 ? 30.367 -30.237 95.394 1.00 50.71 46 ALA B CA 1
ATOM 2835 C C . ALA B 1 66 ? 29.149 -29.959 96.265 1.00 54.70 46 ALA B C 1
ATOM 2836 O O . ALA B 1 66 ? 29.138 -29.039 97.089 1.00 52.54 46 ALA B O 1
ATOM 2838 N N . ASP B 1 67 ? 28.114 -30.772 96.077 1.00 60.57 47 ASP B N 1
ATOM 2839 C CA . ASP B 1 67 ? 26.943 -30.679 96.931 1.00 59.34 47 ASP B CA 1
ATOM 2840 C C . ASP B 1 67 ? 27.325 -30.988 98.373 1.00 55.29 47 ASP B C 1
ATOM 2841 O O . ASP B 1 67 ? 28.362 -31.596 98.654 1.00 55.97 47 ASP B O 1
ATOM 2846 N N . GLU B 1 68 ? 26.460 -30.562 99.296 1.00 57.77 48 GLU B N 1
ATOM 2847 C CA . GLU B 1 68 ? 26.762 -30.702 100.717 1.00 61.69 48 GLU B CA 1
ATOM 2848 C C . GLU B 1 68 ? 26.894 -32.165 101.133 1.00 60.88 48 GLU B C 1
ATOM 2849 O O . GLU B 1 68 ? 27.647 -32.478 102.062 1.00 60.54 48 GLU B O 1
ATOM 2855 N N . HIS B 1 69 ? 26.181 -33.071 100.465 1.00 58.47 49 HIS B N 1
ATOM 2856 C CA . HIS B 1 69 ? 26.301 -34.500 100.717 1.00 64.19 49 HIS B CA 1
ATOM 2857 C C . HIS B 1 69 ? 27.123 -35.203 99.645 1.00 60.27 49 HIS B C 1
ATOM 2858 O O . HIS B 1 69 ? 26.974 -36.414 99.447 1.00 57.65 49 HIS B O 1
ATOM 2865 N N . GLN B 1 70 ? 27.980 -34.465 98.947 1.00 55.52 50 GLN B N 1
ATOM 2866 C CA . GLN B 1 70 ? 28.770 -34.987 97.840 1.00 52.39 50 GLN B CA 1
ATOM 2867 C C . GLN B 1 70 ? 30.239 -34.782 98.179 1.00 50.57 50 GLN B C 1
ATOM 2868 O O . GLN B 1 70 ? 30.679 -33.644 98.367 1.00 52.10 50 GLN B O 1
ATOM 2874 N N . PHE B 1 71 ? 30.991 -35.872 98.266 1.00 49.66 51 PHE B N 1
ATOM 2875 C CA . PHE B 1 71 ? 32.374 -35.812 98.721 1.00 49.26 51 PHE B CA 1
ATOM 2876 C C . PHE B 1 71 ? 33.310 -36.295 97.614 1.00 46.76 51 PHE B C 1
ATOM 2877 O O . PHE B 1 71 ? 32.874 -36.681 96.524 1.00 40.90 51 PHE B O 1
ATOM 2885 N N . THR B 1 72 ? 34.613 -36.275 97.922 1.00 41.08 52 THR B N 1
ATOM 2886 C CA . THR B 1 72 ? 35.637 -36.544 96.914 1.00 41.79 52 THR B CA 1
ATOM 2887 C C . THR B 1 72 ? 35.432 -37.902 96.243 1.00 47.87 52 THR B C 1
ATOM 2888 O O . THR B 1 72 ? 35.580 -38.021 95.020 1.00 50.71 52 THR B O 1
ATOM 2892 N N . SER B 1 73 ? 35.073 -38.934 97.017 1.00 42.65 53 SER B N 1
ATOM 2893 C CA . SER B 1 73 ? 34.870 -40.260 96.431 1.00 42.43 53 SER B CA 1
ATOM 2894 C C . SER B 1 73 ? 33.736 -40.259 95.409 1.00 48.72 53 SER B C 1
ATOM 2895 O O . SER B 1 73 ? 33.843 -40.904 94.358 1.00 46.91 53 SER B O 1
ATOM 2898 N N . ASP B 1 74 ? 32.633 -39.561 95.706 1.00 46.04 54 ASP B N 1
ATOM 2899 C CA . ASP B 1 74 ? 31.545 -39.466 94.734 1.00 46.14 54 ASP B CA 1
ATOM 2900 C C . ASP B 1 74 ? 32.033 -38.836 93.438 1.00 49.72 54 ASP B C 1
ATOM 2901 O O . ASP B 1 74 ? 31.693 -39.299 92.342 1.00 47.84 54 ASP B O 1
ATOM 2906 N N . LEU B 1 75 ? 32.839 -37.778 93.548 1.00 45.69 55 LEU B N 1
ATOM 2907 C CA . LEU B 1 75 ? 33.420 -37.157 92.364 1.00 45.11 55 LEU B CA 1
ATOM 2908 C C . LEU B 1 75 ? 34.311 -38.143 91.617 1.00 47.81 55 LEU B C 1
ATOM 2909 O O . LEU B 1 75 ? 34.240 -38.253 90.387 1.00 46.02 55 LEU B O 1
ATOM 2914 N N . CYS B 1 76 ? 35.160 -38.873 92.350 1.00 48.87 56 CYS B N 1
ATOM 2915 C CA . CYS B 1 76 ? 36.060 -39.834 91.717 1.00 46.03 56 CYS B CA 1
ATOM 2916 C C . CYS B 1 76 ? 35.279 -40.949 91.040 1.00 43.20 56 CYS B C 1
ATOM 2917 O O . CYS B 1 76 ? 35.575 -41.331 89.902 1.00 45.62 56 CYS B O 1
ATOM 2920 N N . ILE B 1 77 ? 34.288 -41.501 91.740 1.00 45.46 57 ILE B N 1
ATOM 2921 C CA . ILE B 1 77 ? 33.428 -42.516 91.142 1.00 46.93 57 ILE B CA 1
ATOM 2922 C C . ILE B 1 77 ? 32.806 -41.988 89.860 1.00 45.52 57 ILE B C 1
ATOM 2923 O O . ILE B 1 77 ? 32.770 -42.681 88.837 1.00 47.30 57 ILE B O 1
ATOM 2928 N N . GLU B 1 78 ? 32.335 -40.738 89.885 1.00 47.18 58 GLU B N 1
ATOM 2929 C CA . GLU B 1 78 ? 31.755 -40.144 88.684 1.00 51.23 58 GLU B CA 1
ATOM 2930 C C . GLU B 1 78 ? 32.792 -40.025 87.573 1.00 54.33 58 GLU B C 1
ATOM 2931 O O . GLU B 1 78 ? 32.473 -40.217 86.392 1.00 54.31 58 GLU B O 1
ATOM 2937 N N . ALA B 1 79 ? 34.041 -39.708 87.930 1.00 46.19 59 ALA B N 1
ATOM 2938 C CA . ALA B 1 79 ? 35.061 -39.496 86.910 1.00 44.21 59 ALA B CA 1
ATOM 2939 C C . ALA B 1 79 ? 35.491 -40.804 86.261 1.00 46.34 59 ALA B C 1
ATOM 2940 O O . ALA B 1 79 ? 35.865 -40.814 85.083 1.00 47.99 59 ALA B O 1
ATOM 2942 N N . VAL B 1 80 ? 35.447 -41.911 87.002 1.00 44.11 60 VAL B N 1
ATOM 2943 C CA . VAL B 1 80 ? 35.744 -43.206 86.401 1.00 50.12 60 VAL B CA 1
ATOM 2944 C C . VAL B 1 80 ? 34.576 -43.673 85.543 1.00 49.20 60 VAL B C 1
ATOM 2945 O O . VAL B 1 80 ? 34.768 -44.329 84.512 1.00 47.53 60 VAL B O 1
ATOM 2949 N N . LYS B 1 81 ? 33.349 -43.344 85.956 1.00 48.36 61 LYS B N 1
ATOM 2950 C CA . LYS B 1 81 ? 32.182 -43.613 85.122 1.00 51.01 61 LYS B CA 1
ATOM 2951 C C . LYS B 1 81 ? 32.340 -42.973 83.747 1.00 49.89 61 LYS B C 1
ATOM 2952 O O . LYS B 1 81 ? 32.049 -43.593 82.718 1.00 48.43 61 LYS B O 1
ATOM 2958 N N . ASN B 1 82 ? 32.806 -41.724 83.716 1.00 44.79 62 ASN B N 1
ATOM 2959 C CA . ASN B 1 82 ? 33.049 -41.059 82.443 1.00 42.56 62 ASN B CA 1
ATOM 2960 C C . ASN B 1 82 ? 34.128 -41.782 81.648 1.00 49.55 62 ASN B C 1
ATOM 2961 O O . ASN B 1 82 ? 33.948 -42.082 80.462 1.00 50.68 62 ASN B O 1
ATOM 2966 N N . LEU B 1 83 ? 35.262 -42.064 82.292 1.00 48.74 63 LEU B N 1
ATOM 2967 C CA . LEU B 1 83 ? 36.359 -42.753 81.623 1.00 47.20 63 LEU B CA 1
ATOM 2968 C C . LEU B 1 83 ? 35.887 -44.065 81.011 1.00 48.71 63 LEU B C 1
ATOM 2969 O O . LEU B 1 83 ? 36.104 -44.326 79.824 1.00 50.04 63 LEU B O 1
ATOM 2974 N N . LYS B 1 84 ? 35.239 -44.904 81.820 1.00 48.74 64 LYS B N 1
ATOM 2975 C CA . LYS B 1 84 ? 34.812 -46.220 81.360 1.00 49.58 64 LYS B CA 1
ATOM 2976 C C . LYS B 1 84 ? 33.822 -46.111 80.208 1.00 56.57 64 LYS B C 1
ATOM 2977 O O . LYS B 1 84 ? 33.796 -46.974 79.323 1.00 59.76 64 LYS B O 1
ATOM 2983 N N . SER B 1 85 ? 33.032 -45.039 80.180 1.00 52.55 65 SER B N 1
ATOM 2984 C CA . SER B 1 85 ? 32.105 -44.804 79.081 1.00 57.35 65 SER B CA 1
ATOM 2985 C C . SER B 1 85 ? 32.791 -44.284 77.821 1.00 58.92 65 SER B C 1
ATOM 2986 O O . SER B 1 85 ? 32.216 -44.390 76.732 1.00 58.65 65 SER B O 1
ATOM 2989 N N . ARG B 1 86 ? 33.998 -43.729 77.938 1.00 54.79 66 ARG B N 1
ATOM 2990 C CA . ARG B 1 86 ? 34.716 -43.160 76.804 1.00 45.48 66 ARG B CA 1
ATOM 2991 C C . ARG B 1 86 ? 35.897 -44.016 76.371 1.00 50.13 66 ARG B C 1
ATOM 2992 O O . ARG B 1 86 ? 36.712 -43.564 75.560 1.00 53.39 66 ARG B O 1
ATOM 3000 N N . TYR B 1 87 ? 36.008 -45.235 76.894 1.00 52.76 67 TYR B N 1
ATOM 3001 C CA . TYR B 1 87 ? 37.173 -46.088 76.697 1.00 54.32 67 TYR B CA 1
ATOM 3002 C C . TYR B 1 87 ? 36.705 -47.438 76.172 1.00 54.57 67 TYR B C 1
ATOM 3003 O O . TYR B 1 87 ? 35.734 -48.004 76.686 1.00 54.60 67 TYR B O 1
ATOM 3012 N N . LYS B 1 88 ? 37.395 -47.950 75.148 1.00 56.02 68 LYS B N 1
ATOM 3013 C CA . LYS B 1 88 ? 36.900 -49.109 74.412 1.00 61.97 68 LYS B CA 1
ATOM 3014 C C . LYS B 1 88 ? 37.283 -50.444 75.042 1.00 64.06 68 LYS B C 1
ATOM 3015 O O . LYS B 1 88 ? 36.686 -51.468 74.689 1.00 67.69 68 LYS B O 1
ATOM 3021 N N . GLY B 1 89 ? 38.257 -50.470 75.949 1.00 55.04 69 GLY B N 1
ATOM 3022 C CA . GLY B 1 89 ? 38.622 -51.684 76.644 1.00 54.03 69 GLY B CA 1
ATOM 3023 C C . GLY B 1 89 ? 37.773 -51.903 77.880 1.00 61.30 69 GLY B C 1
ATOM 3024 O O . GLY B 1 89 ? 36.806 -51.187 78.148 1.00 60.11 69 GLY B O 1
ATOM 3025 N N . THR B 1 90 ? 38.154 -52.919 78.645 1.00 62.82 70 THR B N 1
ATOM 3026 C CA . THR B 1 90 ? 37.500 -53.240 79.904 1.00 63.30 70 THR B CA 1
ATOM 3027 C C . THR B 1 90 ? 38.300 -52.676 81.073 1.00 69.66 70 THR B C 1
ATOM 3028 O O . THR B 1 90 ? 39.523 -52.528 81.001 1.00 65.96 70 THR B O 1
ATOM 3030 N N . LEU B 1 91 ? 37.591 -52.353 82.154 1.00 69.81 71 LEU B N 1
ATOM 3031 C CA . LEU B 1 91 ? 38.213 -51.925 83.398 1.00 67.36 71 LEU B CA 1
ATOM 3032 C C . LEU B 1 91 ? 38.301 -53.052 84.416 1.00 67.59 71 LEU B C 1
ATOM 3033 O O . LEU B 1 91 ? 38.661 -52.805 85.572 1.00 66.76 71 LEU B O 1
ATOM 3038 N N . ASP B 1 92 ? 37.968 -54.283 84.016 1.00 60.54 72 ASP B N 1
ATOM 3039 C CA . ASP B 1 92 ? 38.129 -55.425 84.908 1.00 68.50 72 ASP B CA 1
ATOM 3040 C C . ASP B 1 92 ? 39.596 -55.756 85.149 1.00 64.90 72 ASP B C 1
ATOM 3041 O O . ASP B 1 92 ? 39.907 -56.471 86.106 1.00 63.33 72 ASP B O 1
ATOM 3046 N N . ASP B 1 93 ? 40.497 -55.248 84.301 1.00 64.63 73 ASP B N 1
ATOM 3047 C CA . ASP B 1 93 ? 41.924 -55.507 84.464 1.00 67.46 73 ASP B CA 1
ATOM 3048 C C . ASP B 1 93 ? 42.527 -54.735 85.627 1.00 55.26 73 ASP B C 1
ATOM 3049 O O . ASP B 1 93 ? 43.541 -55.171 86.182 1.00 58.14 73 ASP B O 1
ATOM 3054 N N . VAL B 1 94 ? 41.938 -53.592 85.988 1.00 55.48 74 VAL B N 1
ATOM 3055 C CA . VAL B 1 94 ? 42.573 -52.602 86.853 1.00 57.34 74 VAL B CA 1
ATOM 3056 C C . VAL B 1 94 ? 43.199 -53.291 88.054 1.00 53.15 74 VAL B C 1
ATOM 3057 O O . VAL B 1 94 ? 42.500 -53.910 88.862 1.00 50.37 74 VAL B O 1
ATOM 3061 N N . ASP B 1 95 ? 44.525 -53.235 88.150 1.00 46.15 75 ASP B N 1
ATOM 3062 C CA . ASP B 1 95 ? 45.232 -53.901 89.233 1.00 49.28 75 ASP B CA 1
ATOM 3063 C C . ASP B 1 95 ? 45.821 -52.927 90.242 1.00 49.05 75 ASP B C 1
ATOM 3064 O O . ASP B 1 95 ? 46.421 -53.367 91.228 1.00 47.41 75 ASP B O 1
ATOM 3069 N N . MET B 1 96 ? 45.649 -51.621 90.039 1.00 45.93 76 MET B N 1
ATOM 3070 C CA . MET B 1 96 ? 46.054 -50.637 91.034 1.00 42.06 76 MET B CA 1
ATOM 3071 C C . MET B 1 96 ? 45.150 -49.423 90.895 1.00 43.35 76 MET B C 1
ATOM 3072 O O . MET B 1 96 ? 44.869 -48.986 89.776 1.00 39.04 76 MET B O 1
ATOM 3077 N N . ILE B 1 97 ? 44.682 -48.896 92.022 1.00 42.32 77 ILE B N 1
ATOM 3078 C CA . ILE B 1 97 ? 43.941 -47.642 92.055 1.00 41.45 77 ILE B CA 1
ATOM 3079 C C . ILE B 1 97 ? 44.729 -46.651 92.896 1.00 43.80 77 ILE B C 1
ATOM 3080 O O . ILE B 1 97 ? 44.967 -46.893 94.085 1.00 41.25 77 ILE B O 1
ATOM 3085 N N . LEU B 1 98 ? 45.105 -45.526 92.287 1.00 41.79 78 LEU B N 1
ATOM 3086 C CA . LEU B 1 98 ? 45.804 -44.443 92.964 1.00 38.00 78 LEU B CA 1
ATOM 3087 C C . LEU B 1 98 ? 44.914 -43.208 92.948 1.00 41.05 78 LEU B C 1
ATOM 3088 O O . LEU B 1 98 ? 44.490 -42.763 91.876 1.00 44.54 78 LEU B O 1
ATOM 3093 N N . VAL B 1 99 ? 44.629 -42.655 94.126 1.00 35.17 79 VAL B N 1
ATOM 3094 C CA . VAL B 1 99 ? 43.815 -41.451 94.241 1.00 40.40 79 VAL B CA 1
ATOM 3095 C C . VAL B 1 99 ? 44.645 -40.360 94.901 1.00 44.12 79 VAL B C 1
ATOM 3096 O O . VAL B 1 99 ? 45.016 -40.477 96.075 1.00 39.28 79 VAL B O 1
ATOM 3100 N N . ALA B 1 100 ? 44.922 -39.297 94.151 1.00 43.31 80 ALA B N 1
ATOM 3101 C CA . ALA B 1 100 ? 45.510 -38.093 94.717 1.00 41.53 80 ALA B CA 1
ATOM 3102 C C . ALA B 1 100 ? 44.403 -37.236 95.309 1.00 44.08 80 ALA B C 1
ATOM 3103 O O . ALA B 1 100 ? 43.472 -36.842 94.600 1.00 46.39 80 ALA B O 1
ATOM 3105 N N . THR B 1 101 ? 44.490 -36.956 96.606 1.00 42.97 81 THR B N 1
ATOM 3106 C CA . THR B 1 101 ? 43.502 -36.099 97.241 1.00 43.57 81 THR B CA 1
ATOM 3107 C C . THR B 1 101 ? 44.042 -35.616 98.575 1.00 46.10 81 THR B C 1
ATOM 3108 O O . THR B 1 101 ? 44.907 -36.255 99.183 1.00 43.20 81 THR B O 1
ATOM 3112 N N . THR B 1 102 ? 43.532 -34.463 99.011 1.00 39.60 82 THR B N 1
ATOM 3113 C CA . THR B 1 102 ? 43.777 -33.963 100.357 1.00 40.51 82 THR B CA 1
ATOM 3114 C C . THR B 1 102 ? 42.473 -33.746 101.107 1.00 41.84 82 THR B C 1
ATOM 3115 O O . THR B 1 102 ? 42.491 -33.227 102.229 1.00 44.58 82 THR B O 1
ATOM 3119 N N . THR B 1 103 ? 41.346 -34.139 100.515 1.00 43.37 83 THR B N 1
ATOM 3120 C CA . THR B 1 103 ? 40.006 -33.981 101.073 1.00 45.91 83 THR B CA 1
ATOM 3121 C C . THR B 1 103 ? 39.261 -35.309 101.034 1.00 47.33 83 THR B C 1
ATOM 3122 O O . THR B 1 103 ? 38.136 -35.406 100.538 1.00 47.14 83 THR B O 1
ATOM 3126 N N . SER B 1 104 ? 39.889 -36.363 101.545 1.00 45.35 84 SER B N 1
ATOM 3127 C CA . SER B 1 104 ? 39.274 -37.678 101.466 1.00 46.21 84 SER B CA 1
ATOM 3128 C C . SER B 1 104 ? 37.998 -37.726 102.296 1.00 45.05 84 SER B C 1
ATOM 3129 O O . SER B 1 104 ? 37.850 -37.014 103.293 1.00 42.15 84 SER B O 1
ATOM 3132 N N . ASP B 1 105 ? 37.055 -38.563 101.851 1.00 49.58 85 ASP B N 1
ATOM 3133 C CA . ASP B 1 105 ? 35.843 -38.810 102.623 1.00 51.98 85 ASP B CA 1
ATOM 3134 C C . ASP B 1 105 ? 36.190 -39.095 104.076 1.00 46.11 85 ASP B C 1
ATOM 3135 O O . ASP B 1 105 ? 35.749 -38.391 104.990 1.00 49.68 85 ASP B O 1
ATOM 3140 N N . TYR B 1 106 ? 37.014 -40.112 104.295 1.00 49.06 86 TYR B N 1
ATOM 3141 C CA . TYR B 1 106 ? 37.432 -40.525 105.622 1.00 44.79 86 TYR B CA 1
ATOM 3142 C C . TYR B 1 106 ? 38.949 -40.492 105.714 1.00 45.60 86 TYR B C 1
ATOM 3143 O O . TYR B 1 106 ? 39.652 -40.547 104.701 1.00 44.53 86 TYR B O 1
ATOM 3152 N N . ALA B 1 107 ? 39.451 -40.385 106.949 1.00 47.46 87 ALA B N 1
ATOM 3153 C CA . ALA B 1 107 ? 40.860 -40.680 107.185 1.00 42.51 87 ALA B CA 1
ATOM 3154 C C . ALA B 1 107 ? 41.189 -42.077 106.683 1.00 45.63 87 ALA B C 1
ATOM 3155 O O . ALA B 1 107 ? 42.217 -42.290 106.029 1.00 48.14 87 ALA B O 1
ATOM 3157 N N . PHE B 1 108 ? 40.317 -43.040 106.980 1.00 43.19 88 PHE B N 1
ATOM 3158 C CA . PHE B 1 108 ? 40.255 -44.309 106.272 1.00 43.97 88 PHE B CA 1
ATOM 3159 C C . PHE B 1 108 ? 38.877 -44.908 106.516 1.00 44.54 88 PHE B C 1
ATOM 3160 O O . PHE B 1 108 ? 38.251 -44.604 107.538 1.00 46.11 88 PHE B O 1
ATOM 3168 N N . PRO B 1 109 ? 38.371 -45.759 105.607 1.00 36.51 89 PRO B N 1
ATOM 3169 C CA . PRO B 1 109 ? 38.975 -46.314 104.390 1.00 39.62 89 PRO B CA 1
ATOM 3170 C C . PRO B 1 109 ? 39.221 -45.274 103.305 1.00 40.17 89 PRO B C 1
ATOM 3171 O O . PRO B 1 109 ? 38.443 -44.330 103.152 1.00 43.32 89 PRO B O 1
ATOM 3175 N N . SER B 1 110 ? 40.297 -45.466 102.550 1.00 35.48 90 SER B N 1
ATOM 3176 C CA . SER B 1 110 ? 40.735 -44.478 101.580 1.00 40.00 90 SER B CA 1
ATOM 3177 C C . SER B 1 110 ? 39.688 -44.268 100.488 1.00 43.49 90 SER B C 1
ATOM 3178 O O . SER B 1 110 ? 38.766 -45.066 100.301 1.00 44.28 90 SER B O 1
ATOM 3181 N N . THR B 1 111 ? 39.848 -43.159 99.764 1.00 43.88 91 THR B N 1
ATOM 3182 C CA . THR B 1 111 ? 38.993 -42.880 98.619 1.00 44.19 91 THR B CA 1
ATOM 3183 C C . THR B 1 111 ? 39.176 -43.929 97.531 1.00 46.42 91 THR B C 1
ATOM 3184 O O . THR B 1 111 ? 38.229 -44.239 96.792 1.00 43.92 91 THR B O 1
ATOM 3188 N N . ALA B 1 112 ? 40.382 -44.494 97.434 1.00 39.25 92 ALA B N 1
ATOM 3189 C CA . ALA B 1 112 ? 40.643 -45.532 96.444 1.00 43.09 92 ALA B CA 1
ATOM 3190 C C . ALA B 1 112 ? 39.844 -46.791 96.746 1.00 43.67 92 ALA B C 1
ATOM 3191 O O . ALA B 1 112 ? 39.338 -47.453 95.832 1.00 43.58 92 ALA B O 1
ATOM 3193 N N . CYS B 1 113 ? 39.726 -47.143 98.025 1.00 41.89 93 CYS B N 1
ATOM 3194 C CA . CYS B 1 113 ? 38.915 -48.295 98.393 1.00 45.38 93 CYS B CA 1
ATOM 3195 C C . CYS B 1 113 ? 37.436 -48.023 98.155 1.00 44.04 93 CYS B C 1
ATOM 3196 O O . CYS B 1 113 ? 36.687 -48.936 97.792 1.00 43.41 93 CYS B O 1
ATOM 3199 N N . ARG B 1 114 ? 37.006 -46.774 98.337 1.00 45.75 94 ARG B N 1
ATOM 3200 C CA . ARG B 1 114 ? 35.638 -46.406 97.994 1.00 45.63 94 ARG B CA 1
ATOM 3201 C C . ARG B 1 114 ? 35.386 -46.572 96.501 1.00 45.45 94 ARG B C 1
ATOM 3202 O O . ARG B 1 114 ? 34.314 -47.032 96.090 1.00 46.29 94 ARG B O 1
ATOM 3210 N N . VAL B 1 115 ? 36.363 -46.197 95.671 1.00 48.53 95 VAL B N 1
ATOM 3211 C CA . VAL B 1 115 ? 36.233 -46.408 94.232 1.00 42.66 95 VAL B CA 1
ATOM 3212 C C . VAL B 1 115 ? 36.121 -47.893 93.923 1.00 48.10 95 VAL B C 1
ATOM 3213 O O . VAL B 1 115 ? 35.308 -48.307 93.087 1.00 49.13 95 VAL B O 1
ATOM 3217 N N . GLN B 1 116 ? 36.916 -48.721 94.606 1.00 49.40 96 GLN B N 1
ATOM 3218 C CA . GLN B 1 116 ? 36.903 -50.150 94.312 1.00 48.60 96 GLN B CA 1
ATOM 3219 C C . GLN B 1 116 ? 35.559 -50.776 94.654 1.00 45.80 96 GLN B C 1
ATOM 3220 O O . GLN B 1 116 ? 35.061 -51.631 93.912 1.00 43.44 96 GLN B O 1
ATOM 3226 N N . GLU B 1 117 ? 34.963 -50.374 95.782 1.00 44.15 97 GLU B N 1
ATOM 3227 C CA . GLU B 1 117 ? 33.699 -50.971 96.198 1.00 48.72 97 GLU B CA 1
ATOM 3228 C C . GLU B 1 117 ? 32.588 -50.675 95.200 1.00 52.52 97 GLU B C 1
ATOM 3229 O O . GLU B 1 117 ? 31.732 -51.528 94.942 1.00 53.73 97 GLU B O 1
ATOM 3235 N N . TYR B 1 118 ? 32.569 -49.461 94.647 1.00 51.56 98 TYR B N 1
ATOM 3236 C CA . TYR B 1 118 ? 31.565 -49.125 93.646 1.00 54.66 98 TYR B CA 1
ATOM 3237 C C . TYR B 1 118 ? 31.660 -50.058 92.448 1.00 53.83 98 TYR B C 1
ATOM 3238 O O . TYR B 1 118 ? 30.659 -50.647 92.024 1.00 53.86 98 TYR B O 1
ATOM 3247 N N . PHE B 1 119 ? 32.862 -50.220 91.898 1.00 50.11 99 PHE B N 1
ATOM 3248 C CA . PHE B 1 119 ? 33.032 -50.970 90.661 1.00 50.03 99 PHE B CA 1
ATOM 3249 C C . PHE B 1 119 ? 33.312 -52.451 90.879 1.00 50.80 99 PHE B C 1
ATOM 3250 O O . PHE B 1 119 ? 33.156 -53.237 89.940 1.00 55.79 99 PHE B O 1
ATOM 3258 N N . GLY B 1 120 ? 33.722 -52.851 92.082 1.00 54.57 100 GLY B N 1
ATOM 3259 C CA . GLY B 1 120 ? 33.866 -54.259 92.408 1.00 52.66 100 GLY B CA 1
ATOM 3260 C C . GLY B 1 120 ? 34.933 -55.026 91.655 1.00 50.60 100 GLY B C 1
ATOM 3261 O O . GLY B 1 120 ? 34.826 -56.250 91.540 1.00 51.39 100 GLY B O 1
ATOM 3262 N N . TRP B 1 121 ? 35.959 -54.353 91.138 1.00 52.03 101 TRP B N 1
ATOM 3263 C CA . TRP B 1 121 ? 37.069 -55.065 90.511 1.00 54.37 101 TRP B CA 1
ATOM 3264 C C . TRP B 1 121 ? 37.664 -56.076 91.488 1.00 52.90 101 TRP B C 1
ATOM 3265 O O . TRP B 1 121 ? 37.678 -55.863 92.705 1.00 45.48 101 TRP B O 1
ATOM 3276 N N . GLU B 1 122 ? 38.145 -57.197 90.942 1.00 54.11 102 GLU B N 1
ATOM 3277 C CA . GLU B 1 122 ? 38.381 -58.393 91.744 1.00 54.22 102 GLU B CA 1
ATOM 3278 C C . GLU B 1 122 ? 39.809 -58.532 92.256 1.00 54.36 102 GLU B C 1
ATOM 3279 O O . GLU B 1 122 ? 40.021 -59.186 93.284 1.00 53.64 102 GLU B O 1
ATOM 3285 N N . SER B 1 123 ? 40.801 -57.954 91.569 1.00 51.41 103 SER B N 1
ATOM 3286 C CA . SER B 1 123 ? 42.181 -58.079 92.039 1.00 51.06 103 SER B CA 1
ATOM 3287 C C . SER B 1 123 ? 42.929 -56.793 91.681 1.00 46.97 103 SER B C 1
ATOM 3288 O O . SER B 1 123 ? 43.672 -56.717 90.699 1.00 47.69 103 SER B O 1
ATOM 3291 N N . THR B 1 124 ? 42.728 -55.769 92.503 1.00 42.95 104 THR B N 1
ATOM 3292 C CA . THR B 1 124 ? 43.413 -54.498 92.351 1.00 44.64 104 THR B CA 1
ATOM 3293 C C . THR B 1 124 ? 44.015 -54.112 93.692 1.00 45.16 104 THR B C 1
ATOM 3294 O O . THR B 1 124 ? 43.561 -54.563 94.743 1.00 44.66 104 THR B O 1
ATOM 3298 N N . GLY B 1 125 ? 45.086 -53.322 93.643 1.00 41.02 105 GLY B N 1
ATOM 3299 C CA . GLY B 1 125 ? 45.499 -52.572 94.807 1.00 37.92 105 GLY B CA 1
ATOM 3300 C C . GLY B 1 125 ? 44.777 -51.236 94.856 1.00 45.22 105 GLY B C 1
ATOM 3301 O O . GLY B 1 125 ? 44.196 -50.794 93.862 1.00 43.33 105 GLY B O 1
ATOM 3302 N N . ALA B 1 126 ? 44.808 -50.596 96.022 1.00 38.68 106 ALA B N 1
ATOM 3303 C CA . ALA B 1 126 ? 44.155 -49.307 96.195 1.00 43.24 106 ALA B CA 1
ATOM 3304 C C . ALA B 1 126 ? 44.953 -48.472 97.183 1.00 39.53 106 ALA B C 1
ATOM 3305 O O . ALA B 1 126 ? 45.349 -48.971 98.238 1.00 42.87 106 ALA B O 1
ATOM 3307 N N . LEU B 1 127 ? 45.158 -47.197 96.853 1.00 35.76 107 LEU B N 1
ATOM 3308 C CA . LEU B 1 127 ? 46.029 -46.354 97.660 1.00 42.08 107 LEU B CA 1
ATOM 3309 C C . LEU B 1 127 ? 45.738 -44.877 97.406 1.00 36.45 107 LEU B C 1
ATOM 3310 O O . LEU B 1 127 ? 45.776 -44.427 96.260 1.00 34.86 107 LEU B O 1
ATOM 3315 N N . ASP B 1 128 ? 45.462 -44.133 98.479 1.00 33.92 108 ASP B N 1
ATOM 3316 C CA . ASP B 1 128 ? 45.409 -42.675 98.452 1.00 34.91 108 ASP B CA 1
ATOM 3317 C C . ASP B 1 128 ? 46.816 -42.111 98.614 1.00 44.24 108 ASP B C 1
ATOM 3318 O O . ASP B 1 128 ? 47.610 -42.627 99.408 1.00 36.52 108 ASP B O 1
ATOM 3323 N N . ILE B 1 129 ? 47.116 -41.034 97.880 1.00 33.57 109 ILE B N 1
ATOM 3324 C CA . ILE B 1 129 ? 48.427 -40.402 97.951 1.00 34.48 109 ILE B CA 1
ATOM 3325 C C . ILE B 1 129 ? 48.269 -38.905 98.171 1.00 41.56 109 ILE B C 1
ATOM 3326 O O . ILE B 1 129 ? 47.270 -38.297 97.771 1.00 35.81 109 ILE B O 1
ATOM 3331 N N . ASN B 1 130 ? 49.269 -38.306 98.819 1.00 38.24 110 ASN B N 1
ATOM 3332 C CA . ASN B 1 130 ? 49.221 -36.895 99.192 1.00 38.66 110 ASN B CA 1
ATOM 3333 C C . ASN B 1 130 ? 50.503 -36.210 98.735 1.00 44.09 110 ASN B C 1
ATOM 3334 O O . ASN B 1 130 ? 51.543 -36.304 99.394 1.00 47.94 110 ASN B O 1
ATOM 3339 N N . ALA B 1 131 ? 50.416 -35.530 97.596 1.00 40.42 111 ALA B N 1
ATOM 3340 C CA . ALA B 1 131 ? 51.394 -34.534 97.182 1.00 45.44 111 ALA B CA 1
ATOM 3341 C C . ALA B 1 131 ? 50.714 -33.199 96.898 1.00 44.68 111 ALA B C 1
ATOM 3342 O O . ALA B 1 131 ? 51.229 -32.396 96.113 1.00 47.00 111 ALA B O 1
ATOM 3344 N N . THR B 1 132 ? 49.551 -32.971 97.507 1.00 44.99 112 THR B N 1
ATOM 3345 C CA . THR B 1 132 ? 48.763 -31.740 97.368 1.00 48.34 112 THR B CA 1
ATOM 3346 C C . THR B 1 132 ? 48.510 -31.533 95.876 1.00 46.55 112 THR B C 1
ATOM 3347 O O . THR B 1 132 ? 48.092 -32.479 95.191 1.00 45.05 112 THR B O 1
ATOM 3351 N N . CYS B 1 133 ? 48.776 -30.353 95.322 1.00 47.54 113 CYS B N 1
ATOM 3352 C CA . CYS B 1 133 ? 48.445 -30.099 93.929 1.00 46.55 113 CYS B CA 1
ATOM 3353 C C . CYS B 1 133 ? 49.342 -30.873 92.968 1.00 46.70 113 CYS B C 1
ATOM 3354 O O . CYS B 1 133 ? 49.005 -30.993 91.786 1.00 50.47 113 CYS B O 1
ATOM 3357 N N . ALA B 1 134 ? 50.464 -31.405 93.443 1.00 45.56 114 ALA B N 1
ATOM 3358 C CA . ALA B 1 134 ? 51.342 -32.227 92.621 1.00 44.40 114 ALA B CA 1
ATOM 3359 C C . ALA B 1 134 ? 50.930 -33.695 92.594 1.00 43.77 114 ALA B C 1
ATOM 3360 O O . ALA B 1 134 ? 51.590 -34.496 91.923 1.00 41.49 114 ALA B O 1
ATOM 3362 N N . GLY B 1 135 ? 49.844 -34.059 93.285 1.00 39.72 115 GLY B N 1
ATOM 3363 C CA . GLY B 1 135 ? 49.489 -35.461 93.427 1.00 42.81 115 GLY B CA 1
ATOM 3364 C C . GLY B 1 135 ? 49.255 -36.189 92.116 1.00 40.48 115 GLY B C 1
ATOM 3365 O O . GLY B 1 135 ? 49.537 -37.387 92.012 1.00 41.32 115 GLY B O 1
ATOM 3366 N N . LEU B 1 136 ? 48.732 -35.492 91.105 1.00 41.34 116 LEU B N 1
ATOM 3367 C CA . LEU B 1 136 ? 48.424 -36.161 89.845 1.00 41.27 116 LEU B CA 1
ATOM 3368 C C . LEU B 1 136 ? 49.700 -36.606 89.142 1.00 38.09 116 LEU B C 1
ATOM 3369 O O . LEU B 1 136 ? 49.794 -37.743 88.666 1.00 40.84 116 LEU B O 1
ATOM 3374 N N . THR B 1 137 ? 50.699 -35.729 89.078 1.00 40.13 117 THR B N 1
ATOM 3375 C CA . THR B 1 137 ? 51.938 -36.097 88.407 1.00 41.93 117 THR B CA 1
ATOM 3376 C C . THR B 1 137 ? 52.714 -37.134 89.209 1.00 42.93 117 THR B C 1
ATOM 3377 O O . THR B 1 137 ? 53.346 -38.024 88.626 1.00 36.53 117 THR B O 1
ATOM 3381 N N . TYR B 1 138 ? 52.680 -37.039 90.540 1.00 39.44 118 TYR B N 1
ATOM 3382 C CA . TYR B 1 138 ? 53.223 -38.117 91.353 1.00 42.49 118 TYR B CA 1
ATOM 3383 C C . TYR B 1 138 ? 52.506 -39.427 91.058 1.00 37.35 118 TYR B C 1
ATOM 3384 O O . TYR B 1 138 ? 53.142 -40.479 90.946 1.00 39.49 118 TYR B O 1
ATOM 3393 N N . GLY B 1 139 ? 51.180 -39.380 90.910 1.00 35.64 119 GLY B N 1
ATOM 3394 C CA . GLY B 1 139 ? 50.438 -40.600 90.633 1.00 38.88 119 GLY B CA 1
ATOM 3395 C C . GLY B 1 139 ? 50.811 -41.214 89.298 1.00 38.74 119 GLY B C 1
ATOM 3396 O O . GLY B 1 139 ? 51.016 -42.427 89.194 1.00 35.31 119 GLY B O 1
ATOM 3397 N N . LEU B 1 140 ? 50.909 -40.381 88.259 1.00 41.49 120 LEU B N 1
ATOM 3398 C CA . LEU B 1 140 ? 51.344 -40.862 86.951 1.00 39.09 120 LEU B CA 1
ATOM 3399 C C . LEU B 1 140 ? 52.779 -41.369 86.997 1.00 38.80 120 LEU B C 1
ATOM 3400 O O . LEU B 1 140 ? 53.093 -42.408 86.406 1.00 40.68 120 LEU B O 1
ATOM 3405 N N . HIS B 1 141 ? 53.659 -40.650 87.697 1.00 39.95 121 HIS B N 1
ATOM 3406 C CA . HIS B 1 141 ? 55.024 -41.121 87.914 1.00 33.22 121 HIS B CA 1
ATOM 3407 C C . HIS B 1 141 ? 55.023 -42.501 88.553 1.00 39.12 121 HIS B C 1
ATOM 3408 O O . HIS B 1 141 ? 55.706 -43.421 88.086 1.00 38.20 121 HIS B O 1
ATOM 3415 N N . LEU B 1 142 ? 54.252 -42.662 89.630 1.00 36.95 122 LEU B N 1
ATOM 3416 C CA . LEU B 1 142 ? 54.116 -43.968 90.266 1.00 35.63 122 LEU B CA 1
ATOM 3417 C C . LEU B 1 142 ? 53.628 -45.013 89.270 1.00 43.55 122 LEU B C 1
ATOM 3418 O O . LEU B 1 142 ? 54.155 -46.133 89.215 1.00 43.25 122 LEU B O 1
ATOM 3423 N N . ALA B 1 143 ? 52.603 -44.667 88.485 1.00 37.45 123 ALA B N 1
ATOM 3424 C CA . ALA B 1 143 ? 52.009 -45.650 87.586 1.00 41.69 123 ALA B CA 1
ATOM 3425 C C . ALA B 1 143 ? 53.001 -46.075 86.511 1.00 42.94 123 ALA B C 1
ATOM 3426 O O . ALA B 1 143 ? 53.057 -47.254 86.138 1.00 44.23 123 ALA B O 1
ATOM 3428 N N . ASN B 1 144 ? 53.807 -45.131 86.021 1.00 34.42 124 ASN B N 1
ATOM 3429 C CA . ASN B 1 144 ? 54.855 -45.465 85.061 1.00 37.66 124 ASN B CA 1
ATOM 3430 C C . ASN B 1 144 ? 55.831 -46.480 85.647 1.00 44.17 124 ASN B C 1
ATOM 3431 O O . ASN B 1 144 ? 56.190 -47.467 84.992 1.00 41.41 124 ASN B O 1
ATOM 3436 N N . GLY B 1 145 ? 56.269 -46.257 86.888 1.00 38.84 125 GLY B N 1
ATOM 3437 C CA . GLY B 1 145 ? 57.210 -47.177 87.502 1.00 42.26 125 GLY B CA 1
ATOM 3438 C C . GLY B 1 145 ? 56.594 -48.512 87.863 1.00 38.59 125 GLY B C 1
ATOM 3439 O O . GLY B 1 145 ? 57.264 -49.547 87.804 1.00 40.19 125 GLY B O 1
ATOM 3440 N N . LEU B 1 146 ? 55.315 -48.520 88.235 1.00 40.57 126 LEU B N 1
ATOM 3441 C CA . LEU B 1 146 ? 54.691 -49.792 88.579 1.00 42.94 126 LEU B CA 1
ATOM 3442 C C . LEU B 1 146 ? 54.483 -50.660 87.347 1.00 43.85 126 LEU B C 1
ATOM 3443 O O . LEU B 1 146 ? 54.572 -51.888 87.434 1.00 45.98 126 LEU B O 1
ATOM 3448 N N . ILE B 1 147 ? 54.226 -50.049 86.198 1.00 41.40 127 ILE B N 1
ATOM 3449 C CA . ILE B 1 147 ? 53.998 -50.815 84.982 1.00 43.56 127 ILE B CA 1
ATOM 3450 C C . ILE B 1 147 ? 55.310 -51.154 84.285 1.00 43.70 127 ILE B C 1
ATOM 3451 O O . ILE B 1 147 ? 55.490 -52.275 83.802 1.00 47.30 127 ILE B O 1
ATOM 3456 N N . THR B 1 148 ? 56.246 -50.204 84.234 1.00 44.05 128 THR B N 1
ATOM 3457 C CA . THR B 1 148 ? 57.510 -50.451 83.548 1.00 45.86 128 THR B CA 1
ATOM 3458 C C . THR B 1 148 ? 58.341 -51.511 84.261 1.00 47.75 128 THR B C 1
ATOM 3459 O O . THR B 1 148 ? 59.045 -52.290 83.605 1.00 46.73 128 THR B O 1
ATOM 3463 N N . SER B 1 149 ? 58.264 -51.568 85.593 1.00 42.37 129 SER B N 1
ATOM 3464 C CA . SER B 1 149 ? 58.935 -52.633 86.325 1.00 46.25 129 SER B CA 1
ATOM 3465 C C . SER B 1 149 ? 58.294 -53.992 86.093 1.00 51.13 129 SER B C 1
ATOM 3466 O O . SER B 1 149 ? 58.906 -55.008 86.439 1.00 50.44 129 SER B O 1
ATOM 3469 N N . GLY B 1 150 ? 57.086 -54.034 85.527 1.00 49.73 130 GLY B N 1
ATOM 3470 C CA . GLY B 1 150 ? 56.377 -55.272 85.289 1.00 50.91 130 GLY B CA 1
ATOM 3471 C C . GLY B 1 150 ? 55.441 -55.709 86.396 1.00 48.24 130 GLY B C 1
ATOM 3472 O O . GLY B 1 150 ? 54.841 -56.784 86.287 1.00 50.80 130 GLY B O 1
ATOM 3473 N N . LEU B 1 151 ? 55.291 -54.914 87.454 1.00 49.16 131 LEU B N 1
ATOM 3474 C CA . LEU B 1 151 ? 54.460 -55.314 88.582 1.00 45.90 131 LEU B CA 1
ATOM 3475 C C . LEU B 1 151 ? 52.974 -55.147 88.314 1.00 42.27 131 LEU B C 1
ATOM 3476 O O . LEU B 1 151 ? 52.161 -55.792 88.984 1.00 46.74 131 LEU B O 1
ATOM 3481 N N . HIS B 1 152 ? 52.601 -54.300 87.360 1.00 46.89 132 HIS B N 1
ATOM 3482 C CA . HIS B 1 152 ? 51.206 -53.965 87.115 1.00 50.70 132 HIS B CA 1
ATOM 3483 C C . HIS B 1 152 ? 50.964 -53.869 85.617 1.00 45.93 132 HIS B C 1
ATOM 3484 O O . HIS B 1 152 ? 51.857 -53.495 84.853 1.00 47.36 132 HIS B O 1
ATOM 3491 N N . GLN B 1 153 ? 49.745 -54.213 85.205 1.00 51.82 133 GLN B N 1
ATOM 3492 C CA . GLN B 1 153 ? 49.351 -54.167 83.801 1.00 56.65 133 GLN B CA 1
ATOM 3493 C C . GLN B 1 153 ? 48.448 -52.986 83.464 1.00 52.08 133 GLN B C 1
ATOM 3494 O O . GLN B 1 153 ? 48.588 -52.400 82.388 1.00 50.31 133 GLN B O 1
ATOM 3500 N N . LYS B 1 154 ? 47.520 -52.625 84.349 1.00 51.05 134 LYS B N 1
ATOM 3501 C CA . LYS B 1 154 ? 46.524 -51.601 84.040 1.00 47.97 134 LYS B CA 1
ATOM 3502 C C . LYS B 1 154 ? 46.242 -50.816 85.313 1.00 44.60 134 LYS B C 1
ATOM 3503 O O . LYS B 1 154 ? 45.686 -51.365 86.269 1.00 48.05 134 LYS B O 1
ATOM 3509 N N . ILE B 1 155 ? 46.628 -49.538 85.326 1.00 39.44 135 ILE B N 1
ATOM 3510 C CA . ILE B 1 155 ? 46.459 -48.707 86.555 1.00 46.00 135 ILE B CA 1
ATOM 3511 C C . ILE B 1 155 ? 45.672 -47.441 86.210 1.00 44.45 135 ILE B C 1
ATOM 3512 O O . ILE B 1 155 ? 45.977 -46.827 85.172 1.00 43.60 135 ILE B O 1
ATOM 3517 N N . LEU B 1 156 ? 44.753 -47.032 87.088 1.00 42.14 136 LEU B N 1
ATOM 3518 C CA . LEU B 1 156 ? 43.962 -45.793 86.870 1.00 47.33 136 LEU B CA 1
ATOM 3519 C C . LEU B 1 156 ? 44.385 -44.738 87.901 1.00 45.99 136 LEU B C 1
ATOM 3520 O O . LEU B 1 156 ? 44.329 -45.045 89.107 1.00 43.80 136 LEU B O 1
ATOM 3525 N N . VAL B 1 157 ? 44.803 -43.550 87.443 1.00 45.24 137 VAL B N 1
ATOM 3526 C CA . VAL B 1 157 ? 45.288 -42.501 88.387 1.00 44.74 137 VAL B CA 1
ATOM 3527 C C . VAL B 1 157 ? 44.196 -41.438 88.526 1.00 46.60 137 VAL B C 1
ATOM 3528 O O . VAL B 1 157 ? 43.960 -40.702 87.549 1.00 43.49 137 VAL B O 1
ATOM 3532 N N . ILE B 1 158 ? 43.550 -41.377 89.693 1.00 44.03 138 ILE B N 1
ATOM 3533 C CA . ILE B 1 158 ? 42.508 -40.381 89.922 1.00 42.88 138 ILE B CA 1
ATOM 3534 C C . ILE B 1 158 ? 43.053 -39.274 90.808 1.00 47.14 138 ILE B C 1
ATOM 3535 O O . ILE B 1 158 ? 43.823 -39.529 91.742 1.00 50.26 138 ILE B O 1
ATOM 3540 N N . ALA B 1 159 ? 42.638 -38.045 90.520 1.00 44.60 139 ALA B N 1
ATOM 3541 C CA . ALA B 1 159 ? 42.734 -36.934 91.453 1.00 45.12 139 ALA B CA 1
ATOM 3542 C C . ALA B 1 159 ? 41.328 -36.413 91.707 1.00 48.71 139 ALA B C 1
ATOM 3543 O O . ALA B 1 159 ? 40.578 -36.157 90.761 1.00 46.13 139 ALA B O 1
ATOM 3545 N N . GLY B 1 160 ? 40.969 -36.271 92.973 1.00 43.98 140 GLY B N 1
ATOM 3546 C CA . GLY B 1 160 ? 39.674 -35.716 93.302 1.00 40.03 140 GLY B CA 1
ATOM 3547 C C . GLY B 1 160 ? 39.785 -34.778 94.479 1.00 42.13 140 GLY B C 1
ATOM 3548 O O . GLY B 1 160 ? 40.586 -35.013 95.386 1.00 49.57 140 GLY B O 1
ATOM 3549 N N . GLU B 1 161 ? 39.010 -33.701 94.476 1.00 45.53 141 GLU B N 1
ATOM 3550 C CA . GLU B 1 161 ? 39.042 -32.759 95.582 1.00 44.37 141 GLU B CA 1
ATOM 3551 C C . GLU B 1 161 ? 37.667 -32.142 95.754 1.00 46.41 141 GLU B C 1
ATOM 3552 O O . GLU B 1 161 ? 36.978 -31.845 94.773 1.00 45.40 141 GLU B O 1
ATOM 3558 N N . THR B 1 162 ? 37.272 -31.977 97.008 1.00 45.40 142 THR B N 1
ATOM 3559 C CA . THR B 1 162 ? 36.222 -31.053 97.385 1.00 44.71 142 THR B CA 1
ATOM 3560 C C . THR B 1 162 ? 36.862 -29.957 98.227 1.00 45.86 142 THR B C 1
ATOM 3561 O O . THR B 1 162 ? 36.714 -29.905 99.449 1.00 49.02 142 THR B O 1
ATOM 3565 N N . LEU B 1 163 ? 37.622 -29.089 97.551 1.00 47.20 143 LEU B N 1
ATOM 3566 C CA . LEU B 1 163 ? 38.300 -27.998 98.240 1.00 48.82 143 LEU B CA 1
ATOM 3567 C C . LEU B 1 163 ? 37.322 -27.030 98.888 1.00 49.13 143 LEU B C 1
ATOM 3568 O O . LEU B 1 163 ? 37.694 -26.354 99.853 1.00 48.46 143 LEU B O 1
ATOM 3573 N N . SER B 1 164 ? 36.082 -26.959 98.392 1.00 42.88 144 SER B N 1
ATOM 3574 C CA . SER B 1 164 ? 35.119 -26.012 98.946 1.00 44.75 144 SER B CA 1
ATOM 3575 C C . SER B 1 164 ? 34.885 -26.268 100.425 1.00 53.72 144 SER B C 1
ATOM 3576 O O . SER B 1 164 ? 34.708 -25.325 101.207 1.00 52.95 144 SER B O 1
ATOM 3579 N N . LYS B 1 165 ? 34.888 -27.543 100.826 1.00 53.99 145 LYS B N 1
ATOM 3580 C CA . LYS B 1 165 ? 34.613 -27.915 102.206 1.00 44.98 145 LYS B CA 1
ATOM 3581 C C . LYS B 1 165 ? 35.737 -27.522 103.152 1.00 53.14 145 LYS B C 1
ATOM 3582 O O . LYS B 1 165 ? 35.523 -27.503 104.370 1.00 55.11 145 LYS B O 1
ATOM 3588 N N . VAL B 1 166 ? 36.926 -27.221 102.631 1.00 49.67 146 VAL B N 1
ATOM 3589 C CA . VAL B 1 166 ? 38.063 -26.856 103.465 1.00 51.93 146 VAL B CA 1
ATOM 3590 C C . VAL B 1 166 ? 38.568 -25.458 103.124 1.00 52.20 146 VAL B C 1
ATOM 3591 O O . VAL B 1 166 ? 39.693 -25.104 103.464 1.00 51.29 146 VAL B O 1
ATOM 3595 N N . THR B 1 167 ? 37.736 -24.658 102.462 1.00 52.68 147 THR B N 1
ATOM 3596 C CA . THR B 1 167 ? 38.076 -23.291 102.091 1.00 53.30 147 THR B CA 1
ATOM 3597 C C . THR B 1 167 ? 37.492 -22.305 103.097 1.00 54.78 147 THR B C 1
ATOM 3598 O O . THR B 1 167 ? 36.333 -22.426 103.501 1.00 58.07 147 THR B O 1
ATOM 3602 N N . ASP B 1 168 ? 38.311 -21.337 103.505 1.00 55.80 148 ASP B N 1
ATOM 3603 C CA . ASP B 1 168 ? 37.890 -20.285 104.428 1.00 55.22 148 ASP B CA 1
ATOM 3604 C C . ASP B 1 168 ? 37.151 -19.221 103.626 1.00 60.36 148 ASP B C 1
ATOM 3605 O O . ASP B 1 168 ? 37.766 -18.402 102.939 1.00 60.19 148 ASP B O 1
ATOM 3610 N N . TYR B 1 169 ? 35.825 -19.215 103.724 1.00 58.62 149 TYR B N 1
ATOM 3611 C CA . TYR B 1 169 ? 35.011 -18.319 102.916 1.00 60.81 149 TYR B CA 1
ATOM 3612 C C . TYR B 1 169 ? 34.839 -16.940 103.541 1.00 63.31 149 TYR B C 1
ATOM 3613 O O . TYR B 1 169 ? 33.965 -16.180 103.112 1.00 66.73 149 TYR B O 1
ATOM 3622 N N . THR B 1 170 ? 35.665 -16.594 104.525 1.00 66.15 150 THR B N 1
ATOM 3623 C CA . THR B 1 170 ? 35.757 -15.231 105.024 1.00 64.21 150 THR B CA 1
ATOM 3624 C C . THR B 1 170 ? 37.074 -14.569 104.633 1.00 65.52 150 THR B C 1
ATOM 3625 O O . THR B 1 170 ? 37.384 -13.478 105.123 1.00 69.22 150 THR B O 1
ATOM 3629 N N . ASP B 1 171 ? 37.849 -15.199 103.752 1.00 61.23 151 ASP B N 1
ATOM 3630 C CA . ASP B 1 171 ? 39.134 -14.684 103.298 1.00 61.94 151 ASP B CA 1
ATOM 3631 C C . ASP B 1 171 ? 39.020 -14.339 101.821 1.00 64.67 151 ASP B C 1
ATOM 3632 O O . ASP B 1 171 ? 38.732 -15.213 100.998 1.00 66.45 151 ASP B O 1
ATOM 3637 N N . ARG B 1 172 ? 39.265 -13.070 101.489 1.00 68.96 152 ARG B N 1
ATOM 3638 C CA . ARG B 1 172 ? 39.193 -12.634 100.098 1.00 66.28 152 ARG B CA 1
ATOM 3639 C C . ARG B 1 172 ? 40.298 -13.254 99.253 1.00 62.75 152 ARG B C 1
ATOM 3640 O O . ARG B 1 172 ? 40.075 -13.569 98.079 1.00 65.94 152 ARG B O 1
ATOM 3648 N N . THR B 1 173 ? 41.483 -13.458 99.832 1.00 61.12 153 THR B N 1
ATOM 3649 C CA . THR B 1 173 ? 42.646 -13.819 99.027 1.00 64.52 153 THR B CA 1
ATOM 3650 C C . THR B 1 173 ? 42.596 -15.267 98.551 1.00 64.93 153 THR B C 1
ATOM 3651 O O . THR B 1 173 ? 43.102 -15.575 97.465 1.00 61.93 153 THR B O 1
ATOM 3655 N N . THR B 1 174 ? 42.008 -16.167 99.336 1.00 60.60 154 THR B N 1
ATOM 3656 C CA . THR B 1 174 ? 42.035 -17.583 99.000 1.00 58.99 154 THR B CA 1
ATOM 3657 C C . THR B 1 174 ? 40.695 -18.144 98.559 1.00 60.26 154 THR B C 1
ATOM 3658 O O . THR B 1 174 ? 40.670 -19.058 97.732 1.00 59.70 154 THR B O 1
ATOM 3662 N N . CYS B 1 175 ? 39.580 -17.630 99.084 1.00 60.83 155 CYS B N 1
ATOM 3663 C CA . CYS B 1 175 ? 38.289 -18.244 98.795 1.00 58.66 155 CYS B CA 1
ATOM 3664 C C . CYS B 1 175 ? 37.814 -17.992 97.371 1.00 54.76 155 CYS B C 1
ATOM 3665 O O . CYS B 1 175 ? 36.877 -18.662 96.925 1.00 54.52 155 CYS B O 1
ATOM 3668 N N . VAL B 1 176 ? 38.432 -17.057 96.644 1.00 55.61 156 VAL B N 1
ATOM 3669 C CA . VAL B 1 176 ? 38.097 -16.870 95.235 1.00 58.39 156 VAL B CA 1
ATOM 3670 C C . VAL B 1 176 ? 38.760 -17.902 94.341 1.00 56.91 156 VAL B C 1
ATOM 3671 O O . VAL B 1 176 ? 38.372 -18.046 93.174 1.00 58.88 156 VAL B O 1
ATOM 3675 N N . LEU B 1 177 ? 39.730 -18.645 94.858 1.00 57.35 157 LEU B N 1
ATOM 3676 C CA . LEU B 1 177 ? 40.602 -19.448 94.011 1.00 53.33 157 LEU B CA 1
ATOM 3677 C C . LEU B 1 177 ? 40.105 -20.865 93.753 1.00 53.22 157 LEU B C 1
ATOM 3678 O O . LEU B 1 177 ? 40.335 -21.397 92.663 1.00 47.73 157 LEU B O 1
ATOM 3683 N N . PHE B 1 178 ? 39.438 -21.495 94.714 1.00 55.21 158 PHE B N 1
ATOM 3684 C CA . PHE B 1 178 ? 39.332 -22.946 94.725 1.00 52.04 158 PHE B CA 1
ATOM 3685 C C . PHE B 1 178 ? 37.984 -23.440 94.216 1.00 52.23 158 PHE B C 1
ATOM 3686 O O . PHE B 1 178 ? 36.949 -22.796 94.401 1.00 52.63 158 PHE B O 1
ATOM 3694 N N . GLY B 1 179 ? 38.022 -24.604 93.559 1.00 49.42 159 GLY B N 1
ATOM 3695 C CA . GLY B 1 179 ? 36.829 -25.314 93.148 1.00 47.76 159 GLY B CA 1
ATOM 3696 C C . GLY B 1 179 ? 36.994 -26.805 93.382 1.00 45.49 159 GLY B C 1
ATOM 3697 O O . GLY B 1 179 ? 38.029 -27.264 93.867 1.00 42.02 159 GLY B O 1
ATOM 3698 N N . ASP B 1 180 ? 35.956 -27.550 93.026 1.00 44.01 160 ASP B N 1
ATOM 3699 C CA . ASP B 1 180 ? 35.943 -28.993 93.189 1.00 46.53 160 ASP B CA 1
ATOM 3700 C C . ASP B 1 180 ? 35.821 -29.665 91.830 1.00 47.27 160 ASP B C 1
ATOM 3701 O O . ASP B 1 180 ? 35.234 -29.108 90.897 1.00 45.82 160 ASP B O 1
ATOM 3706 N N . ALA B 1 181 ? 36.365 -30.878 91.741 1.00 44.89 161 ALA B N 1
ATOM 3707 C CA . ALA B 1 181 ? 36.416 -31.660 90.511 1.00 44.16 161 ALA B CA 1
ATOM 3708 C C . ALA B 1 181 ? 37.069 -33.001 90.817 1.00 47.89 161 ALA B C 1
ATOM 3709 O O . ALA B 1 181 ? 37.651 -33.207 91.886 1.00 47.36 161 ALA B O 1
ATOM 3711 N N . ALA B 1 182 ? 36.961 -33.911 89.853 1.00 39.95 162 ALA B N 1
ATOM 3712 C CA . ALA B 1 182 ? 37.746 -35.132 89.840 1.00 39.98 162 ALA B CA 1
ATOM 3713 C C . ALA B 1 182 ? 38.027 -35.493 88.392 1.00 43.91 162 ALA B C 1
ATOM 3714 O O . ALA B 1 182 ? 37.287 -35.111 87.483 1.00 41.31 162 ALA B O 1
ATOM 3716 N N . GLY B 1 183 ? 39.117 -36.225 88.193 1.00 42.56 163 GLY B N 1
ATOM 3717 C CA . GLY B 1 183 ? 39.499 -36.684 86.873 1.00 37.68 163 GLY B CA 1
ATOM 3718 C C . GLY B 1 183 ? 40.290 -37.964 87.015 1.00 44.66 163 GLY B C 1
ATOM 3719 O O . GLY B 1 183 ? 40.863 -38.248 88.070 1.00 49.47 163 GLY B O 1
ATOM 3720 N N . ALA B 1 184 ? 40.313 -38.741 85.938 1.00 40.20 164 ALA B N 1
ATOM 3721 C CA . ALA B 1 184 ? 40.911 -40.065 85.972 1.00 37.89 164 ALA B CA 1
ATOM 3722 C C . ALA B 1 184 ? 41.701 -40.302 84.699 1.00 43.66 164 ALA B C 1
ATOM 3723 O O . ALA B 1 184 ? 41.282 -39.901 83.611 1.00 45.14 164 ALA B O 1
ATOM 3725 N N . LEU B 1 185 ? 42.843 -40.956 84.849 1.00 45.35 165 LEU B N 1
ATOM 3726 C CA . LEU B 1 185 ? 43.688 -41.321 83.727 1.00 43.68 165 LEU B CA 1
ATOM 3727 C C . LEU B 1 185 ? 43.973 -42.810 83.821 1.00 45.33 165 LEU B C 1
ATOM 3728 O O . LEU B 1 185 ? 44.185 -43.339 84.913 1.00 46.51 165 LEU B O 1
ATOM 3733 N N . LEU B 1 186 ? 43.948 -43.483 82.680 1.00 47.50 166 LEU B N 1
ATOM 3734 C CA . LEU B 1 186 ? 44.216 -44.909 82.601 1.00 44.43 166 LEU B CA 1
ATOM 3735 C C . LEU B 1 186 ? 45.617 -45.097 82.040 1.00 45.86 166 LEU B C 1
ATOM 3736 O O . LEU B 1 186 ? 45.976 -44.471 81.036 1.00 50.22 166 LEU B O 1
ATOM 3741 N N . VAL B 1 187 ? 46.416 -45.928 82.706 1.00 45.46 167 VAL B N 1
ATOM 3742 C CA . VAL B 1 187 ? 47.783 -46.219 82.292 1.00 45.40 167 VAL B CA 1
ATOM 3743 C C . VAL B 1 187 ? 47.920 -47.732 82.186 1.00 49.16 167 VAL B C 1
ATOM 3744 O O . VAL B 1 187 ? 47.524 -48.457 83.107 1.00 47.10 167 VAL B O 1
ATOM 3748 N N . GLU B 1 188 ? 48.468 -48.211 81.068 1.00 47.58 168 GLU B N 1
ATOM 3749 C CA . GLU B 1 188 ? 48.608 -49.648 80.865 1.00 49.54 168 GLU B CA 1
ATOM 3750 C C . GLU B 1 188 ? 49.886 -49.934 80.089 1.00 52.36 168 GLU B C 1
ATOM 3751 O O . GLU B 1 188 ? 50.513 -49.035 79.525 1.00 55.85 168 GLU B O 1
ATOM 3757 N N . ARG B 1 189 ? 50.267 -51.212 80.068 1.00 52.81 169 ARG B N 1
ATOM 3758 C CA . ARG B 1 189 ? 51.549 -51.608 79.497 1.00 57.43 169 ARG B CA 1
ATOM 3759 C C . ARG B 1 189 ? 51.542 -51.467 77.981 1.00 58.68 169 ARG B C 1
ATOM 3760 O O . ARG B 1 189 ? 50.673 -52.016 77.297 1.00 60.40 169 ARG B O 1
ATOM 3768 N N . ASP B 1 190 ? 52.525 -50.732 77.461 1.00 59.94 170 ASP B N 1
ATOM 3769 C CA . ASP B 1 190 ? 52.751 -50.586 76.026 1.00 60.52 170 ASP B CA 1
ATOM 3770 C C . ASP B 1 190 ? 54.212 -50.912 75.749 1.00 64.64 170 ASP B C 1
ATOM 3771 O O . ASP B 1 190 ? 55.107 -50.187 76.196 1.00 64.94 170 ASP B O 1
ATOM 3776 N N . GLU B 1 191 ? 54.454 -51.999 75.020 1.00 66.55 171 GLU B N 1
ATOM 3777 C CA . GLU B 1 191 ? 55.807 -52.438 74.708 1.00 65.78 171 GLU B CA 1
ATOM 3778 C C . GLU B 1 191 ? 56.317 -51.900 73.377 1.00 71.23 171 GLU B C 1
ATOM 3779 O O . GLU B 1 191 ? 57.472 -52.162 73.023 1.00 72.25 171 GLU B O 1
ATOM 3785 N N . GLU B 1 192 ? 55.493 -51.158 72.638 1.00 66.54 172 GLU B N 1
ATOM 3786 C CA . GLU B 1 192 ? 55.888 -50.628 71.336 1.00 74.01 172 GLU B CA 1
ATOM 3787 C C . GLU B 1 192 ? 56.427 -49.204 71.455 1.00 70.25 172 GLU B C 1
ATOM 3788 O O . GLU B 1 192 ? 57.599 -48.949 71.165 1.00 69.84 172 GLU B O 1
ATOM 3790 N N . THR B 1 193 ? 55.581 -48.274 71.887 1.00 67.48 173 THR B N 1
ATOM 3791 C CA . THR B 1 193 ? 55.958 -46.878 72.027 1.00 64.74 173 THR B CA 1
ATOM 3792 C C . THR B 1 193 ? 55.955 -46.459 73.487 1.00 59.52 173 THR B C 1
ATOM 3793 O O . THR B 1 193 ? 54.963 -46.690 74.190 1.00 63.61 173 THR B O 1
ATOM 3797 N N . PRO B 1 194 ? 57.051 -45.885 73.984 1.00 57.77 174 PRO B N 1
ATOM 3798 C CA . PRO B 1 194 ? 57.029 -45.298 75.329 1.00 55.03 174 PRO B CA 1
ATOM 3799 C C . PRO B 1 194 ? 55.964 -44.219 75.433 1.00 54.58 174 PRO B C 1
ATOM 3800 O O . PRO B 1 194 ? 55.741 -43.451 74.496 1.00 61.80 174 PRO B O 1
ATOM 3804 N N . GLY B 1 195 ? 55.313 -44.157 76.589 1.00 49.75 175 GLY B N 1
ATOM 3805 C CA . GLY B 1 195 ? 54.337 -43.118 76.841 1.00 47.10 175 GLY B CA 1
ATOM 3806 C C . GLY B 1 195 ? 54.877 -42.066 77.783 1.00 47.57 175 GLY B C 1
ATOM 3807 O O . GLY B 1 195 ? 54.330 -40.966 77.879 1.00 46.61 175 GLY B O 1
ATOM 3808 N N . PHE B 1 196 ? 55.952 -42.401 78.490 1.00 45.66 176 PHE B N 1
ATOM 3809 C CA . PHE B 1 196 ? 56.624 -41.492 79.410 1.00 42.59 176 PHE B CA 1
ATOM 3810 C C . PHE B 1 196 ? 58.048 -41.323 78.917 1.00 45.61 176 PHE B C 1
ATOM 3811 O O . PHE B 1 196 ? 58.751 -42.315 78.704 1.00 51.93 176 PHE B O 1
ATOM 3819 N N . LEU B 1 197 ? 58.471 -40.078 78.726 1.00 45.94 177 LEU B N 1
ATOM 3820 C CA . LEU B 1 197 ? 59.773 -39.815 78.136 1.00 48.57 177 LEU B CA 1
ATOM 3821 C C . LEU B 1 197 ? 60.788 -39.249 79.112 1.00 50.52 177 LEU B C 1
ATOM 3822 O O . LEU B 1 197 ? 61.986 -39.478 78.933 1.00 53.64 177 LEU B O 1
ATOM 3827 N N . ALA B 1 198 ? 60.344 -38.538 80.145 1.00 45.30 178 ALA B N 1
ATOM 3828 C CA . ALA B 1 198 ? 61.257 -37.972 81.125 1.00 45.58 178 ALA B CA 1
ATOM 3829 C C . ALA B 1 198 ? 60.466 -37.601 82.369 1.00 43.38 178 ALA B C 1
ATOM 3830 O O . ALA B 1 198 ? 59.243 -37.461 82.329 1.00 42.24 178 ALA B O 1
ATOM 3832 N N . SER B 1 199 ? 61.185 -37.436 83.474 1.00 41.23 179 SER B N 1
ATOM 3833 C CA . SER B 1 199 ? 60.563 -37.066 84.734 1.00 43.96 179 SER B CA 1
ATOM 3834 C C . SER B 1 199 ? 61.562 -36.274 85.562 1.00 41.37 179 SER B C 1
ATOM 3835 O O . SER B 1 199 ? 62.761 -36.560 85.545 1.00 41.12 179 SER B O 1
ATOM 3838 N N . VAL B 1 200 ? 61.062 -35.261 86.262 1.00 34.90 180 VAL B N 1
ATOM 3839 C CA . VAL B 1 200 ? 61.851 -34.490 87.210 1.00 38.43 180 VAL B CA 1
ATOM 3840 C C . VAL B 1 200 ? 60.974 -34.273 88.428 1.00 41.11 180 VAL B C 1
ATOM 3841 O O . VAL B 1 200 ? 59.748 -34.193 88.324 1.00 39.93 180 VAL B O 1
ATOM 3845 N N . GLN B 1 201 ? 61.603 -34.195 89.593 1.00 40.28 181 GLN B N 1
ATOM 3846 C CA . GLN B 1 201 ? 60.859 -33.846 90.788 1.00 46.61 181 GLN B CA 1
ATOM 3847 C C . GLN B 1 201 ? 61.805 -33.192 91.780 1.00 46.12 181 GLN B C 1
ATOM 3848 O O . GLN B 1 201 ? 63.014 -33.092 91.548 1.00 49.97 181 GLN B O 1
ATOM 3854 N N . GLY B 1 202 ? 61.232 -32.698 92.868 1.00 41.61 182 GLY B N 1
ATOM 3855 C CA . GLY B 1 202 ? 62.010 -31.980 93.853 1.00 41.77 182 GLY B CA 1
ATOM 3856 C C . GLY B 1 202 ? 61.126 -31.559 95.005 1.00 41.85 182 GLY B C 1
ATOM 3857 O O . GLY B 1 202 ? 59.895 -31.502 94.890 1.00 38.44 182 GLY B O 1
ATOM 3858 N N . THR B 1 203 ? 61.782 -31.265 96.123 1.00 37.84 183 THR B N 1
ATOM 3859 C CA . THR B 1 203 ? 61.096 -30.925 97.354 1.00 42.70 183 THR B CA 1
ATOM 3860 C C . THR B 1 203 ? 61.857 -29.820 98.063 1.00 42.72 183 THR B C 1
ATOM 3861 O O . THR B 1 203 ? 63.088 -29.857 98.145 1.00 41.81 183 THR B O 1
ATOM 3865 N N . SER B 1 204 ? 61.110 -28.850 98.592 1.00 42.70 184 SER B N 1
ATOM 3866 C CA . SER B 1 204 ? 61.652 -27.754 99.386 1.00 44.84 184 SER B CA 1
ATOM 3867 C C . SER B 1 204 ? 60.719 -27.615 100.585 1.00 46.12 184 SER B C 1
ATOM 3868 O O . SER B 1 204 ? 59.860 -26.732 100.632 1.00 46.11 184 SER B O 1
ATOM 3871 N N . GLY B 1 205 ? 60.873 -28.528 101.552 1.00 49.80 185 GLY B N 1
ATOM 3872 C CA . GLY B 1 205 ? 59.989 -28.535 102.736 1.00 46.54 185 GLY B CA 1
ATOM 3873 C C . GLY B 1 205 ? 60.098 -27.265 103.557 1.00 49.22 185 GLY B C 1
ATOM 3874 O O . GLY B 1 205 ? 59.263 -27.079 104.463 1.00 44.46 185 GLY B O 1
ATOM 3875 N N . ASN B 1 206 ? 61.083 -26.417 103.252 1.00 55.96 186 ASN B N 1
ATOM 3876 C CA . ASN B 1 206 ? 61.237 -25.123 103.968 1.00 59.76 186 ASN B CA 1
ATOM 3877 C C . ASN B 1 206 ? 60.084 -24.194 103.573 1.00 64.20 186 ASN B C 1
ATOM 3878 O O . ASN B 1 206 ? 59.899 -23.166 104.252 1.00 73.72 186 ASN B O 1
ATOM 3883 N N . GLY B 1 207 ? 59.341 -24.548 102.519 1.00 57.48 187 GLY B N 1
ATOM 3884 C CA . GLY B 1 207 ? 58.199 -23.728 102.071 1.00 73.29 187 GLY B CA 1
ATOM 3885 C C . GLY B 1 207 ? 56.877 -24.265 102.590 1.00 73.49 187 GLY B C 1
ATOM 3886 O O . GLY B 1 207 ? 55.830 -23.882 102.037 1.00 69.42 187 GLY B O 1
ATOM 3887 N N . GLY B 1 208 ? 56.919 -25.120 103.616 1.00 72.68 188 GLY B N 1
ATOM 3888 C CA . GLY B 1 208 ? 55.685 -25.673 104.207 1.00 75.77 188 GLY B CA 1
ATOM 3889 C C . GLY B 1 208 ? 54.798 -24.581 104.776 1.00 67.17 188 GLY B C 1
ATOM 3890 O O . GLY B 1 208 ? 53.564 -24.703 104.654 1.00 60.51 188 GLY B O 1
ATOM 3891 N N . ASP B 1 209 ? 55.405 -23.541 105.355 1.00 59.08 189 ASP B N 1
ATOM 3892 C CA . ASP B 1 209 ? 54.634 -22.435 105.984 1.00 60.64 189 ASP B CA 1
ATOM 3893 C C . ASP B 1 209 ? 53.915 -21.615 104.907 1.00 56.53 189 ASP B C 1
ATOM 3894 O O . ASP B 1 209 ? 52.922 -20.945 105.246 1.00 58.06 189 ASP B O 1
ATOM 3899 N N . ILE B 1 210 ? 54.408 -21.652 103.666 1.00 52.53 190 ILE B N 1
ATOM 3900 C CA . ILE B 1 210 ? 53.793 -20.842 102.571 1.00 55.49 190 ILE B CA 1
ATOM 3901 C C . ILE B 1 210 ? 52.382 -21.362 102.272 1.00 52.17 190 ILE B C 1
ATOM 3902 O O . ILE B 1 210 ? 51.460 -20.530 102.183 1.00 56.13 190 ILE B O 1
ATOM 3907 N N . LEU B 1 211 ? 52.223 -22.681 102.126 1.00 51.63 191 LEU B N 1
ATOM 3908 C CA . LEU B 1 211 ? 50.899 -23.272 101.789 1.00 48.22 191 LEU B CA 1
ATOM 3909 C C . LEU B 1 211 ? 50.645 -24.482 102.693 1.00 51.28 191 LEU B C 1
ATOM 3910 O O . LEU B 1 211 ? 51.449 -25.432 102.638 1.00 51.73 191 LEU B O 1
ATOM 3915 N N . TYR B 1 212 ? 49.571 -24.447 103.488 1.00 48.58 192 TYR B N 1
ATOM 3916 C CA . TYR B 1 212 ? 49.315 -25.534 104.423 1.00 47.80 192 TYR B CA 1
ATOM 3917 C C . TYR B 1 212 ? 47.834 -25.620 104.767 1.00 49.76 192 TYR B C 1
ATOM 3918 O O . TYR B 1 212 ? 47.029 -24.759 104.400 1.00 49.40 192 TYR B O 1
ATOM 3927 N N . ARG B 1 213 ? 47.498 -26.681 105.504 1.00 46.07 193 ARG B N 1
ATOM 3928 C CA . ARG B 1 213 ? 46.185 -26.863 106.110 1.00 50.91 193 ARG B CA 1
ATOM 3929 C C . ARG B 1 213 ? 46.356 -27.730 107.347 1.00 49.42 193 ARG B C 1
ATOM 3930 O O . ARG B 1 213 ? 47.026 -28.767 107.294 1.00 47.00 193 ARG B O 1
ATOM 3938 N N . ALA B 1 214 ? 45.756 -27.297 108.451 1.00 51.47 194 ALA B N 1
ATOM 3939 C CA . ALA B 1 214 ? 45.938 -27.980 109.722 1.00 51.08 194 ALA B CA 1
ATOM 3940 C C . ALA B 1 214 ? 45.339 -29.379 109.686 1.00 52.62 194 ALA B C 1
ATOM 3941 O O . ALA B 1 214 ? 44.305 -29.619 109.055 1.00 52.09 194 ALA B O 1
ATOM 3943 N N . GLY B 1 215 ? 46.009 -30.306 110.362 1.00 51.90 195 GLY B N 1
ATOM 3944 C CA . GLY B 1 215 ? 45.483 -31.638 110.563 1.00 48.20 195 GLY B CA 1
ATOM 3945 C C . GLY B 1 215 ? 45.401 -31.938 112.042 1.00 53.35 195 GLY B C 1
ATOM 3946 O O . GLY B 1 215 ? 44.696 -31.249 112.786 1.00 55.59 195 GLY B O 1
ATOM 3947 N N . LEU B 1 216 ? 46.130 -32.962 112.485 1.00 48.40 196 LEU B N 1
ATOM 3948 C CA . LEU B 1 216 ? 46.230 -33.226 113.914 1.00 48.74 196 LEU B CA 1
ATOM 3949 C C . LEU B 1 216 ? 47.012 -32.124 114.623 1.00 51.45 196 LEU B C 1
ATOM 3950 O O . LEU B 1 216 ? 46.695 -31.773 115.765 1.00 50.76 196 LEU B O 1
ATOM 3955 N N . ARG B 1 217 ? 48.013 -31.557 113.954 1.00 44.14 197 ARG B N 1
ATOM 3956 C CA . ARG B 1 217 ? 48.855 -30.502 114.502 1.00 51.23 197 ARG B CA 1
ATOM 3957 C C . ARG B 1 217 ? 48.365 -29.144 114.011 1.00 53.67 197 ARG B C 1
ATOM 3958 O O . ARG B 1 217 ? 48.132 -28.961 112.811 1.00 49.60 197 ARG B O 1
ATOM 3966 N N . ASN B 1 218 ? 48.221 -28.192 114.934 1.00 52.78 198 ASN B N 1
ATOM 3967 C CA . ASN B 1 218 ? 47.741 -26.855 114.602 1.00 61.33 198 ASN B CA 1
ATOM 3968 C C . ASN B 1 218 ? 48.827 -25.794 114.751 1.00 57.64 198 ASN B C 1
ATOM 3969 O O . ASN B 1 218 ? 48.529 -24.627 115.014 1.00 58.34 198 ASN B O 1
ATOM 3974 N N . GLU B 1 219 ? 50.089 -26.186 114.584 1.00 57.68 199 GLU B N 1
ATOM 3975 C CA . GLU B 1 219 ? 51.196 -25.243 114.640 1.00 58.14 199 GLU B CA 1
ATOM 3976 C C . GLU B 1 219 ? 52.352 -25.778 113.808 1.00 59.17 199 GLU B C 1
ATOM 3977 O O . GLU B 1 219 ? 52.479 -26.986 113.586 1.00 56.46 199 GLU B O 1
ATOM 3983 N N . ILE B 1 220 ? 53.203 -24.859 113.356 1.00 59.72 200 ILE B N 1
ATOM 3984 C CA . ILE B 1 220 ? 54.429 -25.202 112.643 1.00 56.37 200 ILE B CA 1
ATOM 3985 C C . ILE B 1 220 ? 55.539 -24.277 113.124 1.00 56.99 200 ILE B C 1
ATOM 3986 O O . ILE B 1 220 ? 55.329 -23.071 113.291 1.00 63.42 200 ILE B O 1
ATOM 3991 N N . ASN B 1 221 ? 56.712 -24.857 113.377 1.00 62.16 201 ASN B N 1
ATOM 3992 C CA . ASN B 1 221 ? 57.897 -24.110 113.802 1.00 66.31 201 ASN B CA 1
ATOM 3993 C C . ASN B 1 221 ? 57.605 -23.232 115.018 1.00 63.19 201 ASN B C 1
ATOM 3994 O O . ASN B 1 221 ? 58.107 -22.114 115.141 1.00 67.89 201 ASN B O 1
ATOM 3999 N N . GLY B 1 222 ? 56.784 -23.751 115.929 1.00 58.82 202 GLY B N 1
ATOM 4000 C CA . GLY B 1 222 ? 56.413 -23.038 117.131 1.00 56.45 202 GLY B CA 1
ATOM 4001 C C . GLY B 1 222 ? 55.346 -21.978 116.955 1.00 62.36 202 GLY B C 1
ATOM 4002 O O . GLY B 1 222 ? 55.051 -21.257 117.917 1.00 65.30 202 GLY B O 1
ATOM 4003 N N . VAL B 1 223 ? 54.749 -21.862 115.773 1.00 61.25 203 VAL B N 1
ATOM 4004 C CA . VAL B 1 223 ? 53.793 -20.803 115.477 1.00 58.18 203 VAL B CA 1
ATOM 4005 C C . VAL B 1 223 ? 52.442 -21.440 115.192 1.00 56.68 203 VAL B C 1
ATOM 4006 O O . VAL B 1 223 ? 52.332 -22.307 114.320 1.00 58.56 203 VAL B O 1
ATOM 4010 N N . GLN B 1 224 ? 51.420 -20.998 115.918 1.00 57.91 204 GLN B N 1
ATOM 4011 C CA . GLN B 1 224 ? 50.081 -21.551 115.768 1.00 63.48 204 GLN B CA 1
ATOM 4012 C C . GLN B 1 224 ? 49.495 -21.168 114.409 1.00 65.54 204 GLN B C 1
ATOM 4013 O O . GLN B 1 224 ? 49.510 -19.996 114.019 1.00 68.47 204 GLN B O 1
ATOM 4019 N N . LEU B 1 225 ? 48.998 -22.166 113.676 1.00 65.98 205 LEU B N 1
ATOM 4020 C CA . LEU B 1 225 ? 48.518 -21.941 112.317 1.00 60.57 205 LEU B CA 1
ATOM 4021 C C . LEU B 1 225 ? 47.226 -21.136 112.314 1.00 64.90 205 LEU B C 1
ATOM 4022 O O . LEU B 1 225 ? 46.337 -21.353 113.142 1.00 66.80 205 LEU B O 1
ATOM 4027 N N . VAL B 1 226 ? 47.110 -20.227 111.345 1.00 60.16 206 VAL B N 1
ATOM 4028 C CA . VAL B 1 226 ? 45.895 -19.439 111.162 1.00 64.83 206 VAL B CA 1
ATOM 4029 C C . VAL B 1 226 ? 44.929 -20.214 110.269 1.00 69.42 206 VAL B C 1
ATOM 4030 O O . VAL B 1 226 ? 45.227 -21.336 109.843 1.00 67.50 206 VAL B O 1
ATOM 4034 N N . GLY B 1 227 ? 43.756 -19.635 109.997 1.00 67.90 207 GLY B N 1
ATOM 4035 C CA . GLY B 1 227 ? 42.779 -20.248 109.120 1.00 62.08 207 GLY B CA 1
ATOM 4036 C C . GLY B 1 227 ? 41.814 -21.212 109.783 1.00 63.83 207 GLY B C 1
ATOM 4037 O O . GLY B 1 227 ? 40.833 -21.614 109.143 1.00 66.15 207 GLY B O 1
ATOM 4038 N N . SER B 1 228 ? 42.073 -21.615 111.028 1.00 67.24 208 SER B N 1
ATOM 4039 C CA . SER B 1 228 ? 41.144 -22.427 111.818 1.00 66.45 208 SER B CA 1
ATOM 4040 C C . SER B 1 228 ? 40.755 -23.719 111.095 1.00 64.07 208 SER B C 1
ATOM 4041 O O . SER B 1 228 ? 39.579 -24.081 111.010 1.00 62.56 208 SER B O 1
ATOM 4044 N N . GLY B 1 229 ? 41.760 -24.422 110.570 1.00 64.05 209 GLY B N 1
ATOM 4045 C CA . GLY B 1 229 ? 41.545 -25.683 109.891 1.00 59.36 209 GLY B CA 1
ATOM 4046 C C . GLY B 1 229 ? 41.303 -25.586 108.398 1.00 62.20 209 GLY B C 1
ATOM 4047 O O . GLY B 1 229 ? 41.329 -26.618 107.714 1.00 58.13 209 GLY B O 1
ATOM 4048 N N . LYS B 1 230 ? 41.058 -24.393 107.870 1.00 56.55 210 LYS B N 1
ATOM 4049 C CA . LYS B 1 230 ? 40.921 -24.206 106.435 1.00 57.57 210 LYS B CA 1
ATOM 4050 C C . LYS B 1 230 ? 42.293 -23.959 105.820 1.00 53.78 210 LYS B C 1
ATOM 4051 O O . LYS B 1 230 ? 43.243 -23.577 106.508 1.00 57.77 210 LYS B O 1
ATOM 4057 N N . MET B 1 231 ? 42.400 -24.183 104.511 1.00 51.55 211 MET B N 1
ATOM 4058 C CA . MET B 1 231 ? 43.710 -24.104 103.879 1.00 54.06 211 MET B CA 1
ATOM 4059 C C . MET B 1 231 ? 44.162 -22.659 103.737 1.00 50.72 211 MET B C 1
ATOM 4060 O O . MET B 1 231 ? 43.377 -21.768 103.401 1.00 52.24 211 MET B O 1
ATOM 4065 N N . VAL B 1 232 ? 45.444 -22.446 104.013 1.00 54.14 212 VAL B N 1
ATOM 4066 C CA . VAL B 1 232 ? 46.062 -21.133 104.113 1.00 50.25 212 VAL B CA 1
ATOM 4067 C C . VAL B 1 232 ? 47.193 -21.073 103.097 1.00 54.39 212 VAL B C 1
ATOM 4068 O O . VAL B 1 232 ? 47.897 -22.067 102.890 1.00 53.76 212 VAL B O 1
ATOM 4072 N N . GLN B 1 233 ? 47.360 -19.918 102.452 1.00 53.95 213 GLN B N 1
ATOM 4073 C CA . GLN B 1 233 ? 48.382 -19.791 101.424 1.00 53.52 213 GLN B CA 1
ATOM 4074 C C . GLN B 1 233 ? 48.885 -18.356 101.367 1.00 57.61 213 GLN B C 1
ATOM 4075 O O . GLN B 1 233 ? 48.104 -17.412 101.515 1.00 63.07 213 GLN B O 1
ATOM 4081 N N . ASN B 1 234 ? 50.200 -18.205 101.183 1.00 59.15 214 ASN B N 1
ATOM 4082 C CA . ASN B 1 234 ? 50.826 -16.929 100.829 1.00 57.19 214 ASN B CA 1
ATOM 4083 C C . ASN B 1 234 ? 51.018 -16.969 99.317 1.00 54.90 214 ASN B C 1
ATOM 4084 O O . ASN B 1 234 ? 52.059 -17.392 98.817 1.00 58.88 214 ASN B O 1
ATOM 4089 N N . GLY B 1 235 ? 49.993 -16.531 98.588 1.00 57.08 215 GLY B N 1
ATOM 4090 C CA . GLY B 1 235 ? 49.996 -16.691 97.144 1.00 56.06 215 GLY B CA 1
ATOM 4091 C C . GLY B 1 235 ? 51.212 -16.101 96.459 1.00 57.50 215 GLY B C 1
ATOM 4092 O O . GLY B 1 235 ? 51.650 -16.607 95.421 1.00 55.51 215 GLY B O 1
ATOM 4093 N N . ARG B 1 236 ? 51.778 -15.030 97.024 1.00 62.10 216 ARG B N 1
ATOM 4094 C CA . ARG B 1 236 ? 52.929 -14.386 96.396 1.00 56.69 216 ARG B CA 1
ATOM 4095 C C . ARG B 1 236 ? 54.166 -15.271 96.469 1.00 53.31 216 ARG B C 1
ATOM 4096 O O . ARG B 1 236 ? 54.942 -15.351 95.507 1.00 52.35 216 ARG B O 1
ATOM 4104 N N . GLU B 1 237 ? 54.364 -15.950 97.596 1.00 50.39 217 GLU B N 1
ATOM 4105 C CA . GLU B 1 237 ? 55.550 -16.785 97.750 1.00 55.12 217 GLU B CA 1
ATOM 4106 C C . GLU B 1 237 ? 55.453 -18.055 96.911 1.00 50.04 217 GLU B C 1
ATOM 4107 O O . GLU B 1 237 ? 56.455 -18.504 96.342 1.00 48.74 217 GLU B O 1
ATOM 4113 N N . VAL B 1 238 ? 54.260 -18.651 96.824 1.00 50.96 218 VAL B N 1
ATOM 4114 C CA . VAL B 1 238 ? 54.056 -19.767 95.902 1.00 51.31 218 VAL B CA 1
ATOM 4115 C C . VAL B 1 238 ? 54.372 -19.329 94.476 1.00 52.32 218 VAL B C 1
ATOM 4116 O O . VAL B 1 238 ? 55.170 -19.961 93.773 1.00 51.86 218 VAL B O 1
ATOM 4120 N N . TYR B 1 239 ? 53.748 -18.230 94.039 1.00 51.19 219 TYR B N 1
ATOM 4121 C CA . TYR B 1 239 ? 54.081 -17.586 92.769 1.00 54.74 219 TYR B CA 1
ATOM 4122 C C . TYR B 1 239 ? 55.588 -17.413 92.610 1.00 50.21 219 TYR B C 1
ATOM 4123 O O . TYR B 1 239 ? 56.174 -17.844 91.611 1.00 52.78 219 TYR B O 1
ATOM 4132 N N . LYS B 1 240 ? 56.229 -16.775 93.592 1.00 49.51 220 LYS B N 1
ATOM 4133 C CA . LYS B 1 240 ? 57.678 -16.603 93.556 1.00 51.51 220 LYS B CA 1
ATOM 4134 C C . LYS B 1 240 ? 58.393 -17.942 93.428 1.00 54.26 220 LYS B C 1
ATOM 4135 O O . LYS B 1 240 ? 59.356 -18.072 92.662 1.00 53.82 220 LYS B O 1
ATOM 4141 N N . TRP B 1 241 ? 57.940 -18.951 94.174 1.00 50.10 221 TRP B N 1
ATOM 4142 C CA . TRP B 1 241 ? 58.620 -20.242 94.146 1.00 49.78 221 TRP B CA 1
ATOM 4143 C C . TRP B 1 241 ? 58.429 -20.932 92.802 1.00 51.16 221 TRP B C 1
ATOM 4144 O O . TRP B 1 241 ? 59.382 -21.471 92.230 1.00 49.51 221 TRP B O 1
ATOM 4155 N N . ALA B 1 242 ? 57.199 -20.923 92.283 1.00 50.79 222 ALA B N 1
ATOM 4156 C CA . ALA B 1 242 ? 56.930 -21.546 90.990 1.00 50.79 222 ALA B CA 1
ATOM 4157 C C . ALA B 1 242 ? 57.731 -20.875 89.882 1.00 50.60 222 ALA B C 1
ATOM 4158 O O . ALA B 1 242 ? 58.329 -21.547 89.032 1.00 48.63 222 ALA B O 1
ATOM 4160 N N . ALA B 1 243 ? 57.746 -19.540 89.876 1.00 52.07 223 ALA B N 1
ATOM 4161 C CA . ALA B 1 243 ? 58.494 -18.811 88.860 1.00 50.71 223 ALA B CA 1
ATOM 4162 C C . ALA B 1 243 ? 59.981 -19.116 88.953 1.00 53.46 223 ALA B C 1
ATOM 4163 O O . ALA B 1 243 ? 60.656 -19.279 87.930 1.00 56.58 223 ALA B O 1
ATOM 4165 N N . ARG B 1 244 ? 60.505 -19.210 90.176 1.00 50.82 224 ARG B N 1
ATOM 4166 C CA . ARG B 1 244 ? 61.917 -19.481 90.401 1.00 49.93 224 ARG B CA 1
ATOM 4167 C C . ARG B 1 244 ? 62.288 -20.934 90.111 1.00 57.26 224 ARG B C 1
ATOM 4168 O O . ARG B 1 244 ? 63.476 -21.229 89.929 1.00 57.68 224 ARG B O 1
ATOM 4176 N N . THR B 1 245 ? 61.305 -21.832 90.004 1.00 56.45 225 THR B N 1
ATOM 4177 C CA . THR B 1 245 ? 61.540 -23.272 89.950 1.00 48.09 225 THR B CA 1
ATOM 4178 C C . THR B 1 245 ? 61.129 -23.909 88.629 1.00 49.31 225 THR B C 1
ATOM 4179 O O . THR B 1 245 ? 61.901 -24.689 88.059 1.00 47.11 225 THR B O 1
ATOM 4183 N N . VAL B 1 246 ? 59.935 -23.600 88.113 1.00 48.86 226 VAL B N 1
ATOM 4184 C CA . VAL B 1 246 ? 59.419 -24.331 86.951 1.00 46.09 226 VAL B CA 1
ATOM 4185 C C . VAL B 1 246 ? 60.269 -24.135 85.698 1.00 52.94 226 VAL B C 1
ATOM 4186 O O . VAL B 1 246 ? 60.557 -25.134 85.018 1.00 47.44 226 VAL B O 1
ATOM 4190 N N . PRO B 1 247 ? 60.690 -22.913 85.323 1.00 54.97 227 PRO B N 1
ATOM 4191 C CA . PRO B 1 247 ? 61.442 -22.776 84.056 1.00 47.93 227 PRO B CA 1
ATOM 4192 C C . PRO B 1 247 ? 62.690 -23.646 83.977 1.00 52.34 227 PRO B C 1
ATOM 4193 O O . PRO B 1 247 ? 62.896 -24.326 82.963 1.00 51.26 227 PRO B O 1
ATOM 4197 N N . GLY B 1 248 ? 63.529 -23.655 85.017 1.00 53.02 228 GLY B N 1
ATOM 4198 C CA . GLY B 1 248 ? 64.714 -24.502 84.990 1.00 45.93 228 GLY B CA 1
ATOM 4199 C C . GLY B 1 248 ? 64.382 -25.980 84.888 1.00 49.70 228 GLY B C 1
ATOM 4200 O O . GLY B 1 248 ? 65.029 -26.723 84.145 1.00 46.62 228 GLY B O 1
ATOM 4201 N N . GLU B 1 249 ? 63.367 -26.427 85.631 1.00 44.43 229 GLU B N 1
ATOM 4202 C CA . GLU B 1 249 ? 62.958 -27.826 85.553 1.00 49.76 229 GLU B CA 1
ATOM 4203 C C . GLU B 1 249 ? 62.288 -28.134 84.218 1.00 50.78 229 GLU B C 1
ATOM 4204 O O . GLU B 1 249 ? 62.351 -29.274 83.738 1.00 48.39 229 GLU B O 1
ATOM 4210 N N . PHE B 1 250 ? 61.629 -27.134 83.624 1.00 50.09 230 PHE B N 1
ATOM 4211 C CA . PHE B 1 250 ? 61.166 -27.223 82.243 1.00 49.65 230 PHE B CA 1
ATOM 4212 C C . PHE B 1 250 ? 62.320 -27.578 81.313 1.00 47.77 230 PHE B C 1
ATOM 4213 O O . PHE B 1 250 ? 62.213 -28.488 80.484 1.00 49.29 230 PHE B O 1
ATOM 4221 N N . GLU B 1 251 ? 63.440 -26.863 81.448 1.00 48.56 231 GLU B N 1
ATOM 4222 C CA . GLU B 1 251 ? 64.617 -27.131 80.626 1.00 51.09 231 GLU B CA 1
ATOM 4223 C C . GLU B 1 251 ? 65.189 -28.517 80.911 1.00 52.38 231 GLU B C 1
ATOM 4224 O O . GLU B 1 251 ? 65.542 -29.261 79.986 1.00 50.23 231 GLU B O 1
ATOM 4230 N N . ARG B 1 252 ? 65.298 -28.879 82.191 1.00 49.53 232 ARG B N 1
ATOM 4231 C CA . ARG B 1 252 ? 65.872 -30.174 82.539 1.00 52.09 232 ARG B CA 1
ATOM 4232 C C . ARG B 1 252 ? 65.033 -31.313 81.979 1.00 51.58 232 ARG B C 1
ATOM 4233 O O . ARG B 1 252 ? 65.571 -32.349 81.569 1.00 50.59 232 ARG B O 1
ATOM 4241 N N . LEU B 1 253 ? 63.710 -31.132 81.949 1.00 52.64 233 LEU B N 1
ATOM 4242 C CA . LEU B 1 253 ? 62.826 -32.168 81.429 1.00 49.90 233 LEU B CA 1
ATOM 4243 C C . LEU B 1 253 ? 63.101 -32.438 79.955 1.00 49.02 233 LEU B C 1
ATOM 4244 O O . LEU B 1 253 ? 63.170 -33.597 79.531 1.00 49.07 233 LEU B O 1
ATOM 4249 N N . LEU B 1 254 ? 63.264 -31.383 79.159 1.00 50.89 234 LEU B N 1
ATOM 4250 C CA . LEU B 1 254 ? 63.570 -31.574 77.744 1.00 53.73 234 LEU B CA 1
ATOM 4251 C C . LEU B 1 254 ? 64.968 -32.151 77.565 1.00 52.90 234 LEU B C 1
ATOM 4252 O O . LEU B 1 254 ? 65.168 -33.094 76.790 1.00 50.39 234 LEU B O 1
ATOM 4257 N N . HIS B 1 255 ? 65.948 -31.596 78.283 1.00 51.09 235 HIS B N 1
ATOM 4258 C CA . HIS B 1 255 ? 67.306 -32.131 78.258 1.00 52.94 235 HIS B CA 1
ATOM 4259 C C . HIS B 1 255 ? 67.318 -33.638 78.507 1.00 57.22 235 HIS B C 1
ATOM 4260 O O . HIS B 1 255 ? 67.921 -34.400 77.742 1.00 59.58 235 HIS B O 1
ATOM 4267 N N . LYS B 1 256 ? 66.639 -34.089 79.570 1.00 52.43 236 LYS B N 1
ATOM 4268 C CA . LYS B 1 256 ? 66.615 -35.515 79.887 1.00 48.53 236 LYS B CA 1
ATOM 4269 C C . LYS B 1 256 ? 65.962 -36.340 78.782 1.00 51.18 236 LYS B C 1
ATOM 4270 O O . LYS B 1 256 ? 66.355 -37.489 78.556 1.00 54.78 236 LYS B O 1
ATOM 4276 N N . ALA B 1 257 ? 64.966 -35.788 78.089 1.00 51.37 237 ALA B N 1
ATOM 4277 C CA . ALA B 1 257 ? 64.292 -36.518 77.022 1.00 53.13 237 ALA B CA 1
ATOM 4278 C C . ALA B 1 257 ? 64.959 -36.356 75.661 1.00 57.02 237 ALA B C 1
ATOM 4279 O O . ALA B 1 257 ? 64.552 -37.028 74.707 1.00 61.22 237 ALA B O 1
ATOM 4281 N N . GLY B 1 258 ? 65.965 -35.496 75.545 1.00 52.10 238 GLY B N 1
ATOM 4282 C CA . GLY B 1 258 ? 66.610 -35.292 74.260 1.00 52.58 238 GLY B CA 1
ATOM 4283 C C . GLY B 1 258 ? 65.740 -34.532 73.286 1.00 60.95 238 GLY B C 1
ATOM 4284 O O . GLY B 1 258 ? 65.741 -34.839 72.087 1.00 64.02 238 GLY B O 1
ATOM 4285 N N . LEU B 1 259 ? 64.993 -33.548 73.776 1.00 56.27 239 LEU B N 1
ATOM 4286 C CA . LEU B 1 259 ? 64.024 -32.820 72.980 1.00 58.31 239 LEU B CA 1
ATOM 4287 C C . LEU B 1 259 ? 64.311 -31.329 73.048 1.00 55.81 239 LEU B C 1
ATOM 4288 O O . LEU B 1 259 ? 64.958 -30.835 73.975 1.00 60.03 239 LEU B O 1
ATOM 4293 N N . SER B 1 260 ? 63.822 -30.622 72.040 1.00 56.77 240 SER B N 1
ATOM 4294 C CA . SER B 1 260 ? 63.818 -29.172 72.019 1.00 59.77 240 SER B CA 1
ATOM 4295 C C . SER B 1 260 ? 62.393 -28.680 72.221 1.00 60.38 240 SER B C 1
ATOM 4296 O O . SER B 1 260 ? 61.425 -29.401 71.959 1.00 61.05 240 SER B O 1
ATOM 4299 N N . SER B 1 261 ? 62.270 -27.441 72.704 1.00 56.32 241 SER B N 1
ATOM 4300 C CA . SER B 1 261 ? 60.947 -26.888 72.970 1.00 56.86 241 SER B CA 1
ATOM 4301 C C . SER B 1 261 ? 60.063 -26.898 71.731 1.00 59.45 241 SER B C 1
ATOM 4302 O O . SER B 1 261 ? 58.835 -26.893 71.858 1.00 61.58 241 SER B O 1
ATOM 4305 N N . ASP B 1 262 ? 60.660 -26.931 70.538 1.00 62.49 242 ASP B N 1
ATOM 4306 C CA . ASP B 1 262 ? 59.886 -27.017 69.308 1.00 60.50 242 ASP B CA 1
ATOM 4307 C C . ASP B 1 262 ? 59.221 -28.378 69.141 1.00 59.11 242 ASP B C 1
ATOM 4308 O O . ASP B 1 262 ? 58.223 -28.483 68.420 1.00 53.53 242 ASP B O 1
ATOM 4313 N N . ASP B 1 263 ? 59.749 -29.418 69.788 1.00 58.19 243 ASP B N 1
ATOM 4314 C CA . ASP B 1 263 ? 59.143 -30.742 69.734 1.00 57.36 243 ASP B CA 1
ATOM 4315 C C . ASP B 1 263 ? 58.011 -30.916 70.736 1.00 51.71 243 ASP B C 1
ATOM 4316 O O . ASP B 1 263 ? 57.365 -31.970 70.734 1.00 49.48 243 ASP B O 1
ATOM 4321 N N . LEU B 1 264 ? 57.755 -29.925 71.586 1.00 49.42 244 LEU B N 1
ATOM 4322 C CA . LEU B 1 264 ? 56.758 -30.041 72.645 1.00 52.41 244 LEU B CA 1
ATOM 4323 C C . LEU B 1 264 ? 55.449 -29.408 72.178 1.00 56.00 244 LEU B C 1
ATOM 4324 O O . LEU B 1 264 ? 55.367 -28.191 71.980 1.00 55.09 244 LEU B O 1
ATOM 4329 N N . ASP B 1 265 ? 54.420 -30.238 72.019 1.00 53.37 245 ASP B N 1
ATOM 4330 C CA . ASP B 1 265 ? 53.144 -29.742 71.519 1.00 52.23 245 ASP B CA 1
ATOM 4331 C C . ASP B 1 265 ? 52.418 -28.920 72.575 1.00 53.96 245 ASP B C 1
ATOM 4332 O O . ASP B 1 265 ? 52.042 -27.770 72.324 1.00 55.87 245 ASP B O 1
ATOM 4337 N N . TRP B 1 266 ? 52.222 -29.480 73.768 1.00 54.10 246 TRP B N 1
ATOM 4338 C CA . TRP B 1 266 ? 51.414 -28.830 74.791 1.00 51.51 246 TRP B CA 1
ATOM 4339 C C . TRP B 1 266 ? 52.147 -28.777 76.124 1.00 52.25 246 TRP B C 1
ATOM 4340 O O . TRP B 1 266 ? 52.834 -29.728 76.508 1.00 52.89 246 TRP B O 1
ATOM 4351 N N . PHE B 1 267 ? 51.972 -27.665 76.834 1.00 49.88 247 PHE B N 1
ATOM 4352 C CA . PHE B 1 267 ? 52.484 -27.475 78.186 1.00 44.25 247 PHE B CA 1
ATOM 4353 C C . PHE B 1 267 ? 51.285 -27.350 79.113 1.00 50.09 247 PHE B C 1
ATOM 4354 O O . PHE B 1 267 ? 50.443 -26.466 78.922 1.00 49.18 247 PHE B O 1
ATOM 4362 N N . VAL B 1 268 ? 51.190 -28.248 80.090 1.00 48.30 248 VAL B N 1
ATOM 4363 C CA . VAL B 1 268 ? 50.072 -28.253 81.031 1.00 46.67 248 VAL B CA 1
ATOM 4364 C C . VAL B 1 268 ? 50.596 -28.129 82.456 1.00 48.54 248 VAL B C 1
ATOM 4365 O O . VAL B 1 268 ? 50.826 -29.150 83.118 1.00 52.22 248 VAL B O 1
ATOM 4369 N N . PRO B 1 269 ? 50.797 -26.923 82.971 1.00 49.63 249 PRO B N 1
ATOM 4370 C CA . PRO B 1 269 ? 51.209 -26.775 84.366 1.00 48.60 249 PRO B CA 1
ATOM 4371 C C . PRO B 1 269 ? 50.012 -26.942 85.289 1.00 46.72 249 PRO B C 1
ATOM 4372 O O . PRO B 1 269 ? 48.871 -27.081 84.854 1.00 48.31 249 PRO B O 1
ATOM 4376 N N . HIS B 1 270 ? 50.293 -26.934 86.587 1.00 53.32 250 HIS B N 1
ATOM 4377 C CA . HIS B 1 270 ? 49.207 -26.835 87.549 1.00 50.15 250 HIS B CA 1
ATOM 4378 C C . HIS B 1 270 ? 48.502 -25.502 87.337 1.00 48.04 250 HIS B C 1
ATOM 4379 O O . HIS B 1 270 ? 49.108 -24.441 87.523 1.00 49.37 250 HIS B O 1
ATOM 4386 N N . SER B 1 271 ? 47.238 -25.527 86.913 1.00 47.86 251 SER B N 1
ATOM 4387 C CA . SER B 1 271 ? 46.535 -24.275 86.623 1.00 56.56 251 SER B CA 1
ATOM 4388 C C . SER B 1 271 ? 45.991 -23.699 87.931 1.00 52.14 251 SER B C 1
ATOM 4389 O O . SER B 1 271 ? 44.793 -23.693 88.214 1.00 55.59 251 SER B O 1
ATOM 4392 N N . ALA B 1 272 ? 46.925 -23.206 88.743 1.00 51.37 252 ALA B N 1
ATOM 4393 C CA . ALA B 1 272 ? 46.563 -22.531 89.978 1.00 47.89 252 ALA B CA 1
ATOM 4394 C C . ALA B 1 272 ? 46.106 -21.104 89.729 1.00 54.53 252 ALA B C 1
ATOM 4395 O O . ALA B 1 272 ? 45.269 -20.585 90.477 1.00 55.23 252 ALA B O 1
ATOM 4397 N N . ASN B 1 273 ? 46.629 -20.471 88.681 1.00 51.79 253 ASN B N 1
ATOM 4398 C CA . ASN B 1 273 ? 46.526 -19.029 88.518 1.00 52.11 253 ASN B CA 1
ATOM 4399 C C . ASN B 1 273 ? 47.006 -18.664 87.119 1.00 52.78 253 ASN B C 1
ATOM 4400 O O . ASN B 1 273 ? 48.137 -18.987 86.742 1.00 53.73 253 ASN B O 1
ATOM 4405 N N . LEU B 1 274 ? 46.152 -17.994 86.342 1.00 54.40 254 LEU B N 1
ATOM 4406 C CA . LEU B 1 274 ? 46.497 -17.702 84.955 1.00 52.61 254 LEU B CA 1
ATOM 4407 C C . LEU B 1 274 ? 47.693 -16.764 84.867 1.00 53.22 254 LEU B C 1
ATOM 4408 O O . LEU B 1 274 ? 48.585 -16.964 84.034 1.00 52.17 254 LEU B O 1
ATOM 4413 N N . ARG B 1 275 ? 47.734 -15.740 85.724 1.00 54.00 255 ARG B N 1
ATOM 4414 C CA . ARG B 1 275 ? 48.860 -14.809 85.709 1.00 56.54 255 ARG B CA 1
ATOM 4415 C C . ARG B 1 275 ? 50.164 -15.521 86.033 1.00 58.99 255 ARG B C 1
ATOM 4416 O O . ARG B 1 275 ? 51.205 -15.232 85.432 1.00 60.87 255 ARG B O 1
ATOM 4424 N N . MET B 1 276 ? 50.124 -16.452 86.988 1.00 60.24 256 MET B N 1
ATOM 4425 C CA . MET B 1 276 ? 51.304 -17.249 87.299 1.00 54.73 256 MET B CA 1
ATOM 4426 C C . MET B 1 276 ? 51.732 -18.082 86.098 1.00 52.35 256 MET B C 1
ATOM 4427 O O . MET B 1 276 ? 52.922 -18.156 85.776 1.00 56.32 256 MET B O 1
ATOM 4432 N N . ILE B 1 277 ? 50.769 -18.704 85.414 1.00 54.53 257 ILE B N 1
ATOM 4433 C CA . ILE B 1 277 ? 51.085 -19.541 84.261 1.00 52.64 257 ILE B CA 1
ATOM 4434 C C . ILE B 1 277 ? 51.653 -18.704 83.121 1.00 54.68 257 ILE B C 1
ATOM 4435 O O . ILE B 1 277 ? 52.622 -19.105 82.465 1.00 56.88 257 ILE B O 1
ATOM 4440 N N . GLU B 1 278 ? 51.055 -17.539 82.852 1.00 56.36 258 GLU B N 1
ATOM 4441 C CA . GLU B 1 278 ? 51.624 -16.643 81.847 1.00 56.36 258 GLU B CA 1
ATOM 4442 C C . GLU B 1 278 ? 53.021 -16.197 82.249 1.00 56.13 258 GLU B C 1
ATOM 4443 O O . GLU B 1 278 ? 53.948 -16.215 81.430 1.00 58.97 258 GLU B O 1
ATOM 4449 N N . SER B 1 279 ? 53.196 -15.812 83.514 1.00 50.77 259 SER B N 1
ATOM 4450 C CA . SER B 1 279 ? 54.523 -15.436 83.983 1.00 53.47 259 SER B CA 1
ATOM 4451 C C . SER B 1 279 ? 55.488 -16.614 83.962 1.00 57.51 259 SER B C 1
ATOM 4452 O O . SER B 1 279 ? 56.690 -16.421 83.756 1.00 60.28 259 SER B O 1
ATOM 4455 N N . ILE B 1 280 ? 54.996 -17.837 84.171 1.00 52.48 260 ILE B N 1
ATOM 4456 C CA . ILE B 1 280 ? 55.875 -18.991 84.014 1.00 58.04 260 ILE B CA 1
ATOM 4457 C C . ILE B 1 280 ? 56.295 -19.132 82.558 1.00 57.23 260 ILE B C 1
ATOM 4458 O O . ILE B 1 280 ? 57.437 -19.492 82.260 1.00 56.72 260 ILE B O 1
ATOM 4463 N N . CYS B 1 281 ? 55.389 -18.812 81.631 1.00 58.47 261 CYS B N 1
ATOM 4464 C CA . CYS B 1 281 ? 55.661 -18.999 80.209 1.00 61.39 261 CYS B CA 1
ATOM 4465 C C . CYS B 1 281 ? 56.688 -18.003 79.674 1.00 62.73 261 CYS B C 1
ATOM 4466 O O . CYS B 1 281 ? 57.419 -18.327 78.735 1.00 60.37 261 CYS B O 1
ATOM 4469 N N . GLU B 1 282 ? 56.768 -16.796 80.239 1.00 61.42 262 GLU B N 1
ATOM 4470 C CA . GLU B 1 282 ? 57.783 -15.860 79.758 1.00 62.29 262 GLU B CA 1
ATOM 4471 C C . GLU B 1 282 ? 59.172 -16.166 80.297 1.00 67.14 262 GLU B C 1
ATOM 4472 O O . GLU B 1 282 ? 60.165 -15.923 79.600 1.00 68.82 262 GLU B O 1
ATOM 4478 N N . LYS B 1 283 ? 59.272 -16.661 81.532 1.00 60.55 263 LYS B N 1
ATOM 4479 C CA . LYS B 1 283 ? 60.585 -16.901 82.117 1.00 55.66 263 LYS B CA 1
ATOM 4480 C C . LYS B 1 283 ? 61.277 -18.099 81.490 1.00 57.16 263 LYS B C 1
ATOM 4481 O O . LYS B 1 283 ? 62.506 -18.190 81.548 1.00 62.07 263 LYS B O 1
ATOM 4487 N N . THR B 1 284 ? 60.527 -19.013 80.919 1.00 60.60 264 THR B N 1
ATOM 4488 C CA . THR B 1 284 ? 61.083 -20.064 80.088 1.00 66.28 264 THR B CA 1
ATOM 4489 C C . THR B 1 284 ? 60.787 -19.752 78.632 1.00 73.62 264 THR B C 1
ATOM 4490 O O . THR B 1 284 ? 59.888 -18.964 78.325 1.00 76.86 264 THR B O 1
ATOM 4494 N N . PRO B 1 285 ? 61.535 -20.302 77.705 1.00 75.29 265 PRO B N 1
ATOM 4495 C CA . PRO B 1 285 ? 61.140 -20.156 76.301 1.00 82.96 265 PRO B CA 1
ATOM 4496 C C . PRO B 1 285 ? 59.917 -20.996 75.954 1.00 78.05 265 PRO B C 1
ATOM 4497 O O . PRO B 1 285 ? 60.041 -22.024 75.283 1.00 77.42 265 PRO B O 1
ATOM 4501 N N . PHE B 1 286 ? 58.727 -20.580 76.401 1.00 76.16 266 PHE B N 1
ATOM 4502 C CA . PHE B 1 286 ? 57.520 -21.256 75.930 1.00 75.52 266 PHE B CA 1
ATOM 4503 C C . PHE B 1 286 ? 56.308 -20.338 75.866 1.00 78.86 266 PHE B C 1
ATOM 4504 O O . PHE B 1 286 ? 56.125 -19.498 76.757 1.00 80.55 266 PHE B O 1
ATOM 4512 N N . PRO B 1 287 ? 55.464 -20.482 74.844 1.00 77.86 267 PRO B N 1
ATOM 4513 C CA . PRO B 1 287 ? 54.329 -19.568 74.678 1.00 73.60 267 PRO B CA 1
ATOM 4514 C C . PRO B 1 287 ? 53.050 -20.073 75.325 1.00 66.17 267 PRO B C 1
ATOM 4515 O O . PRO B 1 287 ? 52.739 -21.265 75.310 1.00 65.41 267 PRO B O 1
ATOM 4519 N N . ILE B 1 288 ? 52.278 -19.131 75.873 1.00 59.72 268 ILE B N 1
ATOM 4520 C CA . ILE B 1 288 ? 50.947 -19.452 76.374 1.00 63.32 268 ILE B CA 1
ATOM 4521 C C . ILE B 1 288 ? 50.036 -19.934 75.251 1.00 66.14 268 ILE B C 1
ATOM 4522 O O . ILE B 1 288 ? 48.989 -20.537 75.513 1.00 64.19 268 ILE B O 1
ATOM 4524 N N . GLU B 1 289 ? 50.419 -19.686 73.998 1.00 64.02 269 GLU B N 1
ATOM 4525 C CA . GLU B 1 289 ? 49.659 -20.203 72.865 1.00 65.76 269 GLU B CA 1
ATOM 4526 C C . GLU B 1 289 ? 49.618 -21.726 72.879 1.00 61.56 269 GLU B C 1
ATOM 4527 O O . GLU B 1 289 ? 48.600 -22.333 72.527 1.00 64.34 269 GLU B O 1
ATOM 4533 N N . LYS B 1 290 ? 50.726 -22.358 73.267 1.00 62.28 270 LYS B N 1
ATOM 4534 C CA . LYS B 1 290 ? 50.862 -23.808 73.260 1.00 61.60 270 LYS B CA 1
ATOM 4535 C C . LYS B 1 290 ? 50.663 -24.403 74.653 1.00 59.13 270 LYS B C 1
ATOM 4536 O O . LYS B 1 290 ? 51.213 -25.466 74.965 1.00 56.65 270 LYS B O 1
ATOM 4542 N N . THR B 1 291 ? 49.871 -23.737 75.492 1.00 58.25 271 THR B N 1
ATOM 4543 C CA . THR B 1 291 ? 49.709 -24.084 76.897 1.00 55.09 271 THR B CA 1
ATOM 4544 C C . THR B 1 291 ? 48.248 -24.396 77.181 1.00 55.19 271 THR B C 1
ATOM 4545 O O . THR B 1 291 ? 47.355 -23.660 76.748 1.00 54.73 271 THR B O 1
ATOM 4549 N N . LEU B 1 292 ? 48.012 -25.478 77.912 1.00 47.80 272 LEU B N 1
ATOM 4550 C CA . LEU B 1 292 ? 46.676 -25.902 78.298 1.00 49.35 272 LEU B CA 1
ATOM 4551 C C . LEU B 1 292 ? 46.359 -25.395 79.697 1.00 49.66 272 LEU B C 1
ATOM 4552 O O . LEU B 1 292 ? 47.257 -25.160 80.509 1.00 58.42 272 LEU B O 1
ATOM 4557 N N . THR B 1 293 ? 45.070 -25.259 79.984 1.00 46.80 273 THR B N 1
ATOM 4558 C CA . THR B 1 293 ? 44.656 -24.570 81.193 1.00 40.70 273 THR B CA 1
ATOM 4559 C C . THR B 1 293 ? 43.219 -24.962 81.509 1.00 48.97 273 THR B C 1
ATOM 4560 O O . THR B 1 293 ? 42.463 -25.371 80.622 1.00 51.49 273 THR B O 1
ATOM 4564 N N . SER B 1 294 ? 42.873 -24.886 82.797 1.00 44.73 274 SER B N 1
ATOM 4565 C CA . SER B 1 294 ? 41.537 -25.230 83.264 1.00 45.67 274 SER B CA 1
ATOM 4566 C C . SER B 1 294 ? 41.035 -24.251 84.316 1.00 49.42 274 SER B C 1
ATOM 4567 O O . SER B 1 294 ? 40.023 -24.533 84.973 1.00 53.40 274 SER B O 1
ATOM 4570 N N . VAL B 1 295 ? 41.701 -23.110 84.494 1.00 48.48 275 VAL B N 1
ATOM 4571 C CA . VAL B 1 295 ? 41.418 -22.255 85.642 1.00 53.72 275 VAL B CA 1
ATOM 4572 C C . VAL B 1 295 ? 40.241 -21.313 85.414 1.00 57.45 275 VAL B C 1
ATOM 4573 O O . VAL B 1 295 ? 39.648 -20.841 86.392 1.00 58.37 275 VAL B O 1
ATOM 4577 N N . GLU B 1 296 ? 39.869 -21.034 84.159 1.00 58.65 276 GLU B N 1
ATOM 4578 C CA . GLU B 1 296 ? 38.853 -20.014 83.898 1.00 57.97 276 GLU B CA 1
ATOM 4579 C C . GLU B 1 296 ? 37.484 -20.451 84.398 1.00 57.03 276 GLU B C 1
ATOM 4580 O O . GLU B 1 296 ? 36.771 -19.677 85.050 1.00 56.39 276 GLU B O 1
ATOM 4586 N N . HIS B 1 297 ? 37.093 -21.686 84.096 1.00 52.86 277 HIS B N 1
ATOM 4587 C CA . HIS B 1 297 ? 35.764 -22.170 84.427 1.00 60.70 277 HIS B CA 1
ATOM 4588 C C . HIS B 1 297 ? 35.737 -23.137 85.602 1.00 56.86 277 HIS B C 1
ATOM 4589 O O . HIS B 1 297 ? 34.646 -23.512 86.045 1.00 52.99 277 HIS B O 1
ATOM 4596 N N . TYR B 1 298 ? 36.892 -23.546 86.125 1.00 58.20 278 TYR B N 1
ATOM 4597 C CA . TYR B 1 298 ? 36.913 -24.485 87.234 1.00 53.37 278 TYR B CA 1
ATOM 4598 C C . TYR B 1 298 ? 37.714 -24.004 88.432 1.00 51.19 278 TYR B C 1
ATOM 4599 O O . TYR B 1 298 ? 37.643 -24.642 89.489 1.00 51.04 278 TYR B O 1
ATOM 4608 N N . GLY B 1 299 ? 38.427 -22.885 88.320 1.00 48.88 279 GLY B N 1
ATOM 4609 C CA . GLY B 1 299 ? 39.265 -22.407 89.394 1.00 46.05 279 GLY B CA 1
ATOM 4610 C C . GLY B 1 299 ? 40.453 -23.330 89.613 1.00 47.04 279 GLY B C 1
ATOM 4611 O O . GLY B 1 299 ? 40.780 -24.189 88.795 1.00 48.54 279 GLY B O 1
ATOM 4612 N N . ASN B 1 300 ? 41.106 -23.125 90.755 1.00 44.99 280 ASN B N 1
ATOM 4613 C CA . ASN B 1 300 ? 42.215 -23.969 91.195 1.00 43.22 280 ASN B CA 1
ATOM 4614 C C . ASN B 1 300 ? 41.632 -25.204 91.873 1.00 45.40 280 ASN B C 1
ATOM 4615 O O . ASN B 1 300 ? 41.129 -25.118 92.999 1.00 43.24 280 ASN B O 1
ATOM 4620 N N . THR B 1 301 ? 41.681 -26.351 91.189 1.00 41.67 281 THR B N 1
ATOM 4621 C CA . THR B 1 301 ? 41.211 -27.614 91.741 1.00 44.02 281 THR B CA 1
ATOM 4622 C C . THR B 1 301 ? 42.354 -28.496 92.244 1.00 46.70 281 THR B C 1
ATOM 4623 O O . THR B 1 301 ? 42.167 -29.707 92.414 1.00 43.60 281 THR B O 1
ATOM 4627 N N . SER B 1 302 ? 43.531 -27.916 92.471 1.00 43.48 282 SER B N 1
ATOM 4628 C CA . SER B 1 302 ? 44.670 -28.601 93.097 1.00 47.08 282 SER B CA 1
ATOM 4629 C C . SER B 1 302 ? 45.088 -29.774 92.212 1.00 50.01 282 SER B C 1
ATOM 4630 O O . SER B 1 302 ? 45.344 -29.564 91.016 1.00 42.62 282 SER B O 1
ATOM 4633 N N . SER B 1 303 ? 45.180 -30.998 92.745 1.00 46.08 283 SER B N 1
ATOM 4634 C CA . SER B 1 303 ? 45.651 -32.133 91.961 1.00 44.49 283 SER B CA 1
ATOM 4635 C C . SER B 1 303 ? 44.809 -32.371 90.715 1.00 47.99 283 SER B C 1
ATOM 4636 O O . SER B 1 303 ? 45.310 -32.951 89.745 1.00 50.61 283 SER B O 1
ATOM 4639 N N . VAL B 1 304 ? 43.553 -31.915 90.700 1.00 45.79 284 VAL B N 1
ATOM 4640 C CA . VAL B 1 304 ? 42.697 -32.151 89.539 1.00 43.82 284 VAL B CA 1
ATOM 4641 C C . VAL B 1 304 ? 42.937 -31.174 88.399 1.00 48.90 284 VAL B C 1
ATOM 4642 O O . VAL B 1 304 ? 42.458 -31.415 87.283 1.00 47.16 284 VAL B O 1
ATOM 4646 N N . SER B 1 305 ? 43.672 -30.084 88.633 1.00 46.54 285 SER B N 1
ATOM 4647 C CA . SER B 1 305 ? 43.686 -28.994 87.658 1.00 46.42 285 SER B CA 1
ATOM 4648 C C . SER B 1 305 ? 44.297 -29.432 86.333 1.00 47.34 285 SER B C 1
ATOM 4649 O O . SER B 1 305 ? 43.831 -29.023 85.263 1.00 49.16 285 SER B O 1
ATOM 4652 N N . ILE B 1 306 ? 45.322 -30.283 86.378 1.00 44.97 286 ILE B N 1
ATOM 4653 C CA . ILE B 1 306 ? 45.980 -30.700 85.143 1.00 43.75 286 ILE B CA 1
ATOM 4654 C C . ILE B 1 306 ? 45.080 -31.630 84.337 1.00 45.59 286 ILE B C 1
ATOM 4655 O O . ILE B 1 306 ? 44.987 -31.510 83.110 1.00 43.74 286 ILE B O 1
ATOM 4660 N N . VAL B 1 307 ? 44.404 -32.570 85.004 1.00 44.99 287 VAL B N 1
ATOM 4661 C CA . VAL B 1 307 ? 43.573 -33.521 84.267 1.00 43.72 287 VAL B CA 1
ATOM 4662 C C . VAL B 1 307 ? 42.300 -32.844 83.752 1.00 44.93 287 VAL B C 1
ATOM 4663 O O . VAL B 1 307 ? 41.760 -33.239 82.712 1.00 41.12 287 VAL B O 1
ATOM 4667 N N . LEU B 1 308 ? 41.811 -31.811 84.445 1.00 44.91 288 LEU B N 1
ATOM 4668 C CA . LEU B 1 308 ? 40.755 -30.969 83.880 1.00 47.97 288 LEU B CA 1
ATOM 4669 C C . LEU B 1 308 ? 41.227 -30.300 82.591 1.00 49.64 288 LEU B C 1
ATOM 4670 O O . LEU B 1 308 ? 40.545 -30.350 81.560 1.00 48.74 288 LEU B O 1
ATOM 4675 N N . ALA B 1 309 ? 42.404 -29.670 82.632 1.00 48.94 289 ALA B N 1
ATOM 4676 C CA . ALA B 1 309 ? 42.950 -29.037 81.436 1.00 45.25 289 ALA B CA 1
ATOM 4677 C C . ALA B 1 309 ? 43.132 -30.043 80.308 1.00 49.29 289 ALA B C 1
ATOM 4678 O O . ALA B 1 309 ? 42.945 -29.705 79.135 1.00 53.03 289 ALA B O 1
ATOM 4680 N N . LEU B 1 310 ? 43.484 -31.287 80.641 1.00 43.15 290 LEU B N 1
ATOM 4681 C CA . LEU B 1 310 ? 43.740 -32.275 79.598 1.00 47.45 290 LEU B CA 1
ATOM 4682 C C . LEU B 1 310 ? 42.453 -32.719 78.908 1.00 51.48 290 LEU B C 1
ATOM 4683 O O . LEU B 1 310 ? 42.473 -33.048 77.715 1.00 48.04 290 LEU B O 1
ATOM 4688 N N . ASP B 1 311 ? 41.345 -32.754 79.651 1.00 47.97 291 ASP B N 1
ATOM 4689 C CA . ASP B 1 311 ? 40.067 -33.193 79.034 1.00 51.97 291 ASP B CA 1
ATOM 4690 C C . ASP B 1 311 ? 39.481 -32.027 78.235 1.00 52.99 291 ASP B C 1
ATOM 4691 O O . ASP B 1 311 ? 39.059 -32.262 77.089 1.00 55.89 291 ASP B O 1
ATOM 4696 N N . LEU B 1 312 ? 39.452 -30.821 78.811 1.00 49.98 292 LEU B N 1
ATOM 4697 C CA . LEU B 1 312 ? 38.991 -29.696 78.010 1.00 53.19 292 LEU B CA 1
ATOM 4698 C C . LEU B 1 312 ? 39.636 -29.732 76.630 1.00 53.99 292 LEU B C 1
ATOM 4699 O O . LEU B 1 312 ? 38.959 -29.539 75.610 1.00 53.55 292 LEU B O 1
ATOM 4704 N N . ALA B 1 313 ? 40.937 -30.029 76.576 1.00 54.26 293 ALA B N 1
ATOM 4705 C CA . ALA B 1 313 ? 41.640 -30.043 75.298 1.00 56.37 293 ALA B CA 1
ATOM 4706 C C . ALA B 1 313 ? 41.264 -31.262 74.466 1.00 56.15 293 ALA B C 1
ATOM 4707 O O . ALA B 1 313 ? 41.183 -31.177 73.236 1.00 58.45 293 ALA B O 1
ATOM 4709 N N . VAL B 1 314 ? 41.051 -32.409 75.114 1.00 55.34 294 VAL B N 1
ATOM 4710 C CA . VAL B 1 314 ? 40.592 -33.585 74.384 1.00 55.82 294 VAL B CA 1
ATOM 4711 C C . VAL B 1 314 ? 39.245 -33.301 73.728 1.00 57.57 294 VAL B C 1
ATOM 4712 O O . VAL B 1 314 ? 39.022 -33.637 72.559 1.00 56.19 294 VAL B O 1
ATOM 4716 N N . LYS B 1 315 ? 38.338 -32.648 74.460 1.00 54.09 295 LYS B N 1
ATOM 4717 C CA . LYS B 1 315 ? 37.003 -32.389 73.935 1.00 56.53 295 LYS B CA 1
ATOM 4718 C C . LYS B 1 315 ? 37.024 -31.326 72.848 1.00 58.21 295 LYS B C 1
ATOM 4719 O O . LYS B 1 315 ? 36.133 -31.299 71.992 1.00 58.65 295 LYS B O 1
ATOM 4725 N N . ALA B 1 316 ? 38.024 -30.451 72.861 1.00 57.04 296 ALA B N 1
ATOM 4726 C CA . ALA B 1 316 ? 38.128 -29.372 71.892 1.00 53.42 296 ALA B CA 1
ATOM 4727 C C . ALA B 1 316 ? 38.974 -29.742 70.681 1.00 52.11 296 ALA B C 1
ATOM 4728 O O . ALA B 1 316 ? 39.256 -28.873 69.852 1.00 57.34 296 ALA B O 1
ATOM 4730 N N . GLY B 1 317 ? 39.390 -31.000 70.560 1.00 56.12 297 GLY B N 1
ATOM 4731 C CA . GLY B 1 317 ? 40.294 -31.362 69.489 1.00 56.06 297 GLY B CA 1
ATOM 4732 C C . GLY B 1 317 ? 41.643 -30.684 69.549 1.00 56.68 297 GLY B C 1
ATOM 4733 O O . GLY B 1 317 ? 42.378 -30.705 68.560 1.00 55.48 297 GLY B O 1
ATOM 4734 N N . LYS B 1 318 ? 41.987 -30.069 70.684 1.00 57.66 298 LYS B N 1
ATOM 4735 C CA . LYS B 1 318 ? 43.313 -29.488 70.860 1.00 57.17 298 LYS B CA 1
ATOM 4736 C C . LYS B 1 318 ? 44.373 -30.559 71.081 1.00 55.95 298 LYS B C 1
ATOM 4737 O O . LYS B 1 318 ? 45.481 -30.462 70.542 1.00 56.81 298 LYS B O 1
ATOM 4743 N N . LEU B 1 319 ? 44.060 -31.565 71.896 1.00 60.72 299 LEU B N 1
ATOM 4744 C CA . LEU B 1 319 ? 45.013 -32.586 72.316 1.00 51.78 299 LEU B CA 1
ATOM 4745 C C . LEU B 1 319 ? 44.765 -33.862 71.523 1.00 51.91 299 LEU B C 1
ATOM 4746 O O . LEU B 1 319 ? 43.677 -34.441 71.606 1.00 54.51 299 LEU B O 1
ATOM 4751 N N . LYS B 1 320 ? 45.773 -34.307 70.774 1.00 54.21 300 LYS B N 1
ATOM 4752 C CA . LYS B 1 320 ? 45.611 -35.391 69.816 1.00 53.90 300 LYS B CA 1
ATOM 4753 C C . LYS B 1 320 ? 46.620 -36.501 70.079 1.00 57.58 300 LYS B C 1
ATOM 4754 O O . LYS B 1 320 ? 47.632 -36.308 70.758 1.00 58.02 300 LYS B O 1
ATOM 4760 N N . LYS B 1 321 ? 46.326 -37.671 69.514 1.00 55.60 301 LYS B N 1
ATOM 4761 C CA . LYS B 1 321 ? 47.156 -38.853 69.707 1.00 56.28 301 LYS B CA 1
ATOM 4762 C C . LYS B 1 321 ? 48.592 -38.589 69.269 1.00 58.92 301 LYS B C 1
ATOM 4763 O O . LYS B 1 321 ? 48.852 -37.809 68.348 1.00 66.78 301 LYS B O 1
ATOM 4769 N N . ASP B 1 322 ? 49.528 -39.240 69.961 1.00 57.14 302 ASP B N 1
ATOM 4770 C CA . ASP B 1 322 ? 50.968 -39.149 69.740 1.00 57.25 302 ASP B CA 1
ATOM 4771 C C . ASP B 1 322 ? 51.530 -37.758 70.009 1.00 56.39 302 ASP B C 1
ATOM 4772 O O . ASP B 1 322 ? 52.714 -37.514 69.752 1.00 55.80 302 ASP B O 1
ATOM 4777 N N . GLN B 1 323 ? 50.727 -36.836 70.523 1.00 51.23 303 GLN B N 1
ATOM 4778 C CA . GLN B 1 323 ? 51.276 -35.534 70.855 1.00 49.05 303 GLN B CA 1
ATOM 4779 C C . GLN B 1 323 ? 52.121 -35.627 72.117 1.00 53.66 303 GLN B C 1
ATOM 4780 O O . GLN B 1 323 ? 51.864 -36.441 73.011 1.00 54.71 303 GLN B O 1
ATOM 4786 N N . ILE B 1 324 ? 53.155 -34.798 72.172 1.00 48.77 304 ILE B N 1
ATOM 4787 C CA . ILE B 1 324 ? 54.068 -34.768 73.305 1.00 46.05 304 ILE B CA 1
ATOM 4788 C C . ILE B 1 324 ? 53.656 -33.615 74.208 1.00 49.18 304 ILE B C 1
ATOM 4789 O O . ILE B 1 324 ? 53.539 -32.469 73.755 1.00 48.27 304 ILE B O 1
ATOM 4794 N N . VAL B 1 325 ? 53.415 -33.926 75.482 1.00 52.95 305 VAL B N 1
ATOM 4795 C CA . VAL B 1 325 ? 52.861 -32.988 76.452 1.00 49.96 305 VAL B CA 1
ATOM 4796 C C . VAL B 1 325 ? 53.738 -32.975 77.698 1.00 49.55 305 VAL B C 1
ATOM 4797 O O . VAL B 1 325 ? 54.260 -34.017 78.108 1.00 47.61 305 VAL B O 1
ATOM 4801 N N . LEU B 1 326 ? 53.894 -31.792 78.307 1.00 49.35 306 LEU B N 1
ATOM 4802 C CA . LEU B 1 326 ? 54.638 -31.629 79.555 1.00 45.11 306 LEU B CA 1
ATOM 4803 C C . LEU B 1 326 ? 53.645 -31.284 80.658 1.00 45.59 306 LEU B C 1
ATOM 4804 O O . LEU B 1 326 ? 53.080 -30.184 80.670 1.00 40.44 306 LEU B O 1
ATOM 4809 N N . LEU B 1 327 ? 53.460 -32.219 81.592 1.00 49.32 307 LEU B N 1
ATOM 4810 C CA . LEU B 1 327 ? 52.646 -32.008 82.782 1.00 39.97 307 LEU B CA 1
ATOM 4811 C C . LEU B 1 327 ? 53.551 -31.587 83.930 1.00 44.48 307 LEU B C 1
ATOM 4812 O O . LEU B 1 327 ? 54.493 -32.311 84.275 1.00 45.71 307 LEU B O 1
ATOM 4817 N N . PHE B 1 328 ? 53.258 -30.436 84.538 1.00 44.21 308 PHE B N 1
ATOM 4818 C CA . PHE B 1 328 ? 54.042 -29.945 85.672 1.00 54.07 308 PHE B CA 1
ATOM 4819 C C . PHE B 1 328 ? 53.135 -29.677 86.870 1.00 49.20 308 PHE B C 1
ATOM 4820 O O . PHE B 1 328 ? 52.606 -28.573 87.031 1.00 47.32 308 PHE B O 1
ATOM 4828 N N . GLY B 1 329 ? 52.980 -30.689 87.720 1.00 46.33 309 GLY B N 1
ATOM 4829 C CA . GLY B 1 329 ? 52.288 -30.514 88.978 1.00 42.71 309 GLY B CA 1
ATOM 4830 C C . GLY B 1 329 ? 53.236 -30.071 90.073 1.00 44.98 309 GLY B C 1
ATOM 4831 O O . GLY B 1 329 ? 54.239 -30.738 90.343 1.00 39.01 309 GLY B O 1
ATOM 4832 N N . PHE B 1 330 ? 52.943 -28.928 90.686 1.00 40.33 310 PHE B N 1
ATOM 4833 C CA . PHE B 1 330 ? 53.665 -28.439 91.849 1.00 44.68 310 PHE B CA 1
ATOM 4834 C C . PHE B 1 330 ? 52.642 -28.095 92.920 1.00 49.24 310 PHE B C 1
ATOM 4835 O O . PHE B 1 330 ? 51.537 -27.638 92.613 1.00 48.63 310 PHE B O 1
ATOM 4843 N N . GLY B 1 331 ? 53.005 -28.313 94.180 1.00 47.40 311 GLY B N 1
ATOM 4844 C CA . GLY B 1 331 ? 52.037 -28.086 95.230 1.00 48.40 311 GLY B CA 1
ATOM 4845 C C . GLY B 1 331 ? 52.682 -27.782 96.559 1.00 48.73 311 GLY B C 1
ATOM 4846 O O . GLY B 1 331 ? 53.907 -27.725 96.685 1.00 48.76 311 GLY B O 1
ATOM 4847 N N . GLY B 1 332 ? 51.824 -27.575 97.557 1.00 48.71 312 GLY B N 1
ATOM 4848 C CA . GLY B 1 332 ? 52.264 -27.393 98.921 1.00 46.83 312 GLY B CA 1
ATOM 4849 C C . GLY B 1 332 ? 53.192 -28.510 99.333 1.00 50.02 312 GLY B C 1
ATOM 4850 O O . GLY B 1 332 ? 53.044 -29.649 98.879 1.00 52.87 312 GLY B O 1
ATOM 4851 N N . GLY B 1 333 ? 54.161 -28.200 100.181 1.00 54.06 313 GLY B N 1
ATOM 4852 C CA . GLY B 1 333 ? 55.196 -29.161 100.490 1.00 44.31 313 GLY B CA 1
ATOM 4853 C C . GLY B 1 333 ? 56.454 -28.492 100.994 1.00 50.01 313 GLY B C 1
ATOM 4854 O O . GLY B 1 333 ? 56.789 -28.628 102.174 1.00 47.30 313 GLY B O 1
ATOM 4855 N N . LEU B 1 334 ? 57.165 -27.763 100.132 1.00 55.72 314 LEU B N 1
ATOM 4856 C CA . LEU B 1 334 ? 56.826 -27.574 98.722 1.00 44.08 314 LEU B CA 1
ATOM 4857 C C . LEU B 1 334 ? 57.409 -28.697 97.878 1.00 43.60 314 LEU B C 1
ATOM 4858 O O . LEU B 1 334 ? 58.565 -29.065 98.056 1.00 42.82 314 LEU B O 1
ATOM 4863 N N . THR B 1 335 ? 56.633 -29.223 96.936 1.00 40.41 315 THR B N 1
ATOM 4864 C CA . THR B 1 335 ? 57.080 -30.378 96.175 1.00 43.22 315 THR B CA 1
ATOM 4865 C C . THR B 1 335 ? 56.450 -30.331 94.792 1.00 42.76 315 THR B C 1
ATOM 4866 O O . THR B 1 335 ? 55.400 -29.715 94.596 1.00 42.66 315 THR B O 1
ATOM 4870 N N . TYR B 1 336 ? 57.108 -30.979 93.832 1.00 38.59 316 TYR B N 1
ATOM 4871 C CA . TYR B 1 336 ? 56.619 -30.999 92.462 1.00 39.06 316 TYR B CA 1
ATOM 4872 C C . TYR B 1 336 ? 57.070 -32.284 91.783 1.00 44.77 316 TYR B C 1
ATOM 4873 O O . TYR B 1 336 ? 58.054 -32.905 92.194 1.00 40.60 316 TYR B O 1
ATOM 4882 N N . THR B 1 337 ? 56.329 -32.683 90.745 1.00 40.37 317 THR B N 1
ATOM 4883 C CA . THR B 1 337 ? 56.782 -33.690 89.791 1.00 41.36 317 THR B CA 1
ATOM 4884 C C . THR B 1 337 ? 56.392 -33.231 88.394 1.00 39.15 317 THR B C 1
ATOM 4885 O O . THR B 1 337 ? 55.231 -32.884 88.156 1.00 42.01 317 THR B O 1
ATOM 4889 N N . GLY B 1 338 ? 57.357 -33.223 87.487 1.00 38.76 318 GLY B N 1
ATOM 4890 C CA . GLY B 1 338 ? 57.135 -32.799 86.114 1.00 40.92 318 GLY B CA 1
ATOM 4891 C C . GLY B 1 338 ? 57.367 -33.954 85.163 1.00 39.94 318 GLY B C 1
ATOM 4892 O O . GLY B 1 338 ? 58.336 -34.699 85.311 1.00 38.19 318 GLY B O 1
ATOM 4893 N N . LEU B 1 339 ? 56.470 -34.099 84.187 1.00 41.43 319 LEU B N 1
ATOM 4894 C CA . LEU B 1 339 ? 56.457 -35.273 83.329 1.00 38.36 319 LEU B CA 1
ATOM 4895 C C . LEU B 1 339 ? 56.383 -34.894 81.859 1.00 47.93 319 LEU B C 1
ATOM 4896 O O . LEU B 1 339 ? 55.580 -34.046 81.461 1.00 46.01 319 LEU B O 1
ATOM 4901 N N . LEU B 1 340 ? 57.211 -35.552 81.057 1.00 43.46 320 LEU B N 1
ATOM 4902 C CA . LEU B 1 340 ? 57.119 -35.501 79.605 1.00 42.26 320 LEU B CA 1
ATOM 4903 C C . LEU B 1 340 ? 56.486 -36.812 79.153 1.00 48.02 320 LEU B C 1
ATOM 4904 O O . LEU B 1 340 ? 57.098 -37.878 79.283 1.00 45.81 320 LEU B O 1
ATOM 4909 N N . ILE B 1 341 ? 55.254 -36.740 78.641 1.00 44.79 321 ILE B N 1
ATOM 4910 C CA . ILE B 1 341 ? 54.528 -37.933 78.228 1.00 49.47 321 ILE B CA 1
ATOM 4911 C C . ILE B 1 341 ? 54.136 -37.817 76.762 1.00 52.42 321 ILE B C 1
ATOM 4912 O O . ILE B 1 341 ? 54.113 -36.735 76.171 1.00 51.11 321 ILE B O 1
ATOM 4917 N N . LYS B 1 342 ? 53.797 -38.963 76.186 1.00 49.03 322 LYS B N 1
ATOM 4918 C CA . LYS B 1 342 ? 53.253 -39.044 74.840 1.00 55.45 322 LYS B CA 1
ATOM 4919 C C . LYS B 1 342 ? 51.805 -39.506 74.942 1.00 53.10 322 LYS B C 1
ATOM 4920 O O . LYS B 1 342 ? 51.532 -40.598 75.454 1.00 53.13 322 LYS B O 1
ATOM 4926 N N . TRP B 1 343 ? 50.886 -38.670 74.448 1.00 52.93 323 TRP B N 1
ATOM 4927 C CA . TRP B 1 343 ? 49.437 -38.994 74.493 1.00 52.57 323 TRP B CA 1
ATOM 4928 C C . TRP B 1 343 ? 49.169 -40.295 73.736 1.00 58.14 323 TRP B C 1
ATOM 4929 O O . TRP B 1 343 ? 49.619 -40.412 72.575 1.00 61.06 323 TRP B O 1
ATOM 4940 N N . GLY B 1 344 ? 48.457 -41.235 74.363 1.00 56.90 324 GLY B N 1
ATOM 4941 C CA . GLY B 1 344 ? 48.195 -42.541 73.728 1.00 60.56 324 GLY B CA 1
ATOM 4942 C C . GLY B 1 344 ? 46.712 -42.801 73.531 1.00 63.03 324 GLY B C 1
ATOM 4943 O O . GLY B 1 344 ? 46.288 -43.954 73.741 1.00 65.22 324 GLY B O 1
ATOM 4944 N N . MET B 1 345 ? 45.949 -41.773 73.147 1.00 62.36 325 MET B N 1
ATOM 4945 C CA . MET B 1 345 ? 44.496 -41.950 72.877 1.00 61.70 325 MET B CA 1
ATOM 4946 C C . MET B 1 345 ? 44.045 -40.920 71.835 1.00 58.43 325 MET B C 1
ATOM 4947 O O . MET B 1 345 ? 44.688 -39.854 71.770 1.00 68.69 325 MET B O 1
ATOM 4952 N N . HIS C 1 20 ? 60.412 -60.425 84.851 1.00 71.86 0 HIS C N 1
ATOM 4953 C CA . HIS C 1 20 ? 60.328 -59.097 85.451 1.00 74.45 0 HIS C CA 1
ATOM 4954 C C . HIS C 1 20 ? 61.036 -59.079 86.805 1.00 67.27 0 HIS C C 1
ATOM 4955 O O . HIS C 1 20 ? 60.452 -58.707 87.823 1.00 65.37 0 HIS C O 1
ATOM 4962 N N . MET C 1 21 ? 62.305 -59.472 86.794 1.00 63.28 1 MET C N 1
ATOM 4963 C CA . MET C 1 21 ? 63.063 -59.637 88.026 1.00 64.37 1 MET C CA 1
ATOM 4964 C C . MET C 1 21 ? 63.350 -58.298 88.700 1.00 58.36 1 MET C C 1
ATOM 4965 O O . MET C 1 21 ? 63.656 -57.299 88.042 1.00 56.83 1 MET C O 1
ATOM 4970 N N . SER C 1 22 ? 63.250 -58.289 90.027 1.00 52.96 2 SER C N 1
ATOM 4971 C CA . SER C 1 22 ? 63.436 -57.065 90.793 1.00 50.50 2 SER C CA 1
ATOM 4972 C C . SER C 1 22 ? 64.890 -56.611 90.759 1.00 49.60 2 SER C C 1
ATOM 4973 O O . SER C 1 22 ? 65.820 -57.419 90.721 1.00 51.26 2 SER C O 1
ATOM 4976 N N . LYS C 1 23 ? 65.076 -55.293 90.778 1.00 48.19 3 LYS C N 1
ATOM 4977 C CA . LYS C 1 23 ? 66.394 -54.677 90.827 1.00 48.34 3 LYS C CA 1
ATOM 4978 C C . LYS C 1 23 ? 66.540 -53.789 92.058 1.00 46.82 3 LYS C C 1
ATOM 4979 O O . LYS C 1 23 ? 67.233 -52.770 92.015 1.00 47.27 3 LYS C O 1
ATOM 4985 N N . ALA C 1 24 ? 65.899 -54.176 93.161 1.00 44.83 4 ALA C N 1
ATOM 4986 C CA . ALA C 1 24 ? 65.813 -53.358 94.364 1.00 47.98 4 ALA C CA 1
ATOM 4987 C C . ALA C 1 24 ? 65.948 -54.235 95.602 1.00 48.72 4 ALA C C 1
ATOM 4988 O O . ALA C 1 24 ? 65.534 -55.397 95.601 1.00 53.56 4 ALA C O 1
ATOM 4990 N N . LYS C 1 25 ? 66.502 -53.664 96.672 1.00 52.33 5 LYS C N 1
ATOM 4991 C CA . LYS C 1 25 ? 66.728 -54.424 97.897 1.00 50.77 5 LYS C CA 1
ATOM 4992 C C . LYS C 1 25 ? 66.708 -53.500 99.106 1.00 44.30 5 LYS C C 1
ATOM 4993 O O . LYS C 1 25 ? 67.228 -52.384 99.048 1.00 43.39 5 LYS C O 1
ATOM 4999 N N . ILE C 1 26 ? 66.106 -53.972 100.199 1.00 39.58 6 ILE C N 1
ATOM 5000 C CA . ILE C 1 26 ? 66.108 -53.219 101.450 1.00 42.85 6 ILE C CA 1
ATOM 5001 C C . ILE C 1 26 ? 67.473 -53.370 102.114 1.00 50.02 6 ILE C C 1
ATOM 5002 O O . ILE C 1 26 ? 67.923 -54.489 102.391 1.00 42.19 6 ILE C O 1
ATOM 5007 N N . THR C 1 27 ? 68.136 -52.237 102.384 1.00 43.54 7 THR C N 1
ATOM 5008 C CA . THR C 1 27 ? 69.520 -52.245 102.842 1.00 47.20 7 THR C CA 1
ATOM 5009 C C . THR C 1 27 ? 69.760 -51.568 104.189 1.00 46.09 7 THR C C 1
ATOM 5010 O O . THR C 1 27 ? 70.878 -51.664 104.706 1.00 50.14 7 THR C O 1
ATOM 5014 N N . ALA C 1 28 ? 68.768 -50.901 104.777 1.00 43.61 8 ALA C N 1
ATOM 5015 C CA . ALA C 1 28 ? 68.969 -50.265 106.076 1.00 43.37 8 ALA C CA 1
ATOM 5016 C C . ALA C 1 28 ? 67.624 -50.116 106.772 1.00 41.75 8 ALA C C 1
ATOM 5017 O O . ALA C 1 28 ? 66.572 -50.144 106.129 1.00 41.63 8 ALA C O 1
ATOM 5019 N N . ILE C 1 29 ? 67.670 -49.935 108.093 1.00 37.46 9 ILE C N 1
ATOM 5020 C CA . ILE C 1 29 ? 66.447 -49.850 108.889 1.00 37.86 9 ILE C CA 1
ATOM 5021 C C . ILE C 1 29 ? 66.690 -48.975 110.112 1.00 37.84 9 ILE C C 1
ATOM 5022 O O . ILE C 1 29 ? 67.770 -49.000 110.711 1.00 39.31 9 ILE C O 1
ATOM 5027 N N . GLY C 1 30 ? 65.667 -48.202 110.477 1.00 41.00 10 GLY C N 1
ATOM 5028 C CA . GLY C 1 30 ? 65.683 -47.427 111.705 1.00 40.17 10 GLY C CA 1
ATOM 5029 C C . GLY C 1 30 ? 64.298 -47.377 112.314 1.00 40.51 10 GLY C C 1
ATOM 5030 O O . GLY C 1 30 ? 63.286 -47.529 111.622 1.00 41.55 10 GLY C O 1
ATOM 5031 N N . THR C 1 31 ? 64.262 -47.143 113.624 1.00 39.22 11 THR C N 1
ATOM 5032 C CA . THR C 1 31 ? 63.029 -47.273 114.390 1.00 43.50 11 THR C CA 1
ATOM 5033 C C . THR C 1 31 ? 63.068 -46.360 115.611 1.00 41.57 11 THR C C 1
ATOM 5034 O O . THR C 1 31 ? 64.122 -46.177 116.226 1.00 45.10 11 THR C O 1
ATOM 5038 N N . TYR C 1 32 ? 61.916 -45.783 115.949 1.00 41.09 12 TYR C N 1
ATOM 5039 C CA . TYR C 1 32 ? 61.797 -44.946 117.138 1.00 45.75 12 TYR C CA 1
ATOM 5040 C C . TYR C 1 32 ? 60.384 -45.046 117.683 1.00 45.41 12 TYR C C 1
ATOM 5041 O O . TYR C 1 32 ? 59.421 -44.761 116.968 1.00 47.69 12 TYR C O 1
ATOM 5050 N N . ALA C 1 33 ? 60.268 -45.428 118.941 1.00 49.79 13 ALA C N 1
ATOM 5051 C CA . ALA C 1 33 ? 58.997 -45.389 119.630 1.00 42.80 13 ALA C CA 1
ATOM 5052 C C . ALA C 1 33 ? 59.030 -44.328 120.720 1.00 43.49 13 ALA C C 1
ATOM 5053 O O . ALA C 1 33 ? 60.054 -44.171 121.395 1.00 41.19 13 ALA C O 1
ATOM 5055 N N . PRO C 1 34 ? 57.941 -43.584 120.911 1.00 47.36 14 PRO C N 1
ATOM 5056 C CA . PRO C 1 34 ? 57.932 -42.536 121.938 1.00 50.50 14 PRO C CA 1
ATOM 5057 C C . PRO C 1 34 ? 58.245 -43.105 123.317 1.00 54.65 14 PRO C C 1
ATOM 5058 O O . PRO C 1 34 ? 58.168 -44.312 123.561 1.00 53.14 14 PRO C O 1
ATOM 5062 N N . SER C 1 35 ? 58.585 -42.200 124.237 1.00 55.95 15 SER C N 1
ATOM 5063 C CA . SER C 1 35 ? 59.135 -42.604 125.527 1.00 56.31 15 SER C CA 1
ATOM 5064 C C . SER C 1 35 ? 58.055 -43.079 126.498 1.00 57.18 15 SER C C 1
ATOM 5065 O O . SER C 1 35 ? 58.262 -44.060 127.222 1.00 55.45 15 SER C O 1
ATOM 5068 N N . ARG C 1 36 ? 56.906 -42.408 126.531 1.00 54.16 16 ARG C N 1
ATOM 5069 C CA . ARG C 1 36 ? 55.864 -42.758 127.491 1.00 54.52 16 ARG C CA 1
ATOM 5070 C C . ARG C 1 36 ? 55.293 -44.136 127.182 1.00 58.46 16 ARG C C 1
ATOM 5071 O O . ARG C 1 36 ? 54.988 -44.450 126.028 1.00 55.38 16 ARG C O 1
ATOM 5079 N N . ARG C 1 37 ? 55.148 -44.958 128.219 1.00 59.34 17 ARG C N 1
ATOM 5080 C CA . ARG C 1 37 ? 54.593 -46.298 128.093 1.00 56.81 17 ARG C CA 1
ATOM 5081 C C . ARG C 1 37 ? 53.195 -46.339 128.689 1.00 57.50 17 ARG C C 1
ATOM 5082 O O . ARG C 1 37 ? 52.942 -45.755 129.747 1.00 55.44 17 ARG C O 1
ATOM 5090 N N . LEU C 1 38 ? 52.287 -47.024 128.000 1.00 56.29 18 LEU C N 1
ATOM 5091 C CA . LEU C 1 38 ? 50.911 -47.195 128.450 1.00 50.18 18 LEU C CA 1
ATOM 5092 C C . LEU C 1 38 ? 50.735 -48.674 128.775 1.00 56.14 18 LEU C C 1
ATOM 5093 O O . LEU C 1 38 ? 50.532 -49.498 127.880 1.00 57.72 18 LEU C O 1
ATOM 5098 N N . THR C 1 39 ? 50.837 -49.007 130.056 1.00 58.04 19 THR C N 1
ATOM 5099 C CA . THR C 1 39 ? 50.731 -50.390 130.486 1.00 58.57 19 THR C CA 1
ATOM 5100 C C . THR C 1 39 ? 49.269 -50.785 130.647 1.00 55.56 19 THR C C 1
ATOM 5101 O O . THR C 1 39 ? 48.375 -49.940 130.737 1.00 56.60 19 THR C O 1
ATOM 5105 N N . ASN C 1 40 ? 49.030 -52.097 130.680 1.00 57.68 20 ASN C N 1
ATOM 5106 C CA . ASN C 1 40 ? 47.688 -52.582 130.978 1.00 57.40 20 ASN C CA 1
ATOM 5107 C C . ASN C 1 40 ? 47.207 -52.079 132.333 1.00 61.35 20 ASN C C 1
ATOM 5108 O O . ASN C 1 40 ? 46.012 -51.809 132.506 1.00 64.73 20 ASN C O 1
ATOM 5113 N N . ALA C 1 41 ? 48.120 -51.927 133.295 1.00 59.60 21 ALA C N 1
ATOM 5114 C CA . ALA C 1 41 ? 47.745 -51.326 134.570 1.00 60.67 21 ALA C CA 1
ATOM 5115 C C . ALA C 1 41 ? 47.231 -49.906 134.372 1.00 63.53 21 ALA C C 1
ATOM 5116 O O . ALA C 1 41 ? 46.218 -49.517 134.966 1.00 68.93 21 ALA C O 1
ATOM 5118 N N . ASP C 1 42 ? 47.906 -49.123 133.525 1.00 59.77 22 ASP C N 1
ATOM 5119 C CA . ASP C 1 42 ? 47.460 -47.757 133.269 1.00 59.09 22 ASP C CA 1
ATOM 5120 C C . ASP C 1 42 ? 46.089 -47.735 132.601 1.00 62.89 22 ASP C C 1
ATOM 5121 O O . ASP C 1 42 ? 45.249 -46.889 132.928 1.00 67.03 22 ASP C O 1
ATOM 5126 N N . LEU C 1 43 ? 45.843 -48.656 131.659 1.00 64.73 23 LEU C N 1
ATOM 5127 C CA . LEU C 1 43 ? 44.519 -48.747 131.043 1.00 60.41 23 LEU C CA 1
ATOM 5128 C C . LEU C 1 43 ? 43.451 -49.078 132.074 1.00 65.92 23 LEU C C 1
ATOM 5129 O O . LEU C 1 43 ? 42.327 -48.565 132.004 1.00 69.87 23 LEU C O 1
ATOM 5134 N N . GLU C 1 44 ? 43.776 -49.959 133.024 1.00 69.69 24 GLU C N 1
ATOM 5135 C CA . GLU C 1 44 ? 42.822 -50.348 134.057 1.00 70.02 24 GLU C CA 1
ATOM 5136 C C . GLU C 1 44 ? 42.235 -49.138 134.769 1.00 70.48 24 GLU C C 1
ATOM 5137 O O . GLU C 1 44 ? 41.063 -49.153 135.162 1.00 69.56 24 GLU C O 1
ATOM 5143 N N . LYS C 1 45 ? 43.021 -48.075 134.915 1.00 69.97 25 LYS C N 1
ATOM 5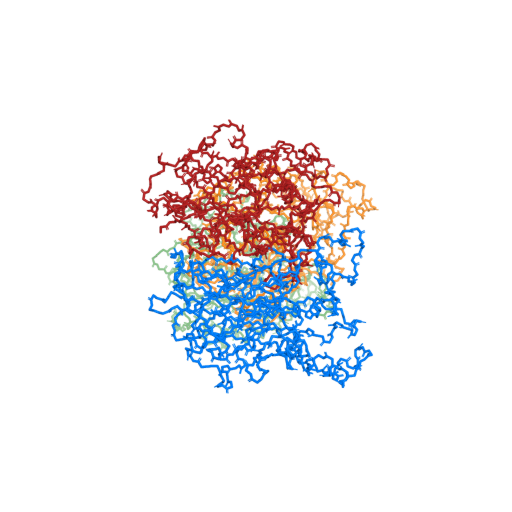144 C CA . LYS C 1 45 ? 42.649 -46.911 135.703 1.00 66.31 25 LYS C CA 1
ATOM 5145 C C . LYS C 1 45 ? 41.980 -45.816 134.878 1.00 74.37 25 LYS C C 1
ATOM 5146 O O . LYS C 1 45 ? 41.786 -44.707 135.389 1.00 79.19 25 LYS C O 1
ATOM 5152 N N . ILE C 1 46 ? 41.619 -46.093 133.626 1.00 69.11 26 ILE C N 1
ATOM 5153 C CA . ILE C 1 46 ? 40.921 -45.104 132.810 1.00 68.48 26 ILE C CA 1
ATOM 5154 C C . ILE C 1 46 ? 39.767 -45.767 132.073 1.00 65.36 26 ILE C C 1
ATOM 5155 O O . ILE C 1 46 ? 38.916 -45.087 131.487 1.00 71.61 26 ILE C O 1
ATOM 5160 N N . VAL C 1 47 ? 39.722 -47.098 132.102 1.00 64.65 27 VAL C N 1
ATOM 5161 C CA . VAL C 1 47 ? 38.665 -47.852 131.441 1.00 63.98 27 VAL C CA 1
ATOM 5162 C C . VAL C 1 47 ? 38.418 -49.125 132.240 1.00 64.15 27 VAL C C 1
ATOM 5163 O O . VAL C 1 47 ? 39.269 -49.573 133.010 1.00 70.00 27 VAL C O 1
ATOM 5167 N N . ASP C 1 48 ? 37.225 -49.700 132.071 1.00 65.46 28 ASP C N 1
ATOM 5168 C CA . ASP C 1 48 ? 36.826 -50.895 132.819 1.00 68.89 28 ASP C CA 1
ATOM 5169 C C . ASP C 1 48 ? 37.386 -52.126 132.109 1.00 69.46 28 ASP C C 1
ATOM 5170 O O . ASP C 1 48 ? 36.718 -52.793 131.315 1.00 71.11 28 ASP C O 1
ATOM 5175 N N . THR C 1 49 ? 38.645 -52.433 132.416 1.00 64.25 29 THR C N 1
ATOM 5176 C CA . THR C 1 49 ? 39.351 -53.544 131.796 1.00 66.72 29 THR C CA 1
ATOM 5177 C C . THR C 1 49 ? 40.255 -54.189 132.840 1.00 65.98 29 THR C C 1
ATOM 5178 O O . THR C 1 49 ? 40.338 -53.734 133.985 1.00 65.95 29 THR C O 1
ATOM 5182 N N . SER C 1 50 ? 40.942 -55.258 132.437 1.00 63.66 30 SER C N 1
ATOM 5183 C CA . SER C 1 50 ? 41.867 -55.959 133.313 1.00 62.95 30 SER C CA 1
ATOM 5184 C C . SER C 1 50 ? 43.073 -56.432 132.514 1.00 63.97 30 SER C C 1
ATOM 5185 O O . SER C 1 50 ? 42.942 -56.804 131.344 1.00 58.77 30 SER C O 1
ATOM 5188 N N . ASP C 1 51 ? 44.243 -56.414 133.162 1.00 59.82 31 ASP C N 1
ATOM 5189 C CA . ASP C 1 51 ? 45.479 -56.870 132.529 1.00 62.93 31 ASP C CA 1
ATOM 5190 C C . ASP C 1 51 ? 45.335 -58.275 131.954 1.00 65.72 31 ASP C C 1
ATOM 5191 O O . ASP C 1 51 ? 45.750 -58.539 130.820 1.00 66.92 31 ASP C O 1
ATOM 5196 N N . GLU C 1 52 ? 44.760 -59.197 132.734 1.00 66.02 32 GLU C N 1
ATOM 5197 C CA . GLU C 1 52 ? 44.634 -60.579 132.278 1.00 63.91 32 GLU C CA 1
ATOM 5198 C C . GLU C 1 52 ? 43.738 -60.676 131.050 1.00 61.38 32 GLU C C 1
ATOM 5199 O O . GLU C 1 52 ? 43.989 -61.487 130.152 1.00 60.98 32 GLU C O 1
ATOM 5205 N N . TRP C 1 53 ? 42.688 -59.854 130.994 1.00 62.40 33 TRP C N 1
ATOM 5206 C CA . TRP C 1 53 ? 41.828 -59.830 129.815 1.00 61.74 33 TRP C CA 1
ATOM 5207 C C . TRP C 1 53 ? 42.582 -59.313 128.593 1.00 62.02 33 TRP C C 1
ATOM 5208 O O . TRP C 1 53 ? 42.426 -59.845 127.488 1.00 59.99 33 TRP C O 1
ATOM 5219 N N . ILE C 1 54 ? 43.416 -58.288 128.774 1.00 59.10 34 ILE C N 1
ATOM 5220 C CA . ILE C 1 54 ? 44.092 -57.680 127.631 1.00 62.24 34 ILE C CA 1
ATOM 5221 C C . ILE C 1 54 ? 45.142 -58.624 127.062 1.00 59.00 34 ILE C C 1
ATOM 5222 O O . ILE C 1 54 ? 45.226 -58.817 125.844 1.00 56.80 34 ILE C O 1
ATOM 5227 N N . VAL C 1 55 ? 45.958 -59.227 127.930 1.00 60.09 35 VAL C N 1
ATOM 5228 C CA . VAL C 1 55 ? 46.978 -60.154 127.449 1.00 57.44 35 VAL C CA 1
ATOM 5229 C C . VAL C 1 55 ? 46.332 -61.353 126.775 1.00 55.25 35 VAL C C 1
ATOM 5230 O O . VAL C 1 55 ? 46.891 -61.925 125.832 1.00 60.53 35 VAL C O 1
ATOM 5234 N N . GLN C 1 56 ? 45.139 -61.737 127.220 1.00 54.11 36 GLN C N 1
ATOM 5235 C CA . GLN C 1 56 ? 44.506 -62.936 126.691 1.00 59.10 36 GLN C CA 1
ATOM 5236 C C . GLN C 1 56 ? 43.923 -62.684 125.308 1.00 57.84 36 GLN C C 1
ATOM 5237 O O . GLN C 1 56 ? 44.186 -63.441 124.368 1.00 57.63 36 GLN C O 1
ATOM 5243 N N . ARG C 1 57 ? 43.137 -61.618 125.163 1.00 56.11 37 ARG C N 1
ATOM 5244 C CA . ARG C 1 57 ? 42.476 -61.360 123.892 1.00 58.34 37 ARG C CA 1
ATOM 5245 C C . ARG C 1 57 ? 43.419 -60.773 122.851 1.00 55.10 37 ARG C C 1
ATOM 5246 O O . ARG C 1 57 ? 43.208 -60.982 121.652 1.00 54.00 37 ARG C O 1
ATOM 5254 N N . THR C 1 58 ? 44.458 -60.057 123.276 1.00 54.01 38 THR C N 1
ATOM 5255 C CA . THR C 1 58 ? 45.311 -59.305 122.360 1.00 54.60 38 THR C CA 1
ATOM 5256 C C . THR C 1 58 ? 46.774 -59.707 122.412 1.00 54.83 38 THR C C 1
ATOM 5257 O O . THR C 1 58 ? 47.438 -59.740 121.370 1.00 50.58 38 THR C O 1
ATOM 5261 N N . GLY C 1 59 ? 47.301 -60.001 123.598 1.00 58.71 39 GLY C N 1
ATOM 5262 C CA . GLY C 1 59 ? 48.701 -60.320 123.753 1.00 47.07 39 GLY C CA 1
ATOM 5263 C C . GLY C 1 59 ? 49.594 -59.140 124.059 1.00 49.45 39 GLY C C 1
ATOM 5264 O O . GLY C 1 59 ? 50.807 -59.328 124.207 1.00 53.38 39 GLY C O 1
ATOM 5265 N N . MET C 1 60 ? 49.048 -57.931 124.151 1.00 55.47 40 MET C N 1
ATOM 5266 C CA . MET C 1 60 ? 49.889 -56.777 124.427 1.00 57.33 40 MET C CA 1
ATOM 5267 C C . MET C 1 60 ? 49.982 -56.561 125.928 1.00 56.54 40 MET C C 1
ATOM 5268 O O . MET C 1 60 ? 49.046 -56.852 126.678 1.00 50.52 40 MET C O 1
ATOM 5273 N N . ARG C 1 61 ? 51.126 -56.034 126.353 1.00 57.44 41 ARG C N 1
ATOM 5274 C CA . ARG C 1 61 ? 51.360 -55.598 127.721 1.00 55.99 41 ARG C CA 1
ATOM 5275 C C . ARG C 1 61 ? 51.616 -54.108 127.826 1.00 58.35 41 ARG C C 1
ATOM 5276 O O . ARG C 1 61 ? 51.305 -53.505 128.856 1.00 57.52 41 ARG C O 1
ATOM 5284 N N . GLU C 1 62 ? 52.181 -53.504 126.786 1.00 59.21 42 GLU C N 1
ATOM 5285 C CA . GLU C 1 62 ? 52.520 -52.095 126.786 1.00 57.18 42 GLU C CA 1
ATOM 5286 C C . GLU C 1 62 ? 52.290 -51.529 125.398 1.00 53.33 42 GLU C C 1
ATOM 5287 O O . GLU C 1 62 ? 52.347 -52.248 124.397 1.00 55.51 42 GLU C O 1
ATOM 5293 N N . ARG C 1 63 ? 52.021 -50.231 125.357 1.00 52.35 43 ARG C N 1
ATOM 5294 C CA . ARG C 1 63 ? 52.067 -49.440 124.140 1.00 51.22 43 ARG C CA 1
ATOM 5295 C C . ARG C 1 63 ? 52.847 -48.173 124.447 1.00 52.37 43 ARG C C 1
ATOM 5296 O O . ARG C 1 63 ? 52.939 -47.751 125.603 1.00 53.73 43 ARG C O 1
ATOM 5304 N N . ARG C 1 64 ? 53.434 -47.581 123.417 1.00 55.49 44 ARG C N 1
ATOM 5305 C CA . ARG C 1 64 ? 54.095 -46.296 123.572 1.00 47.16 44 ARG C CA 1
ATOM 5306 C C . ARG C 1 64 ? 53.173 -45.187 123.088 1.00 52.57 44 ARG C C 1
ATOM 5307 O O . ARG C 1 64 ? 52.396 -45.367 122.147 1.00 54.32 44 ARG C O 1
ATOM 5315 N N . ILE C 1 65 ? 53.240 -44.046 123.770 1.00 53.89 45 ILE C N 1
ATOM 5316 C CA . ILE C 1 65 ? 52.355 -42.917 123.511 1.00 51.65 45 ILE C CA 1
ATOM 5317 C C . ILE C 1 65 ? 53.213 -41.692 123.248 1.00 54.82 45 ILE C C 1
ATOM 5318 O O . ILE C 1 65 ? 54.149 -41.412 124.004 1.00 55.28 45 ILE C O 1
ATOM 5323 N N . ALA C 1 66 ? 52.890 -40.963 122.186 1.00 48.64 46 ALA C N 1
ATOM 5324 C CA . ALA C 1 66 ? 53.645 -39.772 121.845 1.00 51.59 46 ALA C CA 1
ATOM 5325 C C . ALA C 1 66 ? 53.341 -38.640 122.818 1.00 53.40 46 ALA C C 1
ATOM 5326 O O . ALA C 1 66 ? 52.240 -38.536 123.367 1.00 50.71 46 ALA C O 1
ATOM 5328 N N . ASP C 1 67 ? 54.335 -37.778 123.015 1.00 57.01 47 ASP C N 1
ATOM 5329 C CA . ASP C 1 67 ? 54.169 -36.584 123.825 1.00 58.15 47 ASP C CA 1
ATOM 5330 C C . ASP C 1 67 ? 53.077 -35.692 123.232 1.00 56.83 47 ASP C C 1
ATOM 5331 O O . ASP C 1 67 ? 52.671 -35.840 122.079 1.00 55.18 47 ASP C O 1
ATOM 5336 N N . GLU C 1 68 ? 52.601 -34.745 124.043 1.00 60.79 48 GLU C N 1
ATOM 5337 C CA . GLU C 1 68 ? 51.427 -33.975 123.647 1.00 62.22 48 GLU C CA 1
ATOM 5338 C C . GLU C 1 68 ? 51.723 -33.047 122.472 1.00 62.79 48 GLU C C 1
ATOM 5339 O O . GLU C 1 68 ? 50.848 -32.831 121.624 1.00 60.92 48 GLU C O 1
ATOM 5345 N N . HIS C 1 69 ? 52.938 -32.498 122.395 1.00 59.36 49 HIS C N 1
ATOM 5346 C CA . HIS C 1 69 ? 53.382 -31.750 121.225 1.00 61.07 49 HIS C CA 1
ATOM 5347 C C . HIS C 1 69 ? 54.320 -32.558 120.335 1.00 62.01 49 HIS C C 1
ATOM 5348 O O . HIS C 1 69 ? 55.099 -31.977 119.571 1.00 59.96 49 HIS C O 1
ATOM 5355 N N . GLN C 1 70 ? 54.263 -33.881 120.422 1.00 57.29 50 GLN C N 1
ATOM 5356 C CA . GLN C 1 70 ? 55.041 -34.766 119.568 1.00 54.58 50 GLN C CA 1
ATOM 5357 C C . GLN C 1 70 ? 54.097 -35.408 118.561 1.00 53.37 50 GLN C C 1
ATOM 5358 O O . GLN C 1 70 ? 53.093 -36.012 118.950 1.00 53.75 50 GLN C O 1
ATOM 5364 N N . PHE C 1 71 ? 54.413 -35.275 117.276 1.00 49.52 51 PHE C N 1
ATOM 5365 C CA . PHE C 1 71 ? 53.509 -35.716 116.225 1.00 48.11 51 PHE C CA 1
ATOM 5366 C C . PHE C 1 71 ? 54.223 -36.690 115.295 1.00 40.88 51 PHE C C 1
ATOM 5367 O O . PHE C 1 71 ? 55.394 -37.029 115.484 1.00 41.36 51 PHE C O 1
ATOM 5375 N N . THR C 1 72 ? 53.489 -37.138 114.276 1.00 42.15 52 THR C N 1
ATOM 5376 C CA . THR C 1 72 ? 53.977 -38.189 113.389 1.00 41.03 52 THR C CA 1
ATOM 5377 C C . THR C 1 72 ? 55.290 -37.798 112.719 1.00 44.94 52 THR C C 1
ATOM 5378 O O . THR C 1 72 ? 56.205 -38.624 112.609 1.00 46.60 52 THR C O 1
ATOM 5382 N N . SER C 1 73 ? 55.411 -36.542 112.267 1.00 43.54 53 SER C N 1
ATOM 5383 C CA . SER C 1 73 ? 56.650 -36.130 111.608 1.00 45.53 53 SER C CA 1
ATOM 5384 C C . SER C 1 73 ? 57.830 -36.181 112.569 1.00 44.07 53 SER C C 1
ATOM 5385 O O . SER C 1 73 ? 58.942 -36.547 112.172 1.00 44.83 53 SER C O 1
ATOM 5388 N N . ASP C 1 74 ? 57.615 -35.803 113.832 1.00 43.77 54 ASP C N 1
ATOM 5389 C CA . ASP C 1 74 ? 58.687 -35.919 114.816 1.00 51.73 54 ASP C CA 1
ATOM 5390 C C . ASP C 1 74 ? 59.140 -37.363 114.956 1.00 50.02 54 ASP C C 1
ATOM 5391 O O . ASP C 1 74 ? 60.342 -37.640 115.032 1.00 47.50 54 ASP C O 1
ATOM 5396 N N . LEU C 1 75 ? 58.184 -38.295 114.995 1.00 44.65 55 LEU C N 1
ATOM 5397 C CA . LEU C 1 75 ? 58.518 -39.711 115.081 1.00 43.61 55 LEU C CA 1
ATOM 5398 C C . LEU C 1 75 ? 59.285 -40.166 113.843 1.00 46.57 55 LEU C C 1
ATOM 5399 O O . LEU C 1 75 ? 60.303 -40.861 113.946 1.00 45.79 55 LEU C O 1
ATOM 5404 N N . CYS C 1 76 ? 58.804 -39.780 112.657 1.00 42.04 56 CYS C N 1
ATOM 5405 C CA . CYS C 1 76 ? 59.429 -40.241 111.420 1.00 43.53 56 CYS C CA 1
ATOM 5406 C C . CYS C 1 76 ? 60.869 -39.759 111.321 1.00 42.85 56 CYS C C 1
ATOM 5407 O O . CYS C 1 76 ? 61.761 -40.527 110.941 1.00 46.27 56 CYS C O 1
ATOM 5410 N N . ILE C 1 77 ? 61.115 -38.493 111.670 1.00 38.49 57 ILE C N 1
ATOM 5411 C CA . ILE C 1 77 ? 62.476 -37.958 111.663 1.00 42.58 57 ILE C CA 1
ATOM 5412 C C . ILE C 1 77 ? 63.372 -38.751 112.606 1.00 42.27 57 ILE C C 1
ATOM 5413 O O . ILE C 1 77 ? 64.535 -39.037 112.291 1.00 44.37 57 ILE C O 1
ATOM 5418 N N . GLU C 1 78 ? 62.850 -39.120 113.777 1.00 40.90 58 GLU C N 1
ATOM 5419 C CA . GLU C 1 78 ? 63.655 -39.877 114.729 1.00 45.92 58 GLU C CA 1
ATOM 5420 C C . GLU C 1 78 ? 63.966 -41.270 114.202 1.00 41.68 58 GLU C C 1
ATOM 5421 O O . GLU C 1 78 ? 65.054 -41.802 114.446 1.00 42.70 58 GLU C O 1
ATOM 5427 N N . ALA C 1 79 ? 63.030 -41.874 113.467 1.00 39.86 59 ALA C N 1
ATOM 5428 C CA . ALA C 1 79 ? 63.312 -43.167 112.856 1.00 37.77 59 ALA C CA 1
ATOM 5429 C C . ALA C 1 79 ? 64.413 -43.047 111.813 1.00 39.75 59 ALA C C 1
ATOM 5430 O O . ALA C 1 79 ? 65.322 -43.882 111.756 1.00 42.45 59 ALA C O 1
ATOM 5432 N N . VAL C 1 80 ? 64.354 -42.005 110.987 1.00 39.49 60 VAL C N 1
ATOM 5433 C CA . VAL C 1 80 ? 65.382 -41.808 109.972 1.00 40.54 60 VAL C CA 1
ATOM 5434 C C . VAL C 1 80 ? 66.718 -41.469 110.620 1.00 41.33 60 VAL C C 1
ATOM 5435 O O . VAL C 1 80 ? 67.771 -41.946 110.180 1.00 45.13 60 VAL C O 1
ATOM 5439 N N . LYS C 1 81 ? 66.705 -40.636 111.667 1.00 40.83 61 LYS C N 1
ATOM 5440 C CA . LYS C 1 81 ? 67.939 -40.380 112.407 1.00 47.31 61 LYS C CA 1
ATOM 5441 C C . LYS C 1 81 ? 68.539 -41.680 112.922 1.00 43.84 61 LYS C C 1
ATOM 5442 O O . LYS C 1 81 ? 69.752 -41.899 112.814 1.00 46.33 61 LYS C O 1
ATOM 5448 N N . ASN C 1 82 ? 67.696 -42.567 113.458 1.00 43.10 62 ASN C N 1
ATOM 5449 C CA . ASN C 1 82 ? 68.149 -43.898 113.851 1.00 43.42 62 ASN C CA 1
ATOM 5450 C C . ASN C 1 82 ? 68.724 -44.658 112.662 1.00 46.78 62 ASN C C 1
ATOM 5451 O O . ASN C 1 82 ? 69.785 -45.283 112.765 1.00 49.69 62 ASN C O 1
ATOM 5456 N N . LEU C 1 83 ? 68.027 -44.627 111.523 1.00 45.27 63 LEU C N 1
ATOM 5457 C CA . LEU C 1 83 ? 68.533 -45.284 110.321 1.00 47.18 63 LEU C CA 1
ATOM 5458 C C . LEU C 1 83 ? 69.904 -44.742 109.929 1.00 47.73 63 LEU C C 1
ATOM 5459 O O . LEU C 1 83 ? 70.818 -45.518 109.623 1.00 51.58 63 LEU C O 1
ATOM 5464 N N . LYS C 1 84 ? 70.059 -43.409 109.902 1.00 47.27 64 LYS C N 1
ATOM 5465 C CA . LYS C 1 84 ? 71.366 -42.818 109.601 1.00 54.87 64 LYS C CA 1
ATOM 5466 C C . LYS C 1 84 ? 72.458 -43.403 110.484 1.00 47.53 64 LYS C C 1
ATOM 5467 O O . LYS C 1 84 ? 73.525 -43.789 109.998 1.00 50.52 64 LYS C O 1
ATOM 5473 N N . SER C 1 85 ? 72.203 -43.460 111.796 1.00 49.43 65 SER C N 1
ATOM 5474 C CA . SER C 1 85 ? 73.201 -43.927 112.755 1.00 50.01 65 SER C CA 1
ATOM 5475 C C . SER C 1 85 ? 73.644 -45.355 112.471 1.00 56.12 65 SER C C 1
ATOM 5476 O O . SER C 1 85 ? 74.766 -45.742 112.823 1.00 56.78 65 SER C O 1
ATOM 5479 N N . ARG C 1 86 ? 72.780 -46.156 111.856 1.00 52.23 66 ARG C N 1
ATOM 5480 C CA . ARG C 1 86 ? 73.008 -47.586 111.737 1.00 47.32 66 ARG C CA 1
ATOM 5481 C C . ARG C 1 86 ? 73.310 -48.017 110.310 1.00 49.01 66 ARG C C 1
ATOM 5482 O O . ARG C 1 86 ? 73.367 -49.220 110.044 1.00 55.91 66 ARG C O 1
ATOM 5490 N N . TYR C 1 87 ? 73.512 -47.079 109.387 1.00 47.36 67 TYR C N 1
ATOM 5491 C CA . TYR C 1 87 ? 73.694 -47.417 107.983 1.00 49.82 67 TYR C CA 1
ATOM 5492 C C . TYR C 1 87 ? 75.005 -46.826 107.489 1.00 51.80 67 TYR C C 1
ATOM 5493 O O . TYR C 1 87 ? 75.242 -45.623 107.627 1.00 52.58 67 TYR C O 1
ATOM 5502 N N . LYS C 1 88 ? 75.864 -47.686 106.947 1.00 59.62 68 LYS C N 1
ATOM 5503 C CA . LYS C 1 88 ? 77.110 -47.254 106.331 1.00 65.69 68 LYS C CA 1
ATOM 5504 C C . LYS C 1 88 ? 76.786 -46.749 104.934 1.00 67.69 68 LYS C C 1
ATOM 5505 O O . LYS C 1 88 ? 76.229 -47.489 104.115 1.00 71.16 68 LYS C O 1
ATOM 5511 N N . GLY C 1 89 ? 77.124 -45.501 104.657 1.00 71.47 69 GLY C N 1
ATOM 5512 C CA . GLY C 1 89 ? 76.703 -44.849 103.436 1.00 67.11 69 GLY C CA 1
ATOM 5513 C C . GLY C 1 89 ? 75.857 -43.626 103.733 1.00 56.74 69 GLY C C 1
ATOM 5514 O O . GLY C 1 89 ? 75.460 -43.365 104.867 1.00 55.33 69 GLY C O 1
ATOM 5515 N N . THR C 1 90 ? 75.595 -42.867 102.672 1.00 59.48 70 THR C N 1
ATOM 5516 C CA . THR C 1 90 ? 74.949 -41.570 102.801 1.00 62.37 70 THR C CA 1
ATOM 5517 C C . THR C 1 90 ? 73.475 -41.643 102.416 1.00 55.91 70 THR C C 1
ATOM 5518 O O . THR C 1 90 ? 73.063 -42.452 101.580 1.00 51.52 70 THR C O 1
ATOM 5522 N N . LEU C 1 91 ? 72.681 -40.780 103.045 1.00 51.46 71 LEU C N 1
ATOM 5523 C CA . LEU C 1 91 ? 71.312 -40.527 102.630 1.00 51.04 71 LEU C CA 1
ATOM 5524 C C . LEU C 1 91 ? 71.208 -39.290 101.744 1.00 53.07 71 LEU C C 1
ATOM 5525 O O . LEU C 1 91 ? 70.099 -38.900 101.370 1.00 53.60 71 LEU C O 1
ATOM 5530 N N . ASP C 1 92 ? 72.347 -38.680 101.387 1.00 54.50 72 ASP C N 1
ATOM 5531 C CA . ASP C 1 92 ? 72.333 -37.425 100.638 1.00 55.05 72 ASP C CA 1
ATOM 5532 C C . ASP C 1 92 ? 71.701 -37.593 99.263 1.00 54.04 72 ASP C C 1
ATOM 5533 O O . ASP C 1 92 ? 71.083 -36.656 98.747 1.00 46.32 72 ASP C O 1
ATOM 5538 N N . ASP C 1 93 ? 71.849 -38.767 98.652 1.00 53.41 73 ASP C N 1
ATOM 5539 C CA . ASP C 1 93 ? 71.282 -39.033 97.338 1.00 53.95 73 ASP C CA 1
ATOM 5540 C C . ASP C 1 93 ? 69.964 -39.798 97.415 1.00 47.49 73 ASP C C 1
ATOM 5541 O O . ASP C 1 93 ? 69.611 -40.506 96.466 1.00 41.21 73 ASP C O 1
ATOM 5546 N N . VAL C 1 94 ? 69.243 -39.693 98.532 1.00 41.76 74 VAL C N 1
ATOM 5547 C CA . VAL C 1 94 ? 67.878 -40.202 98.561 1.00 44.81 74 VAL C CA 1
ATOM 5548 C C . VAL C 1 94 ? 67.065 -39.386 97.570 1.00 46.15 74 VAL C C 1
ATOM 5549 O O . VAL C 1 94 ? 67.010 -38.154 97.665 1.00 44.29 74 VAL C O 1
ATOM 5553 N N . ASP C 1 95 ? 66.451 -40.062 96.600 1.00 42.16 75 ASP C N 1
ATOM 5554 C CA . ASP C 1 95 ? 65.691 -39.380 95.563 1.00 41.11 75 ASP C CA 1
ATOM 5555 C C . ASP C 1 95 ? 64.181 -39.519 95.721 1.00 39.29 75 ASP C C 1
ATOM 5556 O O . ASP C 1 95 ? 63.443 -38.955 94.908 1.00 40.38 75 ASP C O 1
ATOM 5561 N N . MET C 1 96 ? 63.696 -40.238 96.737 1.00 43.13 76 MET C N 1
ATOM 5562 C CA . MET C 1 96 ? 62.264 -40.301 97.022 1.00 37.89 76 MET C CA 1
ATOM 5563 C C . MET C 1 96 ? 62.025 -40.612 98.491 1.00 39.31 76 MET C C 1
ATOM 5564 O O . MET C 1 96 ? 62.678 -41.497 99.053 1.00 38.42 76 MET C O 1
ATOM 5569 N N . ILE C 1 97 ? 61.077 -39.897 99.098 1.00 37.70 77 ILE C N 1
ATOM 5570 C CA . ILE C 1 97 ? 60.587 -40.192 100.441 1.00 33.17 77 ILE C CA 1
ATOM 5571 C C . ILE C 1 97 ? 59.128 -40.609 100.334 1.00 40.39 77 ILE C C 1
ATOM 5572 O O . ILE C 1 97 ? 58.302 -39.867 99.787 1.00 38.27 77 ILE C O 1
ATOM 5577 N N . LEU C 1 98 ? 58.813 -41.792 100.857 1.00 36.92 78 LEU C N 1
ATOM 5578 C CA . LEU C 1 98 ? 57.448 -42.289 100.962 1.00 37.73 78 LEU C CA 1
ATOM 5579 C C . LEU C 1 98 ? 57.113 -42.481 102.434 1.00 36.67 78 LEU C C 1
ATOM 5580 O O . LEU C 1 98 ? 57.876 -43.119 103.164 1.00 38.95 78 LEU C O 1
ATOM 5585 N N . VAL C 1 99 ? 56.000 -41.887 102.871 1.00 34.24 79 VAL C N 1
ATOM 5586 C CA . VAL C 1 99 ? 55.601 -41.986 104.306 1.00 39.14 79 VAL C CA 1
ATOM 5587 C C . VAL C 1 99 ? 54.193 -42.583 104.389 1.00 41.47 79 VAL C C 1
ATOM 5588 O O . VAL C 1 99 ? 53.249 -41.947 103.881 1.00 39.69 79 VAL C O 1
ATOM 5592 N N . ALA C 1 100 ? 54.070 -43.764 104.998 1.00 41.34 80 ALA C N 1
ATOM 5593 C CA . ALA C 1 100 ? 52.745 -44.397 105.175 1.00 41.67 80 ALA C CA 1
ATOM 5594 C C . ALA C 1 100 ? 52.182 -43.983 106.536 1.00 41.76 80 ALA C C 1
ATOM 5595 O O . ALA C 1 100 ? 52.693 -44.475 107.560 1.00 47.26 80 ALA C O 1
ATOM 5597 N N . THR C 1 101 ? 51.178 -43.104 106.540 1.00 42.16 81 THR C N 1
ATOM 5598 C CA . THR C 1 101 ? 50.624 -42.600 107.823 1.00 47.64 81 THR C CA 1
ATOM 5599 C C . THR C 1 101 ? 49.140 -42.267 107.668 1.00 45.89 81 THR C C 1
ATOM 5600 O O . THR C 1 101 ? 48.733 -41.894 106.551 1.00 57.69 81 THR C O 1
ATOM 5604 N N . THR C 1 102 ? 48.367 -42.417 108.744 1.00 46.61 82 THR C N 1
ATOM 5605 C CA . THR C 1 102 ? 46.937 -42.017 108.715 1.00 45.46 82 THR C CA 1
ATOM 5606 C C . THR C 1 102 ? 46.770 -40.911 109.758 1.00 40.28 82 THR C C 1
ATOM 5607 O O . THR C 1 102 ? 45.623 -40.488 109.996 1.00 48.85 82 THR C O 1
ATOM 5611 N N . THR C 1 103 ? 47.884 -40.471 110.351 1.00 43.04 83 THR C N 1
ATOM 5612 C CA . THR C 1 103 ? 47.847 -39.422 111.403 1.00 45.06 83 THR C CA 1
ATOM 5613 C C . THR C 1 103 ? 48.861 -38.327 111.058 1.00 46.68 83 THR C C 1
ATOM 5614 O O . THR C 1 103 ? 49.632 -37.941 111.955 1.00 48.05 83 THR C O 1
ATOM 5618 N N . SER C 1 104 ? 48.855 -37.847 109.810 1.00 49.49 84 SER C N 1
ATOM 5619 C CA . SER C 1 104 ? 49.795 -36.820 109.385 1.00 47.34 84 SER C CA 1
ATOM 5620 C C . SER C 1 104 ? 49.682 -35.590 110.281 1.00 48.49 84 SER C C 1
ATOM 5621 O O . SER C 1 104 ? 48.615 -35.284 110.814 1.00 52.64 84 SER C O 1
ATOM 5624 N N . ASP C 1 105 ? 50.807 -34.891 110.468 1.00 45.54 85 ASP C N 1
ATOM 5625 C CA . ASP C 1 105 ? 50.770 -33.645 111.230 1.00 49.73 85 ASP C CA 1
ATOM 5626 C C . ASP C 1 105 ? 49.738 -32.689 110.649 1.00 49.22 85 ASP C C 1
ATOM 5627 O O . ASP C 1 105 ? 48.856 -32.193 111.359 1.00 50.98 85 ASP C O 1
ATOM 5632 N N . TYR C 1 106 ? 49.842 -32.419 109.353 1.00 45.95 86 TYR C N 1
ATOM 5633 C CA . TYR C 1 106 ? 48.935 -31.540 108.640 1.00 45.05 86 TYR C CA 1
ATOM 5634 C C . TYR C 1 106 ? 48.303 -32.309 107.488 1.00 47.19 86 TYR C C 1
ATOM 5635 O O . TYR C 1 106 ? 48.827 -33.333 107.041 1.00 48.44 86 TYR C O 1
ATOM 5644 N N . ALA C 1 107 ? 47.157 -31.816 107.017 1.00 48.37 87 ALA C N 1
ATOM 5645 C CA . ALA C 1 107 ? 46.634 -32.308 105.749 1.00 44.79 87 ALA C CA 1
ATOM 5646 C C . ALA C 1 107 ? 47.641 -32.057 104.631 1.00 46.81 87 ALA C C 1
ATOM 5647 O O . ALA C 1 107 ? 47.874 -32.926 103.781 1.00 49.21 87 ALA C O 1
ATOM 5649 N N . PHE C 1 108 ? 48.253 -30.872 104.625 1.00 43.27 88 PHE C N 1
ATOM 5650 C CA . PHE C 1 108 ? 49.463 -30.587 103.864 1.00 45.82 88 PHE C CA 1
ATOM 5651 C C . PHE C 1 108 ? 50.129 -29.374 104.496 1.00 43.22 88 PHE C C 1
ATOM 5652 O O . PHE C 1 108 ? 49.440 -28.554 105.109 1.00 47.15 88 PHE C O 1
ATOM 5660 N N . PRO C 1 109 ? 51.466 -29.257 104.426 1.00 41.94 89 PRO C N 1
ATOM 5661 C CA . PRO C 1 109 ? 52.460 -30.120 103.774 1.00 45.61 89 PRO C CA 1
ATOM 5662 C C . PRO C 1 109 ? 52.488 -31.537 104.329 1.00 42.39 89 PRO C C 1
ATOM 5663 O O . PRO C 1 109 ? 52.201 -31.754 105.506 1.00 41.67 89 PRO C O 1
ATOM 5667 N N . SER C 1 110 ? 52.829 -32.488 103.470 1.00 40.41 90 SER C N 1
ATOM 5668 C CA . SER C 1 110 ? 52.881 -33.881 103.872 1.00 40.81 90 SER C CA 1
ATOM 5669 C C . SER C 1 110 ? 54.007 -34.117 104.872 1.00 45.50 90 SER C C 1
ATOM 5670 O O . SER C 1 110 ? 54.931 -33.309 105.026 1.00 45.69 90 SER C O 1
ATOM 5673 N N . THR C 1 111 ? 53.918 -35.258 105.553 1.00 43.78 91 THR C N 1
ATOM 5674 C CA . THR C 1 111 ? 54.975 -35.674 106.467 1.00 43.85 91 THR C CA 1
ATOM 5675 C C . THR C 1 111 ? 56.273 -35.960 105.727 1.00 38.25 91 THR C C 1
ATOM 5676 O O . THR C 1 111 ? 57.356 -35.727 106.273 1.00 45.07 91 THR C O 1
ATOM 5680 N N . ALA C 1 112 ? 56.185 -36.469 104.496 1.00 38.51 92 ALA C N 1
ATOM 5681 C CA . ALA C 1 112 ? 57.382 -36.670 103.682 1.00 41.22 92 ALA C CA 1
ATOM 5682 C C . ALA C 1 112 ? 58.143 -35.363 103.492 1.00 40.70 92 ALA C C 1
ATOM 5683 O O . ALA C 1 112 ? 59.377 -35.331 103.580 1.00 39.04 92 ALA C O 1
ATOM 5685 N N . CYS C 1 113 ? 57.419 -34.271 103.250 1.00 38.69 93 CYS C N 1
ATOM 5686 C CA . CYS C 1 113 ? 58.069 -32.980 103.053 1.00 45.21 93 CYS C CA 1
ATOM 5687 C C . CYS C 1 113 ? 58.635 -32.437 104.362 1.00 45.32 93 CYS C C 1
ATOM 5688 O O . CYS C 1 113 ? 59.687 -31.787 104.358 1.00 43.05 93 CYS C O 1
ATOM 5690 N N . ARG C 1 114 ? 57.963 -32.696 105.489 1.00 39.39 94 ARG C N 1
ATOM 5691 C CA . ARG C 1 114 ? 58.542 -32.351 106.782 1.00 42.63 94 ARG C CA 1
ATOM 5692 C C . ARG C 1 114 ? 59.853 -33.095 107.000 1.00 45.12 94 ARG C C 1
ATOM 5693 O O . ARG C 1 114 ? 60.822 -32.530 107.518 1.00 40.31 94 ARG C O 1
ATOM 5701 N N . VAL C 1 115 ? 59.893 -34.371 106.608 1.00 48.71 95 VAL C N 1
ATOM 5702 C CA . VAL C 1 115 ? 61.116 -35.164 106.698 1.00 42.31 95 VAL C CA 1
ATOM 5703 C C . VAL C 1 115 ? 62.220 -34.540 105.859 1.00 44.08 95 VAL C C 1
ATOM 5704 O O . VAL C 1 115 ? 63.362 -34.397 106.310 1.00 46.57 95 VAL C O 1
ATOM 5708 N N . GLN C 1 116 ? 61.901 -34.174 104.617 1.00 44.33 96 GLN C N 1
ATOM 5709 C CA . GLN C 1 116 ? 62.910 -33.552 103.767 1.00 44.09 96 GLN C CA 1
ATOM 5710 C C . GLN C 1 116 ? 63.405 -32.250 104.378 1.00 43.55 96 GLN C C 1
ATOM 5711 O O . GLN C 1 116 ? 64.592 -31.924 104.280 1.00 43.27 96 GLN C O 1
ATOM 5717 N N . GLU C 1 117 ? 62.505 -31.487 104.999 1.00 45.62 97 GLU C N 1
ATOM 5718 C CA . GLU C 1 117 ? 62.899 -30.219 105.602 1.00 43.14 97 GLU C CA 1
ATOM 5719 C C . GLU C 1 117 ? 63.979 -30.424 106.658 1.00 45.01 97 GLU C C 1
ATOM 5720 O O . GLU C 1 117 ? 64.911 -29.621 106.766 1.00 45.43 97 GLU C O 1
ATOM 5726 N N . TYR C 1 118 ? 63.885 -31.508 107.429 1.00 48.67 98 TYR C N 1
ATOM 5727 C CA . TYR C 1 118 ? 64.822 -31.720 108.531 1.00 50.62 98 TYR C CA 1
ATOM 5728 C C . TYR C 1 118 ? 66.200 -32.128 108.030 1.00 47.79 98 TYR C C 1
ATOM 5729 O O . TYR C 1 118 ? 67.220 -31.627 108.517 1.00 48.58 98 TYR C O 1
ATOM 5738 N N . PHE C 1 119 ? 66.254 -33.059 107.081 1.00 43.33 99 PHE C N 1
ATOM 5739 C CA . PHE C 1 119 ? 67.532 -33.537 106.575 1.00 43.50 99 PHE C CA 1
ATOM 5740 C C . PHE C 1 119 ? 68.024 -32.775 105.354 1.00 47.21 99 PHE C C 1
ATOM 5741 O O . PHE C 1 119 ? 69.226 -32.809 105.066 1.00 45.52 99 PHE C O 1
ATOM 5749 N N . GLY C 1 120 ? 67.135 -32.098 104.631 1.00 46.45 100 GLY C N 1
ATOM 5750 C CA . GLY C 1 120 ? 67.564 -31.181 103.592 1.00 44.72 100 GLY C CA 1
ATOM 5751 C C . GLY C 1 120 ? 68.194 -31.805 102.369 1.00 43.88 100 GLY C C 1
ATOM 5752 O O . GLY C 1 120 ? 68.960 -31.129 101.679 1.00 44.87 100 GLY C O 1
ATOM 5753 N N . TRP C 1 121 ? 67.897 -33.071 102.074 1.00 47.78 101 TRP C N 1
ATOM 5754 C CA . TRP C 1 121 ? 68.362 -33.674 100.829 1.00 49.25 101 TRP C CA 1
ATOM 5755 C C . TRP C 1 121 ? 67.937 -32.817 99.642 1.00 46.82 101 TRP C C 1
ATOM 5756 O O . TRP C 1 121 ? 66.830 -32.276 99.611 1.00 46.69 101 TRP C O 1
ATOM 5767 N N . GLU C 1 122 ? 68.826 -32.706 98.654 1.00 53.60 102 GLU C N 1
ATOM 5768 C CA . GLU C 1 122 ? 68.750 -31.631 97.673 1.00 52.90 102 GLU C CA 1
ATOM 5769 C C . GLU C 1 122 ? 67.881 -31.949 96.465 1.00 49.79 102 GLU C C 1
ATOM 5770 O O . GLU C 1 122 ? 67.397 -31.016 95.814 1.00 48.81 102 GLU C O 1
ATOM 5776 N N . SER C 1 123 ? 67.668 -33.231 96.140 1.00 49.01 103 SER C N 1
ATOM 5777 C CA . SER C 1 123 ? 66.854 -33.544 94.963 1.00 50.49 103 SER C CA 1
ATOM 5778 C C . SER C 1 123 ? 66.106 -34.852 95.235 1.00 42.32 103 SER C C 1
ATOM 5779 O O . SER C 1 123 ? 66.514 -35.943 94.824 1.00 44.64 103 SER C O 1
ATOM 5782 N N . THR C 1 124 ? 64.980 -34.738 95.935 1.00 42.34 104 THR C N 1
ATOM 5783 C CA . THR C 1 124 ? 64.173 -35.905 96.257 1.00 43.93 104 THR C CA 1
ATOM 5784 C C . THR C 1 124 ? 62.693 -35.612 96.050 1.00 43.94 104 THR C C 1
ATOM 5785 O O . THR C 1 124 ? 62.234 -34.471 96.181 1.00 39.72 104 THR C O 1
ATOM 5789 N N . GLY C 1 125 ? 61.952 -36.667 95.703 1.00 43.83 105 GLY C N 1
ATOM 5790 C CA . GLY C 1 125 ? 60.509 -36.608 95.717 1.00 39.68 105 GLY C CA 1
ATOM 5791 C C . GLY C 1 125 ? 59.959 -36.902 97.098 1.00 39.64 105 GLY C C 1
ATOM 5792 O O . GLY C 1 125 ? 60.642 -37.483 97.939 1.00 43.05 105 GLY C O 1
ATOM 5793 N N . ALA C 1 126 ? 58.711 -36.498 97.330 1.00 35.78 106 ALA C N 1
ATOM 5794 C CA . ALA C 1 126 ? 58.133 -36.569 98.668 1.00 41.39 106 ALA C CA 1
ATOM 5795 C C . ALA C 1 126 ? 56.625 -36.707 98.567 1.00 41.76 106 ALA C C 1
ATOM 5796 O O . ALA C 1 126 ? 55.960 -35.832 98.006 1.00 38.69 106 ALA C O 1
ATOM 5798 N N . LEU C 1 127 ? 56.078 -37.776 99.139 1.00 38.30 107 LEU C N 1
ATOM 5799 C CA . LEU C 1 127 ? 54.629 -37.866 99.209 1.00 41.97 107 LEU C CA 1
ATOM 5800 C C . LEU C 1 127 ? 54.209 -38.833 100.300 1.00 38.93 107 LEU C C 1
ATOM 5801 O O . LEU C 1 127 ? 54.877 -39.838 100.548 1.00 41.70 107 LEU C O 1
ATOM 5806 N N . ASP C 1 128 ? 53.107 -38.500 100.955 1.00 38.84 108 ASP C N 1
ATOM 5807 C CA . ASP C 1 128 ? 52.451 -39.410 101.873 1.00 38.12 108 ASP C CA 1
ATOM 5808 C C . ASP C 1 128 ? 51.519 -40.324 101.088 1.00 44.27 108 ASP C C 1
ATOM 5809 O O . ASP C 1 128 ? 50.974 -39.939 100.049 1.00 39.05 108 ASP C O 1
ATOM 5814 N N . ILE C 1 129 ? 51.366 -41.551 101.579 1.00 37.00 109 ILE C N 1
ATOM 5815 C CA . ILE C 1 129 ? 50.481 -42.542 100.984 1.00 32.02 109 ILE C CA 1
ATOM 5816 C C . ILE C 1 129 ? 49.630 -43.107 102.106 1.00 40.75 109 ILE C C 1
ATOM 5817 O O . ILE C 1 129 ? 50.064 -43.151 103.257 1.00 43.50 109 ILE C O 1
ATOM 5822 N N . ASN C 1 130 ? 48.414 -43.542 101.779 1.00 38.26 110 ASN C N 1
ATOM 5823 C CA . ASN C 1 130 ? 47.477 -44.023 102.788 1.00 34.04 110 ASN C CA 1
ATOM 5824 C C . ASN C 1 130 ? 46.860 -45.342 102.347 1.00 42.30 110 ASN C C 1
ATOM 5825 O O . ASN C 1 130 ? 46.101 -45.386 101.372 1.00 47.84 110 ASN C O 1
ATOM 5830 N N . ALA C 1 131 ? 47.165 -46.405 103.091 1.00 36.10 111 ALA C N 1
ATOM 5831 C CA . ALA C 1 131 ? 46.460 -47.674 103.020 1.00 39.95 111 ALA C CA 1
ATOM 5832 C C . ALA C 1 131 ? 46.315 -48.274 104.419 1.00 43.97 111 ALA C C 1
ATOM 5833 O O . ALA C 1 131 ? 46.249 -49.500 104.566 1.00 50.12 111 ALA C O 1
ATOM 5835 N N . THR C 1 132 ? 46.270 -47.420 105.451 1.00 37.46 112 THR C N 1
ATOM 5836 C CA . THR C 1 132 ? 46.115 -47.812 106.862 1.00 48.82 112 THR C CA 1
ATOM 5837 C C . THR C 1 132 ? 47.261 -48.760 107.220 1.00 48.39 112 THR C C 1
ATOM 5838 O O . THR C 1 132 ? 48.412 -48.479 106.856 1.00 42.15 112 THR C O 1
ATOM 5842 N N . CYS C 1 133 ? 47.001 -49.869 107.916 1.00 38.70 113 CYS C N 1
ATOM 5843 C CA . CYS C 1 133 ? 48.050 -50.771 108.378 1.00 40.28 113 CYS C CA 1
ATOM 5844 C C . CYS C 1 133 ? 48.795 -51.457 107.238 1.00 42.69 113 CYS C C 1
ATOM 5845 O O . CYS C 1 133 ? 49.824 -52.090 107.494 1.00 47.39 113 CYS C O 1
ATOM 5848 N N . ALA C 1 134 ? 48.316 -51.346 105.995 1.00 42.24 114 ALA C N 1
ATOM 5849 C CA . ALA C 1 134 ? 49.015 -51.888 104.834 1.00 41.07 114 ALA C CA 1
ATOM 5850 C C . ALA C 1 134 ? 49.936 -50.869 104.166 1.00 39.28 114 ALA C C 1
ATOM 5851 O O . ALA C 1 134 ? 50.487 -51.152 103.095 1.00 40.38 114 ALA C O 1
ATOM 5853 N N . GLY C 1 135 ? 50.121 -49.699 104.776 1.00 35.65 115 GLY C N 1
ATOM 5854 C CA . GLY C 1 135 ? 50.915 -48.663 104.140 1.00 36.83 115 GLY C CA 1
ATOM 5855 C C . GLY C 1 135 ? 52.359 -49.060 103.895 1.00 37.20 115 GLY C C 1
ATOM 5856 O O . GLY C 1 135 ? 52.956 -48.662 102.888 1.00 34.51 115 GLY C O 1
ATOM 5857 N N . LEU C 1 136 ? 52.952 -49.836 104.809 1.00 32.17 116 LEU C N 1
ATOM 5858 C CA . LEU C 1 136 ? 54.372 -50.141 104.660 1.00 36.75 116 LEU C CA 1
ATOM 5859 C C . LEU C 1 136 ? 54.609 -51.061 103.470 1.00 35.89 116 LEU C C 1
ATOM 5860 O O . LEU C 1 136 ? 55.482 -50.800 102.633 1.00 35.50 116 LEU C O 1
ATOM 5865 N N . THR C 1 137 ? 53.826 -52.135 103.361 1.00 37.97 117 THR C N 1
ATOM 5866 C CA . THR C 1 137 ? 54.006 -53.046 102.235 1.00 39.99 117 THR C CA 1
ATOM 5867 C C . THR C 1 137 ? 53.625 -52.387 100.917 1.00 35.07 117 THR C C 1
ATOM 5868 O O . THR C 1 137 ? 54.256 -52.646 99.887 1.00 36.23 117 THR C O 1
ATOM 5872 N N . TYR C 1 138 ? 52.600 -51.531 100.920 1.00 35.93 118 TYR C N 1
ATOM 5873 C CA . TYR C 1 138 ? 52.317 -50.730 99.730 1.00 38.17 118 TYR C CA 1
ATOM 5874 C C . TYR C 1 138 ? 53.498 -49.824 99.398 1.00 36.87 118 TYR C C 1
ATOM 5875 O O . TYR C 1 138 ? 53.915 -49.723 98.239 1.00 34.85 118 TYR C O 1
ATOM 5884 N N . GLY C 1 139 ? 54.062 -49.164 100.413 1.00 35.64 119 GLY C N 1
ATOM 5885 C CA . GLY C 1 139 ? 55.211 -48.302 100.174 1.00 33.50 119 GLY C CA 1
ATOM 5886 C C . GLY C 1 139 ? 56.414 -49.066 99.651 1.00 41.33 119 GLY C C 1
ATOM 5887 O O . GLY C 1 139 ? 57.084 -48.628 98.710 1.00 38.59 119 GLY C O 1
ATOM 5888 N N . LEU C 1 140 ? 56.710 -50.220 100.258 1.00 33.56 120 LEU C N 1
ATOM 5889 C CA . LEU C 1 140 ? 57.814 -51.044 99.773 1.00 36.03 120 LEU C CA 1
ATOM 5890 C C . L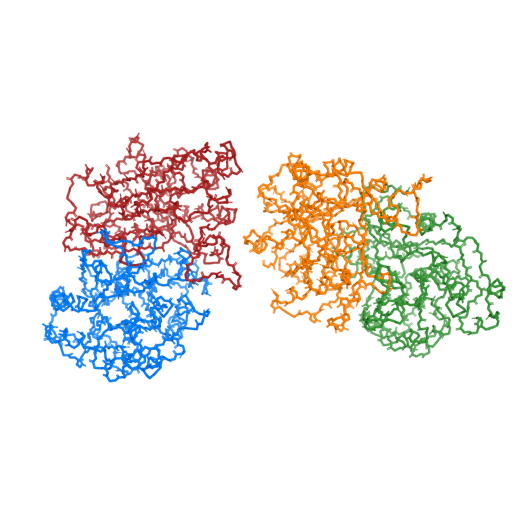EU C 1 140 ? 57.546 -51.552 98.362 1.00 39.37 120 LEU C C 1
ATOM 5891 O O . LEU C 1 140 ? 58.471 -51.674 97.550 1.00 38.61 120 LEU C O 1
ATOM 5896 N N . HIS C 1 141 ? 56.287 -51.872 98.059 1.00 40.17 121 HIS C N 1
ATOM 5897 C CA . HIS C 1 141 ? 55.915 -52.255 96.702 1.00 31.94 121 HIS C CA 1
ATOM 5898 C C . HIS C 1 141 ? 56.196 -51.119 95.727 1.00 36.87 121 HIS C C 1
ATOM 5899 O O . HIS C 1 141 ? 56.818 -51.320 94.676 1.00 37.58 121 HIS C O 1
ATOM 5906 N N . LEU C 1 142 ? 55.758 -49.906 96.072 1.00 36.03 122 LEU C N 1
ATOM 5907 C CA . LEU C 1 142 ? 56.059 -48.742 95.244 1.00 36.19 122 LEU C CA 1
ATOM 5908 C C . LEU C 1 142 ? 57.562 -48.591 95.039 1.00 41.95 122 LEU C C 1
ATOM 5909 O O . LEU C 1 142 ? 58.027 -48.401 93.909 1.00 42.40 122 LEU C O 1
ATOM 5914 N N . ALA C 1 143 ? 58.343 -48.681 96.125 1.00 35.56 123 ALA C N 1
ATOM 5915 C CA . ALA C 1 143 ? 59.785 -48.495 95.997 1.00 38.53 123 ALA C CA 1
ATOM 5916 C C . ALA C 1 143 ? 60.393 -49.542 95.077 1.00 38.29 123 ALA C C 1
ATOM 5917 O O . ALA C 1 143 ? 61.311 -49.240 94.308 1.00 42.09 123 ALA C O 1
ATOM 5919 N N . ASN C 1 144 ? 59.886 -50.777 95.124 1.00 38.93 124 ASN C N 1
ATOM 5920 C CA . ASN C 1 144 ? 60.413 -51.807 94.234 1.00 38.43 124 ASN C CA 1
ATOM 5921 C C . ASN C 1 144 ? 60.175 -51.443 92.777 1.00 41.44 124 ASN C C 1
ATOM 5922 O O . ASN C 1 144 ? 61.074 -51.581 91.943 1.00 42.91 124 ASN C O 1
ATOM 5927 N N . GLY C 1 145 ? 58.964 -50.974 92.450 1.00 43.10 125 GLY C N 1
ATOM 5928 C CA . GLY C 1 145 ? 58.662 -50.629 91.069 1.00 37.34 125 GLY C CA 1
ATOM 5929 C C . GLY C 1 145 ? 59.397 -49.386 90.603 1.00 42.12 125 GLY C C 1
ATOM 5930 O O . GLY C 1 145 ? 59.892 -49.330 89.472 1.00 37.67 125 GLY C O 1
ATOM 5931 N N . LEU C 1 146 ? 59.482 -48.375 91.471 1.00 40.86 126 LEU C N 1
ATOM 5932 C CA . LEU C 1 146 ? 60.215 -47.159 91.138 1.00 37.65 126 LEU C CA 1
ATOM 5933 C C . LEU C 1 146 ? 61.687 -47.448 90.876 1.00 40.45 126 LEU C C 1
ATOM 5934 O O . LEU C 1 146 ? 62.273 -46.911 89.929 1.00 42.26 126 LEU C O 1
ATOM 5939 N N . ILE C 1 147 ? 62.308 -48.292 91.702 1.00 39.17 127 ILE C N 1
ATOM 5940 C CA . ILE C 1 147 ? 63.731 -48.557 91.524 1.00 39.35 127 ILE C CA 1
ATOM 5941 C C . ILE C 1 147 ? 63.960 -49.542 90.384 1.00 42.20 127 ILE C C 1
ATOM 5942 O O . ILE C 1 147 ? 64.853 -49.342 89.553 1.00 44.49 127 ILE C O 1
ATOM 5947 N N . THR C 1 148 ? 63.154 -50.609 90.314 1.00 44.86 128 THR C N 1
ATOM 5948 C CA . THR C 1 148 ? 63.326 -51.612 89.262 1.00 45.67 128 THR C CA 1
ATOM 5949 C C . THR C 1 148 ? 63.114 -51.017 87.873 1.00 45.76 128 THR C C 1
ATOM 5950 O O . THR C 1 148 ? 63.814 -51.388 86.924 1.00 51.28 128 THR C O 1
ATOM 5954 N N . SER C 1 149 ? 62.170 -50.085 87.735 1.00 43.78 129 SER C N 1
ATOM 5955 C CA . SER C 1 149 ? 61.924 -49.445 86.448 1.00 46.69 129 SER C CA 1
ATOM 5956 C C . SER C 1 149 ? 63.061 -48.533 86.014 1.00 51.81 129 SER C C 1
ATOM 5957 O O . SER C 1 149 ? 63.076 -48.101 84.857 1.00 52.64 129 SER C O 1
ATOM 5960 N N . GLY C 1 150 ? 64.005 -48.231 86.902 1.00 51.18 130 GLY C N 1
ATOM 5961 C CA . GLY C 1 150 ? 65.079 -47.319 86.587 1.00 46.11 130 GLY C CA 1
ATOM 5962 C C . GLY C 1 150 ? 64.783 -45.867 86.872 1.00 44.26 130 GLY C C 1
ATOM 5963 O O . GLY C 1 150 ? 65.598 -45.008 86.519 1.00 42.61 130 GLY C O 1
ATOM 5964 N N . LEU C 1 151 ? 63.648 -45.562 87.502 1.00 41.75 131 LEU C N 1
ATOM 5965 C CA . LEU C 1 151 ? 63.311 -44.172 87.778 1.00 43.16 131 LEU C CA 1
ATOM 5966 C C . LEU C 1 151 ? 64.034 -43.641 89.006 1.00 45.93 131 LEU C C 1
ATOM 5967 O O . LEU C 1 151 ? 64.306 -42.438 89.085 1.00 47.64 131 LEU C O 1
ATOM 5972 N N . HIS C 1 152 ? 64.358 -44.510 89.962 1.00 44.58 132 HIS C N 1
ATOM 5973 C CA . HIS C 1 152 ? 64.977 -44.082 91.206 1.00 47.57 132 HIS C CA 1
ATOM 5974 C C . HIS C 1 152 ? 66.136 -44.999 91.558 1.00 46.78 132 HIS C C 1
ATOM 5975 O O . HIS C 1 152 ? 66.199 -46.151 91.120 1.00 46.34 132 HIS C O 1
ATOM 5982 N N . GLN C 1 153 ? 67.053 -44.464 92.369 1.00 45.59 133 GLN C N 1
ATOM 5983 C CA . GLN C 1 153 ? 68.214 -45.195 92.861 1.00 46.75 133 GLN C CA 1
ATOM 5984 C C . GLN C 1 153 ? 68.178 -45.480 94.355 1.00 47.46 133 GLN C C 1
ATOM 5985 O O . GLN C 1 153 ? 68.741 -46.487 94.787 1.00 53.22 133 GLN C O 1
ATOM 5991 N N . LYS C 1 154 ? 67.551 -44.615 95.155 1.00 41.87 134 LYS C N 1
ATOM 5992 C CA . LYS C 1 154 ? 67.625 -44.710 96.613 1.00 42.45 134 LYS C CA 1
ATOM 5993 C C . LYS C 1 154 ? 66.365 -44.085 97.200 1.00 41.04 134 LYS C C 1
ATOM 5994 O O . LYS C 1 154 ? 66.152 -42.875 97.062 1.00 37.78 134 LYS C O 1
ATOM 6000 N N . ILE C 1 155 ? 65.553 -44.902 97.875 1.00 35.97 135 ILE C N 1
ATOM 6001 C CA . ILE C 1 155 ? 64.234 -44.502 98.352 1.00 40.46 135 ILE C CA 1
ATOM 6002 C C . ILE C 1 155 ? 64.111 -44.836 99.832 1.00 35.92 135 ILE C C 1
ATOM 6003 O O . ILE C 1 155 ? 64.477 -45.933 100.264 1.00 35.83 135 ILE C O 1
ATOM 6008 N N . LEU C 1 156 ? 63.586 -43.890 100.602 1.00 38.12 136 LEU C N 1
ATOM 6009 C CA . LEU C 1 156 ? 63.214 -44.101 101.994 1.00 33.94 136 LEU C CA 1
ATOM 6010 C C . LEU C 1 156 ? 61.730 -44.420 102.068 1.00 36.55 136 LEU C C 1
ATOM 6011 O O . LEU C 1 156 ? 60.907 -43.663 101.543 1.00 37.87 136 LEU C O 1
ATOM 6016 N N . VAL C 1 157 ? 61.393 -45.531 102.714 1.00 36.89 137 VAL C N 1
ATOM 6017 C CA . VAL C 1 157 ? 60.010 -45.914 102.974 1.00 35.82 137 VAL C CA 1
ATOM 6018 C C . VAL C 1 157 ? 59.809 -45.837 104.481 1.00 39.76 137 VAL C C 1
ATOM 6019 O O . VAL C 1 157 ? 60.431 -46.597 105.236 1.00 37.53 137 VAL C O 1
ATOM 6023 N N . ILE C 1 158 ? 58.964 -44.913 104.928 1.00 39.96 138 ILE C N 1
ATOM 6024 C CA . ILE C 1 158 ? 58.783 -44.641 106.348 1.00 36.39 138 ILE C CA 1
ATOM 6025 C C . ILE C 1 158 ? 57.333 -44.913 106.700 1.00 39.72 138 ILE C C 1
ATOM 6026 O O . ILE C 1 158 ? 56.425 -44.472 105.989 1.00 41.50 138 ILE C O 1
ATOM 6031 N N . ALA C 1 159 ? 57.118 -45.655 107.778 1.00 43.74 139 ALA C N 1
ATOM 6032 C CA . ALA C 1 159 ? 55.814 -45.746 108.409 1.00 38.71 139 ALA C CA 1
ATOM 6033 C C . ALA C 1 159 ? 55.895 -45.057 109.764 1.00 41.61 139 ALA C C 1
ATOM 6034 O O . ALA C 1 159 ? 56.878 -45.221 110.496 1.00 41.37 139 ALA C O 1
ATOM 6036 N N . GLY C 1 160 ? 54.884 -44.255 110.075 1.00 36.74 140 GLY C N 1
ATOM 6037 C CA . GLY C 1 160 ? 54.843 -43.521 111.324 1.00 35.81 140 GLY C CA 1
ATOM 6038 C C . GLY C 1 160 ? 53.414 -43.192 111.698 1.00 40.62 140 GLY C C 1
ATOM 6039 O O . GLY C 1 160 ? 52.642 -42.729 110.854 1.00 43.06 140 GLY C O 1
ATOM 6040 N N . GLU C 1 161 ? 53.035 -43.450 112.948 1.00 41.27 141 GLU C N 1
ATOM 6041 C CA . GLU C 1 161 ? 51.669 -43.219 113.386 1.00 43.50 141 GLU C CA 1
ATOM 6042 C C . GLU C 1 161 ? 51.668 -42.650 114.794 1.00 45.73 141 GLU C C 1
ATOM 6043 O O . GLU C 1 161 ? 52.570 -42.908 115.596 1.00 43.13 141 GLU C O 1
ATOM 6049 N N . THR C 1 162 ? 50.626 -41.874 115.079 1.00 47.38 142 THR C N 1
ATOM 6050 C CA . THR C 1 162 ? 50.387 -41.277 116.382 1.00 45.05 142 THR C CA 1
ATOM 6051 C C . THR C 1 162 ? 48.952 -41.636 116.812 1.00 47.98 142 THR C C 1
ATOM 6052 O O . THR C 1 162 ? 48.102 -40.810 117.147 1.00 48.53 142 THR C O 1
ATOM 6056 N N . LEU C 1 163 ? 48.702 -42.949 116.819 1.00 44.10 143 LEU C N 1
ATOM 6057 C CA . LEU C 1 163 ? 47.353 -43.477 116.987 1.00 46.52 143 LEU C CA 1
ATOM 6058 C C . LEU C 1 163 ? 46.707 -43.044 118.296 1.00 47.70 143 LEU C C 1
ATOM 6059 O O . LEU C 1 163 ? 45.478 -43.092 118.409 1.00 43.02 143 LEU C O 1
ATOM 6064 N N . SER C 1 164 ? 47.499 -42.608 119.278 1.00 48.10 144 SER C N 1
ATOM 6065 C CA . SER C 1 164 ? 46.924 -42.207 120.557 1.00 50.87 144 SER C CA 1
ATOM 6066 C C . SER C 1 164 ? 46.066 -40.953 120.431 1.00 50.47 144 SER C C 1
ATOM 6067 O O . SER C 1 164 ? 45.084 -40.801 121.167 1.00 49.05 144 SER C O 1
ATOM 6070 N N . LYS C 1 165 ? 46.409 -40.052 119.511 1.00 47.56 145 LYS C N 1
ATOM 6071 C CA . LYS C 1 165 ? 45.627 -38.834 119.333 1.00 44.89 145 LYS C CA 1
ATOM 6072 C C . LYS C 1 165 ? 44.312 -39.070 118.600 1.00 52.03 145 LYS C C 1
ATOM 6073 O O . LYS C 1 165 ? 43.470 -38.166 118.567 1.00 58.17 145 LYS C O 1
ATOM 6079 N N . VAL C 1 166 ? 44.113 -40.248 118.014 1.00 50.18 146 VAL C N 1
ATOM 6080 C CA . VAL C 1 166 ? 42.892 -40.561 117.284 1.00 48.56 146 VAL C CA 1
ATOM 6081 C C . VAL C 1 166 ? 42.178 -41.771 117.883 1.00 50.41 146 VAL C C 1
ATOM 6082 O O . VAL C 1 166 ? 41.380 -42.421 117.213 1.00 48.19 146 VAL C O 1
ATOM 6086 N N . THR C 1 167 ? 42.446 -42.069 119.151 1.00 51.04 147 THR C N 1
ATOM 6087 C CA . THR C 1 167 ? 41.882 -43.226 119.830 1.00 51.12 147 THR C CA 1
ATOM 6088 C C . THR C 1 167 ? 40.854 -42.774 120.861 1.00 54.63 147 THR C C 1
ATOM 6089 O O . THR C 1 167 ? 41.071 -41.796 121.583 1.00 54.93 147 THR C O 1
ATOM 6093 N N . ASP C 1 168 ? 39.729 -43.484 120.907 1.00 57.41 148 ASP C N 1
ATOM 6094 C CA . ASP C 1 168 ? 38.654 -43.228 121.865 1.00 59.01 148 ASP C CA 1
ATOM 6095 C C . ASP C 1 168 ? 39.010 -43.910 123.177 1.00 59.62 148 ASP C C 1
ATOM 6096 O O . ASP C 1 168 ? 38.858 -45.125 123.318 1.00 63.12 148 ASP C O 1
ATOM 6101 N N . TYR C 1 169 ? 39.474 -43.132 124.155 1.00 59.03 149 TYR C N 1
ATOM 6102 C CA . TYR C 1 169 ? 39.899 -43.691 125.429 1.00 58.92 149 TYR C CA 1
ATOM 6103 C C . TYR C 1 169 ? 38.744 -43.877 126.408 1.00 62.39 149 TYR C C 1
ATOM 6104 O O . TYR C 1 169 ? 38.976 -44.026 127.614 1.00 66.70 149 TYR C O 1
ATOM 6113 N N . THR C 1 170 ? 37.508 -43.878 125.911 1.00 63.24 150 THR C N 1
ATOM 6114 C CA . THR C 1 170 ? 36.348 -44.345 126.656 1.00 58.37 150 THR C CA 1
ATOM 6115 C C . THR C 1 170 ? 35.787 -45.638 126.069 1.00 64.06 150 THR C C 1
ATOM 6116 O O . THR C 1 170 ? 34.657 -46.021 126.387 1.00 66.17 150 THR C O 1
ATOM 6120 N N . ASP C 1 171 ? 36.551 -46.315 125.208 1.00 64.54 151 ASP C N 1
ATOM 6121 C CA . ASP C 1 171 ? 36.081 -47.504 124.494 1.00 63.40 151 ASP C CA 1
ATOM 6122 C C . ASP C 1 171 ? 37.031 -48.665 124.761 1.00 66.34 151 ASP C C 1
ATOM 6123 O O . ASP C 1 171 ? 37.957 -48.912 123.986 1.00 65.60 151 ASP C O 1
ATOM 6128 N N . ARG C 1 172 ? 36.763 -49.386 125.844 1.00 68.82 152 ARG C N 1
ATOM 6129 C CA . ARG C 1 172 ? 37.403 -50.650 126.194 1.00 64.26 152 ARG C CA 1
ATOM 6130 C C . ARG C 1 172 ? 37.828 -51.514 125.008 1.00 62.42 152 ARG C C 1
ATOM 6131 O O . ARG C 1 172 ? 38.904 -52.121 125.033 1.00 63.52 152 ARG C O 1
ATOM 6139 N N . THR C 1 173 ? 36.982 -51.588 123.978 1.00 59.69 153 THR C N 1
ATOM 6140 C CA . THR C 1 173 ? 37.239 -52.466 122.840 1.00 62.67 153 THR C CA 1
ATOM 6141 C C . THR C 1 173 ? 38.527 -52.086 122.122 1.00 66.10 153 THR C C 1
ATOM 6142 O O . THR C 1 173 ? 39.459 -52.891 122.016 1.00 72.08 153 THR C O 1
ATOM 6146 N N . THR C 1 174 ? 38.589 -50.859 121.610 1.00 60.79 154 THR C N 1
ATOM 6147 C CA . THR C 1 174 ? 39.711 -50.404 120.800 1.00 56.32 154 THR C CA 1
ATOM 6148 C C . THR C 1 174 ? 40.773 -49.676 121.608 1.00 56.89 154 THR C C 1
ATOM 6149 O O . THR C 1 174 ? 41.937 -49.634 121.196 1.00 51.81 154 THR C O 1
ATOM 6153 N N . CYS C 1 175 ? 40.384 -49.098 122.744 1.00 60.37 155 CYS C N 1
ATOM 6154 C CA . CYS C 1 175 ? 41.289 -48.280 123.543 1.00 56.33 155 CYS C CA 1
ATOM 6155 C C . CYS C 1 175 ? 42.542 -49.048 123.956 1.00 56.62 155 CYS C C 1
ATOM 6156 O O . CYS C 1 175 ? 43.628 -48.468 124.067 1.00 51.65 155 CYS C O 1
ATOM 6159 N N . VAL C 1 176 ? 42.421 -50.360 124.168 1.00 58.26 156 VAL C N 1
ATOM 6160 C CA . VAL C 1 176 ? 43.554 -51.140 124.666 1.00 57.56 156 VAL C CA 1
ATOM 6161 C C . VAL C 1 176 ? 44.543 -51.530 123.580 1.00 55.03 156 VAL C C 1
ATOM 6162 O O . VAL C 1 176 ? 45.616 -52.061 123.899 1.00 52.91 156 VAL C O 1
ATOM 6166 N N . LEU C 1 177 ? 44.233 -51.259 122.314 1.00 50.25 157 LEU C N 1
ATOM 6167 C CA . LEU C 1 177 ? 44.960 -51.871 121.206 1.00 49.41 157 LEU C CA 1
ATOM 6168 C C . LEU C 1 177 ? 46.080 -51.007 120.642 1.00 46.20 157 LEU C C 1
ATOM 6169 O O . LEU C 1 177 ? 47.082 -51.547 120.159 1.00 45.67 157 LEU C O 1
ATOM 6174 N N . PHE C 1 178 ? 45.947 -49.689 120.684 1.00 46.56 158 PHE C N 1
ATOM 6175 C CA . PHE C 1 178 ? 46.724 -48.822 119.810 1.00 46.24 158 PHE C CA 1
ATOM 6176 C C . PHE C 1 178 ? 47.907 -48.177 120.527 1.00 45.54 158 PHE C C 1
ATOM 6177 O O . PHE C 1 178 ? 47.881 -47.947 121.740 1.00 45.42 158 PHE C O 1
ATOM 6185 N N . GLY C 1 179 ? 48.956 -47.898 119.746 1.00 46.11 159 GLY C N 1
ATOM 6186 C CA . GLY C 1 179 ? 50.148 -47.231 120.233 1.00 45.97 159 GLY C CA 1
ATOM 6187 C C . GLY C 1 179 ? 50.817 -46.454 119.118 1.00 47.82 159 GLY C C 1
ATOM 6188 O O . GLY C 1 179 ? 50.444 -46.560 117.948 1.00 45.47 159 GLY C O 1
ATOM 6189 N N . ASP C 1 180 ? 51.830 -45.677 119.498 1.00 47.65 160 ASP C N 1
ATOM 6190 C CA . ASP C 1 180 ? 52.518 -44.753 118.607 1.00 39.71 160 ASP C CA 1
ATOM 6191 C C . ASP C 1 180 ? 53.937 -45.226 118.329 1.00 43.11 160 ASP C C 1
ATOM 6192 O O . ASP C 1 180 ? 54.596 -45.790 119.206 1.00 48.25 160 ASP C O 1
ATOM 6197 N N . ALA C 1 181 ? 54.415 -44.962 117.112 1.00 39.63 161 ALA C N 1
ATOM 6198 C CA . ALA C 1 181 ? 55.772 -45.320 116.702 1.00 41.26 161 ALA C CA 1
ATOM 6199 C C . ALA C 1 181 ? 56.022 -44.827 115.279 1.00 37.10 161 ALA C C 1
ATOM 6200 O O . ALA C 1 181 ? 55.104 -44.407 114.571 1.00 37.27 161 ALA C O 1
ATOM 6202 N N . ALA C 1 182 ? 57.287 -44.893 114.870 1.00 37.18 162 ALA C N 1
ATOM 6203 C CA . ALA C 1 182 ? 57.658 -44.726 113.472 1.00 42.89 162 ALA C CA 1
ATOM 6204 C C . ALA C 1 182 ? 58.852 -45.618 113.166 1.00 41.54 162 ALA C C 1
ATOM 6205 O O . ALA C 1 182 ? 59.612 -45.998 114.057 1.00 38.31 162 ALA C O 1
ATOM 6207 N N . GLY C 1 183 ? 59.009 -45.937 111.889 1.00 42.04 163 GLY C N 1
ATOM 6208 C CA . GLY C 1 183 ? 60.097 -46.787 111.436 1.00 36.06 163 GLY C CA 1
ATOM 6209 C C . GLY C 1 183 ? 60.382 -46.531 109.975 1.00 36.32 163 GLY C C 1
ATOM 6210 O O . GLY C 1 183 ? 59.498 -46.130 109.214 1.00 44.31 163 GLY C O 1
ATOM 6211 N N . ALA C 1 184 ? 61.627 -46.764 109.581 1.00 39.77 164 ALA C N 1
ATOM 6212 C CA . ALA C 1 184 ? 62.096 -46.423 108.247 1.00 40.22 164 ALA C CA 1
ATOM 6213 C C . ALA C 1 184 ? 62.887 -47.572 107.648 1.00 38.41 164 ALA C C 1
ATOM 6214 O O . ALA C 1 184 ? 63.669 -48.229 108.341 1.00 35.04 164 ALA C O 1
ATOM 6216 N N . LEU C 1 185 ? 62.682 -47.794 106.354 1.00 38.98 165 LEU C N 1
ATOM 6217 C CA . LEU C 1 185 ? 63.474 -48.723 105.567 1.00 39.16 165 LEU C CA 1
ATOM 6218 C C . LEU C 1 185 ? 64.096 -47.960 104.410 1.00 37.17 165 LEU C C 1
ATOM 6219 O O . LEU C 1 185 ? 63.510 -47.005 103.900 1.00 44.37 165 LEU C O 1
ATOM 6224 N N . LEU C 1 186 ? 65.300 -48.366 104.024 1.00 36.30 166 LEU C N 1
ATOM 6225 C CA . LEU C 1 186 ? 65.976 -47.830 102.852 1.00 36.25 166 LEU C CA 1
ATOM 6226 C C . LEU C 1 186 ? 66.007 -48.899 101.773 1.00 42.40 166 LEU C C 1
ATOM 6227 O O . LEU C 1 186 ? 66.390 -50.043 102.037 1.00 40.94 166 LEU C O 1
ATOM 6232 N N . VAL C 1 187 ? 65.595 -48.529 100.567 1.00 38.19 167 VAL C N 1
ATOM 6233 C CA . VAL C 1 187 ? 65.572 -49.430 99.424 1.00 39.42 167 VAL C CA 1
ATOM 6234 C C . VAL C 1 187 ? 66.441 -48.806 98.344 1.00 40.47 167 VAL C C 1
ATOM 6235 O O . VAL C 1 187 ? 66.359 -47.597 98.102 1.00 37.71 167 VAL C O 1
ATOM 6239 N N . GLU C 1 188 ? 67.286 -49.612 97.707 1.00 41.99 168 GLU C N 1
ATOM 6240 C CA . GLU C 1 188 ? 68.119 -49.056 96.652 1.00 48.68 168 GLU C CA 1
ATOM 6241 C C . GLU C 1 188 ? 68.366 -50.095 95.569 1.00 48.52 168 GLU C C 1
ATOM 6242 O O . GLU C 1 188 ? 68.026 -51.273 95.709 1.00 47.30 168 GLU C O 1
ATOM 6248 N N . ARG C 1 189 ? 68.965 -49.628 94.475 1.00 47.16 169 ARG C N 1
ATOM 6249 C CA . ARG C 1 189 ? 69.167 -50.465 93.304 1.00 51.73 169 ARG C CA 1
ATOM 6250 C C . ARG C 1 189 ? 70.236 -51.519 93.556 1.00 56.91 169 ARG C C 1
ATOM 6251 O O . ARG C 1 189 ? 71.291 -51.241 94.133 1.00 55.07 169 ARG C O 1
ATOM 6259 N N . ASP C 1 190 ? 69.948 -52.739 93.108 1.00 59.46 170 ASP C N 1
ATOM 6260 C CA . ASP C 1 190 ? 70.852 -53.877 93.246 1.00 60.24 170 ASP C CA 1
ATOM 6261 C C . ASP C 1 190 ? 70.706 -54.730 91.993 1.00 68.32 170 ASP C C 1
ATOM 6262 O O . ASP C 1 190 ? 69.680 -55.392 91.810 1.00 61.18 170 ASP C O 1
ATOM 6267 N N . GLU C 1 191 ? 71.729 -54.719 91.139 1.00 70.27 171 GLU C N 1
ATOM 6268 C CA . GLU C 1 191 ? 71.716 -55.451 89.879 1.00 74.38 171 GLU C CA 1
ATOM 6269 C C . GLU C 1 191 ? 72.160 -56.900 90.011 1.00 74.87 171 GLU C C 1
ATOM 6270 O O . GLU C 1 191 ? 72.168 -57.617 89.008 1.00 76.19 171 GLU C O 1
ATOM 6276 N N . GLU C 1 192 ? 72.542 -57.344 91.207 1.00 75.67 172 GLU C N 1
ATOM 6277 C CA . GLU C 1 192 ? 73.117 -58.685 91.379 1.00 80.25 172 GLU C CA 1
ATOM 6278 C C . GLU C 1 192 ? 72.034 -59.713 91.702 1.00 77.30 172 GLU C C 1
ATOM 6279 O O . GLU C 1 192 ? 71.673 -60.527 90.848 1.00 86.04 172 GLU C O 1
ATOM 6285 N N . THR C 1 193 ? 71.522 -59.696 92.930 1.00 72.87 173 THR C N 1
ATOM 6286 C CA . THR C 1 193 ? 70.414 -60.583 93.254 1.00 77.96 173 THR C CA 1
ATOM 6287 C C . THR C 1 193 ? 69.172 -59.771 93.610 1.00 72.18 173 THR C C 1
ATOM 6288 O O . THR C 1 193 ? 69.286 -58.686 94.187 1.00 67.49 173 THR C O 1
ATOM 6292 N N . PRO C 1 194 ? 67.966 -60.287 93.279 1.00 74.09 174 PRO C N 1
ATOM 6293 C CA . PRO C 1 194 ? 66.740 -59.472 93.334 1.00 68.08 174 PRO C CA 1
ATOM 6294 C C . PRO C 1 194 ? 66.565 -58.627 94.588 1.00 68.84 174 PRO C C 1
ATOM 6295 O O . PRO C 1 194 ? 66.891 -57.436 94.578 1.00 74.44 174 PRO C O 1
ATOM 6299 N N . GLY C 1 195 ? 66.050 -59.212 95.666 1.00 59.40 175 GLY C N 1
ATOM 6300 C CA . GLY C 1 195 ? 65.700 -58.411 96.823 1.00 55.03 175 GLY C CA 1
ATOM 6301 C C . GLY C 1 195 ? 64.206 -58.369 97.076 1.00 50.01 175 GLY C C 1
ATOM 6302 O O . GLY C 1 195 ? 63.765 -58.461 98.226 1.00 49.53 175 GLY C O 1
ATOM 6303 N N . PHE C 1 196 ? 63.420 -58.217 96.012 1.00 44.22 176 PHE C N 1
ATOM 6304 C CA . PHE C 1 196 ? 61.982 -58.454 96.041 1.00 46.73 176 PHE C CA 1
ATOM 6305 C C . PHE C 1 196 ? 61.680 -59.669 95.176 1.00 41.21 176 PHE C C 1
ATOM 6306 O O . PHE C 1 196 ? 62.126 -59.745 94.027 1.00 53.93 176 PHE C O 1
ATOM 6314 N N . LEU C 1 197 ? 60.926 -60.613 95.724 1.00 39.02 177 LEU C N 1
ATOM 6315 C CA . LEU C 1 197 ? 60.742 -61.904 95.079 1.00 43.67 177 LEU C CA 1
ATOM 6316 C C . LEU C 1 197 ? 59.337 -62.129 94.541 1.00 46.78 177 LEU C C 1
ATOM 6317 O O . LEU C 1 197 ? 59.182 -62.825 93.535 1.00 43.53 177 LEU C O 1
ATOM 6322 N N . ALA C 1 198 ? 58.320 -61.558 95.180 1.00 40.60 178 ALA C N 1
ATOM 6323 C CA . ALA C 1 198 ? 56.941 -61.682 94.730 1.00 39.68 178 ALA C CA 1
ATOM 6324 C C . ALA C 1 198 ? 56.083 -60.758 95.575 1.00 40.91 178 ALA C C 1
ATOM 6325 O O . ALA C 1 198 ? 56.476 -60.342 96.670 1.00 41.96 178 ALA C O 1
ATOM 6327 N N . SER C 1 199 ? 54.901 -60.450 95.055 1.00 42.05 179 SER C N 1
ATOM 6328 C CA . SER C 1 199 ? 53.982 -59.562 95.743 1.00 37.93 179 SER C CA 1
ATOM 6329 C C . SER C 1 199 ? 52.563 -59.927 95.341 1.00 44.30 179 SER C C 1
ATOM 6330 O O . SER C 1 199 ? 52.314 -60.361 94.213 1.00 44.39 179 SER C O 1
ATOM 6333 N N . VAL C 1 200 ? 51.640 -59.769 96.285 1.00 41.62 180 VAL C N 1
ATOM 6334 C CA . VAL C 1 200 ? 50.219 -59.966 96.045 1.00 41.53 180 VAL C CA 1
ATOM 6335 C C . VAL C 1 200 ? 49.484 -58.780 96.645 1.00 42.15 180 VAL C C 1
ATOM 6336 O O . VAL C 1 200 ? 49.930 -58.176 97.626 1.00 38.24 180 VAL C O 1
ATOM 6340 N N . GLN C 1 201 ? 48.357 -58.434 96.034 1.00 44.20 181 GLN C N 1
ATOM 6341 C CA . GLN C 1 201 ? 47.536 -57.341 96.514 1.00 37.81 181 GLN C CA 1
ATOM 6342 C C . GLN C 1 201 ? 46.078 -57.716 96.357 1.00 39.82 181 GLN C C 1
ATOM 6343 O O . GLN C 1 201 ? 45.714 -58.574 95.549 1.00 43.28 181 GLN C O 1
ATOM 6349 N N . GLY C 1 202 ? 45.249 -57.050 97.142 1.00 41.08 182 GLY C N 1
ATOM 6350 C CA . GLY C 1 202 ? 43.816 -57.143 96.979 1.00 37.94 182 GLY C CA 1
ATOM 6351 C C . GLY C 1 202 ? 43.149 -56.117 97.859 1.00 42.35 182 GLY C C 1
ATOM 6352 O O . GLY C 1 202 ? 43.736 -55.634 98.835 1.00 38.92 182 GLY C O 1
ATOM 6353 N N . THR C 1 203 ? 41.926 -55.756 97.480 1.00 42.43 183 THR C N 1
ATOM 6354 C CA . THR C 1 203 ? 41.135 -54.861 98.309 1.00 44.48 183 THR C CA 1
ATOM 6355 C C . THR C 1 203 ? 39.666 -55.216 98.193 1.00 46.70 183 THR C C 1
ATOM 6356 O O . THR C 1 203 ? 39.185 -55.594 97.121 1.00 44.39 183 THR C O 1
ATOM 6360 N N . SER C 1 204 ? 38.970 -55.093 99.320 1.00 47.50 184 SER C N 1
ATOM 6361 C CA . SER C 1 204 ? 37.550 -55.387 99.461 1.00 44.56 184 SER C CA 1
ATOM 6362 C C . SER C 1 204 ? 36.912 -54.109 99.986 1.00 46.64 184 SER C C 1
ATOM 6363 O O . SER C 1 204 ? 36.758 -53.942 101.198 1.00 48.56 184 SER C O 1
ATOM 6366 N N . GLY C 1 205 ? 36.548 -53.207 99.073 1.00 47.80 185 GLY C N 1
ATOM 6367 C CA . GLY C 1 205 ? 35.987 -51.933 99.488 1.00 47.00 185 GLY C CA 1
ATOM 6368 C C . GLY C 1 205 ? 34.735 -52.062 100.334 1.00 51.36 185 GLY C C 1
ATOM 6369 O O . GLY C 1 205 ? 34.459 -51.199 101.172 1.00 49.70 185 GLY C O 1
ATOM 6370 N N . ASN C 1 206 ? 33.967 -53.137 100.139 1.00 53.89 186 ASN C N 1
ATOM 6371 C CA . ASN C 1 206 ? 32.727 -53.308 100.891 1.00 54.94 186 ASN C CA 1
ATOM 6372 C C . ASN C 1 206 ? 32.972 -53.490 102.384 1.00 53.31 186 ASN C C 1
ATOM 6373 O O . ASN C 1 206 ? 32.051 -53.283 103.179 1.00 55.06 186 ASN C O 1
ATOM 6378 N N . GLY C 1 207 ? 34.191 -53.842 102.787 1.00 53.01 187 GLY C N 1
ATOM 6379 C CA . GLY C 1 207 ? 34.508 -53.933 104.201 1.00 46.04 187 GLY C CA 1
ATOM 6380 C C . GLY C 1 207 ? 34.863 -52.604 104.841 1.00 49.67 187 GLY C C 1
ATOM 6381 O O . GLY C 1 207 ? 35.544 -52.572 105.869 1.00 52.45 187 GLY C O 1
ATOM 6382 N N . GLY C 1 208 ? 34.395 -51.499 104.256 1.00 52.79 188 GLY C N 1
ATOM 6383 C CA . GLY C 1 208 ? 34.803 -50.186 104.732 1.00 45.39 188 GLY C CA 1
ATOM 6384 C C . GLY C 1 208 ? 34.133 -49.778 106.032 1.00 50.06 188 GLY C C 1
ATOM 6385 O O . GLY C 1 208 ? 34.733 -49.087 106.859 1.00 53.95 188 GLY C O 1
ATOM 6386 N N . ASP C 1 209 ? 32.880 -50.183 106.226 1.00 59.19 189 ASP C N 1
ATOM 6387 C CA . ASP C 1 209 ? 32.176 -49.873 107.466 1.00 61.34 189 ASP C CA 1
ATOM 6388 C C . ASP C 1 209 ? 32.643 -50.721 108.639 1.00 58.62 189 ASP C C 1
ATOM 6389 O O . ASP C 1 209 ? 32.101 -50.578 109.742 1.00 61.30 189 ASP C O 1
ATOM 6394 N N . ILE C 1 210 ? 33.637 -51.582 108.425 1.00 56.66 190 ILE C N 1
ATOM 6395 C CA . ILE C 1 210 ? 34.120 -52.499 109.451 1.00 56.60 190 ILE C CA 1
ATOM 6396 C C . ILE C 1 210 ? 35.352 -51.960 110.188 1.00 54.40 190 ILE C C 1
ATOM 6397 O O . ILE C 1 210 ? 35.603 -52.368 111.335 1.00 51.37 190 ILE C O 1
ATOM 6402 N N . LEU C 1 211 ? 36.089 -51.021 109.591 1.00 50.68 191 LEU C N 1
ATOM 6403 C CA . LEU C 1 211 ? 37.236 -50.396 110.252 1.00 53.07 191 LEU C CA 1
ATOM 6404 C C . LEU C 1 211 ? 37.417 -49.025 109.614 1.00 48.93 191 LEU C C 1
ATOM 6405 O O . LEU C 1 211 ? 37.728 -48.940 108.422 1.00 44.94 191 LEU C O 1
ATOM 6410 N N . TYR C 1 212 ? 37.211 -47.962 110.389 1.00 46.41 192 TYR C N 1
ATOM 6411 C CA . TYR C 1 212 ? 37.171 -46.639 109.783 1.00 48.19 192 TYR C CA 1
ATOM 6412 C C . TYR C 1 212 ? 37.523 -45.570 110.808 1.00 51.64 192 TYR C C 1
ATOM 6413 O O . TYR C 1 212 ? 37.528 -45.810 112.018 1.00 51.06 192 TYR C O 1
ATOM 6422 N N . ARG C 1 213 ? 37.820 -44.380 110.288 1.00 48.10 193 ARG C N 1
ATOM 6423 C CA . ARG C 1 213 ? 37.925 -43.158 111.073 1.00 50.85 193 ARG C CA 1
ATOM 6424 C C . ARG C 1 213 ? 37.312 -42.030 110.262 1.00 49.09 193 ARG C C 1
ATOM 6425 O O . ARG C 1 213 ? 37.659 -41.849 109.091 1.00 47.97 193 ARG C O 1
ATOM 6433 N N . ALA C 1 214 ? 36.411 -41.275 110.885 1.00 49.05 194 ALA C N 1
ATOM 6434 C CA . ALA C 1 214 ? 35.700 -40.220 110.174 1.00 50.50 194 ALA C CA 1
ATOM 6435 C C . ALA C 1 214 ? 36.652 -39.109 109.745 1.00 45.75 194 ALA C C 1
ATOM 6436 O O . ALA C 1 214 ? 37.564 -38.728 110.481 1.00 54.89 194 ALA C O 1
ATOM 6438 N N . GLY C 1 215 ? 36.438 -38.594 108.537 1.00 51.66 195 GLY C N 1
ATOM 6439 C CA . GLY C 1 215 ? 37.224 -37.482 108.038 1.00 50.26 195 GLY C CA 1
ATOM 6440 C C . GLY C 1 215 ? 36.356 -36.273 107.762 1.00 47.34 195 GLY C C 1
ATOM 6441 O O . GLY C 1 215 ? 35.736 -35.724 108.677 1.00 51.41 195 GLY C O 1
ATOM 6442 N N . LEU C 1 216 ? 36.295 -35.848 106.501 1.00 51.51 196 LEU C N 1
ATOM 6443 C CA . LEU C 1 216 ? 35.348 -34.801 106.133 1.00 51.59 196 LEU C CA 1
ATOM 6444 C C . LEU C 1 216 ? 33.920 -35.328 106.169 1.00 50.09 196 LEU C C 1
ATOM 6445 O O . LEU C 1 216 ? 32.999 -34.627 106.602 1.00 54.59 196 LEU C O 1
ATOM 6450 N N . ARG C 1 217 ? 33.724 -36.562 105.719 1.00 48.41 197 ARG C N 1
ATOM 6451 C CA . ARG C 1 217 ? 32.419 -37.199 105.700 1.00 52.64 197 ARG C CA 1
ATOM 6452 C C . ARG C 1 217 ? 32.229 -38.030 106.964 1.00 55.40 197 ARG C C 1
ATOM 6453 O O . ARG C 1 217 ? 33.159 -38.692 107.437 1.00 55.22 197 ARG C O 1
ATOM 6461 N N . ASN C 1 218 ? 31.021 -37.975 107.525 1.00 59.40 198 ASN C N 1
ATOM 6462 C CA . ASN C 1 218 ? 30.736 -38.599 108.812 1.00 57.73 198 ASN C CA 1
ATOM 6463 C C . ASN C 1 218 ? 29.611 -39.620 108.712 1.00 52.78 198 ASN C C 1
ATOM 6464 O O . ASN C 1 218 ? 28.876 -39.838 109.674 1.00 55.75 198 ASN C O 1
ATOM 6469 N N . GLU C 1 219 ? 29.466 -40.252 107.553 1.00 49.34 199 GLU C N 1
ATOM 6470 C CA . GLU C 1 219 ? 28.535 -41.358 107.399 1.00 54.29 199 GLU C CA 1
ATOM 6471 C C . GLU C 1 219 ? 29.061 -42.272 106.305 1.00 55.90 199 GLU C C 1
ATOM 6472 O O . GLU C 1 219 ? 29.938 -41.896 105.522 1.00 58.04 199 GLU C O 1
ATOM 6478 N N . ILE C 1 220 ? 28.502 -43.476 106.248 1.00 54.21 200 ILE C N 1
ATOM 6479 C CA . ILE C 1 220 ? 28.805 -44.427 105.183 1.00 56.62 200 ILE C CA 1
ATOM 6480 C C . ILE C 1 220 ? 27.549 -45.244 104.906 1.00 61.75 200 ILE C C 1
ATOM 6481 O O . ILE C 1 220 ? 26.891 -45.724 105.834 1.00 66.44 200 ILE C O 1
ATOM 6486 N N . ASN C 1 221 ? 27.207 -45.380 103.623 1.00 64.64 201 ASN C N 1
ATOM 6487 C CA . ASN C 1 221 ? 25.945 -45.993 103.195 1.00 69.46 201 ASN C CA 1
ATOM 6488 C C . ASN C 1 221 ? 24.757 -45.431 103.975 1.00 67.82 201 ASN C C 1
ATOM 6489 O O . ASN C 1 221 ? 23.869 -46.167 104.412 1.00 69.56 201 ASN C O 1
ATOM 6494 N N . GLY C 1 222 ? 24.751 -44.112 104.165 1.00 62.05 202 GLY C N 1
ATOM 6495 C CA . GLY C 1 222 ? 23.651 -43.437 104.826 1.00 62.86 202 GLY C CA 1
ATOM 6496 C C . GLY C 1 222 ? 23.561 -43.617 106.324 1.00 65.42 202 GLY C C 1
ATOM 6497 O O . GLY C 1 222 ? 22.536 -43.259 106.911 1.00 63.63 202 GLY C O 1
ATOM 6498 N N . VAL C 1 223 ? 24.601 -44.144 106.966 1.00 62.46 203 VAL C N 1
ATOM 6499 C CA . VAL C 1 223 ? 24.587 -44.444 108.397 1.00 61.89 203 VAL C CA 1
ATOM 6500 C C . VAL C 1 223 ? 25.629 -43.578 109.091 1.00 60.28 203 VAL C C 1
ATOM 6501 O O . VAL C 1 223 ? 26.815 -43.634 108.745 1.00 58.33 203 VAL C O 1
ATOM 6505 N N . GLN C 1 224 ? 25.192 -42.811 110.089 1.00 62.27 204 GLN C N 1
ATOM 6506 C CA . GLN C 1 224 ? 26.097 -41.990 110.886 1.00 61.61 204 GLN C CA 1
ATOM 6507 C C . GLN C 1 224 ? 27.208 -42.821 111.510 1.00 60.75 204 GLN C C 1
ATOM 6508 O O . GLN C 1 224 ? 26.949 -43.774 112.251 1.00 59.94 204 GLN C O 1
ATOM 6514 N N . LEU C 1 225 ? 28.448 -42.450 111.206 1.00 57.08 205 LEU C N 1
ATOM 6515 C CA . LEU C 1 225 ? 29.593 -43.067 111.857 1.00 58.61 205 LEU C CA 1
ATOM 6516 C C . LEU C 1 225 ? 29.568 -42.756 113.348 1.00 58.40 205 LEU C C 1
ATOM 6517 O O . LEU C 1 225 ? 29.060 -41.718 113.781 1.00 56.42 205 LEU C O 1
ATOM 6522 N N . VAL C 1 226 ? 30.121 -43.671 114.136 1.00 52.28 206 VAL C N 1
ATOM 6523 C CA . VAL C 1 226 ? 30.240 -43.452 115.570 1.00 55.30 206 VAL C CA 1
ATOM 6524 C C . VAL C 1 226 ? 31.687 -43.091 115.876 1.00 59.10 206 VAL C C 1
ATOM 6525 O O . VAL C 1 226 ? 32.538 -43.089 114.981 1.00 59.26 206 VAL C O 1
ATOM 6529 N N . GLY C 1 227 ? 31.978 -42.768 117.136 1.00 62.51 207 GLY C N 1
ATOM 6530 C CA . GLY C 1 227 ? 33.333 -42.551 117.590 1.00 66.37 207 GLY C CA 1
ATOM 6531 C C . GLY C 1 227 ? 33.768 -41.100 117.636 1.00 68.75 207 GLY C C 1
ATOM 6532 O O . GLY C 1 227 ? 34.724 -40.780 118.355 1.00 69.57 207 GLY C O 1
ATOM 6533 N N . SER C 1 228 ? 33.096 -40.222 116.888 1.00 69.63 208 SER C N 1
ATOM 6534 C CA . SER C 1 228 ? 33.359 -38.782 116.894 1.00 67.39 208 SER C CA 1
ATOM 6535 C C . SER C 1 228 ? 34.813 -38.480 116.525 1.00 61.36 208 SER C C 1
ATOM 6536 O O . SER C 1 228 ? 35.589 -37.956 117.325 1.00 67.05 208 SER C O 1
ATOM 6539 N N . GLY C 1 229 ? 35.168 -38.816 115.283 1.00 62.68 209 GLY C N 1
ATOM 6540 C CA . GLY C 1 229 ? 36.503 -38.571 114.771 1.00 55.61 209 GLY C CA 1
ATOM 6541 C C . GLY C 1 229 ? 37.560 -39.568 115.196 1.00 57.90 209 GLY C C 1
ATOM 6542 O O . GLY C 1 229 ? 38.646 -39.581 114.603 1.00 55.88 209 GLY C O 1
ATOM 6543 N N . LYS C 1 230 ? 37.291 -40.397 116.203 1.00 62.16 210 LYS C N 1
ATOM 6544 C CA . LYS C 1 230 ? 38.234 -41.414 116.652 1.00 54.16 210 LYS C CA 1
ATOM 6545 C C . LYS C 1 230 ? 38.085 -42.683 115.811 1.00 52.59 210 LYS C C 1
ATOM 6546 O O . LYS C 1 230 ? 37.076 -42.887 115.127 1.00 52.49 210 LYS C O 1
ATOM 6552 N N . MET C 1 231 ? 39.096 -43.553 115.873 1.00 51.60 211 MET C N 1
ATOM 6553 C CA . MET C 1 231 ? 39.034 -44.779 115.087 1.00 52.41 211 MET C CA 1
ATOM 6554 C C . MET C 1 231 ? 38.030 -45.768 115.662 1.00 55.71 211 MET C C 1
ATOM 6555 O O . MET C 1 231 ? 37.839 -45.875 116.877 1.00 52.39 211 MET C O 1
ATOM 6560 N N . VAL C 1 232 ? 37.392 -46.504 114.756 1.00 54.88 212 VAL C N 1
ATOM 6561 C CA . VAL C 1 232 ? 36.302 -47.412 115.082 1.00 52.15 212 VAL C CA 1
ATOM 6562 C C . VAL C 1 232 ? 36.524 -48.702 114.305 1.00 55.74 212 VAL C C 1
ATOM 6563 O O . VAL C 1 232 ? 36.881 -48.668 113.122 1.00 55.39 212 VAL C O 1
ATOM 6567 N N . GLN C 1 233 ? 36.326 -49.843 114.964 1.00 56.27 213 GLN C N 1
ATOM 6568 C CA . GLN C 1 233 ? 36.477 -51.105 114.256 1.00 60.39 213 GLN C CA 1
ATOM 6569 C C . GLN C 1 233 ? 35.568 -52.173 114.845 1.00 58.19 213 GLN C C 1
ATOM 6570 O O . GLN C 1 233 ? 35.296 -52.197 116.049 1.00 54.25 213 GLN C O 1
ATOM 6576 N N . ASN C 1 234 ? 35.091 -53.046 113.960 1.00 56.24 214 ASN C N 1
ATOM 6577 C CA . ASN C 1 234 ? 34.482 -54.323 114.325 1.00 53.70 214 ASN C CA 1
ATOM 6578 C C . ASN C 1 234 ? 35.618 -55.338 114.353 1.00 53.58 214 ASN C C 1
ATOM 6579 O O . ASN C 1 234 ? 35.969 -55.933 113.333 1.00 54.46 214 ASN C O 1
ATOM 6584 N N . GLY C 1 235 ? 36.200 -55.534 115.542 1.00 58.14 215 GLY C N 1
ATOM 6585 C CA . GLY C 1 235 ? 37.433 -56.303 115.644 1.00 51.34 215 GLY C CA 1
ATOM 6586 C C . GLY C 1 235 ? 37.285 -57.737 115.178 1.00 51.81 215 GLY C C 1
ATOM 6587 O O . GLY C 1 235 ? 38.184 -58.290 114.541 1.00 56.15 215 GLY C O 1
ATOM 6588 N N . ARG C 1 236 ? 36.147 -58.355 115.484 1.00 53.00 216 ARG C N 1
ATOM 6589 C CA . ARG C 1 236 ? 35.909 -59.729 115.064 1.00 52.18 216 ARG C CA 1
ATOM 6590 C C . ARG C 1 236 ? 35.873 -59.836 113.543 1.00 52.04 216 ARG C C 1
ATOM 6591 O O . ARG C 1 236 ? 36.512 -60.717 112.957 1.00 49.66 216 ARG C O 1
ATOM 6599 N N . GLU C 1 237 ? 35.139 -58.932 112.884 1.00 48.06 217 GLU C N 1
ATOM 6600 C CA . GLU C 1 237 ? 35.015 -58.993 111.432 1.00 52.63 217 GLU C CA 1
ATOM 6601 C C . GLU C 1 237 ? 36.345 -58.708 110.743 1.00 50.85 217 GLU C C 1
ATOM 6602 O O . GLU C 1 237 ? 36.613 -59.254 109.665 1.00 49.61 217 GLU C O 1
ATOM 6608 N N . VAL C 1 238 ? 37.195 -57.875 111.347 1.00 53.81 218 VAL C N 1
ATOM 6609 C CA . VAL C 1 238 ? 38.537 -57.678 110.805 1.00 54.87 218 VAL C CA 1
ATOM 6610 C C . VAL C 1 238 ? 39.352 -58.958 110.948 1.00 52.15 218 VAL C C 1
ATOM 6611 O O . VAL C 1 238 ? 39.949 -59.442 109.978 1.00 47.41 218 VAL C O 1
ATOM 6615 N N . TYR C 1 239 ? 39.384 -59.523 112.161 1.00 55.98 219 TYR C N 1
ATOM 6616 C CA . TYR C 1 239 ? 39.988 -60.838 112.361 1.00 53.72 219 TYR C CA 1
ATOM 6617 C C . TYR C 1 239 ? 39.497 -61.819 111.307 1.00 56.10 219 TYR C C 1
ATOM 6618 O O . TYR C 1 239 ? 40.293 -62.502 110.653 1.00 57.29 219 TYR C O 1
ATOM 6627 N N . LYS C 1 240 ? 38.175 -61.890 111.131 1.00 56.07 220 LYS C N 1
ATOM 6628 C CA . LYS C 1 240 ? 37.581 -62.849 110.206 1.00 55.16 220 LYS C CA 1
ATOM 6629 C C . LYS C 1 240 ? 38.125 -62.670 108.796 1.00 53.90 220 LYS C C 1
ATOM 6630 O O . LYS C 1 240 ? 38.599 -63.628 108.177 1.00 57.53 220 LYS C O 1
ATOM 6636 N N . TRP C 1 241 ? 38.074 -61.440 108.277 1.00 52.07 221 TRP C N 1
ATOM 6637 C CA . TRP C 1 241 ? 38.571 -61.181 106.930 1.00 51.11 221 TRP C CA 1
ATOM 6638 C C . TRP C 1 241 ? 40.046 -61.547 106.803 1.00 46.92 221 TRP C C 1
ATOM 6639 O O . TRP C 1 241 ? 40.469 -62.102 105.783 1.00 50.19 221 TRP C O 1
ATOM 6650 N N . ALA C 1 242 ? 40.842 -61.261 107.836 1.00 50.57 222 ALA C N 1
ATOM 6651 C CA . ALA C 1 242 ? 42.255 -61.624 107.793 1.00 48.68 222 ALA C CA 1
ATOM 6652 C C . ALA C 1 242 ? 42.429 -63.135 107.728 1.00 53.74 222 ALA C C 1
ATOM 6653 O O . ALA C 1 242 ? 43.290 -63.642 106.997 1.00 49.68 222 ALA C O 1
ATOM 6655 N N . ALA C 1 243 ? 41.604 -63.871 108.476 1.00 54.81 223 ALA C N 1
ATOM 6656 C CA . ALA C 1 243 ? 41.714 -65.324 108.487 1.00 49.48 223 ALA C CA 1
ATOM 6657 C C . ALA C 1 243 ? 41.278 -65.942 107.164 1.00 52.24 223 ALA C C 1
ATOM 6658 O O . ALA C 1 243 ? 41.757 -67.025 106.808 1.00 54.58 223 ALA C O 1
ATOM 6660 N N . ARG C 1 244 ? 40.378 -65.285 106.427 1.00 51.42 224 ARG C N 1
ATOM 6661 C CA . ARG C 1 244 ? 39.889 -65.828 105.165 1.00 57.04 224 ARG C CA 1
ATOM 6662 C C . ARG C 1 244 ? 40.708 -65.386 103.960 1.00 58.44 224 ARG C C 1
ATOM 6663 O O . ARG C 1 244 ? 40.552 -65.965 102.879 1.00 59.37 224 ARG C O 1
ATOM 6671 N N . THR C 1 245 ? 41.570 -64.385 104.111 1.00 55.00 225 THR C N 1
ATOM 6672 C CA . THR C 1 245 ? 42.323 -63.845 102.990 1.00 52.80 225 THR C CA 1
ATOM 6673 C C . THR C 1 245 ? 43.803 -64.184 103.055 1.00 48.82 225 THR C C 1
ATOM 6674 O O . THR C 1 245 ? 44.379 -64.626 102.053 1.00 50.83 225 THR C O 1
ATOM 6676 N N . VAL C 1 246 ? 44.433 -64.001 104.220 1.00 52.55 226 VAL C N 1
ATOM 6677 C CA . VAL C 1 246 ? 45.891 -64.160 104.320 1.00 49.85 226 VAL C CA 1
ATOM 6678 C C . VAL C 1 246 ? 46.363 -65.566 103.929 1.00 48.81 226 VAL C C 1
ATOM 6679 O O . VAL C 1 246 ? 47.258 -65.673 103.076 1.00 47.09 226 VAL C O 1
ATOM 6683 N N . PRO C 1 247 ? 45.811 -66.658 104.484 1.00 48.57 227 PRO C N 1
ATOM 6684 C CA . PRO C 1 247 ? 46.413 -67.979 104.193 1.00 49.64 227 PRO C CA 1
ATOM 6685 C C . PRO C 1 247 ? 46.457 -68.328 102.713 1.00 51.64 227 PRO C C 1
ATOM 6686 O O . PRO C 1 247 ? 47.486 -68.818 102.230 1.00 55.52 227 PRO C O 1
ATOM 6690 N N . GLY C 1 248 ? 45.374 -68.083 101.973 1.00 50.45 228 GLY C N 1
ATOM 6691 C CA . GLY C 1 248 ? 45.397 -68.336 100.542 1.00 54.02 228 GLY C CA 1
ATOM 6692 C C . GLY C 1 248 ? 46.307 -67.393 99.781 1.00 53.57 228 GLY C C 1
ATOM 6693 O O . GLY C 1 248 ? 46.820 -67.743 98.714 1.00 55.35 228 GLY C O 1
ATOM 6694 N N . GLU C 1 249 ? 46.517 -66.188 100.305 1.00 46.48 229 GLU C N 1
ATOM 6695 C CA . GLU C 1 249 ? 47.445 -65.269 99.660 1.00 50.86 229 GLU C CA 1
ATOM 6696 C C . GLU C 1 249 ? 48.880 -65.533 100.105 1.00 53.93 229 GLU C C 1
ATOM 6697 O O . GLU C 1 249 ? 49.824 -65.287 99.343 1.00 48.09 229 GLU C O 1
ATOM 6703 N N . PHE C 1 250 ? 49.056 -66.012 101.337 1.00 47.32 230 PHE C N 1
ATOM 6704 C CA . PHE C 1 250 ? 50.327 -66.591 101.759 1.00 52.00 230 PHE C CA 1
ATOM 6705 C C . PHE C 1 250 ? 50.807 -67.619 100.740 1.00 53.68 230 PHE C C 1
ATOM 6706 O O . PHE C 1 250 ? 51.915 -67.517 100.199 1.00 51.53 230 PHE C O 1
ATOM 6714 N N . GLU C 1 251 ? 49.956 -68.611 100.461 1.00 54.35 231 GLU C N 1
ATOM 6715 C CA . GLU C 1 251 ? 50.254 -69.643 99.471 1.00 51.27 231 GLU C CA 1
ATOM 6716 C C . GLU C 1 251 ? 50.580 -69.044 98.109 1.00 50.36 231 GLU C C 1
ATOM 6717 O O . GLU C 1 251 ? 51.573 -69.421 97.476 1.00 52.62 231 GLU C O 1
ATOM 6723 N N . ARG C 1 252 ? 49.738 -68.120 97.632 1.00 47.96 232 ARG C N 1
ATOM 6724 C CA . ARG C 1 252 ? 49.949 -67.528 96.311 1.00 51.47 232 ARG C CA 1
ATOM 6725 C C . ARG C 1 252 ? 51.293 -66.819 96.223 1.00 49.20 232 ARG C C 1
ATOM 6726 O O . ARG C 1 252 ? 51.965 -66.878 95.186 1.00 51.53 232 ARG C O 1
ATOM 6734 N N . LEU C 1 253 ? 51.695 -66.129 97.294 1.00 47.88 233 LEU C N 1
ATOM 6735 C CA . LEU C 1 253 ? 53.013 -65.498 97.308 1.00 51.40 233 LEU C CA 1
ATOM 6736 C C . LEU C 1 253 ? 54.112 -66.527 97.075 1.00 45.80 233 LEU C C 1
ATOM 6737 O O . LEU C 1 253 ? 54.969 -66.352 96.203 1.00 45.72 233 LEU C O 1
ATOM 6742 N N . LEU C 1 254 ? 54.089 -67.620 97.838 1.00 46.38 234 LEU C N 1
ATOM 6743 C CA . LEU C 1 254 ? 55.110 -68.652 97.683 1.00 49.84 234 LEU C CA 1
ATOM 6744 C C . LEU C 1 254 ? 55.090 -69.243 96.277 1.00 50.97 234 LEU C C 1
ATOM 6745 O O . LEU C 1 254 ? 56.146 -69.504 95.689 1.00 52.10 234 LEU C O 1
ATOM 6750 N N . HIS C 1 255 ? 53.894 -69.443 95.719 1.00 53.03 235 HIS C N 1
ATOM 6751 C CA . HIS C 1 255 ? 53.783 -69.996 94.373 1.00 56.42 235 HIS C CA 1
ATOM 6752 C C . HIS C 1 255 ? 54.339 -69.036 93.327 1.00 57.76 235 HIS C C 1
ATOM 6753 O O . HIS C 1 255 ? 55.053 -69.456 92.408 1.00 61.59 235 HIS C O 1
ATOM 6760 N N . LYS C 1 256 ? 54.025 -67.741 93.445 1.00 52.93 236 LYS C N 1
ATOM 6761 C CA . LYS C 1 256 ? 54.553 -66.771 92.489 1.00 51.32 236 LYS C CA 1
ATOM 6762 C C . LYS C 1 256 ? 56.073 -66.680 92.565 1.00 51.40 236 LYS C C 1
ATOM 6763 O O . LYS C 1 256 ? 56.731 -66.422 91.551 1.00 51.48 236 LYS C O 1
ATOM 6769 N N . ALA C 1 257 ? 56.649 -66.888 93.749 1.00 54.52 237 ALA C N 1
ATOM 6770 C CA . ALA C 1 257 ? 58.097 -66.833 93.915 1.00 54.70 237 ALA C CA 1
ATOM 6771 C C . ALA C 1 257 ? 58.778 -68.176 93.692 1.00 48.71 237 ALA C C 1
ATOM 6772 O O . ALA C 1 257 ? 60.012 -68.234 93.696 1.00 52.55 237 ALA C O 1
ATOM 6774 N N . GLY C 1 258 ? 58.015 -69.246 93.502 1.00 51.92 238 GLY C N 1
ATOM 6775 C CA . GLY C 1 258 ? 58.603 -70.557 93.290 1.00 50.63 238 GLY C CA 1
ATOM 6776 C C . GLY C 1 258 ? 59.250 -71.131 94.529 1.00 54.75 238 GLY C C 1
ATOM 6777 O O . GLY C 1 258 ? 60.317 -71.751 94.437 1.00 58.30 238 GLY C O 1
ATOM 6778 N N . LEU C 1 259 ? 58.631 -70.942 95.690 1.00 49.89 239 LEU C N 1
ATOM 6779 C CA . LEU C 1 259 ? 59.197 -71.384 96.953 1.00 53.11 239 LEU C CA 1
ATOM 6780 C C . LEU C 1 259 ? 58.182 -72.230 97.702 1.00 56.19 239 LEU C C 1
ATOM 6781 O O . LEU C 1 259 ? 56.972 -72.122 97.486 1.00 56.77 239 LEU C O 1
ATOM 6786 N N . SER C 1 260 ? 58.691 -73.071 98.593 1.00 51.21 240 SER C N 1
ATOM 6787 C CA . SER C 1 260 ? 57.855 -73.772 99.554 1.00 53.19 240 SER C CA 1
ATOM 6788 C C . SER C 1 260 ? 57.888 -73.034 100.888 1.00 50.07 240 SER C C 1
ATOM 6789 O O . SER C 1 260 ? 58.650 -72.085 101.084 1.00 51.80 240 SER C O 1
ATOM 6792 N N . SER C 1 261 ? 57.036 -73.471 101.817 1.00 52.52 241 SER C N 1
ATOM 6793 C CA . SER C 1 261 ? 57.039 -72.842 103.131 1.00 55.21 241 SER C CA 1
ATOM 6794 C C . SER C 1 261 ? 58.314 -73.146 103.909 1.00 57.50 241 SER C C 1
ATOM 6795 O O . SER C 1 261 ? 58.669 -72.384 104.816 1.00 54.34 241 SER C O 1
ATOM 6798 N N . ASP C 1 262 ? 59.015 -74.230 103.565 1.00 58.26 242 ASP C N 1
ATOM 6799 C CA . ASP C 1 262 ? 60.261 -74.557 104.251 1.00 60.29 242 ASP C CA 1
ATOM 6800 C C . ASP C 1 262 ? 61.372 -73.580 103.889 1.00 59.59 242 ASP C C 1
ATOM 6801 O O . ASP C 1 262 ? 62.292 -73.369 104.688 1.00 61.51 242 ASP C O 1
ATOM 6806 N N . ASP C 1 263 ? 61.308 -72.977 102.699 1.00 54.79 243 ASP C N 1
ATOM 6807 C CA . ASP C 1 263 ? 62.289 -71.978 102.296 1.00 49.60 243 ASP C CA 1
ATOM 6808 C C . ASP C 1 263 ? 62.032 -70.606 102.906 1.00 50.64 243 ASP C C 1
ATOM 6809 O O . ASP C 1 263 ? 62.851 -69.700 102.716 1.00 51.78 243 ASP C O 1
ATOM 6814 N N . LEU C 1 264 ? 60.925 -70.427 103.620 1.00 50.28 244 LEU C N 1
ATOM 6815 C CA . LEU C 1 264 ? 60.566 -69.138 104.198 1.00 47.89 244 LEU C CA 1
ATOM 6816 C C . LEU C 1 264 ? 61.158 -69.020 105.594 1.00 43.47 244 LEU C C 1
ATOM 6817 O O . LEU C 1 264 ? 60.823 -69.811 106.477 1.00 48.61 244 LEU C O 1
ATOM 6822 N N . ASP C 1 265 ? 62.015 -68.021 105.806 1.00 42.35 245 ASP C N 1
ATOM 6823 C CA . ASP C 1 265 ? 62.662 -67.899 107.109 1.00 43.84 245 ASP C CA 1
ATOM 6824 C C . ASP C 1 265 ? 61.744 -67.243 108.139 1.00 46.38 245 ASP C C 1
ATOM 6825 O O . ASP C 1 265 ? 61.572 -67.772 109.243 1.00 43.72 245 ASP C O 1
ATOM 6830 N N . TRP C 1 266 ? 61.137 -66.101 107.804 1.00 42.51 246 TRP C N 1
ATOM 6831 C CA . TRP C 1 266 ? 60.349 -65.357 108.780 1.00 40.08 246 TRP C CA 1
ATOM 6832 C C . TRP C 1 266 ? 59.036 -64.863 108.183 1.00 46.90 246 TRP C C 1
ATOM 6833 O O . TRP C 1 266 ? 58.993 -64.386 107.045 1.00 42.74 246 TRP C O 1
ATOM 6844 N N . PHE C 1 267 ? 57.971 -64.960 108.976 1.00 48.14 247 PHE C N 1
ATOM 6845 C CA . PHE C 1 267 ? 56.649 -64.446 108.634 1.00 45.98 247 PHE C CA 1
ATOM 6846 C C . PHE C 1 267 ? 56.402 -63.188 109.457 1.00 43.46 247 PHE C C 1
ATOM 6847 O O . PHE C 1 267 ? 56.397 -63.243 110.690 1.00 45.90 247 PHE C O 1
ATOM 6855 N N . VAL C 1 268 ? 56.210 -62.056 108.786 1.00 41.94 248 VAL C N 1
ATOM 6856 C CA . VAL C 1 268 ? 55.920 -60.818 109.509 1.00 44.84 248 VAL C CA 1
ATOM 6857 C C . VAL C 1 268 ? 54.559 -60.271 109.095 1.00 45.43 248 VAL C C 1
ATOM 6858 O O . VAL C 1 268 ? 54.488 -59.349 108.268 1.00 43.54 248 VAL C O 1
ATOM 6862 N N . PRO C 1 269 ? 53.461 -60.781 109.648 1.00 44.74 249 PRO C N 1
ATOM 6863 C CA . PRO C 1 269 ? 52.161 -60.159 109.397 1.00 47.44 249 PRO C CA 1
ATOM 6864 C C . PRO C 1 269 ? 52.059 -58.837 110.135 1.00 48.41 249 PRO C C 1
ATOM 6865 O O . PRO C 1 269 ? 52.849 -58.531 111.032 1.00 47.62 249 PRO C O 1
ATOM 6869 N N . HIS C 1 270 ? 51.074 -58.044 109.729 1.00 41.88 250 HIS C N 1
ATOM 6870 C CA . HIS C 1 270 ? 50.731 -56.836 110.466 1.00 41.61 250 HIS C CA 1
ATOM 6871 C C . HIS C 1 270 ? 50.434 -57.196 111.918 1.00 44.05 250 HIS C C 1
ATOM 6872 O O . HIS C 1 270 ? 49.564 -58.027 112.197 1.00 38.59 250 HIS C O 1
ATOM 6879 N N . SER C 1 271 ? 51.189 -56.600 112.841 1.00 40.63 251 SER C N 1
ATOM 6880 C CA . SER C 1 271 ? 51.106 -56.954 114.258 1.00 43.97 251 SER C CA 1
ATOM 6881 C C . SER C 1 271 ? 49.906 -56.234 114.865 1.00 42.63 251 SER C C 1
ATOM 6882 O O . SER C 1 271 ? 50.016 -55.204 115.534 1.00 46.85 251 SER C O 1
ATOM 6885 N N . ALA C 1 272 ? 48.726 -56.796 114.625 1.00 40.04 252 ALA C N 1
ATOM 6886 C CA . ALA C 1 272 ? 47.506 -56.199 115.143 1.00 50.04 252 ALA C CA 1
ATOM 6887 C C . ALA C 1 272 ? 47.020 -56.853 116.424 1.00 49.11 252 ALA C C 1
ATOM 6888 O O . ALA C 1 272 ? 46.453 -56.165 117.279 1.00 51.65 252 ALA C O 1
ATOM 6890 N N . ASN C 1 273 ? 47.254 -58.155 116.581 1.00 45.16 253 ASN C N 1
ATOM 6891 C CA . ASN C 1 273 ? 46.693 -58.927 117.682 1.00 48.43 253 ASN C CA 1
ATOM 6892 C C . ASN C 1 273 ? 47.355 -60.303 117.721 1.00 47.59 253 ASN C C 1
ATOM 6893 O O . ASN C 1 273 ? 47.360 -61.017 116.713 1.00 48.61 253 ASN C O 1
ATOM 6898 N N . LEU C 1 274 ? 47.920 -60.692 118.868 1.00 52.10 254 LEU C N 1
ATOM 6899 C CA . LEU C 1 274 ? 48.695 -61.932 118.905 1.00 49.94 254 LEU C CA 1
ATOM 6900 C C . LEU C 1 274 ? 47.812 -63.157 118.684 1.00 45.53 254 LEU C C 1
ATOM 6901 O O . LEU C 1 274 ? 48.230 -64.115 118.025 1.00 41.51 254 LEU C O 1
ATOM 6906 N N . ARG C 1 275 ? 46.591 -63.149 119.223 1.00 44.52 255 ARG C N 1
ATOM 6907 C CA . ARG C 1 275 ? 45.672 -64.255 118.967 1.00 51.31 255 ARG C CA 1
ATOM 6908 C C . ARG C 1 275 ? 45.312 -64.339 117.487 1.00 52.00 255 ARG C C 1
ATOM 6909 O O . ARG C 1 275 ? 45.194 -65.437 116.928 1.00 50.39 255 ARG C O 1
ATOM 6917 N N . MET C 1 276 ? 45.131 -63.186 116.838 1.00 42.00 256 MET C N 1
ATOM 6918 C CA . MET C 1 276 ? 44.837 -63.180 115.410 1.00 48.52 256 MET C CA 1
ATOM 6919 C C . MET C 1 276 ? 46.004 -63.736 114.607 1.00 45.08 256 MET C C 1
ATOM 6920 O O . MET C 1 276 ? 45.812 -64.525 113.674 1.00 43.27 256 MET C O 1
ATOM 6925 N N . ILE C 1 277 ? 47.224 -63.321 114.951 1.00 46.21 257 ILE C N 1
ATOM 6926 C CA . ILE C 1 277 ? 48.413 -63.853 114.297 1.00 46.42 257 ILE C CA 1
ATOM 6927 C C . ILE C 1 277 ? 48.538 -65.354 114.544 1.00 44.50 257 ILE C C 1
ATOM 6928 O O . ILE C 1 277 ? 48.945 -66.106 113.649 1.00 42.70 257 ILE C O 1
ATOM 6933 N N . GLU C 1 278 ? 48.155 -65.824 115.737 1.00 44.93 258 GLU C N 1
ATOM 6934 C CA . GLU C 1 278 ? 48.227 -67.256 116.022 1.00 47.90 258 GLU C CA 1
ATOM 6935 C C . GLU C 1 278 ? 47.239 -68.039 115.162 1.00 47.87 258 GLU C C 1
ATOM 6936 O O . GLU C 1 278 ? 47.607 -69.044 114.541 1.00 46.89 258 GLU C O 1
ATOM 6942 N N . SER C 1 279 ? 45.980 -67.585 115.101 1.00 44.83 259 SER C N 1
ATOM 6943 C CA . SER C 1 279 ? 44.999 -68.221 114.226 1.00 41.38 259 SER C CA 1
ATOM 6944 C C . SER C 1 279 ? 45.496 -68.263 112.789 1.00 47.64 259 SER C C 1
ATOM 6945 O O . SER C 1 279 ? 45.495 -69.322 112.149 1.00 49.17 259 SER C O 1
ATOM 6948 N N . ILE C 1 280 ? 45.916 -67.109 112.261 1.00 40.99 260 ILE C N 1
ATOM 6949 C CA . ILE C 1 280 ? 46.408 -67.059 110.889 1.00 39.16 260 ILE C CA 1
ATOM 6950 C C . ILE C 1 280 ? 47.566 -68.029 110.719 1.00 45.71 260 ILE C C 1
ATOM 6951 O O . ILE C 1 280 ? 47.648 -68.757 109.723 1.00 47.75 260 ILE C O 1
ATOM 6956 N N . CYS C 1 281 ? 48.461 -68.082 111.708 1.00 46.46 261 CYS C N 1
ATOM 6957 C CA . CYS C 1 281 ? 49.535 -69.062 111.668 1.00 44.78 261 CYS C CA 1
ATOM 6958 C C . CYS C 1 281 ? 48.991 -70.481 111.687 1.00 52.28 261 CYS C C 1
ATOM 6959 O O . CYS C 1 281 ? 49.596 -71.380 111.096 1.00 53.92 261 CYS C O 1
ATOM 6962 N N . GLU C 1 282 ? 47.856 -70.702 112.354 1.00 49.05 262 GLU C N 1
ATOM 6963 C CA . GLU C 1 282 ? 47.261 -72.036 112.376 1.00 50.53 262 GLU C CA 1
ATOM 6964 C C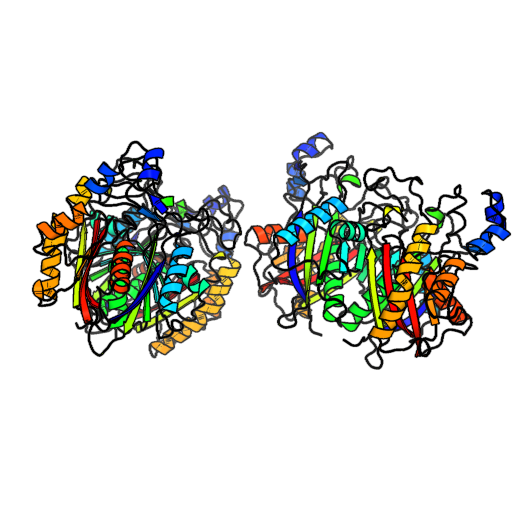 . GLU C 1 282 ? 46.623 -72.376 111.038 1.00 55.81 262 GLU C C 1
ATOM 6965 O O . GLU C 1 282 ? 46.810 -73.479 110.514 1.00 54.19 262 GLU C O 1
ATOM 6971 N N . LYS C 1 283 ? 45.844 -71.441 110.479 1.00 54.61 263 LYS C N 1
ATOM 6972 C CA . LYS C 1 283 ? 45.072 -71.731 109.274 1.00 50.55 263 LYS C CA 1
ATOM 6973 C C . LYS C 1 283 ? 45.957 -71.751 108.036 1.00 55.28 263 LYS C C 1
ATOM 6974 O O . LYS C 1 283 ? 45.739 -72.558 107.126 1.00 57.51 263 LYS C O 1
ATOM 6980 N N . THR C 1 284 ? 46.931 -70.857 107.965 1.00 57.84 264 THR C N 1
ATOM 6981 C CA . THR C 1 284 ? 48.053 -71.111 107.089 1.00 55.70 264 THR C CA 1
ATOM 6982 C C . THR C 1 284 ? 48.832 -72.288 107.653 1.00 64.23 264 THR C C 1
ATOM 6983 O O . THR C 1 284 ? 48.931 -72.440 108.871 1.00 66.77 264 THR C O 1
ATOM 6987 N N . PRO C 1 285 ? 49.357 -73.136 106.833 1.00 63.56 265 PRO C N 1
ATOM 6988 C CA . PRO C 1 285 ? 50.403 -74.016 107.350 1.00 62.19 265 PRO C CA 1
ATOM 6989 C C . PRO C 1 285 ? 51.655 -73.187 107.605 1.00 58.33 265 PRO C C 1
ATOM 6990 O O . PRO C 1 285 ? 52.534 -73.134 106.742 1.00 63.04 265 PRO C O 1
ATOM 6994 N N . PHE C 1 286 ? 51.734 -72.488 108.748 1.00 50.19 266 PHE C N 1
ATOM 6995 C CA . PHE C 1 286 ? 53.017 -71.848 109.116 1.00 54.29 266 PHE C CA 1
ATOM 6996 C C . PHE C 1 286 ? 53.224 -71.684 110.618 1.00 52.76 266 PHE C C 1
ATOM 6997 O O . PHE C 1 286 ? 52.309 -71.214 111.311 1.00 54.20 266 PHE C O 1
ATOM 7005 N N . PRO C 1 287 ? 54.410 -72.014 111.132 1.00 50.60 267 PRO C N 1
ATOM 7006 C CA . PRO C 1 287 ? 54.614 -72.009 112.587 1.00 52.42 267 PRO C CA 1
ATOM 7007 C C . PRO C 1 287 ? 54.825 -70.619 113.175 1.00 55.43 267 PRO C C 1
ATOM 7008 O O . PRO C 1 287 ? 55.436 -69.739 112.561 1.00 55.45 267 PRO C O 1
ATOM 7012 N N . ILE C 1 288 ? 54.307 -70.439 114.396 1.00 53.20 268 ILE C N 1
ATOM 7013 C CA . ILE C 1 288 ? 54.582 -69.243 115.193 1.00 52.85 268 ILE C CA 1
ATOM 7014 C C . ILE C 1 288 ? 56.076 -69.062 115.411 1.00 55.82 268 ILE C C 1
ATOM 7015 O O . ILE C 1 288 ? 56.570 -67.928 115.465 1.00 61.91 268 ILE C O 1
ATOM 7020 N N . GLU C 1 289 ? 56.819 -70.169 115.527 1.00 56.27 269 GLU C N 1
ATOM 7021 C CA . GLU C 1 289 ? 58.254 -70.103 115.800 1.00 58.87 269 GLU C CA 1
ATOM 7022 C C . GLU C 1 289 ? 58.969 -69.187 114.816 1.00 52.20 269 GLU C C 1
ATOM 7023 O O . GLU C 1 289 ? 59.902 -68.468 115.189 1.00 49.51 269 GLU C O 1
ATOM 7029 N N . LYS C 1 290 ? 58.550 -69.204 113.551 1.00 51.58 270 L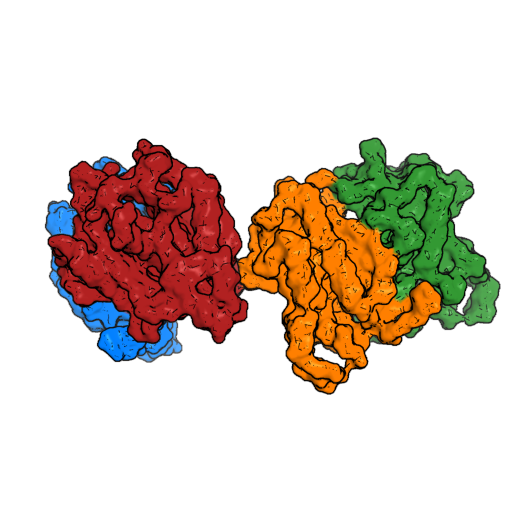YS C N 1
ATOM 7030 C CA . LYS C 1 290 ? 59.148 -68.374 112.515 1.00 50.01 270 LYS C CA 1
ATOM 7031 C C . LYS C 1 290 ? 58.305 -67.138 112.204 1.00 47.73 270 LYS C C 1
ATOM 7032 O O . LYS C 1 290 ? 58.271 -66.692 111.053 1.00 48.48 270 LYS C O 1
ATOM 7038 N N . THR C 1 291 ? 57.631 -66.561 113.201 1.00 42.75 271 THR C N 1
ATOM 7039 C CA . THR C 1 291 ? 56.740 -65.425 112.971 1.00 46.46 271 THR C CA 1
ATOM 7040 C C . THR C 1 291 ? 57.141 -64.261 113.870 1.00 42.60 271 THR C C 1
ATOM 7041 O O . THR C 1 291 ? 57.043 -64.358 115.096 1.00 47.63 271 THR C O 1
ATOM 7045 N N . LEU C 1 292 ? 57.570 -63.159 113.258 1.00 41.17 272 LEU C N 1
ATOM 7046 C CA . LEU C 1 292 ? 58.058 -61.997 113.990 1.00 43.18 272 LEU C CA 1
ATOM 7047 C C . LEU C 1 292 ? 56.914 -61.058 114.346 1.00 44.10 272 LEU C C 1
ATOM 7048 O O . LEU C 1 292 ? 55.956 -60.894 113.586 1.00 50.77 272 LEU C O 1
ATOM 7053 N N . THR C 1 293 ? 57.044 -60.408 115.499 1.00 39.53 273 THR C N 1
ATOM 7054 C CA . THR C 1 293 ? 55.909 -59.792 116.164 1.00 38.21 273 THR C CA 1
ATOM 7055 C C . THR C 1 293 ? 56.393 -58.540 116.885 1.00 37.91 273 THR C C 1
ATOM 7056 O O . THR C 1 293 ? 57.559 -58.446 117.272 1.00 34.47 273 THR C O 1
ATOM 7060 N N . SER C 1 294 ? 55.508 -57.552 117.024 1.00 36.66 274 SER C N 1
ATOM 7061 C CA . SER C 1 294 ? 55.876 -56.344 117.753 1.00 40.37 274 SER C CA 1
ATOM 7062 C C . SER C 1 294 ? 54.765 -55.925 118.700 1.00 40.87 274 SER C C 1
ATOM 7063 O O . SER C 1 294 ? 54.818 -54.817 119.257 1.00 43.66 274 SER C O 1
ATOM 7066 N N . VAL C 1 295 ? 53.785 -56.796 118.917 1.00 40.94 275 VAL C N 1
ATOM 7067 C CA . VAL C 1 295 ? 52.526 -56.399 119.518 1.00 45.31 275 VAL C CA 1
ATOM 7068 C C . VAL C 1 295 ? 52.617 -56.358 121.035 1.00 51.22 275 VAL C C 1
ATOM 7069 O O . VAL C 1 295 ? 51.800 -55.687 121.675 1.00 54.69 275 VAL C O 1
ATOM 7073 N N . GLU C 1 296 ? 53.615 -57.021 121.626 1.00 47.39 276 GLU C N 1
ATOM 7074 C CA . GLU C 1 296 ? 53.613 -57.227 123.070 1.00 54.51 276 GLU C CA 1
ATOM 7075 C C . GLU C 1 296 ? 53.984 -55.953 123.820 1.00 53.28 276 GLU C C 1
ATOM 7076 O O . GLU C 1 296 ? 53.375 -55.632 124.848 1.00 49.88 276 GLU C O 1
ATOM 7082 N N . HIS C 1 297 ? 54.965 -55.209 123.316 1.00 50.63 277 HIS C N 1
ATOM 7083 C CA . HIS C 1 297 ? 55.469 -54.027 123.996 1.00 51.48 277 HIS C CA 1
ATOM 7084 C C . HIS C 1 297 ? 55.182 -52.734 123.250 1.00 54.16 277 HIS C C 1
ATOM 7085 O O . HIS C 1 297 ? 55.551 -51.661 123.738 1.00 53.20 277 HIS C O 1
ATOM 7092 N N . TYR C 1 298 ? 54.542 -52.800 122.083 1.00 48.42 278 TYR C N 1
ATOM 7093 C CA . TYR C 1 298 ? 54.211 -51.598 121.336 1.00 52.59 278 TYR C CA 1
ATOM 7094 C C . TYR C 1 298 ? 52.767 -51.572 120.866 1.00 52.51 278 TYR C C 1
ATOM 7095 O O . TYR C 1 298 ? 52.342 -50.569 120.283 1.00 52.59 278 TYR C O 1
ATOM 7104 N N . GLY C 1 299 ? 52.000 -52.632 121.114 1.00 51.43 279 GLY C N 1
ATOM 7105 C CA . GLY C 1 299 ? 50.617 -52.657 120.707 1.00 44.18 279 GLY C CA 1
ATOM 7106 C C . GLY C 1 299 ? 50.467 -52.754 119.199 1.00 42.87 279 GLY C C 1
ATOM 7107 O O . GLY C 1 299 ? 51.379 -53.147 118.465 1.00 39.09 279 GLY C O 1
ATOM 7108 N N . ASN C 1 300 ? 49.267 -52.401 118.746 1.00 47.75 280 ASN C N 1
ATOM 7109 C CA . ASN C 1 300 ? 48.963 -52.254 117.327 1.00 46.56 280 ASN C CA 1
ATOM 7110 C C . ASN C 1 300 ? 49.345 -50.834 116.918 1.00 40.34 280 ASN C C 1
ATOM 7111 O O . ASN C 1 300 ? 48.711 -49.868 117.353 1.00 43.69 280 ASN C O 1
ATOM 7116 N N . THR C 1 301 ? 50.387 -50.704 116.090 1.00 38.59 281 THR C N 1
ATOM 7117 C CA . THR C 1 301 ? 50.847 -49.407 115.598 1.00 42.14 281 THR C CA 1
ATOM 7118 C C . THR C 1 301 ? 50.542 -49.212 114.115 1.00 41.40 281 THR C C 1
ATOM 7119 O O . THR C 1 301 ? 51.263 -48.489 113.424 1.00 42.12 281 THR C O 1
ATOM 7123 N N . SER C 1 302 ? 49.488 -49.861 113.615 1.00 39.56 282 SER C N 1
ATOM 7124 C CA . SER C 1 302 ? 49.062 -49.707 112.230 1.00 42.16 282 SER C CA 1
ATOM 7125 C C . SER C 1 302 ? 50.192 -49.996 111.245 1.00 45.01 282 SER C C 1
ATOM 7126 O O . SER C 1 302 ? 50.763 -51.092 111.255 1.00 43.07 282 SER C O 1
ATOM 7129 N N . SER C 1 303 ? 50.519 -49.008 110.401 1.00 41.51 283 SER C N 1
ATOM 7130 C CA . SER C 1 303 ? 51.536 -49.190 109.366 1.00 44.35 283 SER C CA 1
ATOM 7131 C C . SER C 1 303 ? 52.890 -49.570 109.944 1.00 40.73 283 SER C C 1
ATOM 7132 O O . SER C 1 303 ? 53.658 -50.290 109.297 1.00 45.35 283 SER C O 1
ATOM 7135 N N . VAL C 1 304 ? 53.212 -49.087 111.144 1.00 35.96 284 VAL C N 1
ATOM 7136 C CA . VAL C 1 304 ? 54.546 -49.289 111.705 1.00 40.66 284 VAL C CA 1
ATOM 7137 C C . VAL C 1 304 ? 54.743 -50.665 112.320 1.00 42.70 284 VAL C C 1
ATOM 7138 O O . VAL C 1 304 ? 55.881 -51.026 112.645 1.00 42.87 284 VAL C O 1
ATOM 7142 N N . SER C 1 305 ? 53.672 -51.446 112.487 1.00 36.59 285 SER C N 1
ATOM 7143 C CA . SER C 1 305 ? 53.769 -52.697 113.233 1.00 41.25 285 SER C CA 1
ATOM 7144 C C . SER C 1 305 ? 54.831 -53.621 112.650 1.00 40.12 285 SER C C 1
ATOM 7145 O O . SER C 1 305 ? 55.623 -54.217 113.392 1.00 42.00 285 SER C O 1
ATOM 7148 N N . ILE C 1 306 ? 54.894 -53.713 111.321 1.00 43.11 286 ILE C N 1
ATOM 7149 C CA . ILE C 1 306 ? 55.790 -54.667 110.671 1.00 39.28 286 ILE C CA 1
ATOM 7150 C C . ILE C 1 306 ? 57.244 -54.229 110.805 1.00 41.96 286 ILE C C 1
ATOM 7151 O O . ILE C 1 306 ? 58.131 -55.052 111.064 1.00 43.16 286 ILE C O 1
ATOM 7156 N N . VAL C 1 307 ? 57.525 -52.939 110.614 1.00 40.23 287 VAL C N 1
ATOM 7157 C CA . VAL C 1 307 ? 58.918 -52.516 110.693 1.00 42.40 287 VAL C CA 1
ATOM 7158 C C . VAL C 1 307 ? 59.400 -52.566 112.137 1.00 37.05 287 VAL C C 1
ATOM 7159 O O . VAL C 1 307 ? 60.555 -52.911 112.399 1.00 34.57 287 VAL C O 1
ATOM 7163 N N . LEU C 1 308 ? 58.520 -52.266 113.094 1.00 39.18 288 LEU C N 1
ATOM 7164 C CA . LEU C 1 308 ? 58.846 -52.485 114.499 1.00 40.06 288 LEU C CA 1
ATOM 7165 C C . LEU C 1 308 ? 59.225 -53.942 114.759 1.00 46.13 288 LEU C C 1
ATOM 7166 O O . LEU C 1 308 ? 60.196 -54.227 115.475 1.00 42.54 288 LEU C O 1
ATOM 7171 N N . ALA C 1 309 ? 58.463 -54.880 114.191 1.00 39.52 289 ALA C N 1
ATOM 7172 C CA . ALA C 1 309 ? 58.755 -56.294 114.400 1.00 40.25 289 ALA C CA 1
ATOM 7173 C C . ALA C 1 309 ? 60.050 -56.695 113.709 1.00 41.90 289 ALA C C 1
ATOM 7174 O O . ALA C 1 309 ? 60.805 -57.525 114.227 1.00 44.41 289 ALA C O 1
ATOM 7176 N N . LEU C 1 310 ? 60.326 -56.112 112.540 1.00 43.39 290 LEU C N 1
ATOM 7177 C CA . LEU C 1 310 ? 61.593 -56.373 111.868 1.00 40.36 290 LEU C CA 1
ATOM 7178 C C . LEU C 1 310 ? 62.762 -55.897 112.718 1.00 44.49 290 LEU C C 1
ATOM 7179 O O . LEU C 1 310 ? 63.760 -56.608 112.883 1.00 41.13 290 LEU C O 1
ATOM 7184 N N . ASP C 1 311 ? 62.660 -54.683 113.264 1.00 44.76 291 ASP C N 1
ATOM 7185 C CA . ASP C 1 311 ? 63.797 -54.120 113.980 1.00 47.66 291 ASP C CA 1
ATOM 7186 C C . ASP C 1 311 ? 64.024 -54.825 115.309 1.00 48.21 291 ASP C C 1
ATOM 7187 O O . ASP C 1 311 ? 65.174 -55.025 115.717 1.00 52.13 291 ASP C O 1
ATOM 7192 N N . LEU C 1 312 ? 62.950 -55.190 116.012 1.00 47.42 292 LEU C N 1
ATOM 7193 C CA . LEU C 1 312 ? 63.123 -56.039 117.184 1.00 47.98 292 LEU C CA 1
ATOM 7194 C C . LEU C 1 312 ? 63.859 -57.311 116.799 1.00 46.74 292 LEU C C 1
ATOM 7195 O O . LEU C 1 312 ? 64.794 -57.735 117.487 1.00 50.01 292 LEU C O 1
ATOM 7200 N N . ALA C 1 313 ? 63.476 -57.904 115.668 1.00 43.34 293 ALA C N 1
ATOM 7201 C CA . ALA C 1 313 ? 64.162 -59.091 115.179 1.00 43.12 293 ALA C CA 1
ATOM 7202 C C . ALA C 1 313 ? 65.623 -58.795 114.866 1.00 47.20 293 ALA C C 1
ATOM 7203 O O . ALA C 1 313 ? 66.506 -59.597 115.196 1.00 46.64 293 ALA C O 1
ATOM 7205 N N . VAL C 1 314 ? 65.898 -57.642 114.241 1.00 40.75 294 VAL C N 1
ATOM 7206 C CA . VAL C 1 314 ? 67.277 -57.269 113.920 1.00 40.99 294 VAL C CA 1
ATOM 7207 C C . VAL C 1 314 ? 68.088 -57.069 115.196 1.00 44.44 294 VAL C C 1
ATOM 7208 O O . VAL C 1 314 ? 69.181 -57.627 115.355 1.00 45.58 294 VAL C O 1
ATOM 7212 N N . LYS C 1 315 ? 67.571 -56.253 116.118 1.00 43.69 295 LYS C N 1
ATOM 7213 C CA . LYS C 1 315 ? 68.281 -55.991 117.366 1.00 47.26 295 LYS C CA 1
ATOM 7214 C C . LYS C 1 315 ? 68.511 -57.263 118.173 1.00 50.82 295 LYS C C 1
ATOM 7215 O O . LYS C 1 315 ? 69.521 -57.374 118.876 1.00 54.83 295 LYS C O 1
ATOM 7221 N N . ALA C 1 316 ? 67.592 -58.224 118.099 1.00 47.48 296 ALA C N 1
ATOM 7222 C CA . ALA C 1 316 ? 67.702 -59.450 118.878 1.00 50.28 296 ALA C CA 1
ATOM 7223 C C . ALA C 1 316 ? 68.491 -60.538 118.162 1.00 49.42 296 ALA C C 1
ATOM 7224 O O . ALA C 1 316 ? 68.576 -61.660 118.673 1.00 58.97 296 ALA C O 1
ATOM 7226 N N . GLY C 1 317 ? 69.066 -60.237 116.999 1.00 46.19 297 GLY C N 1
ATOM 7227 C CA . GLY C 1 317 ? 69.870 -61.195 116.266 1.00 42.54 297 GLY C CA 1
ATOM 7228 C C . GLY C 1 317 ? 69.102 -62.269 115.528 1.00 45.11 297 GLY C C 1
ATOM 7229 O O . GLY C 1 317 ? 69.715 -63.237 115.063 1.00 47.38 297 GLY C O 1
ATOM 7230 N N . LYS C 1 318 ? 67.782 -62.135 115.399 1.00 49.69 298 LYS C N 1
ATOM 7231 C CA . LYS C 1 318 ? 66.994 -63.139 114.698 1.00 43.77 298 LYS C CA 1
ATOM 7232 C C . LYS C 1 318 ? 66.955 -62.902 113.192 1.00 43.01 298 LYS C C 1
ATOM 7233 O O . LYS C 1 318 ? 66.976 -63.863 112.417 1.00 46.97 298 LYS C O 1
ATOM 7239 N N . LEU C 1 319 ? 66.910 -61.646 112.750 1.00 45.63 299 LEU C N 1
ATOM 7240 C CA . LEU C 1 319 ? 66.822 -61.338 111.327 1.00 45.21 299 LEU C CA 1
ATOM 7241 C C . LEU C 1 319 ? 68.221 -61.166 110.754 1.00 45.62 299 LEU C C 1
ATOM 7242 O O . LEU C 1 319 ? 69.036 -60.416 111.300 1.00 47.88 299 LEU C O 1
ATOM 7247 N N . LYS C 1 320 ? 68.493 -61.853 109.647 1.00 44.03 300 LYS C N 1
ATOM 7248 C CA . LYS C 1 320 ? 69.852 -61.970 109.140 1.00 48.17 300 LYS C CA 1
ATOM 7249 C C . LYS C 1 320 ? 69.846 -61.752 107.635 1.00 49.66 300 LYS C C 1
ATOM 7250 O O . LYS C 1 320 ? 68.876 -62.094 106.952 1.00 48.07 300 LYS C O 1
ATOM 7256 N N . LYS C 1 321 ? 70.949 -61.195 107.126 1.00 42.58 301 LYS C N 1
ATOM 7257 C CA . LYS C 1 321 ? 71.103 -60.964 105.696 1.00 47.97 301 LYS C CA 1
ATOM 7258 C C . LYS C 1 321 ? 70.852 -62.239 104.901 1.00 48.19 301 LYS C C 1
ATOM 7259 O O . LYS C 1 321 ? 71.171 -63.348 105.340 1.00 56.39 301 LYS C O 1
ATOM 7265 N N . ASP C 1 322 ? 70.266 -62.064 103.717 1.00 53.73 302 ASP C N 1
ATOM 7266 C CA . ASP C 1 322 ? 69.950 -63.081 102.720 1.00 51.43 302 ASP C CA 1
ATOM 7267 C C . ASP C 1 322 ? 68.746 -63.926 103.116 1.00 48.83 302 ASP C C 1
ATOM 7268 O O . ASP C 1 322 ? 68.349 -64.796 102.334 1.00 56.02 302 ASP C O 1
ATOM 7273 N N . GLN C 1 323 ? 68.152 -63.715 104.286 1.00 39.89 303 GLN C N 1
ATOM 7274 C CA . GLN C 1 323 ? 67.010 -64.520 104.687 1.00 42.16 303 GLN C CA 1
ATOM 7275 C C . GLN C 1 323 ? 65.756 -64.117 103.916 1.00 50.81 303 GLN C C 1
ATOM 7276 O O . GLN C 1 323 ? 65.591 -62.958 103.517 1.00 45.79 303 GLN C O 1
ATOM 7282 N N . ILE C 1 324 ? 64.874 -65.095 103.701 1.00 46.83 304 ILE C N 1
ATOM 7283 C CA . ILE C 1 324 ? 63.623 -64.880 102.978 1.00 41.84 304 ILE C CA 1
ATOM 7284 C C . ILE C 1 324 ? 62.549 -64.507 103.988 1.00 45.38 304 ILE C C 1
ATOM 7285 O O . ILE C 1 324 ? 62.265 -65.277 104.913 1.00 45.28 304 ILE C O 1
ATOM 7290 N N . VAL C 1 325 ? 61.942 -63.336 103.808 1.00 40.38 305 VAL C N 1
ATOM 7291 C CA . VAL C 1 325 ? 60.955 -62.808 104.743 1.00 41.47 305 VAL C CA 1
ATOM 7292 C C . VAL C 1 325 ? 59.656 -62.527 104.000 1.00 47.48 305 VAL C C 1
ATOM 7293 O O . VAL C 1 325 ? 59.668 -62.038 102.864 1.00 43.15 305 VAL C O 1
ATOM 7297 N N . LEU C 1 326 ? 58.532 -62.833 104.647 1.00 46.01 306 LEU C N 1
ATOM 7298 C CA . LEU C 1 326 ? 57.206 -62.558 104.105 1.00 38.11 306 LEU C CA 1
ATOM 7299 C C . LEU C 1 326 ? 56.568 -61.454 104.938 1.00 39.84 306 LEU C C 1
ATOM 7300 O O . LEU C 1 326 ? 56.258 -61.659 106.115 1.00 43.40 306 LEU C O 1
ATOM 7305 N N . LEU C 1 327 ? 56.358 -60.296 104.321 1.00 40.10 307 LEU C N 1
ATOM 7306 C CA . LEU C 1 327 ? 55.637 -59.190 104.935 1.00 44.40 307 LEU C CA 1
ATOM 7307 C C . LEU C 1 327 ? 54.213 -59.170 104.391 1.00 47.21 307 LEU C C 1
ATOM 7308 O O . LEU C 1 327 ? 54.010 -59.066 103.175 1.00 42.50 307 LEU C O 1
ATOM 7313 N N . PHE C 1 328 ? 53.232 -59.260 105.286 1.00 45.12 308 PHE C N 1
ATOM 7314 C CA . PHE C 1 328 ? 51.822 -59.203 104.904 1.00 48.79 308 PHE C CA 1
ATOM 7315 C C . PHE C 1 328 ? 51.149 -58.063 105.662 1.00 46.34 308 PHE C C 1
ATOM 7316 O O . PHE C 1 328 ? 50.786 -58.213 106.833 1.00 48.82 308 PHE C O 1
ATOM 7324 N N . GLY C 1 329 ? 50.969 -56.931 104.985 1.00 41.27 309 GLY C N 1
ATOM 7325 C CA . GLY C 1 329 ? 50.308 -55.777 105.567 1.00 45.09 309 GLY C CA 1
ATOM 7326 C C . GLY C 1 329 ? 48.882 -55.657 105.062 1.00 44.40 309 GLY C C 1
ATOM 7327 O O . GLY C 1 329 ? 48.633 -55.675 103.856 1.00 41.95 309 GLY C O 1
ATOM 7328 N N . PHE C 1 330 ? 47.954 -55.522 106.005 1.00 42.30 310 PHE C N 1
ATOM 7329 C CA . PHE C 1 330 ? 46.530 -55.451 105.717 1.00 42.65 310 PHE C CA 1
ATOM 7330 C C . PHE C 1 330 ? 45.892 -54.495 106.713 1.00 41.49 310 PHE C C 1
ATOM 7331 O O . PHE C 1 330 ? 46.429 -54.258 107.795 1.00 42.00 310 PHE C O 1
ATOM 7339 N N . GLY C 1 331 ? 44.747 -53.933 106.344 1.00 41.63 311 GLY C N 1
ATOM 7340 C CA . GLY C 1 331 ? 44.058 -53.060 107.270 1.00 42.50 311 GLY C CA 1
ATOM 7341 C C . GLY C 1 331 ? 42.874 -52.378 106.620 1.00 42.64 311 GLY C C 1
ATOM 7342 O O . GLY C 1 331 ? 42.411 -52.778 105.549 1.00 46.40 311 GLY C O 1
ATOM 7343 N N . GLY C 1 332 ? 42.395 -51.339 107.308 1.00 42.73 312 GLY C N 1
ATOM 7344 C CA . GLY C 1 332 ? 41.246 -50.556 106.893 1.00 48.10 312 GLY C CA 1
ATOM 7345 C C . GLY C 1 332 ? 41.187 -50.266 105.407 1.00 50.75 312 GLY C C 1
ATOM 7346 O O . GLY C 1 332 ? 42.196 -49.910 104.792 1.00 48.76 312 GLY C O 1
ATOM 7347 N N . GLY C 1 333 ? 40.006 -50.417 104.820 1.00 48.01 313 GLY C N 1
ATOM 7348 C CA . GLY C 1 333 ? 39.880 -50.362 103.378 1.00 47.96 313 GLY C CA 1
ATOM 7349 C C . GLY C 1 333 ? 38.710 -51.172 102.856 1.00 46.83 313 GLY C C 1
ATOM 7350 O O . GLY C 1 333 ? 37.747 -50.597 102.339 1.00 44.37 313 GLY C O 1
ATOM 7351 N N . LEU C 1 334 ? 38.777 -52.498 102.957 1.00 47.43 314 LEU C N 1
ATOM 7352 C CA . LEU C 1 334 ? 39.955 -53.214 103.429 1.00 40.39 314 LEU C CA 1
ATOM 7353 C C . LEU C 1 334 ? 40.873 -53.482 102.256 1.00 42.65 314 LEU C C 1
ATOM 7354 O O . LEU C 1 334 ? 40.401 -53.715 101.145 1.00 40.89 314 LEU C O 1
ATOM 7359 N N . THR C 1 335 ? 42.182 -53.449 102.499 1.00 39.52 315 THR C N 1
ATOM 7360 C CA . THR C 1 335 ? 43.159 -53.669 101.443 1.00 43.17 315 THR C CA 1
ATOM 7361 C C . THR C 1 335 ? 44.421 -54.282 102.038 1.00 39.23 315 THR C C 1
ATOM 7362 O O . THR C 1 335 ? 44.608 -54.312 103.256 1.00 39.02 315 THR C O 1
ATOM 7366 N N . TYR C 1 336 ? 45.290 -54.784 101.160 1.00 40.59 316 TYR C N 1
ATOM 7367 C CA . TYR C 1 336 ? 46.518 -55.414 101.624 1.00 42.28 316 TYR C CA 1
ATOM 7368 C C . TYR C 1 336 ? 47.523 -55.534 100.489 1.00 39.95 316 TYR C C 1
ATOM 7369 O O . TYR C 1 336 ? 47.149 -55.625 99.318 1.00 40.92 316 TYR C O 1
ATOM 7378 N N . THR C 1 337 ? 48.805 -55.565 100.864 1.00 39.62 317 THR C N 1
ATOM 7379 C CA . THR C 1 337 ? 49.897 -55.970 99.988 1.00 37.11 317 THR C CA 1
ATOM 7380 C C . THR C 1 337 ? 50.774 -56.959 100.742 1.00 38.99 317 THR C C 1
ATOM 7381 O O . THR C 1 337 ? 51.242 -56.662 101.845 1.00 40.09 317 THR C O 1
ATOM 7385 N N . GLY C 1 338 ? 50.981 -58.134 100.161 1.00 40.88 318 GLY C N 1
ATOM 7386 C CA . GLY C 1 338 ? 51.897 -59.130 100.702 1.00 43.49 318 GLY C CA 1
ATOM 7387 C C . GLY C 1 338 ? 53.154 -59.179 99.851 1.00 40.87 318 GLY C C 1
ATOM 7388 O O . GLY C 1 338 ? 53.079 -59.095 98.621 1.00 39.57 318 GLY C O 1
ATOM 7389 N N . LEU C 1 339 ? 54.306 -59.307 100.509 1.00 37.28 319 LEU C N 1
ATOM 7390 C CA . LEU C 1 339 ? 55.588 -59.254 99.821 1.00 41.70 319 LEU C CA 1
ATOM 7391 C C . LEU C 1 339 ? 56.507 -60.358 100.310 1.00 41.46 319 LEU C C 1
ATOM 7392 O O . LEU C 1 339 ? 56.587 -60.624 101.513 1.00 40.90 319 LEU C O 1
ATOM 7397 N N . LEU C 1 340 ? 57.220 -60.973 99.371 1.00 39.66 320 LEU C N 1
ATOM 7398 C CA . LEU C 1 340 ? 58.351 -61.840 99.669 1.00 41.79 320 LEU C CA 1
ATOM 7399 C C . LEU C 1 340 ? 59.624 -61.080 99.329 1.00 46.46 320 LEU C C 1
ATOM 7400 O O . LEU C 1 340 ? 59.793 -60.623 98.192 1.00 46.00 320 LEU C O 1
ATOM 7405 N N . ILE C 1 341 ? 60.507 -60.934 100.312 1.00 41.10 321 ILE C N 1
ATOM 7406 C CA . ILE C 1 341 ? 61.742 -60.188 100.131 1.00 49.47 321 ILE C CA 1
ATOM 7407 C C . ILE C 1 341 ? 62.912 -61.017 100.634 1.00 45.58 321 ILE C C 1
ATOM 7408 O O . ILE C 1 341 ? 62.760 -61.909 101.475 1.00 45.63 321 ILE C O 1
ATOM 7413 N N . LYS C 1 342 ? 64.085 -60.725 100.093 1.00 45.14 322 LYS C N 1
ATOM 7414 C CA . LYS C 1 342 ? 65.342 -61.242 100.610 1.00 51.51 322 LYS C CA 1
ATOM 7415 C C . LYS C 1 342 ? 65.987 -60.132 101.429 1.00 47.35 322 LYS C C 1
ATOM 7416 O O . LYS C 1 342 ? 66.272 -59.051 100.902 1.00 42.00 322 LYS C O 1
ATOM 7422 N N . TRP C 1 343 ? 66.210 -60.397 102.720 1.00 51.06 323 TRP C N 1
ATOM 7423 C CA . TRP C 1 343 ? 66.830 -59.382 103.611 1.00 49.43 323 TRP C CA 1
ATOM 7424 C C . TRP C 1 343 ? 68.203 -58.991 103.061 1.00 50.81 323 TRP C C 1
ATOM 7425 O O . TRP C 1 343 ? 69.045 -59.893 102.869 1.00 54.39 323 TRP C O 1
ATOM 7436 N N . GLY C 1 344 ? 68.425 -57.696 102.819 1.00 59.83 324 GLY C N 1
ATOM 7437 C CA . GLY C 1 344 ? 69.697 -57.246 102.221 1.00 54.42 324 GLY C CA 1
ATOM 7438 C C . GLY C 1 344 ? 70.566 -56.486 103.207 1.00 56.05 324 GLY C C 1
ATOM 7439 O O . GLY C 1 344 ? 71.323 -55.603 102.760 1.00 71.66 324 GLY C O 1
ATOM 7440 N N . MET C 1 345 ? 70.463 -56.812 104.498 1.00 58.38 325 MET C N 1
ATOM 7441 C CA . MET C 1 345 ? 71.304 -56.153 105.533 1.00 57.67 325 MET C CA 1
ATOM 7442 C C . MET C 1 345 ? 71.446 -57.088 106.739 1.00 55.68 325 MET C C 1
ATOM 7443 O O . MET C 1 345 ? 72.574 -57.171 107.263 1.00 61.25 325 MET C O 1
ATOM 7448 N N . MET D 1 21 ? 53.148 -37.182 28.723 1.00 46.60 1 MET D N 1
ATOM 7449 C CA . MET D 1 21 ? 53.563 -36.000 27.971 1.00 60.62 1 MET D CA 1
ATOM 7450 C C . MET D 1 21 ? 52.396 -35.022 27.816 1.00 57.62 1 MET D C 1
ATOM 7451 O O . MET D 1 21 ? 51.453 -35.277 27.068 1.00 57.34 1 MET D O 1
ATOM 7456 N N . SER D 1 22 ? 52.474 -33.896 28.519 1.00 51.07 2 SER D N 1
ATOM 7457 C CA . SER D 1 22 ? 51.333 -33.001 28.641 1.00 49.50 2 SER D CA 1
ATOM 7458 C C . SER D 1 22 ? 51.117 -32.192 27.368 1.00 54.04 2 SER D C 1
ATOM 7459 O O . SER D 1 22 ? 52.069 -31.705 26.752 1.00 54.67 2 SER D O 1
ATOM 7462 N N . LYS D 1 23 ? 49.844 -32.045 26.987 1.00 50.36 3 LYS D N 1
ATOM 7463 C CA . LYS D 1 23 ? 49.425 -31.193 25.881 1.00 47.27 3 LYS D CA 1
ATOM 7464 C C . LYS D 1 23 ? 48.617 -29.993 26.369 1.00 48.49 3 LYS D C 1
ATOM 7465 O O . LYS D 1 23 ? 47.797 -29.449 25.629 1.00 51.78 3 LYS D O 1
ATOM 7471 N N . ALA D 1 24 ? 48.832 -29.569 27.612 1.00 48.51 4 ALA D N 1
ATOM 7472 C CA . ALA D 1 24 ? 48.062 -28.488 28.210 1.00 48.51 4 ALA D CA 1
ATOM 7473 C C . ALA D 1 24 ? 48.997 -27.405 28.730 1.00 43.39 4 ALA D C 1
ATOM 7474 O O . ALA D 1 24 ? 50.120 -27.686 29.154 1.00 47.97 4 ALA D O 1
ATOM 7476 N N . LYS D 1 25 ? 48.519 -26.163 28.712 1.00 41.49 5 LYS D N 1
ATOM 7477 C CA . LYS D 1 25 ? 49.334 -25.039 29.149 1.00 42.32 5 LYS D CA 1
ATOM 7478 C C . LYS D 1 25 ? 48.433 -23.968 29.745 1.00 39.96 5 LYS D C 1
ATOM 7479 O O . LYS D 1 25 ? 47.325 -23.740 29.257 1.00 42.95 5 LYS D O 1
ATOM 7485 N N . ILE D 1 26 ? 48.909 -23.323 30.807 1.00 40.17 6 ILE D N 1
ATOM 7486 C CA . ILE D 1 26 ? 48.168 -22.239 31.446 1.00 40.74 6 ILE D CA 1
ATOM 7487 C C . ILE D 1 26 ? 48.477 -20.941 30.707 1.00 51.24 6 ILE D C 1
ATOM 7488 O O . ILE D 1 26 ? 49.640 -20.546 30.590 1.00 49.75 6 ILE D O 1
ATOM 7493 N N . THR D 1 27 ? 47.433 -20.270 30.199 1.00 50.46 7 THR D N 1
ATOM 7494 C CA . THR D 1 27 ? 47.630 -19.165 29.270 1.00 45.55 7 THR D CA 1
ATOM 7495 C C . THR D 1 27 ? 46.958 -17.853 29.663 1.00 46.71 7 THR D C 1
ATOM 7496 O O . THR D 1 27 ? 47.097 -16.872 28.925 1.00 48.57 7 THR D O 1
ATOM 7500 N N . ALA D 1 28 ? 46.240 -17.797 30.782 1.00 46.14 8 ALA D N 1
ATOM 7501 C CA . ALA D 1 28 ? 45.621 -16.550 31.216 1.00 42.22 8 ALA D CA 1
ATOM 7502 C C . ALA D 1 28 ? 45.325 -16.636 32.706 1.00 44.33 8 ALA D C 1
ATOM 7503 O O . ALA D 1 28 ? 45.228 -17.725 33.277 1.00 47.95 8 ALA D O 1
ATOM 7505 N N . ILE D 1 29 ? 45.168 -15.468 33.326 1.00 43.65 9 ILE D N 1
ATOM 7506 C CA . ILE D 1 29 ? 44.942 -15.377 34.762 1.00 44.16 9 ILE D CA 1
ATOM 7507 C C . ILE D 1 29 ? 44.073 -14.160 35.041 1.00 42.99 9 ILE D C 1
ATOM 7508 O O . ILE D 1 29 ? 44.118 -13.162 34.318 1.00 46.74 9 ILE D O 1
ATOM 7513 N N . GLY D 1 30 ? 43.267 -14.259 36.093 1.00 41.58 10 GLY D N 1
ATOM 7514 C CA . GLY D 1 30 ? 42.549 -13.113 36.612 1.00 43.58 10 GLY D CA 1
ATOM 7515 C C . GLY D 1 30 ? 42.225 -13.341 38.067 1.00 41.34 10 GLY D C 1
ATOM 7516 O O . GLY D 1 30 ? 42.028 -14.480 38.501 1.00 40.07 10 GLY D O 1
ATOM 7517 N N . THR D 1 31 ? 42.184 -12.254 38.833 1.00 42.34 11 THR D N 1
ATOM 7518 C CA . THR D 1 31 ? 41.856 -12.330 40.248 1.00 43.18 11 THR D CA 1
ATOM 7519 C C . THR D 1 31 ? 40.965 -11.163 40.622 1.00 41.70 11 THR D C 1
ATOM 7520 O O . THR D 1 31 ? 41.051 -10.083 40.033 1.00 44.05 11 THR D O 1
ATOM 7524 N N . TYR D 1 32 ? 40.116 -11.391 41.617 1.00 39.46 12 TYR D N 1
ATOM 7525 C CA . TYR D 1 32 ? 39.323 -10.329 42.211 1.00 43.70 12 TYR D CA 1
ATOM 7526 C C . TYR D 1 32 ? 39.289 -10.531 43.713 1.00 45.91 12 TYR D C 1
ATOM 7527 O O . TYR D 1 32 ? 39.048 -11.646 44.188 1.00 46.25 12 TYR D O 1
ATOM 7536 N N . ALA D 1 33 ? 39.513 -9.453 44.452 1.00 47.32 13 ALA D N 1
ATOM 7537 C CA . ALA D 1 33 ? 39.298 -9.494 45.881 1.00 51.60 13 ALA D CA 1
ATOM 7538 C C . ALA D 1 33 ? 38.293 -8.419 46.266 1.00 46.93 13 ALA D C 1
ATOM 7539 O O . ALA D 1 33 ? 38.371 -7.298 45.756 1.00 48.18 13 ALA D O 1
ATOM 7541 N N . PRO D 1 34 ? 37.327 -8.732 47.131 1.00 50.92 14 PRO D N 1
ATOM 7542 C CA . PRO D 1 34 ? 36.354 -7.716 47.550 1.00 48.60 14 PRO D CA 1
ATOM 7543 C C . PRO D 1 34 ? 37.054 -6.511 48.161 1.00 47.63 14 PRO D C 1
ATOM 7544 O O . PRO D 1 34 ? 38.213 -6.574 48.576 1.00 51.86 14 PRO D O 1
ATOM 7548 N N . SER D 1 35 ? 36.322 -5.399 48.221 1.00 48.65 15 SER D N 1
ATOM 7549 C CA . SER D 1 35 ? 36.964 -4.121 48.502 1.00 56.86 15 SER D CA 1
ATOM 7550 C C . SER D 1 35 ? 37.188 -3.910 49.994 1.00 52.92 15 SER D C 1
ATOM 7551 O O . SER D 1 35 ? 38.207 -3.336 50.392 1.00 50.00 15 SER D O 1
ATOM 7554 N N . ARG D 1 36 ? 36.259 -4.366 50.828 1.00 50.36 16 ARG D N 1
ATOM 7555 C CA . ARG D 1 36 ? 36.367 -4.139 52.263 1.00 47.63 16 ARG D CA 1
ATOM 7556 C C . ARG D 1 36 ? 37.579 -4.862 52.835 1.00 55.92 16 ARG D C 1
ATOM 7557 O O . ARG D 1 36 ? 37.736 -6.075 52.658 1.00 54.22 16 ARG D O 1
ATOM 7565 N N . ARG D 1 37 ? 38.432 -4.113 53.530 1.00 57.63 17 ARG D N 1
ATOM 7566 C CA . ARG D 1 37 ? 39.625 -4.653 54.165 1.00 48.15 17 ARG D CA 1
ATOM 7567 C C . ARG D 1 37 ? 39.361 -4.927 55.639 1.00 54.25 17 ARG D C 1
ATOM 7568 O O . ARG D 1 37 ? 38.631 -4.183 56.301 1.00 55.73 17 ARG D O 1
ATOM 7576 N N . LEU D 1 38 ? 39.953 -6.004 56.144 1.00 58.78 18 LEU D N 1
ATOM 7577 C CA . LEU D 1 38 ? 39.964 -6.315 57.569 1.00 52.86 18 LEU D CA 1
ATOM 7578 C C . LEU D 1 38 ? 41.416 -6.238 58.024 1.00 54.07 18 LEU D C 1
ATOM 7579 O O . LEU D 1 38 ? 42.210 -7.142 57.753 1.00 56.74 18 LEU D O 1
ATOM 7584 N N . THR D 1 39 ? 41.765 -5.150 58.699 1.00 55.60 19 THR D N 1
ATOM 7585 C CA . THR D 1 39 ? 43.121 -4.963 59.184 1.00 61.67 19 THR D CA 1
ATOM 7586 C C . THR D 1 39 ? 43.293 -5.623 60.548 1.00 64.48 19 THR D C 1
ATOM 7587 O O . THR D 1 39 ? 42.330 -6.038 61.196 1.00 63.23 19 THR D O 1
ATOM 7591 N N . ASN D 1 40 ? 44.549 -5.715 60.985 1.00 61.46 20 ASN D N 1
ATOM 7592 C CA . ASN D 1 40 ? 44.810 -6.187 62.338 1.00 62.91 20 ASN D CA 1
ATOM 7593 C C . ASN D 1 40 ? 44.241 -5.222 63.373 1.00 68.22 20 ASN D C 1
ATOM 7594 O O . ASN D 1 40 ? 43.748 -5.650 64.424 1.00 67.95 20 ASN D O 1
ATOM 7599 N N . ALA D 1 41 ? 44.281 -3.916 63.083 1.00 65.88 21 ALA D N 1
ATOM 7600 C CA . ALA D 1 41 ? 43.669 -2.938 63.980 1.00 65.12 21 ALA D CA 1
ATOM 7601 C C . ALA D 1 41 ? 42.174 -3.186 64.127 1.00 67.61 21 ALA D C 1
ATOM 7602 O O . ALA D 1 41 ? 41.613 -3.022 65.218 1.00 69.08 21 ALA D O 1
ATOM 7604 N N . ASP D 1 42 ? 41.511 -3.586 63.039 1.00 66.67 22 ASP D N 1
ATOM 7605 C CA . ASP D 1 42 ? 40.103 -3.963 63.122 1.00 67.04 22 ASP D CA 1
ATOM 7606 C C . ASP D 1 42 ? 39.911 -5.224 63.956 1.00 68.72 22 ASP D C 1
ATOM 7607 O O . ASP D 1 42 ? 38.878 -5.378 64.618 1.00 69.88 22 ASP D O 1
ATOM 7612 N N . LEU D 1 43 ? 40.894 -6.128 63.943 1.00 69.08 23 LEU D N 1
ATOM 7613 C CA . LEU D 1 43 ? 40.759 -7.398 64.650 1.00 65.67 23 LEU D CA 1
ATOM 7614 C C . LEU D 1 43 ? 41.065 -7.256 66.137 1.00 68.90 23 LEU D C 1
ATOM 7615 O O . LEU D 1 43 ? 40.437 -7.929 66.964 1.00 68.64 23 LEU D O 1
ATOM 7620 N N . GLU D 1 44 ? 42.030 -6.397 66.492 1.00 70.47 24 GLU D N 1
ATOM 7621 C CA . GLU D 1 44 ? 42.281 -6.088 67.900 1.00 70.25 24 GLU D CA 1
ATOM 7622 C C . GLU D 1 44 ? 41.010 -5.629 68.596 1.00 71.83 24 GLU D C 1
ATOM 7623 O O . GLU D 1 44 ? 40.880 -5.763 69.819 1.00 70.87 24 GLU D O 1
ATOM 7629 N N . LYS D 1 45 ? 40.060 -5.104 67.831 1.00 69.22 25 LYS D N 1
ATOM 7630 C CA . LYS D 1 45 ? 38.896 -4.419 68.357 1.00 69.49 25 LYS D CA 1
ATOM 7631 C C . LYS D 1 45 ? 37.672 -5.329 68.443 1.00 71.25 25 LYS D C 1
ATOM 7632 O O . LYS D 1 45 ? 36.636 -4.906 68.964 1.00 79.51 25 LYS D O 1
ATOM 7638 N N . ILE D 1 46 ? 37.770 -6.581 67.986 1.00 68.56 26 ILE D N 1
ATOM 7639 C CA . ILE D 1 46 ? 36.661 -7.522 68.139 1.00 69.11 26 ILE D CA 1
ATOM 7640 C C . ILE D 1 46 ? 37.108 -8.784 68.869 1.00 69.68 26 ILE D C 1
ATOM 7641 O O . ILE D 1 46 ? 36.301 -9.433 69.541 1.00 68.26 26 ILE D O 1
ATOM 7646 N N . VAL D 1 47 ? 38.385 -9.147 68.751 1.00 69.40 27 VAL D N 1
ATOM 7647 C CA . VAL D 1 47 ? 38.943 -10.228 69.551 1.00 68.26 27 VAL D CA 1
ATOM 7648 C C . VAL D 1 47 ? 40.149 -9.698 70.310 1.00 69.43 27 VAL D C 1
ATOM 7649 O O . VAL D 1 47 ? 40.730 -8.665 69.969 1.00 68.81 27 VAL D O 1
ATOM 7653 N N . ASP D 1 48 ? 40.518 -10.427 71.360 1.00 72.90 28 ASP D N 1
ATOM 7654 C CA . ASP D 1 48 ? 41.622 -10.036 72.232 1.00 70.34 28 ASP D CA 1
ATOM 7655 C C . ASP D 1 48 ? 42.926 -10.482 71.585 1.00 67.60 28 ASP D C 1
ATOM 7656 O O . ASP D 1 48 ? 43.428 -11.580 71.826 1.00 67.93 28 ASP D O 1
ATOM 7661 N N . THR D 1 49 ? 43.484 -9.612 70.751 1.00 64.74 29 THR D N 1
ATOM 7662 C CA . THR D 1 49 ? 44.730 -9.900 70.058 1.00 64.21 29 THR D CA 1
ATOM 7663 C C . THR D 1 49 ? 45.413 -8.577 69.744 1.00 62.94 29 THR D C 1
ATOM 7664 O O . THR D 1 49 ? 44.950 -7.508 70.152 1.00 66.84 29 THR D O 1
ATOM 7668 N N . SER D 1 50 ? 46.525 -8.648 69.017 1.00 64.14 30 SER D N 1
ATOM 7669 C CA . SER D 1 50 ? 47.256 -7.438 68.676 1.00 61.78 30 SER D CA 1
ATOM 7670 C C . SER D 1 50 ? 47.886 -7.586 67.300 1.00 63.65 30 SER D C 1
ATOM 7671 O O . SER D 1 50 ? 48.164 -8.698 66.842 1.00 62.91 30 SER D O 1
ATOM 7674 N N . ASP D 1 51 ? 48.112 -6.439 66.653 1.00 62.06 31 ASP D N 1
ATOM 7675 C CA . ASP D 1 51 ? 48.811 -6.416 65.373 1.00 61.39 31 ASP D CA 1
ATOM 7676 C C . ASP D 1 51 ? 50.136 -7.163 65.452 1.00 66.66 31 ASP D C 1
ATOM 7677 O O . ASP D 1 51 ? 50.470 -7.946 64.555 1.00 66.93 31 ASP D O 1
ATOM 7682 N N . GLU D 1 52 ? 50.892 -6.955 66.535 1.00 67.62 32 GLU D N 1
ATOM 7683 C CA . GLU D 1 52 ? 52.223 -7.546 66.640 1.00 66.78 32 GLU D CA 1
ATOM 7684 C C . GLU D 1 52 ? 52.156 -9.061 66.806 1.00 67.23 32 GLU D C 1
ATOM 7685 O O . GLU D 1 52 ? 52.958 -9.790 66.210 1.00 66.44 32 GLU D O 1
ATOM 7691 N N . TRP D 1 53 ? 51.224 -9.552 67.624 1.00 61.54 33 TRP D N 1
ATOM 7692 C CA . TRP D 1 53 ? 51.038 -10.995 67.747 1.00 62.60 33 TRP D CA 1
ATOM 7693 C C . TRP D 1 53 ? 50.682 -11.616 66.401 1.00 65.61 33 TRP D C 1
ATOM 7694 O O . TRP D 1 53 ? 51.268 -12.627 65.995 1.00 65.49 33 TRP D O 1
ATOM 7705 N N . ILE D 1 54 ? 49.730 -11.008 65.686 1.00 59.72 34 ILE D N 1
ATOM 7706 C CA . ILE D 1 54 ? 49.252 -11.572 64.426 1.00 58.97 34 ILE D CA 1
ATOM 7707 C C . ILE D 1 54 ? 50.376 -11.622 63.398 1.00 59.32 34 ILE D C 1
ATOM 7708 O O . ILE D 1 54 ? 50.667 -12.679 62.824 1.00 59.69 34 ILE D O 1
ATOM 7713 N N . VAL D 1 55 ? 51.024 -10.479 63.148 1.00 62.02 35 VAL D N 1
ATOM 7714 C CA . VAL D 1 55 ? 52.064 -10.417 62.120 1.00 61.20 35 VAL D CA 1
ATOM 7715 C C . VAL D 1 55 ? 53.210 -11.366 62.444 1.00 63.52 35 VAL D C 1
ATOM 7716 O O . VAL D 1 55 ? 53.876 -11.881 61.537 1.00 65.89 35 VAL D O 1
ATOM 7720 N N . GLN D 1 56 ? 53.443 -11.641 63.729 1.00 64.07 36 GLN D N 1
ATOM 7721 C CA . GLN D 1 56 ? 54.569 -12.489 64.107 1.00 67.31 36 GLN D CA 1
ATOM 7722 C C . GLN D 1 56 ? 54.244 -13.970 63.936 1.00 64.04 36 GLN D C 1
ATOM 7723 O O . GLN D 1 56 ? 55.112 -14.760 63.545 1.00 62.58 36 GLN D O 1
ATOM 7729 N N . ARG D 1 57 ? 53.006 -14.365 64.210 1.00 59.55 37 ARG D N 1
ATOM 7730 C CA . ARG D 1 57 ? 52.631 -15.766 64.101 1.00 65.60 37 ARG D CA 1
ATOM 7731 C C . ARG D 1 57 ? 52.208 -16.171 62.694 1.00 62.32 37 ARG D C 1
ATOM 7732 O O . ARG D 1 57 ? 52.269 -17.361 62.365 1.00 60.48 37 ARG D O 1
ATOM 7740 N N . THR D 1 58 ? 51.787 -15.226 61.862 1.00 55.66 38 THR D N 1
ATOM 7741 C CA . THR D 1 58 ? 51.151 -15.573 60.594 1.00 61.69 38 THR D CA 1
ATOM 7742 C C . THR D 1 58 ? 51.728 -14.827 59.403 1.00 60.04 38 THR D C 1
ATOM 7743 O O . THR D 1 58 ? 51.831 -15.404 58.318 1.00 54.04 38 THR D O 1
ATOM 7747 N N . GLY D 1 59 ? 52.090 -13.558 59.574 1.00 59.96 39 GLY D N 1
ATOM 7748 C CA . GLY D 1 59 ? 52.625 -12.753 58.501 1.00 55.77 39 GLY D CA 1
ATOM 7749 C C . GLY D 1 59 ? 51.610 -11.902 57.772 1.00 60.31 39 GLY D C 1
ATOM 7750 O O . GLY D 1 59 ? 51.985 -11.209 56.818 1.00 62.39 39 GLY D O 1
ATOM 7751 N N . MET D 1 60 ? 50.348 -11.919 58.190 1.00 54.38 40 MET D N 1
ATOM 7752 C CA . MET D 1 60 ? 49.298 -11.185 57.500 1.00 60.38 40 MET D CA 1
ATOM 7753 C C . MET D 1 60 ? 48.984 -9.879 58.220 1.00 58.32 40 MET D C 1
ATOM 7754 O O . MET D 1 60 ? 49.025 -9.805 59.452 1.00 56.15 40 MET D O 1
ATOM 7759 N N . ARG D 1 61 ? 48.667 -8.853 57.432 1.00 55.46 41 ARG D N 1
ATOM 7760 C CA . ARG D 1 61 ? 48.281 -7.541 57.929 1.00 55.60 41 ARG D CA 1
ATOM 7761 C C . ARG D 1 61 ? 46.853 -7.163 57.582 1.00 60.44 41 ARG D C 1
ATOM 7762 O O . ARG D 1 61 ? 46.221 -6.425 58.343 1.00 63.78 41 ARG D O 1
ATOM 7770 N N . GLU D 1 62 ? 46.335 -7.639 56.452 1.00 58.10 42 GLU D N 1
ATOM 7771 C CA . GLU D 1 62 ? 44.994 -7.316 55.997 1.00 55.68 42 GLU D CA 1
ATOM 7772 C C . GLU D 1 62 ? 44.369 -8.544 55.353 1.00 56.98 42 GLU D C 1
ATOM 7773 O O . GLU D 1 62 ? 45.058 -9.485 54.952 1.00 57.22 42 GLU D O 1
ATOM 7779 N N . ARG D 1 63 ? 43.042 -8.523 55.264 1.00 55.06 43 ARG D N 1
ATOM 7780 C CA . ARG D 1 63 ? 42.296 -9.460 54.438 1.00 55.10 43 ARG D CA 1
ATOM 7781 C C . ARG D 1 63 ? 41.133 -8.713 53.809 1.00 51.65 43 ARG D C 1
ATOM 7782 O O . ARG D 1 63 ? 40.708 -7.664 54.298 1.00 53.86 43 ARG D O 1
ATOM 7790 N N . ARG D 1 64 ? 40.616 -9.269 52.721 1.00 57.78 44 ARG D N 1
ATOM 7791 C CA . ARG D 1 64 ? 39.427 -8.742 52.069 1.00 48.06 44 ARG D CA 1
ATOM 7792 C C . ARG D 1 64 ? 38.209 -9.535 52.523 1.00 50.44 44 ARG D C 1
ATOM 7793 O O . ARG D 1 64 ? 38.282 -10.752 52.714 1.00 52.20 44 ARG D O 1
ATOM 7801 N N . ILE D 1 65 ? 37.094 -8.836 52.717 1.00 50.86 45 ILE D N 1
ATOM 7802 C CA . ILE D 1 65 ? 35.848 -9.439 53.170 1.00 44.52 45 ILE D CA 1
ATOM 7803 C C . ILE D 1 65 ? 34.774 -9.139 52.139 1.00 56.11 45 ILE D C 1
ATOM 7804 O O . ILE D 1 65 ? 34.603 -7.983 51.732 1.00 56.93 45 ILE D O 1
ATOM 7809 N N . ALA D 1 66 ? 34.051 -10.174 51.722 1.00 54.34 46 ALA D N 1
ATOM 7810 C CA . ALA D 1 66 ? 32.921 -9.977 50.828 1.00 50.84 46 ALA D CA 1
ATOM 7811 C C . ALA D 1 66 ? 31.840 -9.145 51.512 1.00 55.12 46 ALA D C 1
ATOM 7812 O O . ALA D 1 66 ? 31.708 -9.144 52.740 1.00 54.55 46 ALA D O 1
ATOM 7814 N N . ASP D 1 67 ? 31.062 -8.426 50.702 1.00 52.93 47 ASP D N 1
ATOM 7815 C CA . ASP D 1 67 ? 29.897 -7.725 51.221 1.00 55.39 47 ASP D CA 1
ATOM 7816 C C . ASP D 1 67 ? 28.905 -8.716 51.818 1.00 54.93 47 ASP D C 1
ATOM 7817 O O . ASP D 1 67 ? 28.968 -9.922 51.575 1.00 52.68 47 ASP D O 1
ATOM 7822 N N . GLU D 1 68 ? 27.964 -8.182 52.600 1.00 60.04 48 GLU D N 1
ATOM 7823 C CA . GLU D 1 68 ? 26.852 -8.995 53.082 1.00 62.82 48 GLU D CA 1
ATOM 7824 C C . GLU D 1 68 ? 26.140 -9.711 51.941 1.00 62.85 48 GLU D C 1
ATOM 7825 O O . GLU D 1 68 ? 25.627 -10.821 52.125 1.00 57.71 48 GLU D O 1
ATOM 7831 N N . HIS D 1 69 ? 26.111 -9.101 50.756 1.00 64.61 49 HIS D N 1
ATOM 7832 C CA . HIS D 1 69 ? 25.301 -9.581 49.647 1.00 59.43 49 HIS D CA 1
ATOM 7833 C C . HIS D 1 69 ? 26.104 -10.154 48.485 1.00 60.02 49 HIS D C 1
ATOM 7834 O O . HIS D 1 69 ? 25.499 -10.557 47.485 1.00 58.27 49 HIS D O 1
ATOM 7841 N N . GLN D 1 70 ? 27.433 -10.199 48.561 1.00 59.80 50 GLN D N 1
ATOM 7842 C CA . GLN D 1 70 ? 28.225 -10.810 47.499 1.00 56.38 50 GLN D CA 1
ATOM 7843 C C . GLN D 1 70 ? 28.805 -12.126 48.002 1.00 52.02 50 GLN D C 1
ATOM 7844 O O . GLN D 1 70 ? 29.336 -12.197 49.115 1.00 53.77 50 GLN D O 1
ATOM 7850 N N . PHE D 1 71 ? 28.655 -13.172 47.192 1.00 49.35 51 PHE D N 1
ATOM 7851 C CA . PHE D 1 71 ? 28.990 -14.543 47.547 1.00 43.81 51 PHE D CA 1
ATOM 7852 C C . PHE D 1 71 ? 30.067 -15.069 46.601 1.00 44.41 51 PHE D C 1
ATOM 7853 O O . PHE D 1 71 ? 30.573 -14.346 45.739 1.00 43.76 51 PHE D O 1
ATOM 7861 N N . THR D 1 72 ? 30.420 -16.348 46.775 1.00 40.42 52 THR D N 1
ATOM 7862 C CA . THR D 1 72 ? 31.558 -16.912 46.051 1.00 42.45 52 THR D CA 1
ATOM 7863 C C . THR D 1 72 ? 31.371 -16.826 44.542 1.00 36.22 52 THR D C 1
ATOM 7864 O O . THR D 1 72 ? 32.329 -16.553 43.809 1.00 37.98 52 THR D O 1
ATOM 7868 N N . SER D 1 73 ? 30.150 -17.074 44.056 1.00 39.69 53 SER D N 1
ATOM 7869 C CA . SER D 1 73 ? 29.891 -16.972 42.624 1.00 39.24 53 SER D CA 1
ATOM 7870 C C . SER D 1 73 ? 30.109 -15.551 42.128 1.00 40.19 53 SER D C 1
ATOM 7871 O O . SER D 1 73 ? 30.617 -15.343 41.019 1.00 40.23 53 SER D O 1
ATOM 7874 N N . ASP D 1 74 ? 29.721 -14.557 42.933 1.00 41.04 54 ASP D N 1
ATOM 7875 C CA . ASP D 1 74 ? 29.971 -13.168 42.556 1.00 48.23 54 ASP D CA 1
ATOM 7876 C C . ASP D 1 74 ? 31.462 -12.894 42.451 1.00 45.92 54 ASP D C 1
ATOM 7877 O O . ASP D 1 74 ? 31.903 -12.135 41.580 1.00 49.17 54 ASP D O 1
ATOM 7882 N N . LEU D 1 75 ? 32.255 -13.510 43.325 1.00 42.52 55 LEU D N 1
ATOM 7883 C CA . LEU D 1 75 ? 33.698 -13.315 43.267 1.00 44.82 55 LEU D CA 1
ATOM 7884 C C . LEU D 1 75 ? 34.302 -14.049 42.075 1.00 44.99 55 LEU D C 1
ATOM 7885 O O . LEU D 1 75 ? 35.230 -13.544 41.429 1.00 44.83 55 LEU D O 1
ATOM 7890 N N . CYS D 1 76 ? 33.792 -15.242 41.767 1.00 38.83 56 CYS D N 1
ATOM 7891 C CA . CYS D 1 76 ? 34.327 -15.989 40.635 1.00 39.14 56 CYS D CA 1
ATOM 7892 C C . CYS D 1 76 ? 34.038 -15.270 39.322 1.00 39.61 56 CYS D C 1
ATOM 7893 O O . CYS D 1 76 ? 34.898 -15.216 38.435 1.00 38.47 56 CYS D O 1
ATOM 7896 N N . ILE D 1 77 ? 32.843 -14.690 39.189 1.00 41.49 57 ILE D N 1
ATOM 7897 C CA . ILE D 1 77 ? 32.504 -13.949 37.973 1.00 45.89 57 ILE D CA 1
ATOM 7898 C C . ILE D 1 77 ? 33.445 -12.761 37.795 1.00 41.45 57 ILE D C 1
ATOM 7899 O O . ILE D 1 77 ? 33.993 -12.538 36.708 1.00 40.30 57 ILE D O 1
ATOM 7904 N N . GLU D 1 78 ? 33.658 -11.992 38.867 1.00 45.09 58 GLU D N 1
ATOM 7905 C CA . GLU D 1 78 ? 34.608 -10.883 38.811 1.00 43.96 58 GLU D CA 1
ATOM 7906 C C . GLU D 1 78 ? 35.994 -11.358 38.398 1.00 41.57 58 GLU D C 1
ATOM 7907 O O . GLU D 1 78 ? 36.653 -10.725 37.566 1.00 48.61 58 GLU D O 1
ATOM 7913 N N . ALA D 1 79 ? 36.448 -12.481 38.960 1.00 46.31 59 ALA D N 1
ATOM 7914 C CA . ALA D 1 79 ? 37.773 -12.996 38.628 1.00 43.87 59 ALA D CA 1
ATOM 7915 C C . ALA D 1 79 ? 37.872 -13.369 37.153 1.00 42.90 59 ALA D C 1
ATOM 7916 O O . ALA D 1 79 ? 38.907 -13.139 36.514 1.00 43.62 59 ALA D O 1
ATOM 7918 N N . VAL D 1 80 ? 36.806 -13.948 36.594 1.00 38.50 60 VAL D N 1
ATOM 7919 C CA . VAL D 1 80 ? 36.810 -14.308 35.178 1.00 39.85 60 VAL D CA 1
ATOM 7920 C C . VAL D 1 80 ? 36.708 -13.059 34.308 1.00 45.66 60 VAL D C 1
ATOM 7921 O O . VAL D 1 80 ? 37.324 -12.980 33.238 1.00 44.88 60 VAL D O 1
ATOM 7925 N N . LYS D 1 81 ? 35.927 -12.067 34.747 1.00 45.51 61 LYS D N 1
ATOM 7926 C CA . LYS D 1 81 ? 35.890 -10.793 34.034 1.00 48.78 61 LYS D CA 1
ATOM 7927 C C . LYS D 1 81 ? 37.279 -10.170 33.953 1.00 50.24 61 LYS D C 1
ATOM 7928 O O . LYS D 1 81 ? 37.677 -9.651 32.902 1.00 51.43 61 LYS D O 1
ATOM 7934 N N . ASN D 1 82 ? 38.029 -10.213 35.055 1.00 46.80 62 ASN D N 1
ATOM 7935 C CA . ASN D 1 82 ? 39.400 -9.714 35.046 1.00 44.37 62 ASN D CA 1
ATOM 7936 C C . ASN D 1 82 ? 40.247 -10.471 34.028 1.00 46.07 62 ASN D C 1
ATOM 7937 O O . ASN D 1 82 ? 40.967 -9.865 33.226 1.00 52.81 62 ASN D O 1
ATOM 7942 N N . LEU D 1 83 ? 40.161 -11.802 34.038 1.00 44.93 63 LEU D N 1
ATOM 7943 C CA . LEU D 1 83 ? 40.871 -12.603 33.045 1.00 48.16 63 LEU D CA 1
ATOM 7944 C C . LEU D 1 83 ? 40.428 -12.239 31.634 1.00 48.69 63 LEU D C 1
ATOM 7945 O O . LEU D 1 83 ? 41.257 -12.109 30.727 1.00 44.72 63 LEU D O 1
ATOM 7950 N N . LYS D 1 84 ? 39.113 -12.097 31.432 1.00 44.38 64 LYS D N 1
ATOM 7951 C CA . LYS D 1 84 ? 38.572 -11.721 30.128 1.00 49.39 64 LYS D CA 1
ATOM 7952 C C . LYS D 1 84 ? 39.169 -10.413 29.636 1.00 50.56 64 LYS D C 1
ATOM 7953 O O . LYS D 1 84 ? 39.475 -10.263 28.450 1.00 49.35 64 LYS D O 1
ATOM 7959 N N . SER D 1 85 ? 39.322 -9.441 30.533 1.00 54.70 65 SER D N 1
ATOM 7960 C CA . SER D 1 85 ? 39.892 -8.168 30.122 1.00 45.10 65 SER D CA 1
ATOM 7961 C C . SER D 1 85 ? 41.389 -8.257 29.856 1.00 48.12 65 SER D C 1
ATOM 7962 O O . SER D 1 85 ? 41.950 -7.329 29.263 1.00 49.96 65 SER D O 1
ATOM 7965 N N . ARG D 1 86 ? 42.052 -9.343 30.261 1.00 53.31 66 ARG D N 1
ATOM 7966 C CA . ARG D 1 86 ? 43.508 -9.430 30.178 1.00 49.32 66 ARG D CA 1
ATOM 7967 C C . ARG D 1 86 ? 43.994 -10.539 29.249 1.00 47.31 66 ARG D C 1
ATOM 7968 O O . ARG D 1 86 ? 45.205 -10.784 29.170 1.00 51.53 66 ARG D O 1
ATOM 7976 N N . TYR D 1 87 ? 43.090 -11.200 28.533 1.00 45.98 67 TYR D N 1
ATOM 7977 C CA . TYR D 1 87 ? 43.413 -12.362 27.710 1.00 51.87 67 TYR D CA 1
ATOM 7978 C C . TYR D 1 87 ? 43.210 -11.997 26.245 1.00 53.32 67 TYR D C 1
ATOM 7979 O O . TYR D 1 87 ? 42.117 -11.565 25.863 1.00 53.91 67 TYR D O 1
ATOM 7988 N N . LYS D 1 88 ? 44.250 -12.181 25.419 1.00 54.43 68 LYS D N 1
ATOM 7989 C CA . LYS D 1 88 ? 44.165 -11.670 24.048 1.00 58.54 68 LYS D CA 1
ATOM 7990 C C . LYS D 1 88 ? 43.195 -12.452 23.170 1.00 58.79 68 LYS D C 1
ATOM 7991 O O . LYS D 1 88 ? 42.878 -11.980 22.076 1.00 60.38 68 LYS D O 1
ATOM 7993 N N . GLY D 1 89 ? 42.700 -13.606 23.616 1.00 59.02 69 GLY D N 1
ATOM 7994 C CA . GLY D 1 89 ? 41.782 -14.414 22.838 1.00 49.69 69 GLY D CA 1
ATOM 7995 C C . GLY D 1 89 ? 40.347 -14.311 23.317 1.00 50.50 69 GLY D C 1
ATOM 7996 O O . GLY D 1 89 ? 39.965 -13.385 24.043 1.00 48.44 69 GLY D O 1
ATOM 7997 N N . THR D 1 90 ? 39.538 -15.285 22.902 1.00 51.84 70 THR D N 1
ATOM 7998 C CA . THR D 1 90 ? 38.127 -15.356 23.255 1.00 50.83 70 THR D CA 1
ATOM 7999 C C . THR D 1 90 ? 37.894 -16.453 24.289 1.00 49.72 70 THR D C 1
ATOM 8000 O O . THR D 1 90 ? 38.663 -17.409 24.397 1.00 47.60 70 THR D O 1
ATOM 8004 N N . LEU D 1 91 ? 36.818 -16.293 25.062 1.00 52.96 71 LEU D N 1
ATOM 8005 C CA . LEU D 1 91 ? 36.382 -17.294 26.027 1.00 48.83 71 LEU D CA 1
ATOM 8006 C C . LEU D 1 91 ? 35.076 -17.970 25.631 1.00 54.73 71 LEU D C 1
ATOM 8007 O O . LEU D 1 91 ? 34.599 -18.839 26.369 1.00 54.05 71 LEU D O 1
ATOM 8012 N N . ASP D 1 92 ? 34.472 -17.585 24.499 1.00 56.11 72 ASP D N 1
ATOM 8013 C CA . ASP D 1 92 ? 33.324 -18.319 23.971 1.00 55.59 72 ASP D CA 1
ATOM 8014 C C . ASP D 1 92 ? 33.663 -19.781 23.739 1.00 50.17 72 ASP D C 1
ATOM 8015 O O . ASP D 1 92 ? 32.761 -20.620 23.654 1.00 51.39 72 ASP D O 1
ATOM 8020 N N . ASP D 1 93 ? 34.957 -20.088 23.645 1.00 56.59 73 ASP D N 1
ATOM 8021 C CA . ASP D 1 93 ? 35.489 -21.416 23.381 1.00 58.76 73 ASP D CA 1
ATOM 8022 C C . ASP D 1 93 ? 35.454 -22.356 24.580 1.00 46.91 73 ASP D C 1
ATOM 8023 O O . ASP D 1 93 ? 35.592 -23.567 24.383 1.00 47.97 73 ASP D O 1
ATOM 8028 N N . VAL D 1 94 ? 35.311 -21.833 25.804 1.00 45.47 74 VAL D N 1
ATOM 8029 C CA . VAL D 1 94 ? 35.490 -22.648 27.006 1.00 48.54 74 VAL D CA 1
ATOM 8030 C C . VAL D 1 94 ? 34.550 -23.846 26.971 1.00 43.06 74 VAL D C 1
ATOM 8031 O O . VAL D 1 94 ? 33.344 -23.704 26.741 1.00 41.28 74 VAL D O 1
ATOM 8035 N N . ASP D 1 95 ? 35.105 -25.040 27.179 1.00 40.51 75 ASP D N 1
ATOM 8036 C CA . ASP D 1 95 ? 34.308 -26.262 27.187 1.00 45.85 75 ASP D CA 1
ATOM 8037 C C . ASP D 1 95 ? 34.270 -26.959 28.540 1.00 43.06 75 ASP D C 1
ATOM 8038 O O . ASP D 1 95 ? 33.628 -28.010 28.659 1.00 40.24 75 ASP D O 1
ATOM 8043 N N . MET D 1 96 ? 34.928 -26.412 29.560 1.00 35.89 76 MET D N 1
ATOM 8044 C CA . MET D 1 96 ? 34.755 -26.915 30.912 1.00 42.05 76 MET D CA 1
ATOM 8045 C C . MET D 1 96 ? 35.039 -25.791 31.893 1.00 40.77 76 MET D C 1
ATOM 8046 O O . MET D 1 96 ? 35.983 -25.021 31.706 1.00 38.25 76 MET D O 1
ATOM 8051 N N . ILE D 1 97 ? 34.207 -25.697 32.927 1.00 40.45 77 ILE D N 1
ATOM 8052 C CA . ILE D 1 97 ? 34.413 -24.776 34.037 1.00 40.76 77 ILE D CA 1
ATOM 8053 C C . ILE D 1 97 ? 34.597 -25.611 35.295 1.00 41.75 77 ILE D C 1
ATOM 8054 O O . ILE D 1 97 ? 33.682 -26.339 35.705 1.00 36.49 77 ILE D O 1
ATOM 8059 N N . LEU D 1 98 ? 35.776 -25.518 35.897 1.00 38.74 78 LEU D N 1
ATOM 8060 C CA . LEU D 1 98 ? 36.057 -26.140 37.183 1.00 37.06 78 LEU D CA 1
ATOM 8061 C C . LEU D 1 98 ? 36.120 -25.040 38.231 1.00 36.86 78 LEU D C 1
ATOM 8062 O O . LEU D 1 98 ? 36.937 -24.123 38.116 1.00 39.30 78 LEU D O 1
ATOM 8067 N N . VAL D 1 99 ? 35.251 -25.120 39.235 1.00 34.96 79 VAL D N 1
ATOM 8068 C CA . VAL D 1 99 ? 35.262 -24.195 40.360 1.00 37.50 79 VAL D CA 1
ATOM 8069 C C . VAL D 1 99 ? 35.631 -24.973 41.615 1.00 37.26 79 VAL D C 1
ATOM 8070 O O . VAL D 1 99 ? 34.901 -25.880 42.028 1.00 37.23 79 VAL D O 1
ATOM 8074 N N . ALA D 1 100 ? 36.759 -24.618 42.221 1.00 36.95 80 ALA D N 1
ATOM 8075 C CA . ALA D 1 100 ? 37.175 -25.175 43.499 1.00 33.83 80 ALA D CA 1
ATOM 8076 C C . ALA D 1 100 ? 36.741 -24.228 44.606 1.00 36.68 80 ALA D C 1
ATOM 8077 O O . ALA D 1 100 ? 37.206 -23.088 44.672 1.00 41.21 80 ALA D O 1
ATOM 8079 N N . THR D 1 101 ? 35.853 -24.697 45.472 1.00 35.89 81 THR D N 1
ATOM 8080 C CA . THR D 1 101 ? 35.382 -23.848 46.550 1.00 34.19 81 THR D CA 1
ATOM 8081 C C . THR D 1 101 ? 34.865 -24.720 47.678 1.00 39.12 81 THR D C 1
ATOM 8082 O O . THR D 1 101 ? 34.691 -25.933 47.543 1.00 39.34 81 THR D O 1
ATOM 8086 N N . THR D 1 102 ? 34.614 -24.054 48.791 1.00 41.24 82 THR D N 1
ATOM 8087 C CA . THR D 1 102 ? 34.091 -24.629 50.010 1.00 40.41 82 THR D CA 1
ATOM 8088 C C . THR D 1 102 ? 32.933 -23.792 50.523 1.00 40.81 82 THR D C 1
ATOM 8089 O O . THR D 1 102 ? 32.172 -24.252 51.382 1.00 37.05 82 THR D O 1
ATOM 8093 N N . THR D 1 103 ? 32.737 -22.607 49.955 1.00 37.94 83 THR D N 1
ATOM 8094 C CA . THR D 1 103 ? 31.738 -21.652 50.394 1.00 41.32 83 THR D CA 1
ATOM 8095 C C . THR D 1 103 ? 30.779 -21.349 49.245 1.00 41.84 83 THR D C 1
ATOM 8096 O O . THR D 1 103 ? 30.498 -20.185 48.945 1.00 40.44 83 THR D O 1
ATOM 8100 N N . SER D 1 104 ? 30.287 -22.394 48.585 1.00 40.13 84 SER D N 1
ATOM 8101 C CA . SER D 1 104 ? 29.392 -22.205 47.451 1.00 41.96 84 SER D CA 1
ATOM 8102 C C . SER D 1 104 ? 28.122 -21.488 47.880 1.00 43.61 84 SER D C 1
ATOM 8103 O O . SER D 1 104 ? 27.640 -21.655 49.004 1.00 46.34 84 SER D O 1
ATOM 8106 N N . ASP D 1 105 ? 27.579 -20.685 46.959 1.00 38.65 85 ASP D N 1
ATOM 8107 C CA . ASP D 1 105 ? 26.299 -20.022 47.185 1.00 42.16 85 ASP D CA 1
ATOM 8108 C C . ASP D 1 105 ? 25.254 -21.016 47.681 1.00 44.18 85 ASP D C 1
ATOM 8109 O O . ASP D 1 105 ? 24.657 -20.841 48.749 1.00 40.40 85 ASP D O 1
ATOM 8114 N N . TYR D 1 106 ? 25.035 -22.078 46.912 1.00 39.72 86 TYR D N 1
ATOM 8115 C CA . TYR D 1 106 ? 24.025 -23.080 47.206 1.00 40.79 86 TYR D CA 1
ATOM 8116 C C . TYR D 1 106 ? 24.675 -24.456 47.234 1.00 43.29 86 TYR D C 1
ATOM 8117 O O . TYR D 1 106 ? 25.707 -24.679 46.594 1.00 42.61 86 TYR D O 1
ATOM 8126 N N . ALA D 1 107 ? 24.077 -25.379 47.994 1.00 43.71 87 ALA D N 1
ATOM 8127 C CA . ALA D 1 107 ? 24.400 -26.787 47.792 1.00 43.24 87 ALA D CA 1
ATOM 8128 C C . ALA D 1 107 ? 24.276 -27.137 46.316 1.00 39.08 87 ALA D C 1
ATOM 8129 O O . ALA D 1 107 ? 25.143 -27.811 45.746 1.00 42.63 87 ALA D O 1
ATOM 8131 N N . PHE D 1 108 ? 23.211 -26.661 45.677 1.00 40.06 88 PHE D N 1
ATOM 8132 C CA . PHE D 1 108 ? 23.132 -26.605 44.225 1.00 44.28 88 PHE D CA 1
ATOM 8133 C C . PHE D 1 108 ? 22.052 -25.607 43.845 1.00 36.47 88 PHE D C 1
ATOM 8134 O O . PHE D 1 108 ? 21.157 -25.343 44.655 1.00 34.27 88 PHE D O 1
ATOM 8142 N N . PRO D 1 109 ? 22.117 -25.011 42.634 1.00 39.65 89 PRO D N 1
ATOM 8143 C CA . PRO D 1 109 ? 23.087 -25.240 41.550 1.00 42.46 89 PRO D CA 1
ATOM 8144 C C . PRO D 1 109 ? 24.504 -24.800 41.900 1.00 40.21 89 PRO D C 1
ATOM 8145 O O . PRO D 1 109 ? 24.687 -23.873 42.689 1.00 36.73 89 PRO D O 1
ATOM 8149 N N . SER D 1 110 ? 25.485 -25.468 41.299 1.00 39.07 90 SER D N 1
ATOM 8150 C CA . SER D 1 110 ? 26.882 -25.278 41.638 1.00 37.55 90 SER D CA 1
ATOM 8151 C C . SER D 1 110 ? 27.356 -23.884 41.238 1.00 45.92 90 SER D C 1
ATOM 8152 O O . SER D 1 110 ? 26.714 -23.176 40.454 1.00 42.52 90 SER D O 1
ATOM 8155 N N . THR D 1 111 ? 28.506 -23.489 41.793 1.00 37.41 91 THR D N 1
ATOM 8156 C CA . THR D 1 111 ? 29.062 -22.185 41.450 1.00 41.90 91 THR D CA 1
ATOM 8157 C C . THR D 1 111 ? 29.510 -22.140 39.993 1.00 38.74 91 THR D C 1
ATOM 8158 O O . THR D 1 111 ? 29.328 -21.124 39.314 1.00 36.54 91 THR D O 1
ATOM 8162 N N . ALA D 1 112 ? 30.083 -23.234 39.492 1.00 33.96 92 ALA D N 1
ATOM 8163 C CA . ALA D 1 112 ? 30.462 -23.285 38.087 1.00 34.91 92 ALA D CA 1
ATOM 8164 C C . ALA D 1 112 ? 29.267 -23.003 37.183 1.00 37.73 92 ALA D C 1
ATOM 8165 O O . ALA D 1 112 ? 29.408 -22.358 36.142 1.00 38.78 92 ALA D O 1
ATOM 8167 N N . CYS D 1 113 ? 28.077 -23.457 37.577 1.00 39.96 93 CYS D N 1
ATOM 8168 C CA . CYS D 1 113 ? 26.891 -23.206 36.767 1.00 41.03 93 CYS D CA 1
ATOM 8169 C C . CYS D 1 113 ? 26.455 -21.750 36.853 1.00 42.61 93 CYS D C 1
ATOM 8170 O O . CYS D 1 113 ? 25.870 -21.222 35.902 1.00 38.43 93 CYS D O 1
ATOM 8173 N N . ARG D 1 114 ? 26.721 -21.093 37.984 1.00 39.05 94 ARG D N 1
ATOM 8174 C CA . ARG D 1 114 ? 26.463 -19.663 38.091 1.00 41.96 94 ARG D CA 1
ATOM 8175 C C . ARG D 1 114 ? 27.376 -18.879 37.156 1.00 45.29 94 ARG D C 1
ATOM 8176 O O . ARG D 1 114 ? 26.942 -17.913 36.515 1.00 41.12 94 ARG D O 1
ATOM 8184 N N . VAL D 1 115 ? 28.646 -19.283 37.075 1.00 45.72 95 VAL D N 1
ATOM 8185 C CA . VAL D 1 115 ? 29.587 -18.650 36.156 1.00 42.72 95 VAL D CA 1
ATOM 8186 C C . VAL D 1 115 ? 29.101 -18.790 34.720 1.00 45.14 95 VAL D C 1
ATOM 8187 O O . VAL D 1 115 ? 29.098 -17.820 33.950 1.00 42.03 95 VAL D O 1
ATOM 8191 N N . GLN D 1 116 ? 28.675 -20.002 34.336 1.00 42.49 96 GLN D N 1
ATOM 8192 C CA . GLN D 1 116 ? 28.168 -20.203 32.980 1.00 46.53 96 GLN D CA 1
ATOM 8193 C C . GLN D 1 116 ? 26.919 -19.372 32.734 1.00 43.94 96 GLN D C 1
ATOM 8194 O O . GLN D 1 116 ? 26.714 -18.858 31.629 1.00 46.22 96 GLN D O 1
ATOM 8200 N N . GLU D 1 117 ? 26.059 -19.254 33.747 1.00 44.99 97 GLU D N 1
ATOM 8201 C CA . GLU D 1 117 ? 24.878 -18.408 33.635 1.00 48.87 97 GLU D CA 1
ATOM 8202 C C . GLU D 1 117 ? 25.244 -16.999 33.191 1.00 46.90 97 GLU D C 1
ATOM 8203 O O . GLU D 1 117 ? 24.564 -16.410 32.349 1.00 48.79 97 GLU D O 1
ATOM 8209 N N . TYR D 1 118 ? 26.338 -16.458 33.727 1.00 48.53 98 TYR D N 1
ATOM 8210 C CA . TYR D 1 118 ? 26.650 -15.045 33.548 1.00 45.18 98 TYR D CA 1
ATOM 8211 C C . TYR D 1 118 ? 27.262 -14.768 32.179 1.00 44.58 98 TYR D C 1
ATOM 8212 O O . TYR D 1 118 ? 26.837 -13.843 31.479 1.00 47.60 98 TYR D O 1
ATOM 8221 N N . PHE D 1 119 ? 28.263 -15.548 31.786 1.00 39.45 99 PHE D N 1
ATOM 8222 C CA . PHE D 1 119 ? 28.925 -15.346 30.506 1.00 42.61 99 PHE D CA 1
ATOM 8223 C C . PHE D 1 119 ? 28.226 -16.029 29.342 1.00 48.87 99 PHE D C 1
ATOM 8224 O O . PHE D 1 119 ? 28.450 -15.635 28.192 1.00 50.88 99 PHE D O 1
ATOM 8232 N N . GLY D 1 120 ? 27.410 -17.046 29.605 1.00 48.48 100 GLY D N 1
ATOM 8233 C CA . GLY D 1 120 ? 26.553 -17.617 28.582 1.00 43.19 100 GLY D CA 1
ATOM 8234 C C . GLY D 1 120 ? 27.238 -18.488 27.556 1.00 46.77 100 GLY D C 1
ATOM 8235 O O . GLY D 1 120 ? 26.694 -18.668 26.463 1.00 53.65 100 GLY D O 1
ATOM 8236 N N . TRP D 1 121 ? 28.412 -19.040 27.869 1.00 44.54 101 TRP D N 1
ATOM 8237 C CA . TRP D 1 121 ? 29.088 -19.942 26.943 1.00 45.06 101 TRP D CA 1
ATOM 8238 C C . TRP D 1 121 ? 28.154 -21.077 26.541 1.00 49.61 101 TRP D C 1
ATOM 8239 O O . TRP D 1 121 ? 27.373 -21.577 27.355 1.00 49.60 101 TRP D O 1
ATOM 8250 N N . GLU D 1 122 ? 28.238 -21.481 25.272 1.00 49.48 102 GLU D N 1
ATOM 8251 C CA . GLU D 1 122 ? 27.166 -22.245 24.642 1.00 52.26 102 GLU D CA 1
ATOM 8252 C C . GLU D 1 122 ? 27.292 -23.753 24.817 1.00 53.22 102 GLU D C 1
ATOM 8253 O O . GLU D 1 122 ? 26.274 -24.454 24.814 1.00 47.22 102 GLU D O 1
ATOM 8259 N N . SER D 1 123 ? 28.510 -24.276 24.956 1.00 52.50 103 SER D N 1
ATOM 8260 C CA . SER D 1 123 ? 28.703 -25.723 25.060 1.00 51.49 103 SER D CA 1
ATOM 8261 C C . SER D 1 123 ? 29.876 -25.968 26.015 1.00 42.31 103 SER D C 1
ATOM 8262 O O . SER D 1 123 ? 31.020 -26.123 25.585 1.00 38.82 103 SER D O 1
ATOM 8265 N N . THR D 1 124 ? 29.572 -26.006 27.312 1.00 42.16 104 THR D N 1
ATOM 8266 C CA . THR D 1 124 ? 30.586 -26.233 28.331 1.00 42.08 104 THR D CA 1
ATOM 8267 C C . THR D 1 124 ? 30.031 -27.103 29.452 1.00 39.95 104 THR D C 1
ATOM 8268 O O . THR D 1 124 ? 28.868 -26.969 29.845 1.00 37.15 104 THR D O 1
ATOM 8272 N N . GLY D 1 125 ? 30.870 -28.014 29.944 1.00 43.94 105 GLY D N 1
ATOM 8273 C CA . GLY D 1 125 ? 30.602 -28.654 31.211 1.00 39.92 105 GLY D CA 1
ATOM 8274 C C . GLY D 1 125 ? 30.911 -27.728 32.372 1.00 39.95 105 GLY D C 1
ATOM 8275 O O . GLY D 1 125 ? 31.704 -26.791 32.264 1.00 37.98 105 GLY D O 1
ATOM 8276 N N . ALA D 1 126 ? 30.252 -27.984 33.498 1.00 35.97 106 ALA D N 1
ATOM 8277 C CA . ALA D 1 126 ? 30.378 -27.137 34.676 1.00 40.46 106 ALA D CA 1
ATOM 8278 C C . ALA D 1 126 ? 30.373 -28.009 35.922 1.00 41.03 106 ALA D C 1
ATOM 8279 O O . ALA D 1 126 ? 29.484 -28.847 36.090 1.00 40.63 106 ALA D O 1
ATOM 8281 N N . LEU D 1 127 ? 31.349 -27.794 36.800 1.00 44.11 107 LEU D N 1
ATOM 8282 C CA . LEU D 1 127 ? 31.568 -28.684 37.934 1.00 42.24 107 LEU D CA 1
ATOM 8283 C C . LEU D 1 127 ? 32.204 -27.923 39.088 1.00 37.66 107 LEU D C 1
ATOM 8284 O O . LEU D 1 127 ? 33.226 -27.261 38.893 1.00 33.41 107 LEU D O 1
ATOM 8289 N N . ASP D 1 128 ? 31.600 -28.020 40.276 1.00 35.45 108 ASP D N 1
ATOM 8290 C CA . ASP D 1 128 ? 32.277 -27.635 41.510 1.00 38.05 108 ASP D CA 1
ATOM 8291 C C . ASP D 1 128 ? 33.080 -28.812 42.041 1.00 40.45 108 ASP D C 1
ATOM 8292 O O . ASP D 1 128 ? 32.658 -29.966 41.932 1.00 35.67 108 ASP D O 1
ATOM 8297 N N . ILE D 1 129 ? 34.249 -28.522 42.608 1.00 36.25 109 ILE D N 1
ATOM 8298 C CA . ILE D 1 129 ? 35.093 -29.556 43.183 1.00 32.96 109 ILE D CA 1
ATOM 8299 C C . ILE D 1 129 ? 35.476 -29.117 44.588 1.00 43.52 109 ILE D C 1
ATOM 8300 O O . ILE D 1 129 ? 35.518 -27.921 44.897 1.00 39.50 109 ILE D O 1
ATOM 8305 N N . ASN D 1 130 ? 35.727 -30.099 45.452 1.00 37.98 1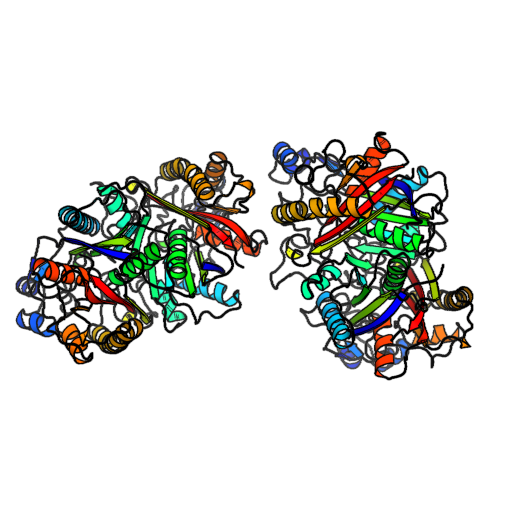10 ASN D N 1
ATOM 8306 C CA . ASN D 1 130 ? 36.027 -29.838 46.857 1.00 41.49 110 ASN D CA 1
ATOM 8307 C C . ASN D 1 130 ? 37.247 -30.649 47.284 1.00 42.69 110 ASN D C 1
ATOM 8308 O O . ASN D 1 130 ? 37.146 -31.851 47.548 1.00 43.28 110 ASN D O 1
ATOM 8313 N N . ALA D 1 131 ? 38.404 -29.988 47.333 1.00 41.34 111 ALA D N 1
ATOM 8314 C CA . ALA D 1 131 ? 39.550 -30.480 48.089 1.00 40.85 111 ALA D CA 1
ATOM 8315 C C . ALA D 1 131 ? 40.040 -29.420 49.067 1.00 40.32 111 ALA D C 1
ATOM 8316 O O . ALA D 1 131 ? 41.189 -29.480 49.512 1.00 44.20 111 ALA D O 1
ATOM 8318 N N . THR D 1 132 ? 39.187 -28.449 49.387 1.00 38.70 112 THR D N 1
ATOM 8319 C CA . THR D 1 132 ? 39.477 -27.342 50.306 1.00 36.87 112 THR D CA 1
ATOM 8320 C C . THR D 1 132 ? 40.697 -26.595 49.770 1.00 40.91 112 THR D C 1
ATOM 8321 O O . THR D 1 132 ? 40.720 -26.239 48.581 1.00 40.33 112 THR D O 1
ATOM 8325 N N . CYS D 1 133 ? 41.727 -26.352 50.581 1.00 41.79 113 CYS D N 1
ATOM 8326 C CA . CYS D 1 133 ? 42.806 -25.470 50.160 1.00 39.42 113 CYS D CA 1
ATOM 8327 C C . CYS D 1 133 ? 43.581 -26.041 48.977 1.00 38.85 113 CYS D C 1
ATOM 8328 O O . CYS D 1 133 ? 44.175 -25.283 48.204 1.00 46.44 113 CYS D O 1
ATOM 8331 N N . ALA D 1 134 ? 43.582 -27.362 48.806 1.00 41.30 114 ALA D N 1
ATOM 8332 C CA . ALA D 1 134 ? 44.210 -27.960 47.633 1.00 39.95 114 ALA D CA 1
ATOM 8333 C C . ALA D 1 134 ? 43.322 -27.922 46.398 1.00 37.80 114 ALA D C 1
ATOM 8334 O O . ALA D 1 134 ? 43.692 -28.515 45.377 1.00 37.33 114 ALA D O 1
ATOM 8336 N N . GLY D 1 135 ? 42.173 -27.248 46.466 1.00 35.13 115 GLY D N 1
ATOM 8337 C CA . GLY D 1 135 ? 41.213 -27.328 45.378 1.00 36.55 115 GLY D CA 1
ATOM 8338 C C . GLY D 1 135 ? 41.752 -26.792 44.067 1.00 38.32 115 GLY D C 1
ATOM 8339 O O . GLY D 1 135 ? 41.433 -27.314 42.995 1.00 36.11 115 GLY D O 1
ATOM 8340 N N . LEU D 1 136 ? 42.581 -25.747 44.127 1.00 33.78 116 LEU D N 1
ATOM 8341 C CA . LEU D 1 136 ? 43.058 -25.139 42.889 1.00 36.70 116 LEU D CA 1
ATOM 8342 C C . LEU D 1 136 ? 43.971 -26.085 42.125 1.00 40.41 116 LEU D C 1
ATOM 8343 O O . LEU D 1 136 ? 43.730 -26.375 40.947 1.00 40.02 116 LEU D O 1
ATOM 8348 N N . THR D 1 137 ? 45.025 -26.579 42.782 1.00 39.99 117 THR D N 1
ATOM 8349 C CA . THR D 1 137 ? 45.932 -27.519 42.130 1.00 38.17 117 THR D CA 1
ATOM 8350 C C . THR D 1 137 ? 45.235 -28.822 41.749 1.00 35.83 117 THR D C 1
ATOM 8351 O O . THR D 1 137 ? 45.618 -29.457 40.761 1.00 40.75 117 THR D O 1
ATOM 8355 N N . TYR D 1 138 ? 44.231 -29.255 42.514 1.00 30.51 118 TYR D N 1
ATOM 8356 C CA . TYR D 1 138 ? 43.396 -30.357 42.040 1.00 37.31 118 TYR D CA 1
ATOM 8357 C C . TYR D 1 138 ? 42.700 -29.985 40.734 1.00 38.52 118 TYR D C 1
ATOM 8358 O O . TYR D 1 138 ? 42.659 -30.781 39.788 1.00 35.29 118 TYR D O 1
ATOM 8367 N N . GLY D 1 139 ? 42.147 -28.770 40.662 1.00 36.98 119 GLY D N 1
ATOM 8368 C CA . GLY D 1 139 ? 41.497 -28.339 39.433 1.00 38.14 119 GLY D CA 1
ATOM 8369 C C . GLY D 1 139 ? 42.446 -28.280 38.251 1.00 38.26 119 GLY D C 1
ATOM 8370 O O . GLY D 1 139 ? 42.090 -28.671 37.135 1.00 36.17 119 GLY D O 1
ATOM 8371 N N . LEU D 1 140 ? 43.670 -27.799 38.475 1.00 38.28 120 LEU D N 1
ATOM 8372 C CA . LEU D 1 140 ? 44.624 -27.718 37.372 1.00 38.93 120 LEU D CA 1
ATOM 8373 C C . LEU D 1 140 ? 45.071 -29.108 36.929 1.00 42.33 120 LEU D C 1
ATOM 8374 O O . LEU D 1 140 ? 45.225 -29.366 35.729 1.00 42.56 120 LEU D O 1
ATOM 8379 N N . HIS D 1 141 ? 45.285 -30.014 37.885 1.00 38.37 121 HIS D N 1
ATOM 8380 C CA . HIS D 1 141 ? 45.535 -31.416 37.567 1.00 40.07 121 HIS D CA 1
ATOM 8381 C C . HIS D 1 141 ? 44.437 -31.986 36.675 1.00 40.04 121 HIS D C 1
ATOM 8382 O O . HIS D 1 141 ? 44.713 -32.630 35.654 1.00 38.01 121 HIS D O 1
ATOM 8389 N N . LEU D 1 142 ? 43.177 -31.751 37.051 1.00 35.70 122 LEU D N 1
ATOM 8390 C CA . LEU D 1 142 ? 42.053 -32.209 36.235 1.00 35.24 122 LEU D CA 1
ATOM 8391 C C . LEU D 1 142 ? 42.105 -31.614 34.833 1.00 37.92 122 LEU D C 1
ATOM 8392 O O . LEU D 1 142 ? 41.964 -32.333 33.837 1.00 38.97 122 LEU D O 1
ATOM 8397 N N . ALA D 1 143 ? 42.293 -30.296 34.729 1.00 36.39 123 ALA D N 1
ATOM 8398 C CA . ALA D 1 143 ? 42.324 -29.678 33.407 1.00 35.65 123 ALA D CA 1
ATOM 8399 C C . ALA D 1 143 ? 43.437 -30.268 32.553 1.00 33.19 123 ALA D C 1
ATOM 8400 O O . ALA D 1 143 ? 43.228 -30.572 31.373 1.00 38.15 123 ALA D O 1
ATOM 8402 N N . ASN D 1 144 ? 44.620 -30.461 33.141 1.00 36.75 124 ASN D N 1
ATOM 8403 C CA . ASN D 1 144 ? 45.729 -31.067 32.411 1.00 36.74 124 ASN D CA 1
ATOM 8404 C C . ASN D 1 144 ? 45.343 -32.421 31.833 1.00 39.03 124 ASN D C 1
ATOM 8405 O O . ASN D 1 144 ? 45.642 -32.716 30.673 1.00 39.12 124 ASN D O 1
ATOM 8410 N N . GLY D 1 145 ? 44.690 -33.266 32.634 1.00 40.72 125 GLY D N 1
ATOM 8411 C CA . GLY D 1 145 ? 44.308 -34.581 32.143 1.00 37.45 125 GLY D CA 1
ATOM 8412 C C . GLY D 1 145 ? 43.205 -34.531 31.102 1.00 42.27 125 GLY D C 1
ATOM 8413 O O . GLY D 1 145 ? 43.239 -35.272 30.114 1.00 43.98 125 GLY D O 1
ATOM 8414 N N . LEU D 1 146 ? 42.212 -33.662 31.306 1.00 40.36 126 LEU D N 1
ATOM 8415 C CA . LEU D 1 146 ? 41.110 -33.553 30.352 1.00 38.71 126 LEU D CA 1
ATOM 8416 C C . LEU D 1 146 ? 41.589 -33.025 29.003 1.00 44.46 126 LEU D C 1
ATOM 8417 O O . LEU D 1 146 ? 41.125 -33.483 27.951 1.00 40.91 126 LEU D O 1
ATOM 8422 N N . ILE D 1 147 ? 42.510 -32.059 29.011 1.00 41.73 127 ILE D N 1
ATOM 8423 C CA . ILE D 1 147 ? 43.019 -31.508 27.756 1.00 45.12 127 ILE D CA 1
ATOM 8424 C C . ILE D 1 147 ? 43.979 -32.491 27.095 1.00 44.85 127 ILE D C 1
ATOM 8425 O O . ILE D 1 147 ? 43.821 -32.846 25.921 1.00 44.14 127 ILE D O 1
ATOM 8430 N N . THR D 1 148 ? 44.976 -32.962 27.849 1.00 47.83 128 THR D N 1
ATOM 8431 C CA . THR D 1 148 ? 45.979 -33.869 27.296 1.00 41.73 128 THR D CA 1
ATOM 8432 C C . THR D 1 148 ? 45.336 -35.114 26.702 1.00 42.33 128 THR D C 1
ATOM 8433 O O . THR D 1 148 ? 45.793 -35.628 25.675 1.00 47.41 128 THR D O 1
ATOM 8437 N N . SER D 1 149 ? 44.263 -35.602 27.317 1.00 46.13 129 SER D N 1
ATOM 8438 C CA . SER D 1 149 ? 43.564 -36.749 26.753 1.00 48.99 129 SER D CA 1
ATOM 8439 C C . SER D 1 149 ? 42.795 -36.409 25.488 1.00 46.23 129 SER D C 1
ATOM 8440 O O . SER D 1 149 ? 42.219 -37.319 24.884 1.00 49.90 129 SER D O 1
ATOM 8443 N N . GLY D 1 150 ? 42.769 -35.142 25.077 1.00 45.19 130 GLY D N 1
ATOM 8444 C CA . GLY D 1 150 ? 42.018 -34.752 23.902 1.00 45.28 130 GLY D CA 1
ATOM 8445 C C . GLY D 1 150 ? 40.524 -34.691 24.102 1.00 48.26 130 GLY D C 1
ATOM 8446 O O . GLY D 1 150 ? 39.774 -34.773 23.125 1.00 48.70 130 GLY D O 1
ATOM 8447 N N . LEU D 1 151 ? 40.089 -34.559 25.359 1.00 47.56 131 LEU D N 1
ATOM 8448 C CA . LEU D 1 151 ? 38.636 -34.478 25.666 1.00 45.31 131 LEU D CA 1
ATOM 8449 C C . LEU D 1 151 ? 38.203 -33.009 25.687 1.00 46.91 131 LEU D C 1
ATOM 8450 O O . LEU D 1 151 ? 37.021 -32.742 25.397 1.00 47.53 131 LEU D O 1
ATOM 8455 N N . HIS D 1 152 ? 39.125 -32.099 26.016 1.00 53.77 132 HIS D N 1
ATOM 8456 C CA . HIS D 1 152 ? 38.768 -30.658 26.131 1.00 61.54 132 HIS D CA 1
ATOM 8457 C C . HIS D 1 152 ? 39.836 -29.785 25.465 1.00 69.90 132 HIS D C 1
ATOM 8458 O O . HIS D 1 152 ? 40.949 -30.286 25.192 1.00 64.08 132 HIS D O 1
ATOM 8465 N N . GLN D 1 153 ? 39.506 -28.514 25.212 1.00 30.00 133 GLN D N 1
ATOM 8466 C CA . GLN D 1 153 ? 40.475 -27.570 24.592 1.00 30.00 133 GLN D CA 1
ATOM 8467 C C . GLN D 1 153 ? 40.682 -26.373 25.526 1.00 30.00 133 GLN D C 1
ATOM 8468 O O . GLN D 1 153 ? 41.812 -26.203 26.016 1.00 30.00 133 GLN D O 1
ATOM 8474 N N . LYS D 1 154 ? 39.630 -25.579 25.757 1.00 58.52 134 LYS D N 1
ATOM 8475 C CA . LYS D 1 154 ? 39.724 -24.416 26.681 1.00 50.42 134 LYS D CA 1
ATOM 8476 C C . LYS D 1 154 ? 39.010 -24.756 27.993 1.00 44.32 134 LYS D C 1
ATOM 8477 O O . LYS D 1 154 ? 37.810 -25.082 27.940 1.00 42.98 134 LYS D O 1
ATOM 8483 N N . ILE D 1 155 ? 39.719 -24.666 29.121 1.00 37.58 135 ILE D N 1
ATOM 8484 C CA . ILE D 1 155 ? 39.136 -25.022 30.409 1.00 41.49 135 ILE D CA 1
ATOM 8485 C C . ILE D 1 155 ? 39.423 -23.899 31.396 1.00 34.93 135 ILE D C 1
ATOM 8486 O O . ILE D 1 155 ? 40.563 -23.432 31.503 1.00 36.48 135 ILE D O 1
ATOM 8491 N N . LEU D 1 156 ? 38.397 -23.481 32.127 1.00 36.63 136 LEU D N 1
ATOM 8492 C CA . LEU D 1 156 ? 38.529 -22.450 33.146 1.00 39.89 136 LEU D CA 1
ATOM 8493 C C . LEU D 1 156 ? 38.624 -23.101 34.520 1.00 38.88 136 LEU D C 1
ATOM 8494 O O . LEU D 1 156 ? 37.670 -23.738 34.975 1.00 36.13 136 LEU D O 1
ATOM 8499 N N . VAL D 1 157 ? 39.767 -22.930 35.173 1.00 38.79 137 VAL D N 1
ATOM 8500 C CA . VAL D 1 157 ? 39.991 -23.421 36.524 1.00 35.52 137 VAL D CA 1
ATOM 8501 C C . VAL D 1 157 ? 39.888 -22.230 37.457 1.00 34.88 137 VAL D C 1
ATOM 8502 O O . VAL D 1 157 ? 40.739 -21.336 37.430 1.00 34.07 137 VAL D O 1
ATOM 8506 N N . ILE D 1 158 ? 38.866 -22.227 38.303 1.00 31.09 138 ILE D N 1
ATOM 8507 C CA . ILE D 1 158 ? 38.538 -21.080 39.134 1.00 36.04 138 ILE D CA 1
ATOM 8508 C C . ILE D 1 158 ? 38.543 -21.505 40.592 1.00 37.50 138 ILE D C 1
ATOM 8509 O O . ILE D 1 158 ? 38.022 -22.570 40.945 1.00 41.01 138 ILE D O 1
ATOM 8514 N N . ALA D 1 159 ? 39.125 -20.665 41.438 1.00 34.39 139 ALA D N 1
ATOM 8515 C CA . ALA D 1 159 ? 39.044 -20.818 42.881 1.00 38.63 139 ALA D CA 1
ATOM 8516 C C . ALA D 1 159 ? 38.433 -19.547 43.438 1.00 36.83 139 ALA D C 1
ATOM 8517 O O . ALA D 1 159 ? 38.873 -18.448 43.098 1.00 41.01 139 ALA D O 1
ATOM 8519 N N . GLY D 1 160 ? 37.405 -19.695 44.257 1.00 34.09 140 GLY D N 1
ATOM 8520 C CA . GLY D 1 160 ? 36.783 -18.548 44.877 1.00 33.86 140 GLY D CA 1
ATOM 8521 C C . GLY D 1 160 ? 36.289 -18.952 46.242 1.00 40.79 140 GLY D C 1
ATOM 8522 O O . GLY D 1 160 ? 35.762 -20.054 46.404 1.00 38.62 140 GLY D O 1
ATOM 8523 N N . GLU D 1 161 ? 36.469 -18.102 47.2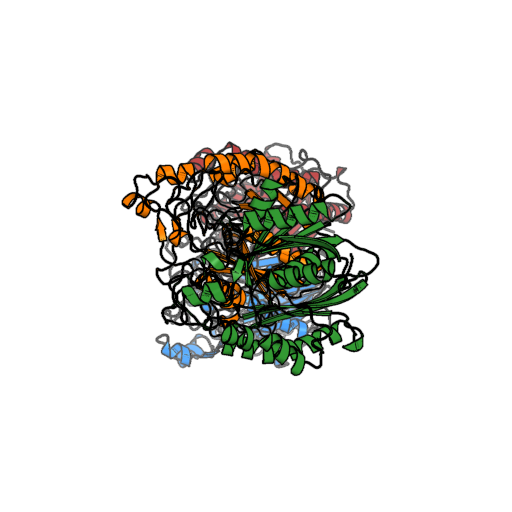43 1.00 39.08 141 GLU D N 1
ATOM 8524 C CA . GLU D 1 161 ? 36.084 -18.481 48.588 1.00 38.17 141 GLU D CA 1
ATOM 8525 C C . GLU D 1 161 ? 35.501 -17.279 49.304 1.00 38.12 141 GLU D C 1
ATOM 8526 O O . GLU D 1 161 ? 35.904 -16.138 49.072 1.00 40.99 141 GLU D O 1
ATOM 8532 N N . THR D 1 162 ? 34.544 -17.559 50.174 1.00 41.70 142 THR D N 1
ATOM 8533 C CA . THR D 1 162 ? 33.927 -16.577 51.050 1.00 41.86 142 THR D CA 1
ATOM 8534 C C . THR D 1 162 ? 34.124 -17.088 52.483 1.00 44.33 142 THR D C 1
ATOM 8535 O O . THR D 1 162 ? 33.204 -17.521 53.183 1.00 45.32 142 THR D O 1
ATOM 8539 N N . LEU D 1 163 ? 35.391 -17.102 52.904 1.00 44.00 143 LEU D N 1
ATOM 8540 C CA . LEU D 1 163 ? 35.725 -17.673 54.203 1.00 43.79 143 LEU D CA 1
ATOM 8541 C C . LEU D 1 163 ? 35.120 -16.862 55.338 1.00 47.36 143 LEU D C 1
ATOM 8542 O O . LEU D 1 163 ? 34.787 -17.420 56.391 1.00 48.83 143 LEU D O 1
ATOM 8547 N N . SER D 1 164 ? 34.926 -15.559 55.128 1.00 48.12 144 SER D N 1
ATOM 8548 C CA . SER D 1 164 ? 34.419 -14.701 56.191 1.00 46.82 144 SER D CA 1
ATOM 8549 C C . SER D 1 164 ? 33.052 -15.150 56.689 1.00 47.16 144 SER D C 1
ATOM 8550 O O . SER D 1 164 ? 32.730 -14.957 57.866 1.00 51.82 144 SER D O 1
ATOM 8553 N N . LYS D 1 165 ? 32.236 -15.754 55.825 1.00 50.71 145 LYS D N 1
ATOM 8554 C CA . LYS D 1 165 ? 30.896 -16.147 56.243 1.00 47.43 145 LYS D CA 1
ATOM 8555 C C . LYS D 1 165 ? 30.863 -17.491 56.967 1.00 45.82 145 LYS D C 1
ATOM 8556 O O . LYS D 1 165 ? 29.809 -17.869 57.488 1.00 48.93 145 LYS D O 1
ATOM 8562 N N . VAL D 1 166 ? 31.979 -18.215 57.026 1.00 51.43 146 VAL D N 1
ATOM 8563 C CA . VAL D 1 166 ? 32.034 -19.471 57.767 1.00 47.74 146 VAL D CA 1
ATOM 8564 C C . VAL D 1 166 ? 33.198 -19.427 58.750 1.00 46.68 146 VAL D C 1
ATOM 8565 O O . VAL D 1 166 ? 33.755 -20.465 59.123 1.00 54.05 146 VAL D O 1
ATOM 8569 N N . THR D 1 167 ? 33.566 -18.225 59.187 1.00 48.44 147 THR D N 1
ATOM 8570 C CA . THR D 1 167 ? 34.657 -18.018 60.130 1.00 51.71 147 THR D CA 1
ATOM 8571 C C . THR D 1 167 ? 34.089 -17.693 61.507 1.00 55.47 147 THR D C 1
ATOM 8572 O O . THR D 1 167 ? 33.164 -16.885 61.630 1.00 55.17 147 THR D O 1
ATOM 8576 N N . ASP D 1 168 ? 34.639 -18.333 62.539 1.00 49.96 148 ASP D N 1
ATOM 8577 C CA . ASP D 1 168 ? 34.215 -18.095 63.920 1.00 56.54 148 ASP D CA 1
ATOM 8578 C C . ASP D 1 168 ? 34.972 -16.878 64.437 1.00 57.03 148 ASP D C 1
ATOM 8579 O O . ASP D 1 168 ? 36.121 -16.986 64.873 1.00 57.61 148 ASP D O 1
ATOM 8584 N N . TYR D 1 169 ? 34.321 -15.718 64.405 1.00 56.90 149 TYR D N 1
ATOM 8585 C CA . TYR D 1 169 ? 34.943 -14.477 64.842 1.00 60.78 149 TYR D CA 1
ATOM 8586 C C . TYR D 1 169 ? 34.898 -14.280 66.361 1.00 63.25 149 TYR D C 1
ATOM 8587 O O . TYR D 1 169 ? 35.121 -13.160 66.837 1.00 63.72 149 TYR D O 1
ATOM 8596 N N . THR D 1 170 ? 34.616 -15.334 67.125 1.00 62.43 150 THR D N 1
ATOM 8597 C CA . THR D 1 170 ? 34.828 -15.340 68.565 1.00 62.08 150 THR D CA 1
ATOM 8598 C C . THR D 1 170 ? 36.090 -16.102 68.952 1.00 66.55 150 THR D C 1
ATOM 8599 O O . THR D 1 170 ? 36.345 -16.298 70.144 1.00 65.20 150 THR D O 1
ATOM 8603 N N . ASP D 1 171 ? 36.883 -16.528 67.968 1.00 68.07 151 ASP D N 1
ATOM 8604 C CA . ASP D 1 171 ? 38.027 -17.415 68.160 1.00 62.92 151 ASP D CA 1
ATOM 8605 C C . ASP D 1 171 ? 39.280 -16.700 67.673 1.00 65.07 151 ASP D C 1
ATOM 8606 O O . ASP D 1 171 ? 39.471 -16.535 66.464 1.00 64.68 151 ASP D O 1
ATOM 8611 N N . ARG D 1 172 ? 40.145 -16.303 68.614 1.00 71.77 152 ARG D N 1
ATOM 8612 C CA . ARG D 1 172 ? 41.368 -15.585 68.261 1.00 66.34 152 ARG D CA 1
ATOM 8613 C C . ARG D 1 172 ? 42.284 -16.416 67.371 1.00 63.33 152 ARG D C 1
ATOM 8614 O O . ARG D 1 172 ? 43.030 -15.861 66.557 1.00 63.09 152 ARG D O 1
ATOM 8622 N N . THR D 1 173 ? 42.252 -17.739 67.514 1.00 65.28 153 THR D N 1
ATOM 8623 C CA . THR D 1 173 ? 43.204 -18.596 66.820 1.00 66.45 153 THR D CA 1
ATOM 8624 C C . THR D 1 173 ? 42.900 -18.750 65.333 1.00 65.11 153 THR D C 1
ATOM 8625 O O . THR D 1 173 ? 43.778 -19.183 64.578 1.00 67.00 153 THR D O 1
ATOM 8629 N N . THR D 1 174 ? 41.691 -18.420 64.894 1.00 61.96 154 THR D N 1
ATOM 8630 C CA . THR D 1 174 ? 41.319 -18.712 63.513 1.00 58.19 154 THR D CA 1
ATOM 8631 C C . THR D 1 174 ? 40.802 -17.507 62.747 1.00 54.00 154 THR D C 1
ATOM 8632 O O . THR D 1 174 ? 41.095 -17.377 61.555 1.00 52.62 154 THR D O 1
ATOM 8636 N N . CYS D 1 175 ? 40.033 -16.626 63.391 1.00 52.34 155 CYS D N 1
ATOM 8637 C CA . CYS D 1 175 ? 39.409 -15.532 62.656 1.00 54.16 155 CYS D CA 1
ATOM 8638 C C . CYS D 1 175 ? 40.426 -14.533 62.126 1.00 51.43 155 CYS D C 1
ATOM 8639 O O . CYS D 1 175 ? 40.081 -13.718 61.266 1.00 55.50 155 CYS D O 1
ATOM 8642 N N . VAL D 1 176 ? 41.664 -14.571 62.624 1.00 54.76 156 VAL D N 1
ATOM 8643 C CA . VAL D 1 176 ? 42.708 -13.682 62.122 1.00 54.92 156 VAL D CA 1
ATOM 8644 C C . VAL D 1 176 ? 43.338 -14.188 60.837 1.00 54.64 156 VAL D C 1
ATOM 8645 O O . VAL D 1 176 ? 44.133 -13.465 60.222 1.00 57.37 156 VAL D O 1
ATOM 8649 N N . LEU D 1 177 ? 42.999 -15.401 60.402 1.00 52.75 157 LEU D N 1
ATOM 8650 C CA . LEU D 1 177 ? 43.695 -16.049 59.298 1.00 51.02 157 LEU D CA 1
ATOM 8651 C C . LEU D 1 177 ? 43.007 -15.889 57.952 1.00 50.34 157 LEU D C 1
ATOM 8652 O O . LEU D 1 177 ? 43.691 -15.857 56.923 1.00 48.31 157 LEU D O 1
ATOM 8657 N N . PHE D 1 178 ? 41.683 -15.777 57.929 1.00 49.78 158 PHE D N 1
ATOM 8658 C CA . PHE D 1 178 ? 40.906 -16.073 56.733 1.00 51.03 158 PHE D CA 1
ATOM 8659 C C . PHE D 1 178 ? 40.444 -14.815 56.011 1.00 50.20 158 PHE D C 1
ATOM 8660 O O . PHE D 1 178 ? 40.031 -13.832 56.635 1.00 50.21 158 PHE D O 1
ATOM 8668 N N . GLY D 1 179 ? 40.525 -14.861 54.681 1.00 47.91 159 GLY D N 1
ATOM 8669 C CA . GLY D 1 179 ? 40.026 -13.797 53.838 1.00 49.60 159 GLY D CA 1
ATOM 8670 C C . GLY D 1 179 ? 39.184 -14.350 52.700 1.00 48.77 159 GLY D C 1
ATOM 8671 O O . GLY D 1 179 ? 39.024 -15.564 52.544 1.00 44.38 159 GLY D O 1
ATOM 8672 N N . ASP D 1 180 ? 38.649 -13.425 51.915 1.00 50.79 160 ASP D N 1
ATOM 8673 C CA . ASP D 1 180 ? 37.807 -13.734 50.772 1.00 44.11 160 ASP D CA 1
ATOM 8674 C C . ASP D 1 180 ? 38.497 -13.245 49.507 1.00 45.21 160 ASP D C 1
ATOM 8675 O O . ASP D 1 180 ? 39.139 -12.190 49.513 1.00 45.89 160 ASP D O 1
ATOM 8680 N N . ALA D 1 181 ? 38.359 -14.014 48.429 1.00 46.09 161 ALA D N 1
ATOM 8681 C CA . ALA D 1 181 ? 38.849 -13.648 47.104 1.00 42.59 161 ALA D CA 1
ATOM 8682 C C . ALA D 1 181 ? 38.405 -14.724 46.124 1.00 39.14 161 ALA D C 1
ATOM 8683 O O . ALA D 1 181 ? 37.836 -15.752 46.506 1.00 38.29 161 ALA D O 1
ATOM 8685 N N . ALA D 1 182 ? 38.672 -14.467 44.847 1.00 40.68 162 ALA D N 1
ATOM 8686 C CA . ALA D 1 182 ? 38.522 -15.460 43.798 1.00 41.17 162 ALA D CA 1
ATOM 8687 C C . ALA D 1 182 ? 39.609 -15.248 42.762 1.00 40.24 162 ALA D C 1
ATOM 8688 O O . ALA D 1 182 ? 40.103 -14.132 42.581 1.00 40.87 162 ALA D O 1
ATOM 8690 N N . GLY D 1 183 ? 39.979 -16.331 42.096 1.00 37.07 163 GLY D N 1
ATOM 8691 C CA . GLY D 1 183 ? 40.987 -16.273 41.056 1.00 35.50 163 GLY D CA 1
ATOM 8692 C C . GLY D 1 183 ? 40.686 -17.304 39.992 1.00 33.88 163 GLY D C 1
ATOM 8693 O O . GLY D 1 183 ? 40.104 -18.356 40.264 1.00 35.23 163 GLY D O 1
ATOM 8694 N N . ALA D 1 184 ? 41.082 -16.986 38.764 1.00 34.19 164 ALA D N 1
ATOM 8695 C CA . ALA D 1 184 ? 40.735 -17.790 37.606 1.00 36.10 164 ALA D CA 1
ATOM 8696 C C . ALA D 1 184 ? 41.963 -18.025 36.750 1.00 36.34 164 ALA D C 1
ATOM 8697 O O . ALA D 1 184 ? 42.741 -17.103 36.492 1.00 40.69 164 ALA D O 1
ATOM 8699 N N . LEU D 1 185 ? 42.126 -19.267 36.310 1.00 34.76 165 LEU D N 1
ATOM 8700 C CA . LEU D 1 185 ? 43.221 -19.662 35.439 1.00 36.03 165 LEU D CA 1
ATOM 8701 C C . LEU D 1 185 ? 42.648 -20.335 34.204 1.00 37.70 165 LEU D C 1
ATOM 8702 O O . LEU D 1 185 ? 41.755 -21.178 34.309 1.00 39.20 165 LEU D O 1
ATOM 8707 N N . LEU D 1 186 ? 43.154 -19.948 33.040 1.00 40.00 166 LEU D N 1
ATOM 8708 C CA . LEU D 1 186 ? 42.740 -20.532 31.777 1.00 36.92 166 LEU D CA 1
ATOM 8709 C C . LEU D 1 186 ? 43.804 -21.508 31.309 1.00 37.95 166 LEU D C 1
ATOM 8710 O O . LEU D 1 186 ? 45.000 -21.223 31.395 1.00 39.53 166 LEU D O 1
ATOM 8715 N N . VAL D 1 187 ? 43.362 -22.670 30.838 1.00 42.12 167 VAL D N 1
ATOM 8716 C CA . VAL D 1 187 ? 44.245 -23.738 30.392 1.00 45.47 167 VAL D CA 1
ATOM 8717 C C . VAL D 1 187 ? 43.810 -24.136 28.992 1.00 45.72 167 VAL D C 1
ATOM 8718 O O . VAL D 1 187 ? 42.609 -24.191 28.703 1.00 45.25 167 VAL D O 1
ATOM 8722 N N . GLU D 1 188 ? 44.782 -24.406 28.121 1.00 46.54 168 GLU D N 1
ATOM 8723 C CA . GLU D 1 188 ? 44.497 -24.681 26.723 1.00 46.18 168 GLU D CA 1
ATOM 8724 C C . GLU D 1 188 ? 45.338 -25.844 26.227 1.00 45.32 168 GLU D C 1
ATOM 8725 O O . GLU D 1 188 ? 46.361 -26.199 26.814 1.00 45.04 168 GLU D O 1
ATOM 8731 N N . ARG D 1 189 ? 44.897 -26.414 25.111 1.00 52.01 169 ARG D N 1
ATOM 8732 C CA . ARG D 1 189 ? 45.703 -27.383 24.383 1.00 51.19 169 ARG D CA 1
ATOM 8733 C C . ARG D 1 189 ? 46.913 -26.684 23.776 1.00 52.43 169 ARG D C 1
ATOM 8734 O O . ARG D 1 189 ? 46.773 -25.696 23.048 1.00 43.31 169 ARG D O 1
ATOM 8742 N N . ASP D 1 190 ? 48.101 -27.180 24.102 1.00 56.82 170 ASP D N 1
ATOM 8743 C CA . ASP D 1 190 ? 49.351 -26.707 23.521 1.00 54.76 170 ASP D CA 1
ATOM 8744 C C . ASP D 1 190 ? 50.138 -27.937 23.099 1.00 55.22 170 ASP D C 1
ATOM 8745 O O . ASP D 1 190 ? 50.684 -28.645 23.949 1.00 53.02 170 ASP D O 1
ATOM 8750 N N . GLU D 1 191 ? 50.195 -28.193 21.796 1.00 59.87 171 GLU D N 1
ATOM 8751 C CA . GLU D 1 191 ? 50.891 -29.363 21.285 1.00 61.07 171 GLU D CA 1
ATOM 8752 C C . GLU D 1 191 ? 52.355 -29.087 20.969 1.00 64.92 171 GLU D C 1
ATOM 8753 O O . GLU D 1 191 ? 53.086 -30.019 20.614 1.00 61.86 171 GLU D O 1
ATOM 8759 N N . GLU D 1 192 ? 52.808 -27.842 21.115 1.00 62.29 172 GLU D N 1
ATOM 8760 C CA . GLU D 1 192 ? 54.220 -27.542 20.905 1.00 66.47 172 GLU D CA 1
ATOM 8761 C C . GLU D 1 192 ? 55.036 -27.862 22.155 1.00 63.21 172 GLU D C 1
ATOM 8762 O O . GLU D 1 192 ? 55.892 -28.753 22.143 1.00 65.42 172 GLU D O 1
ATOM 8764 N N . THR D 1 193 ? 54.766 -27.159 23.254 1.00 58.98 173 THR D N 1
ATOM 8765 C CA . THR D 1 193 ? 55.565 -27.291 24.460 1.00 58.64 173 THR D CA 1
ATOM 8766 C C . THR D 1 193 ? 54.670 -27.607 25.655 1.00 61.06 173 THR D C 1
ATOM 8767 O O . THR D 1 193 ? 53.626 -26.956 25.843 1.00 61.17 173 THR D O 1
ATOM 8771 N N . PRO D 1 194 ? 55.015 -28.612 26.460 1.00 57.37 174 PRO D N 1
ATOM 8772 C CA . PRO D 1 194 ? 54.201 -28.923 27.642 1.00 56.23 174 PRO D CA 1
ATOM 8773 C C . PRO D 1 194 ? 54.181 -27.767 28.631 1.00 55.30 174 PRO D C 1
ATOM 8774 O O . PRO D 1 194 ? 55.154 -27.023 28.774 1.00 61.86 174 PRO D O 1
ATOM 8778 N N . GLY D 1 195 ? 53.053 -27.629 29.325 1.00 51.54 175 GLY D N 1
ATOM 8779 C CA . GLY D 1 195 ? 52.915 -26.636 30.372 1.00 48.91 175 GLY D CA 1
ATOM 8780 C C . GLY D 1 195 ? 52.823 -27.261 31.750 1.00 48.44 175 GLY D C 1
ATOM 8781 O O . GLY D 1 195 ? 52.929 -26.566 32.765 1.00 44.80 175 GLY D O 1
ATOM 8782 N N . PHE D 1 196 ? 52.617 -28.577 31.794 1.00 46.43 176 PHE D N 1
ATOM 8783 C CA . PHE D 1 196 ? 52.584 -29.348 33.031 1.00 42.52 176 PHE D CA 1
ATOM 8784 C C . PHE D 1 196 ? 53.709 -30.365 32.971 1.00 42.30 176 PHE D C 1
ATOM 8785 O O . PHE D 1 196 ? 53.758 -31.182 32.045 1.00 47.27 176 PHE D O 1
ATOM 8793 N N . LEU D 1 197 ? 54.600 -30.327 33.958 1.00 41.82 177 LEU D N 1
ATOM 8794 C CA . LEU D 1 197 ? 55.817 -31.123 33.911 1.00 41.45 177 LEU D CA 1
ATOM 8795 C C . LEU D 1 197 ? 55.804 -32.335 34.829 1.00 46.59 177 LEU D C 1
ATOM 8796 O O . LEU D 1 197 ? 56.495 -33.313 34.538 1.00 51.10 177 LEU D O 1
ATOM 8801 N N . ALA D 1 198 ? 55.041 -32.297 35.919 1.00 44.50 178 ALA D N 1
ATOM 8802 C CA . ALA D 1 198 ? 54.984 -33.394 36.877 1.00 38.32 178 ALA D CA 1
ATOM 8803 C C . ALA D 1 198 ? 53.865 -33.113 37.868 1.00 41.97 178 ALA D C 1
ATOM 8804 O O . ALA D 1 198 ? 53.387 -31.982 37.989 1.00 41.06 178 ALA D O 1
ATOM 8806 N N . SER D 1 199 ? 53.458 -34.156 38.585 1.00 49.24 179 SER D N 1
ATOM 8807 C CA . SER D 1 199 ? 52.393 -34.014 39.566 1.00 48.09 179 SER D CA 1
ATOM 8808 C C . SER D 1 199 ? 52.598 -35.021 40.684 1.00 44.48 179 SER D C 1
ATOM 8809 O O . SER D 1 199 ? 52.971 -36.170 40.433 1.00 49.72 179 SER D O 1
ATOM 8812 N N . VAL D 1 200 ? 52.360 -34.577 41.914 1.00 44.68 180 VAL D N 1
ATOM 8813 C CA . VAL D 1 200 ? 52.368 -35.443 43.083 1.00 40.58 180 VAL D CA 1
ATOM 8814 C C . VAL D 1 200 ? 51.044 -35.264 43.806 1.00 47.01 180 VAL D C 1
ATOM 8815 O O . VAL D 1 200 ? 50.461 -34.173 43.816 1.00 43.47 180 VAL D O 1
ATOM 8819 N N . GLN D 1 201 ? 50.570 -36.349 44.418 1.00 41.02 181 GLN D N 1
ATOM 8820 C CA . GLN D 1 201 ? 49.330 -36.319 45.172 1.00 42.63 181 GLN D CA 1
ATOM 8821 C C . GLN D 1 201 ? 49.450 -37.246 46.368 1.00 43.93 181 GLN D C 1
ATOM 8822 O O . GLN D 1 201 ? 50.240 -38.191 46.373 1.00 47.50 181 GLN D O 1
ATOM 8828 N N . GLY D 1 202 ? 48.635 -36.973 47.378 1.00 38.09 182 GLY D N 1
ATOM 8829 C CA . GLY D 1 202 ? 48.510 -37.877 48.498 1.00 42.68 182 GLY D CA 1
ATOM 8830 C C . GLY D 1 202 ? 47.386 -37.461 49.415 1.00 42.82 182 GLY D C 1
ATOM 8831 O O . GLY D 1 202 ? 46.996 -36.289 49.434 1.00 42.50 182 GLY D O 1
ATOM 8832 N N . THR D 1 203 ? 46.855 -38.407 50.182 1.00 34.35 183 THR D N 1
ATOM 8833 C CA . THR D 1 203 ? 45.753 -38.136 51.090 1.00 40.50 183 THR D CA 1
ATOM 8834 C C . THR D 1 203 ? 46.035 -38.787 52.433 1.00 45.96 183 THR D C 1
ATOM 8835 O O . THR D 1 203 ? 46.438 -39.952 52.496 1.00 46.03 183 THR D O 1
ATOM 8839 N N . SER D 1 204 ? 45.813 -38.032 53.505 1.00 41.13 184 SER D N 1
ATOM 8840 C CA . SER D 1 204 ? 45.952 -38.531 54.868 1.00 44.95 184 SER D CA 1
ATOM 8841 C C . SER D 1 204 ? 44.597 -38.366 55.544 1.00 42.18 184 SER D C 1
ATOM 8842 O O . SER D 1 204 ? 44.387 -37.427 56.313 1.00 44.47 184 SER D O 1
ATOM 8845 N N . GLY D 1 205 ? 43.682 -39.295 55.258 1.00 41.83 185 GLY D N 1
ATOM 8846 C CA . GLY D 1 205 ? 42.342 -39.205 55.816 1.00 45.16 185 GLY D CA 1
ATOM 8847 C C . GLY D 1 205 ? 42.316 -39.197 57.331 1.00 50.59 185 GLY D C 1
ATOM 8848 O O . GLY D 1 205 ? 41.361 -38.702 57.937 1.00 46.32 185 GLY D O 1
ATOM 8849 N N . ASN D 1 206 ? 43.360 -39.741 57.968 1.00 49.84 186 ASN D N 1
ATOM 8850 C CA . ASN D 1 206 ? 43.414 -39.761 59.425 1.00 53.50 186 ASN D CA 1
ATOM 8851 C C . ASN D 1 206 ? 43.431 -38.364 60.021 1.00 52.71 186 ASN D C 1
ATOM 8852 O O . ASN D 1 206 ? 43.071 -38.196 61.192 1.00 47.41 186 ASN D O 1
ATOM 8857 N N . GLY D 1 207 ? 43.836 -37.363 59.248 1.00 52.75 187 GLY D N 1
ATOM 8858 C CA . GLY D 1 207 ? 43.894 -35.992 59.703 1.00 49.15 187 GLY D CA 1
ATOM 8859 C C . GLY D 1 207 ? 42.605 -35.220 59.554 1.00 49.75 187 GLY D C 1
ATOM 8860 O O . GLY D 1 207 ? 42.598 -34.004 59.772 1.00 56.32 187 GLY D O 1
ATOM 8861 N N . GLY D 1 208 ? 41.509 -35.891 59.193 1.00 51.54 188 GLY D N 1
ATOM 8862 C CA . GLY D 1 208 ? 40.256 -35.192 58.968 1.00 49.88 188 GLY D CA 1
ATOM 8863 C C . GLY D 1 208 ? 39.775 -34.403 60.171 1.00 54.70 188 GLY D C 1
ATOM 8864 O O . GLY D 1 208 ? 39.129 -33.362 60.016 1.00 46.60 188 GLY D O 1
ATOM 8865 N N . ASP D 1 209 ? 40.080 -34.876 61.379 1.00 48.52 189 ASP D N 1
ATOM 8866 C CA . ASP D 1 209 ? 39.662 -34.158 62.577 1.00 52.09 189 ASP D CA 1
ATOM 8867 C C . ASP D 1 209 ? 40.618 -33.030 62.957 1.00 51.53 189 ASP D C 1
ATOM 8868 O O . ASP D 1 209 ? 40.369 -32.337 63.950 1.00 52.21 189 ASP D O 1
ATOM 8873 N N . ILE D 1 210 ? 41.677 -32.809 62.176 1.00 47.11 190 ILE D N 1
ATOM 8874 C CA . ILE D 1 210 ? 42.627 -31.735 62.456 1.00 48.55 190 ILE D CA 1
ATOM 8875 C C . ILE D 1 210 ? 42.255 -30.440 61.733 1.00 51.22 190 ILE D C 1
ATOM 8876 O O . ILE D 1 210 ? 42.673 -29.354 62.165 1.00 48.92 190 ILE D O 1
ATOM 8881 N N . LEU D 1 211 ? 41.428 -30.517 60.688 1.00 48.20 191 LEU D N 1
ATOM 8882 C CA . LEU D 1 211 ? 41.009 -29.349 59.915 1.00 46.19 191 LEU D CA 1
ATOM 8883 C C . LEU D 1 211 ? 39.635 -29.671 59.344 1.00 47.39 191 LEU D C 1
ATOM 8884 O O . LEU D 1 211 ? 39.528 -30.542 58.476 1.00 44.20 191 LEU D O 1
ATOM 8889 N N . TYR D 1 212 ? 38.592 -28.986 59.805 1.00 39.53 192 TYR D N 1
ATOM 8890 C CA . TYR D 1 212 ? 37.253 -29.375 59.383 1.00 43.05 192 TYR D CA 1
ATOM 8891 C C . TYR D 1 212 ? 36.292 -28.197 59.482 1.00 43.27 192 TYR D C 1
ATOM 8892 O O . TYR D 1 212 ? 36.581 -27.171 60.102 1.00 43.75 192 TYR D O 1
ATOM 8901 N N . ARG D 1 213 ? 35.138 -28.364 58.840 1.00 43.26 193 ARG D N 1
ATOM 8902 C CA . ARG D 1 213 ? 33.968 -27.526 59.068 1.00 44.49 193 ARG D CA 1
ATOM 8903 C C . ARG D 1 213 ? 32.747 -28.422 58.981 1.00 44.90 193 ARG D C 1
ATOM 8904 O O . ARG D 1 213 ? 32.641 -29.232 58.057 1.00 46.96 193 ARG D O 1
ATOM 8912 N N . ALA D 1 214 ? 31.833 -28.278 59.937 1.00 48.38 194 ALA D N 1
ATOM 8913 C CA . ALA D 1 214 ? 30.690 -29.172 60.008 1.00 50.29 194 ALA D CA 1
ATOM 8914 C C . ALA D 1 214 ? 29.786 -29.005 58.791 1.00 53.37 194 ALA D C 1
ATOM 8915 O O . ALA D 1 214 ? 29.771 -27.967 58.123 1.00 52.84 194 ALA D O 1
ATOM 8917 N N . GLY D 1 215 ? 29.034 -30.061 58.503 1.00 53.18 195 GLY D N 1
ATOM 8918 C CA . GLY D 1 215 ? 28.019 -30.025 57.473 1.00 47.60 195 GLY D CA 1
ATOM 8919 C C . GLY D 1 215 ? 26.756 -30.695 57.963 1.00 50.20 195 GLY D C 1
ATOM 8920 O O . GLY D 1 215 ? 26.211 -30.321 59.007 1.00 51.81 195 GLY D O 1
ATOM 8921 N N . LEU D 1 216 ? 26.286 -31.700 57.222 1.00 47.35 196 LEU D N 1
ATOM 8922 C CA . LEU D 1 216 ? 25.142 -32.474 57.685 1.00 47.03 196 LEU D CA 1
ATOM 8923 C C . LEU D 1 216 ? 25.464 -33.242 58.961 1.00 48.56 196 LEU D C 1
ATOM 8924 O O . LEU D 1 216 ? 24.574 -33.468 59.788 1.00 49.79 196 LEU D O 1
ATOM 8929 N N . ARG D 1 217 ? 26.720 -33.645 59.141 1.00 48.85 197 ARG D N 1
ATOM 8930 C CA . ARG D 1 217 ? 27.159 -34.350 60.336 1.00 52.08 197 ARG D CA 1
ATOM 8931 C C . ARG D 1 217 ? 27.855 -33.386 61.290 1.00 51.26 197 ARG D C 1
ATOM 8932 O O . ARG D 1 217 ? 28.443 -32.386 60.868 1.00 45.24 197 ARG D O 1
ATOM 8940 N N . ASN D 1 218 ? 27.791 -33.699 62.590 1.00 54.89 198 ASN D N 1
ATOM 8941 C CA . ASN D 1 218 ? 28.387 -32.844 63.612 1.00 60.07 198 ASN D CA 1
ATOM 8942 C C . ASN D 1 218 ? 29.315 -33.608 64.554 1.00 56.63 198 ASN D C 1
ATOM 8943 O O . ASN D 1 218 ? 29.588 -33.132 65.661 1.00 62.11 198 ASN D O 1
ATOM 8948 N N . GLU D 1 219 ? 29.808 -34.774 64.140 1.00 54.92 199 GLU D N 1
ATOM 8949 C CA . GLU D 1 219 ? 30.762 -35.554 64.919 1.00 57.29 199 GLU D CA 1
ATOM 8950 C C . GLU D 1 219 ? 31.725 -36.235 63.961 1.00 54.55 199 GLU D C 1
ATOM 8951 O O . GLU D 1 219 ? 31.402 -36.473 62.795 1.00 51.94 199 GLU D O 1
ATOM 8957 N N . ILE D 1 220 ? 32.920 -36.552 64.464 1.00 57.85 200 ILE D N 1
ATOM 8958 C CA . ILE D 1 220 ? 33.919 -37.229 63.643 1.00 59.52 200 ILE D CA 1
ATOM 8959 C C . ILE D 1 220 ? 34.042 -38.675 64.103 1.00 63.95 200 ILE D C 1
ATOM 8960 O O . ILE D 1 220 ? 33.595 -39.598 63.413 1.00 69.95 200 ILE D O 1
ATOM 8965 N N . ASN D 1 221 ? 34.636 -38.890 65.268 1.00 63.76 201 ASN D N 1
ATOM 8966 C CA . ASN D 1 221 ? 34.826 -40.257 65.753 1.00 69.31 201 ASN D CA 1
ATOM 8967 C C . ASN D 1 221 ? 33.852 -40.566 66.875 1.00 62.20 201 ASN D C 1
ATOM 8968 O O . ASN D 1 221 ? 34.241 -41.066 67.937 1.00 70.59 201 ASN D O 1
ATOM 8973 N N . GLY D 1 222 ? 32.573 -40.254 66.669 1.00 63.03 202 GLY D N 1
ATOM 8974 C CA . GLY D 1 222 ? 31.644 -40.172 67.771 1.00 61.92 202 GLY D CA 1
ATOM 8975 C C . GLY D 1 222 ? 31.872 -38.989 68.677 1.00 68.08 202 GLY D C 1
ATOM 8976 O O . GLY D 1 222 ? 31.124 -38.823 69.648 1.00 68.43 202 GLY D O 1
ATOM 8977 N N . VAL D 1 223 ? 32.880 -38.167 68.388 1.00 65.51 203 VAL D N 1
ATOM 8978 C CA . VAL D 1 223 ? 33.196 -36.982 69.172 1.00 63.42 203 VAL D CA 1
ATOM 8979 C C . VAL D 1 223 ? 32.477 -35.793 68.553 1.00 62.59 203 VAL D C 1
ATOM 8980 O O . VAL D 1 223 ? 32.678 -35.485 67.373 1.00 63.57 203 VAL D O 1
ATOM 8984 N N . GLN D 1 224 ? 31.658 -35.111 69.354 1.00 59.25 204 GLN D N 1
ATOM 8985 C CA . GLN D 1 224 ? 30.951 -33.929 68.876 1.00 62.19 204 GLN D CA 1
ATOM 8986 C C . GLN D 1 224 ? 31.933 -32.870 68.387 1.00 59.87 204 GLN D C 1
ATOM 8987 O O . GLN D 1 224 ? 32.936 -32.578 69.045 1.00 57.04 204 GLN D O 1
ATOM 8993 N N . LEU D 1 225 ? 31.640 -32.300 67.221 1.00 61.06 205 LEU D N 1
ATOM 8994 C CA . LEU D 1 225 ? 32.479 -31.249 66.664 1.00 60.05 205 LEU D CA 1
ATOM 8995 C C . LEU D 1 225 ? 32.258 -29.934 67.400 1.00 58.34 205 LEU D C 1
ATOM 8996 O O . LEU D 1 225 ? 31.192 -29.684 67.967 1.00 63.28 205 LEU D O 1
ATOM 9001 N N . VAL D 1 226 ? 33.286 -29.088 67.384 1.00 58.85 206 VAL D N 1
ATOM 9002 C CA . VAL D 1 226 ? 33.195 -27.750 67.956 1.00 56.91 206 VAL D CA 1
ATOM 9003 C C . VAL D 1 226 ? 33.058 -26.753 66.813 1.00 61.18 206 VAL D C 1
ATOM 9004 O O . VAL D 1 226 ? 33.073 -27.139 65.639 1.00 58.55 206 VAL D O 1
ATOM 9008 N N . GLY D 1 227 ? 32.903 -25.468 67.143 1.00 63.19 207 GLY D N 1
ATOM 9009 C CA . GLY D 1 227 ? 32.890 -24.410 66.158 1.00 56.58 207 GLY D CA 1
ATOM 9010 C C . GLY D 1 227 ? 31.517 -23.959 65.706 1.00 64.32 207 GLY D C 1
ATOM 9011 O O . GLY D 1 227 ? 31.414 -22.903 65.065 1.00 64.36 207 GLY D O 1
ATOM 9012 N N . SER D 1 228 ? 30.469 -24.727 66.006 1.00 62.52 208 SER D N 1
ATOM 9013 C CA . SER D 1 228 ? 29.088 -24.361 65.678 1.00 63.12 208 SER D CA 1
ATOM 9014 C C . SER D 1 228 ? 28.917 -24.095 64.182 1.00 57.22 208 SER D C 1
ATOM 9015 O O . SER D 1 228 ? 28.339 -23.088 63.771 1.00 65.26 208 SER D O 1
ATOM 9018 N N . GLY D 1 229 ? 29.426 -25.013 63.360 1.00 57.42 209 GLY D N 1
ATOM 9019 C CA . GLY D 1 229 ? 29.353 -24.870 61.918 1.00 56.97 209 GLY D CA 1
ATOM 9020 C C . GLY D 1 229 ? 30.447 -24.033 61.283 1.00 54.40 209 GLY D C 1
ATOM 9021 O O . GLY D 1 229 ? 30.561 -24.027 60.050 1.00 52.89 209 GLY D O 1
ATOM 9022 N N . LYS D 1 230 ? 31.257 -23.332 62.071 1.00 54.31 210 LYS D N 1
ATOM 9023 C CA . LYS D 1 230 ? 32.334 -22.519 61.529 1.00 51.91 210 LYS D CA 1
ATOM 9024 C C . LYS D 1 230 ? 33.596 -23.358 61.352 1.00 48.16 210 LYS D C 1
ATOM 9025 O O . LYS D 1 230 ? 33.712 -24.471 61.866 1.00 50.62 210 LYS D O 1
ATOM 9031 N N . MET D 1 231 ? 34.554 -22.811 60.610 1.00 44.91 211 MET D N 1
ATOM 9032 C CA . MET D 1 231 ? 35.789 -23.540 60.355 1.00 50.16 211 MET D CA 1
ATOM 9033 C C . MET D 1 231 ? 36.546 -23.769 61.656 1.00 51.11 211 MET D C 1
ATOM 9034 O O . MET D 1 231 ? 36.582 -22.906 62.537 1.00 53.38 211 MET D O 1
ATOM 9039 N N . VAL D 1 232 ? 37.157 -24.943 61.766 1.00 43.91 212 VAL D N 1
ATOM 9040 C CA . VAL D 1 232 ? 37.902 -25.353 62.947 1.00 48.13 212 VAL D CA 1
ATOM 9041 C C . VAL D 1 232 ? 39.224 -25.940 62.477 1.00 49.96 212 VAL D C 1
ATOM 9042 O O . VAL D 1 232 ? 39.261 -26.686 61.491 1.00 48.68 212 VAL D O 1
ATOM 9046 N N . GLN D 1 233 ? 40.312 -25.594 63.167 1.00 46.36 213 GLN D N 1
ATOM 9047 C CA . GLN D 1 233 ? 41.626 -26.105 62.805 1.00 52.23 213 GLN D CA 1
ATOM 9048 C C . GLN D 1 233 ? 42.471 -26.327 64.052 1.00 51.85 213 GLN D C 1
ATOM 9049 O O . GLN D 1 233 ? 42.403 -25.548 65.007 1.00 51.17 213 GLN D O 1
ATOM 9055 N N . ASN D 1 234 ? 43.258 -27.403 64.034 1.00 51.06 214 ASN D N 1
ATOM 9056 C CA . ASN D 1 234 ? 44.351 -27.600 64.989 1.00 52.34 214 ASN D CA 1
ATOM 9057 C C . ASN D 1 234 ? 45.603 -27.056 64.316 1.00 48.53 214 ASN D C 1
ATOM 9058 O O . ASN D 1 234 ? 46.317 -27.771 63.612 1.00 50.53 214 ASN D O 1
ATOM 9063 N N . GLY D 1 235 ? 45.858 -25.762 64.524 1.00 49.02 215 GLY D N 1
ATOM 9064 C CA . GLY D 1 235 ? 46.903 -25.082 63.772 1.00 43.42 215 GLY D CA 1
ATOM 9065 C C . GLY D 1 235 ? 48.252 -25.767 63.851 1.00 53.32 215 GLY D C 1
ATOM 9066 O O . GLY D 1 235 ? 48.968 -25.865 62.851 1.00 54.37 215 GLY D O 1
ATOM 9067 N N . ARG D 1 236 ? 48.616 -26.262 65.039 1.00 53.60 216 ARG D N 1
ATOM 9068 C CA . ARG D 1 236 ? 49.924 -26.890 65.205 1.00 50.48 216 ARG D CA 1
ATOM 9069 C C . ARG D 1 236 ? 50.011 -28.207 64.440 1.00 49.70 216 ARG D C 1
ATOM 9070 O O . ARG D 1 236 ? 51.020 -28.485 63.780 1.00 48.07 216 ARG D O 1
ATOM 9078 N N . GLU D 1 237 ? 48.962 -29.025 64.509 1.00 49.94 217 GLU D N 1
ATOM 9079 C CA . GLU D 1 237 ? 48.972 -30.301 63.800 1.00 55.13 217 GLU D CA 1
ATOM 9080 C C . GLU D 1 237 ? 48.947 -30.101 62.286 1.00 50.55 217 GLU D C 1
ATOM 9081 O O . GLU D 1 237 ? 49.589 -30.856 61.546 1.00 48.91 217 GLU D O 1
ATOM 9087 N N . VAL D 1 238 ? 48.209 -29.097 61.806 1.00 46.72 218 VAL D N 1
ATOM 9088 C CA . VAL D 1 238 ? 48.244 -28.768 60.382 1.00 52.77 218 VAL D CA 1
ATOM 9089 C C . VAL D 1 238 ? 49.657 -28.374 59.976 1.00 51.59 218 VAL D C 1
ATOM 9090 O O . VAL D 1 238 ? 50.231 -28.920 59.025 1.00 52.01 218 VAL D O 1
ATOM 9094 N N . TYR D 1 239 ? 50.226 -27.405 60.698 1.00 48.77 219 TYR D N 1
ATOM 9095 C CA . TYR D 1 239 ? 51.613 -26.991 60.520 1.00 49.67 219 TYR D CA 1
ATOM 9096 C C . TYR D 1 239 ?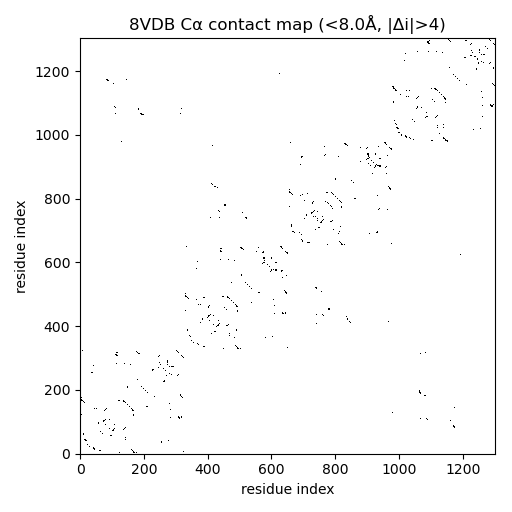 52.553 -28.189 60.468 1.00 52.06 219 TYR D C 1
ATOM 9097 O O . TYR D 1 239 ? 53.369 -28.316 59.548 1.00 55.83 219 TYR D O 1
ATOM 9106 N N . LYS D 1 240 ? 52.452 -29.080 61.458 1.00 51.63 220 LYS D N 1
ATOM 9107 C CA . LYS D 1 240 ? 53.337 -30.240 61.512 1.00 53.48 220 LYS D CA 1
ATOM 9108 C C . LYS D 1 240 ? 53.150 -31.141 60.299 1.00 56.53 220 LYS D C 1
ATOM 9109 O O . LYS D 1 240 ? 54.124 -31.681 59.760 1.00 58.07 220 LYS D O 1
ATOM 9115 N N . TRP D 1 241 ? 51.904 -31.336 59.867 1.00 52.55 221 TRP D N 1
ATOM 9116 C CA . TRP D 1 241 ? 51.662 -32.205 58.721 1.00 53.34 221 TRP D CA 1
ATOM 9117 C C . TRP D 1 241 ? 52.211 -31.591 57.441 1.00 53.26 221 TRP D C 1
ATOM 9118 O O . TRP D 1 241 ? 52.829 -32.287 56.627 1.00 50.66 221 TRP D O 1
ATOM 9129 N N . ALA D 1 242 ? 51.990 -30.292 57.239 1.00 49.40 222 ALA D N 1
ATOM 9130 C CA . ALA D 1 242 ? 52.592 -29.623 56.095 1.00 48.30 222 ALA D CA 1
ATOM 9131 C C . ALA D 1 242 ? 54.107 -29.740 56.141 1.00 49.63 222 ALA D C 1
ATOM 9132 O O . ALA D 1 242 ? 54.748 -30.056 55.130 1.00 46.62 222 ALA D O 1
ATOM 9134 N N . ALA D 1 243 ? 54.694 -29.516 57.322 1.00 50.95 223 ALA D N 1
ATOM 9135 C CA . ALA D 1 243 ? 56.148 -29.469 57.435 1.00 51.69 223 ALA D CA 1
ATOM 9136 C C . ALA D 1 243 ? 56.778 -30.819 57.121 1.00 48.23 223 ALA D C 1
ATOM 9137 O O . ALA D 1 243 ? 57.860 -30.881 56.530 1.00 50.33 223 ALA D O 1
ATOM 9139 N N . ARG D 1 244 ? 56.118 -31.913 57.495 1.00 49.84 224 ARG D N 1
ATOM 9140 C CA . ARG D 1 244 ? 56.691 -33.230 57.249 1.00 52.41 224 ARG D CA 1
ATOM 9141 C C . ARG D 1 244 ? 56.279 -33.829 55.908 1.00 51.14 224 ARG D C 1
ATOM 9142 O O . ARG D 1 244 ? 56.885 -34.819 55.484 1.00 50.74 224 ARG D O 1
ATOM 9150 N N . THR D 1 245 ? 55.297 -33.249 55.215 1.00 49.68 225 THR D N 1
ATOM 9151 C CA . THR D 1 245 ? 54.851 -33.773 53.926 1.00 48.49 225 THR D CA 1
ATOM 9152 C C . THR D 1 245 ? 55.415 -33.004 52.734 1.00 46.02 225 THR D C 1
ATOM 9153 O O . THR D 1 245 ? 55.884 -33.620 51.772 1.00 44.22 225 THR D O 1
ATOM 9157 N N . VAL D 1 246 ? 55.383 -31.669 52.771 1.00 48.57 226 VAL D N 1
ATOM 9158 C CA . VAL D 1 246 ? 55.710 -30.885 51.575 1.00 45.09 226 VAL D CA 1
ATOM 9159 C C . VAL D 1 246 ? 57.158 -31.075 51.121 1.00 49.80 226 VAL D C 1
ATOM 9160 O O . VAL D 1 246 ? 57.375 -31.294 49.918 1.00 50.91 226 VAL D O 1
ATOM 9164 N N . PRO D 1 247 ? 58.180 -30.998 51.996 1.00 49.30 227 PRO D N 1
ATOM 9165 C CA . PRO D 1 247 ? 59.570 -31.141 51.503 1.00 49.03 227 PRO D CA 1
ATOM 9166 C C . PRO D 1 247 ? 59.852 -32.403 50.695 1.00 47.45 227 PRO D C 1
ATOM 9167 O O . PRO D 1 247 ? 60.458 -32.318 49.618 1.00 45.98 227 PRO D O 1
ATOM 9171 N N . GLY D 1 248 ? 59.450 -33.574 51.190 1.00 47.10 228 GLY D N 1
ATOM 9172 C CA . GLY D 1 248 ? 59.707 -34.803 50.453 1.00 46.38 228 GLY D CA 1
ATOM 9173 C C . GLY D 1 248 ? 58.971 -34.872 49.125 1.00 51.37 228 GLY D C 1
ATOM 9174 O O . GLY D 1 248 ? 59.521 -35.342 48.124 1.00 50.46 228 GLY D O 1
ATOM 9175 N N . GLU D 1 249 ? 57.718 -34.411 49.094 1.00 47.66 229 GLU D N 1
ATOM 9176 C CA . GLU D 1 249 ? 56.982 -34.419 47.836 1.00 46.94 229 GLU D CA 1
ATOM 9177 C C . GLU D 1 249 ? 57.460 -33.305 46.912 1.00 48.84 229 GLU D C 1
ATOM 9178 O O . GLU D 1 249 ? 57.388 -33.443 45.684 1.00 44.94 229 GLU D O 1
ATOM 9184 N N . PHE D 1 250 ? 57.933 -32.196 47.486 1.00 44.14 230 PHE D N 1
ATOM 9185 C CA . PHE D 1 250 ? 58.693 -31.206 46.732 1.00 45.24 230 PHE D CA 1
ATOM 9186 C C . PHE D 1 250 ? 59.812 -31.886 45.949 1.00 52.00 230 PHE D C 1
ATOM 9187 O O . PHE D 1 250 ? 59.895 -31.773 44.720 1.00 46.05 230 PHE D O 1
ATOM 9195 N N . GLU D 1 251 ? 60.675 -32.619 46.662 1.00 49.39 231 GLU D N 1
ATOM 9196 C CA . GLU D 1 251 ? 61.779 -33.328 46.023 1.00 47.16 231 GLU D CA 1
ATOM 9197 C C . GLU D 1 251 ? 61.276 -34.332 44.992 1.00 49.75 231 GLU D C 1
ATOM 9198 O O . GLU D 1 251 ? 61.832 -34.439 43.893 1.00 50.96 231 GLU D O 1
ATOM 9204 N N . ARG D 1 252 ? 60.219 -35.074 45.329 1.00 48.03 232 ARG D N 1
ATOM 9205 C CA . ARG D 1 252 ? 59.688 -36.083 44.418 1.00 46.51 232 ARG D CA 1
ATOM 9206 C C . ARG D 1 252 ? 59.180 -35.453 43.128 1.00 50.95 232 ARG D C 1
ATOM 9207 O O . ARG D 1 252 ? 59.322 -36.035 42.044 1.00 51.02 232 ARG D O 1
ATOM 9215 N N . LEU D 1 253 ? 58.575 -34.267 43.224 1.00 51.25 233 LEU D N 1
ATOM 9216 C CA . LEU D 1 253 ? 58.139 -33.554 42.030 1.00 45.37 233 LEU D CA 1
ATOM 9217 C C . LEU D 1 253 ? 59.315 -33.296 41.095 1.00 48.46 233 LEU D C 1
ATOM 9218 O O . LEU D 1 253 ? 59.284 -33.665 39.915 1.00 48.13 233 LEU D O 1
ATOM 9223 N N . LEU D 1 254 ? 60.372 -32.671 41.621 1.00 47.71 234 LEU D N 1
ATOM 9224 C CA . LEU D 1 254 ? 61.537 -32.344 40.805 1.00 51.96 234 LEU D CA 1
ATOM 9225 C C . LEU D 1 254 ? 62.142 -33.592 40.175 1.00 51.75 234 LEU D C 1
ATOM 9226 O O . LEU D 1 254 ? 62.602 -33.560 39.026 1.00 54.90 234 LEU D O 1
ATOM 9231 N N . HIS D 1 255 ? 62.155 -34.700 40.916 1.00 49.68 235 HIS D N 1
ATOM 9232 C CA . HIS D 1 255 ? 62.670 -35.950 40.369 1.00 53.00 235 HIS D CA 1
ATOM 9233 C C . HIS D 1 255 ? 61.809 -36.440 39.214 1.00 56.29 235 HIS D C 1
ATOM 9234 O O . HIS D 1 255 ? 62.330 -36.858 38.172 1.00 57.06 235 HIS D O 1
ATOM 9241 N N . LYS D 1 256 ? 60.484 -36.392 39.378 1.00 53.62 236 LYS D N 1
ATOM 9242 C CA . LYS D 1 256 ? 59.593 -36.874 38.329 1.00 52.92 236 LYS D CA 1
ATOM 9243 C C . LYS D 1 256 ? 59.775 -36.093 37.036 1.00 48.26 236 LYS D C 1
ATOM 9244 O O . LYS D 1 256 ? 59.693 -36.670 35.947 1.00 48.88 236 LYS D O 1
ATOM 9250 N N . ALA D 1 257 ? 60.040 -34.794 37.129 1.00 48.07 237 ALA D N 1
ATOM 9251 C CA . ALA D 1 257 ? 60.180 -33.960 35.944 1.00 48.96 237 ALA D CA 1
ATOM 9252 C C . ALA D 1 257 ? 61.608 -33.900 35.411 1.00 54.80 237 ALA D C 1
ATOM 9253 O O . ALA D 1 257 ? 61.841 -33.237 34.395 1.00 53.55 237 ALA D O 1
ATOM 9255 N N . GLY D 1 258 ? 62.557 -34.568 36.062 1.00 52.35 238 GLY D N 1
ATOM 9256 C CA . GLY D 1 258 ? 63.944 -34.549 35.624 1.00 44.97 238 GLY D CA 1
ATOM 9257 C C . GLY D 1 258 ? 64.639 -33.223 35.850 1.00 53.59 238 GLY D C 1
ATOM 9258 O O . GLY D 1 258 ? 65.447 -32.799 35.014 1.00 57.72 238 GLY D O 1
ATOM 9259 N N . LEU D 1 259 ? 64.364 -32.570 36.976 1.00 54.43 239 LEU D N 1
ATOM 9260 C CA . LEU D 1 259 ? 64.759 -31.189 37.196 1.00 54.63 239 LEU D CA 1
ATOM 9261 C C . LEU D 1 259 ? 65.488 -31.046 38.523 1.00 52.28 239 LEU D C 1
ATOM 9262 O O . LEU D 1 259 ? 65.250 -31.803 39.467 1.00 56.96 239 LEU D O 1
ATOM 9267 N N . SER D 1 260 ? 66.366 -30.052 38.585 1.00 52.03 240 SER D N 1
ATOM 9268 C CA . SER D 1 260 ? 66.986 -29.626 39.827 1.00 55.67 240 SER D CA 1
ATOM 9269 C C . SER D 1 260 ? 66.186 -28.484 40.444 1.00 55.06 240 SER D C 1
ATOM 9270 O O . SER D 1 260 ? 65.329 -27.873 39.802 1.00 53.21 240 SER D O 1
ATOM 9273 N N . SER D 1 261 ? 66.480 -28.188 41.713 1.00 55.23 241 SER D N 1
ATOM 9274 C CA . SER D 1 261 ? 65.867 -27.019 42.335 1.00 57.64 241 SER D CA 1
ATOM 9275 C C . SER D 1 261 ? 66.407 -25.730 41.734 1.00 52.39 241 SER D C 1
ATOM 9276 O O . SER D 1 261 ? 65.728 -24.697 41.765 1.00 51.34 241 SER D O 1
ATOM 9279 N N . ASP D 1 262 ? 67.623 -25.774 41.185 1.00 59.73 242 ASP D N 1
ATOM 9280 C CA . ASP D 1 262 ? 68.175 -24.609 40.506 1.00 57.20 242 ASP D CA 1
ATOM 9281 C C . ASP D 1 262 ? 67.372 -24.252 39.267 1.00 52.46 242 ASP D C 1
ATOM 9282 O O . ASP D 1 262 ? 67.351 -23.088 38.859 1.00 52.96 242 ASP D O 1
ATOM 9287 N N . ASP D 1 263 ? 66.707 -25.234 38.655 1.00 56.05 243 ASP D N 1
ATOM 9288 C CA . ASP D 1 263 ? 65.855 -24.977 37.502 1.00 51.94 243 ASP D CA 1
ATOM 9289 C C . ASP D 1 263 ? 64.490 -24.429 37.888 1.00 48.13 243 ASP D C 1
ATOM 9290 O O . ASP D 1 263 ? 63.709 -24.068 37.002 1.00 53.50 243 ASP D O 1
ATOM 9295 N N . LEU D 1 264 ? 64.175 -24.373 39.175 1.00 49.10 244 LEU D N 1
ATOM 9296 C CA . LEU D 1 264 ? 62.852 -23.963 39.618 1.00 47.71 244 LEU D CA 1
ATOM 9297 C C . LEU D 1 264 ? 62.865 -22.466 39.873 1.00 47.44 244 LEU D C 1
ATOM 9298 O O . LEU D 1 264 ? 63.634 -21.978 40.706 1.00 46.86 244 LEU D O 1
ATOM 9303 N N . ASP D 1 265 ? 62.013 -21.736 39.161 1.00 45.99 245 ASP D N 1
ATOM 9304 C CA . ASP D 1 265 ? 62.049 -20.289 39.302 1.00 49.07 245 ASP D CA 1
ATOM 9305 C C . ASP D 1 265 ? 61.258 -19.828 40.514 1.00 49.66 245 ASP D C 1
ATOM 9306 O O . ASP D 1 265 ? 61.723 -18.968 41.270 1.00 48.78 245 ASP D O 1
ATOM 9311 N N . TRP D 1 266 ? 60.079 -20.397 40.737 1.00 48.66 246 TRP D N 1
ATOM 9312 C CA . TRP D 1 266 ? 59.209 -19.892 41.785 1.00 53.54 246 TRP D CA 1
ATOM 9313 C C . TRP D 1 266 ? 58.501 -21.037 42.491 1.00 48.74 246 TRP D C 1
ATOM 9314 O O . TRP D 1 266 ? 58.074 -22.006 41.857 1.00 46.79 246 TRP D O 1
ATOM 9325 N N . PHE D 1 267 ? 58.382 -20.908 43.807 1.00 51.39 247 PHE D N 1
ATOM 9326 C CA . PHE D 1 267 ? 57.686 -21.872 44.648 1.00 50.97 247 PHE D CA 1
ATOM 9327 C C . PHE D 1 267 ? 56.448 -21.193 45.209 1.00 46.88 247 PHE D C 1
ATOM 9328 O O . PHE D 1 267 ? 56.558 -20.219 45.960 1.00 45.75 247 PHE D O 1
ATOM 9336 N N . VAL D 1 268 ? 55.278 -21.702 44.836 1.00 44.91 248 VAL D N 1
ATOM 9337 C CA . VAL D 1 268 ? 54.011 -21.104 45.249 1.00 45.83 248 VAL D CA 1
ATOM 9338 C C . VAL D 1 268 ? 53.218 -22.099 46.085 1.00 48.56 248 VAL D C 1
ATOM 9339 O O . VAL D 1 268 ? 52.275 -22.730 45.580 1.00 43.61 248 VAL D O 1
ATOM 9343 N N . PRO D 1 269 ? 53.552 -22.266 47.358 1.00 47.45 249 PRO D N 1
ATOM 9344 C CA . PRO D 1 269 ? 52.733 -23.111 48.227 1.00 47.50 249 PRO D CA 1
ATOM 9345 C C . PRO D 1 269 ? 51.418 -22.423 48.546 1.00 46.80 249 PRO D C 1
ATOM 9346 O O . PRO D 1 269 ? 51.212 -21.238 48.269 1.00 43.78 249 PRO D O 1
ATOM 9350 N N . HIS D 1 270 ? 50.514 -23.198 49.136 1.00 45.02 250 HIS D N 1
ATOM 9351 C CA . HIS D 1 270 ? 49.290 -22.632 49.679 1.00 46.62 250 HIS D CA 1
ATOM 9352 C C . HIS D 1 270 ? 49.646 -21.601 50.747 1.00 47.80 250 HIS D C 1
ATOM 9353 O O . HIS D 1 270 ? 50.393 -21.897 51.685 1.00 49.91 250 HIS D O 1
ATOM 9360 N N . SER D 1 271 ? 49.138 -20.380 50.585 1.00 44.67 251 SER D N 1
ATOM 9361 C CA . SER D 1 271 ? 49.476 -19.270 51.477 1.00 46.15 251 SER D CA 1
ATOM 9362 C C . SER D 1 271 ? 48.573 -19.315 52.711 1.00 51.01 251 SER D C 1
ATOM 9363 O O . SER D 1 271 ? 47.639 -18.526 52.880 1.00 49.51 251 SER D O 1
ATOM 9366 N N . ALA D 1 272 ? 48.872 -20.267 53.592 1.00 49.46 252 ALA D N 1
ATOM 9367 C CA . ALA D 1 272 ? 48.131 -20.376 54.841 1.00 50.97 252 ALA D CA 1
ATOM 9368 C C . ALA D 1 272 ? 48.738 -19.521 55.944 1.00 52.21 252 ALA D C 1
ATOM 9369 O O . ALA D 1 272 ? 48.006 -18.945 56.756 1.00 57.59 252 ALA D O 1
ATOM 9371 N N . ASN D 1 273 ? 50.063 -19.407 55.964 1.00 51.99 253 ASN D N 1
ATOM 9372 C CA . ASN D 1 273 ? 50.781 -18.864 57.109 1.00 51.82 253 ASN D CA 1
ATOM 9373 C C . ASN D 1 273 ? 52.239 -18.647 56.722 1.00 49.32 253 ASN D C 1
ATOM 9374 O O . ASN D 1 273 ? 52.921 -19.599 56.329 1.00 46.82 253 ASN D O 1
ATOM 9379 N N . LEU D 1 274 ? 52.727 -17.406 56.829 1.00 49.18 254 LEU D N 1
ATOM 9380 C CA . LEU D 1 274 ? 54.076 -17.099 56.353 1.00 51.92 254 LEU D CA 1
ATOM 9381 C C . LEU D 1 274 ? 55.138 -17.878 57.123 1.00 52.68 254 LEU D C 1
ATOM 9382 O O . LEU D 1 274 ? 56.131 -18.326 56.536 1.00 52.76 254 LEU D O 1
ATOM 9387 N N . ARG D 1 275 ? 54.954 -18.045 58.437 1.00 51.26 255 ARG D N 1
ATOM 9388 C CA . ARG D 1 275 ? 55.915 -18.817 59.223 1.00 53.05 255 ARG D CA 1
ATOM 9389 C C . ARG D 1 275 ? 55.937 -20.276 58.784 1.00 53.05 255 ARG D C 1
ATOM 9390 O O . ARG D 1 275 ? 57.008 -20.888 58.694 1.00 52.15 255 ARG D O 1
ATOM 9398 N N . MET D 1 276 ? 54.761 -20.851 58.523 1.00 52.05 256 MET D N 1
ATOM 9399 C CA . MET D 1 276 ? 54.698 -22.201 57.972 1.00 51.63 256 MET D CA 1
ATOM 9400 C C . MET D 1 276 ? 55.457 -22.286 56.657 1.00 51.11 256 MET D C 1
ATOM 9401 O O . MET D 1 276 ? 56.246 -23.214 56.438 1.00 54.49 256 MET D O 1
ATOM 9406 N N . ILE D 1 277 ? 55.253 -21.306 55.781 1.00 48.92 257 ILE D N 1
ATOM 9407 C CA . ILE D 1 277 ? 55.954 -21.290 54.506 1.00 48.34 257 ILE D CA 1
ATOM 9408 C C . ILE D 1 277 ? 57.452 -21.122 54.731 1.00 45.33 257 ILE D C 1
ATOM 9409 O O . ILE D 1 277 ? 58.269 -21.803 54.100 1.00 45.58 257 ILE D O 1
ATOM 9414 N N . GLU D 1 278 ? 57.836 -20.228 55.647 1.00 46.28 258 GLU D N 1
ATOM 9415 C CA . GLU D 1 278 ? 59.245 -20.102 56.011 1.00 49.05 258 GLU D CA 1
ATOM 9416 C C . GLU D 1 278 ? 59.801 -21.425 56.508 1.00 49.02 258 GLU D C 1
ATOM 9417 O O . GLU D 1 278 ? 60.861 -21.877 56.059 1.00 47.41 258 GLU D O 1
ATOM 9423 N N . SER D 1 279 ? 59.088 -22.063 57.437 1.00 48.80 259 SER D N 1
ATOM 9424 C CA . SER D 1 279 ? 59.522 -23.357 57.947 1.00 48.96 259 SER D CA 1
ATOM 9425 C C . SER D 1 279 ? 59.660 -24.371 56.821 1.00 49.38 259 SER D C 1
ATOM 9426 O O . SER D 1 279 ? 60.689 -25.045 56.698 1.00 53.65 259 SER D O 1
ATOM 9429 N N . ILE D 1 280 ? 58.627 -24.491 55.985 1.00 48.17 260 ILE D N 1
ATOM 9430 C CA . ILE D 1 280 ? 58.697 -25.401 54.846 1.00 49.11 260 ILE D CA 1
ATOM 9431 C C . ILE D 1 280 ? 59.913 -25.079 53.992 1.00 51.67 260 ILE D C 1
ATOM 9432 O O . ILE D 1 280 ? 60.589 -25.978 53.476 1.00 48.94 260 ILE D O 1
ATOM 9437 N N . CYS D 1 281 ? 60.219 -23.786 53.846 1.00 51.78 261 CYS D N 1
ATOM 9438 C CA . CYS D 1 281 ? 61.312 -23.369 52.978 1.00 52.27 261 CYS D CA 1
ATOM 9439 C C . CYS D 1 281 ? 62.670 -23.742 53.558 1.00 55.48 261 CYS D C 1
ATOM 9440 O O . CYS D 1 281 ? 63.642 -23.872 52.808 1.00 59.12 261 CYS D O 1
ATOM 9443 N N . GLU D 1 282 ? 62.765 -23.897 54.880 1.00 59.27 262 GLU D N 1
ATOM 9444 C CA . GLU D 1 282 ? 64.014 -24.367 55.471 1.00 57.01 262 GLU D CA 1
ATOM 9445 C C . GLU D 1 282 ? 64.130 -25.883 55.398 1.00 58.51 262 GLU D C 1
ATOM 9446 O O . GLU D 1 282 ? 65.197 -26.406 55.059 1.00 61.65 262 GLU D O 1
ATOM 9452 N N . LYS D 1 283 ? 63.049 -26.606 55.712 1.00 57.22 263 LYS D N 1
ATOM 9453 C CA . LYS D 1 283 ? 63.112 -28.065 55.713 1.00 61.07 263 LYS D CA 1
ATOM 9454 C C . LYS D 1 283 ? 63.331 -28.599 54.303 1.00 62.22 263 LYS D C 1
ATOM 9455 O O . LYS D 1 283 ? 64.207 -29.441 54.075 1.00 70.33 263 LYS D O 1
ATOM 9461 N N . THR D 1 284 ? 62.545 -28.127 53.347 1.00 62.84 264 THR D N 1
ATOM 9462 C CA . THR D 1 284 ? 62.971 -28.241 51.966 1.00 61.45 264 THR D CA 1
ATOM 9463 C C . THR D 1 284 ? 64.209 -27.375 51.789 1.00 74.76 264 THR D C 1
ATOM 9464 O O . THR D 1 284 ? 64.305 -26.308 52.400 1.00 76.34 264 THR D O 1
ATOM 9468 N N . PRO D 1 285 ? 65.175 -27.801 51.024 1.00 75.37 265 PRO D N 1
ATOM 9469 C CA . PRO D 1 285 ? 66.191 -26.840 50.588 1.00 75.48 265 PRO D CA 1
ATOM 9470 C C . PRO D 1 285 ? 65.651 -25.949 49.476 1.00 72.55 265 PRO D C 1
ATOM 9471 O O . PRO D 1 285 ? 65.863 -26.247 48.298 1.00 74.20 265 PRO D O 1
ATOM 9475 N N . PHE D 1 286 ? 64.933 -24.871 49.823 1.00 69.85 266 PHE D N 1
ATOM 9476 C CA . PHE D 1 286 ? 64.512 -23.879 48.812 1.00 68.36 266 PHE D CA 1
ATOM 9477 C C . PHE D 1 286 ? 64.411 -22.473 49.389 1.00 63.78 266 PHE D C 1
ATOM 9478 O O . PHE D 1 286 ? 63.823 -22.301 50.468 1.00 63.98 266 PHE D O 1
ATOM 9486 N N . PRO D 1 287 ? 64.935 -21.462 48.694 1.00 58.13 267 PRO D N 1
ATOM 9487 C CA . PRO D 1 287 ? 65.011 -20.121 49.285 1.00 57.79 267 PRO D CA 1
ATOM 9488 C C . PRO D 1 287 ? 63.680 -19.392 49.280 1.00 60.15 267 PRO D C 1
ATOM 9489 O O . PRO D 1 287 ? 62.903 -19.458 48.324 1.00 60.47 267 PRO D O 1
ATOM 9493 N N . ILE D 1 288 ? 63.447 -18.651 50.360 1.00 57.80 268 ILE D N 1
ATOM 9494 C CA . ILE D 1 288 ? 62.231 -17.859 50.483 1.00 53.81 268 ILE D CA 1
ATOM 9495 C C . ILE D 1 288 ? 62.133 -16.782 49.413 1.00 61.08 268 ILE D C 1
ATOM 9496 O O . ILE D 1 288 ? 61.027 -16.360 49.046 1.00 59.26 268 ILE D O 1
ATOM 9501 N N . GLU D 1 289 ? 63.267 -16.302 48.904 1.00 57.77 269 GLU D N 1
ATOM 9502 C CA . GLU D 1 289 ? 63.213 -15.255 47.892 1.00 54.80 269 GLU D CA 1
ATOM 9503 C C . GLU D 1 289 ? 62.722 -15.781 46.552 1.00 55.44 269 GLU D C 1
ATOM 9504 O O . GLU D 1 289 ? 62.343 -14.983 45.688 1.00 62.36 269 GLU D O 1
ATOM 9506 N N . LYS D 1 290 ? 62.734 -17.098 46.352 1.00 55.28 270 LYS D N 1
ATOM 9507 C CA . LYS D 1 290 ? 62.131 -17.710 45.178 1.00 55.30 270 LYS D CA 1
ATOM 9508 C C . LYS D 1 290 ? 60.727 -18.234 45.475 1.00 53.26 270 LYS D C 1
ATOM 9509 O O . LYS D 1 290 ? 60.243 -19.134 44.779 1.00 47.18 270 LYS D O 1
ATOM 9515 N N . THR D 1 291 ? 60.062 -17.674 46.486 1.00 51.67 271 THR D N 1
ATOM 9516 C CA . THR D 1 291 ? 58.767 -18.156 46.951 1.00 51.33 271 THR D CA 1
ATOM 9517 C C . THR D 1 291 ? 57.736 -17.036 46.872 1.00 48.29 271 THR D C 1
ATOM 9518 O O . THR D 1 291 ? 57.914 -15.975 47.483 1.00 45.31 271 THR D O 1
ATOM 9522 N N . LEU D 1 292 ? 56.655 -17.280 46.134 1.00 47.74 272 LEU D N 1
ATOM 9523 C CA . LEU D 1 292 ? 55.579 -16.310 45.973 1.00 39.92 272 LEU D CA 1
ATOM 9524 C C . LEU D 1 292 ? 54.479 -16.566 46.994 1.00 45.55 272 LEU D C 1
ATOM 9525 O O . LEU D 1 292 ? 54.068 -17.713 47.204 1.00 46.92 272 LEU D O 1
ATOM 9530 N N . THR D 1 293 ? 54.003 -15.499 47.628 1.00 42.56 273 THR D N 1
ATOM 9531 C CA . THR D 1 293 ? 52.950 -15.599 48.624 1.00 45.80 273 THR D CA 1
ATOM 9532 C C . THR D 1 293 ? 51.903 -14.526 48.379 1.00 45.67 273 THR D C 1
ATOM 9533 O O . THR D 1 293 ? 52.088 -13.606 47.580 1.00 44.54 273 THR D O 1
ATOM 9537 N N . SER D 1 294 ? 50.790 -14.662 49.089 1.00 42.72 274 SER D N 1
ATOM 9538 C CA . SER D 1 294 ? 49.719 -13.679 49.030 1.00 46.63 274 SER D CA 1
ATOM 9539 C C . SER D 1 294 ? 49.150 -13.424 50.415 1.00 45.39 274 SER D C 1
ATOM 9540 O O . SER D 1 294 ? 48.099 -12.781 50.537 1.00 48.92 274 SER D O 1
ATOM 9543 N N . VAL D 1 295 ? 49.830 -13.894 51.458 1.00 50.72 275 VAL D N 1
ATOM 9544 C CA . VAL D 1 295 ? 49.252 -13.944 52.786 1.00 51.16 275 VAL D CA 1
ATOM 9545 C C . VAL D 1 295 ? 49.231 -12.583 53.472 1.00 52.27 275 VAL D C 1
ATOM 9546 O O . VAL D 1 295 ? 48.420 -12.373 54.377 1.00 51.86 275 VAL D O 1
ATOM 9550 N N . GLU D 1 296 ? 50.078 -11.637 53.054 1.00 54.21 276 GLU D N 1
ATOM 9551 C CA . GLU D 1 296 ? 50.270 -10.431 53.858 1.00 56.44 276 GLU D CA 1
ATOM 9552 C C . GLU D 1 296 ? 49.055 -9.511 53.809 1.00 57.43 276 GLU D C 1
ATOM 9553 O O . GLU D 1 296 ? 48.655 -8.950 54.836 1.00 58.89 276 GLU D O 1
ATOM 9559 N N . HIS D 1 297 ? 48.460 -9.330 52.632 1.00 53.90 277 HIS D N 1
ATOM 9560 C CA . HIS D 1 297 ? 47.353 -8.399 52.474 1.00 52.96 277 HIS D CA 1
ATOM 9561 C C . HIS D 1 297 ? 46.049 -9.075 52.082 1.00 51.56 277 HIS D C 1
ATOM 9562 O O . HIS D 1 297 ? 45.059 -8.380 51.829 1.00 51.20 277 HIS D O 1
ATOM 9569 N N . TYR D 1 298 ? 46.017 -10.403 52.020 1.00 49.92 278 TYR D N 1
ATOM 9570 C CA . TYR D 1 298 ? 44.800 -11.121 51.686 1.00 51.53 278 TYR D CA 1
ATOM 9571 C C . TYR D 1 298 ? 44.508 -12.254 52.653 1.00 52.55 278 TYR D C 1
ATOM 9572 O O . TYR D 1 298 ? 43.458 -12.895 52.532 1.00 47.42 278 TYR D O 1
ATOM 9581 N N . GLY D 1 299 ? 45.396 -12.503 53.614 1.00 52.38 279 GLY D N 1
ATOM 9582 C CA . GLY D 1 299 ? 45.202 -13.571 54.563 1.00 46.61 279 GLY D CA 1
ATOM 9583 C C . GLY D 1 299 ? 45.315 -14.926 53.892 1.00 46.78 279 GLY D C 1
ATOM 9584 O O . GLY D 1 299 ? 45.988 -15.102 52.870 1.00 44.38 279 GLY D O 1
ATOM 9585 N N . ASN D 1 300 ? 44.648 -15.902 54.492 1.00 44.33 280 ASN D N 1
ATOM 9586 C CA . ASN D 1 300 ? 44.577 -17.251 53.953 1.00 48.91 280 ASN D CA 1
ATOM 9587 C C . ASN D 1 300 ? 43.231 -17.381 53.247 1.00 44.81 280 ASN D C 1
ATOM 9588 O O . ASN D 1 300 ? 42.175 -17.286 53.882 1.00 43.08 280 ASN D O 1
ATOM 9593 N N . THR D 1 301 ? 43.271 -17.563 51.927 1.00 43.58 281 THR D N 1
ATOM 9594 C CA . THR D 1 301 ? 42.065 -17.624 51.113 1.00 42.72 281 THR D CA 1
ATOM 9595 C C . THR D 1 301 ? 41.792 -19.038 50.612 1.00 40.48 281 THR D C 1
ATOM 9596 O O . THR D 1 301 ? 41.114 -19.220 49.599 1.00 48.71 281 THR D O 1
ATOM 9600 N N . SER D 1 302 ? 42.307 -20.043 51.318 1.00 44.40 282 SER D N 1
ATOM 9601 C CA . SER D 1 302 ? 42.045 -21.455 51.010 1.00 42.39 282 SER D CA 1
ATOM 9602 C C . SER D 1 302 ? 42.465 -21.702 49.562 1.00 43.48 282 SER D C 1
ATOM 9603 O O . SER D 1 302 ? 43.600 -21.358 49.194 1.00 41.54 282 SER D O 1
ATOM 9606 N N . SER D 1 303 ? 41.596 -22.256 48.715 1.00 40.01 283 SER D N 1
ATOM 9607 C CA . SER D 1 303 ? 41.976 -22.634 47.360 1.00 40.48 283 SER D CA 1
ATOM 9608 C C . SER D 1 303 ? 42.372 -21.437 46.502 1.00 41.98 283 SER D C 1
ATOM 9609 O O . SER D 1 303 ? 42.950 -21.625 45.427 1.00 38.76 283 SER D O 1
ATOM 9612 N N . VAL D 1 304 ? 42.083 -20.215 46.942 1.00 36.95 284 VAL D N 1
ATOM 9613 C CA . VAL D 1 304 ? 42.456 -19.053 46.145 1.00 45.65 284 VAL D CA 1
ATOM 9614 C C . VAL D 1 304 ? 43.861 -18.547 46.456 1.00 44.75 284 VAL D C 1
ATOM 9615 O O . VAL D 1 304 ? 44.417 -17.771 45.663 1.00 47.02 284 VAL D O 1
ATOM 9619 N N . SER D 1 305 ? 44.454 -18.976 47.573 1.00 42.09 285 SER D N 1
ATOM 9620 C CA . SER D 1 305 ? 45.736 -18.425 48.006 1.00 43.87 285 SER D CA 1
ATOM 9621 C C . SER D 1 305 ? 46.781 -18.467 46.898 1.00 39.74 285 SER D C 1
ATOM 9622 O O . SER D 1 305 ? 47.522 -17.499 46.699 1.00 38.96 285 SER D O 1
ATOM 9625 N N . ILE D 1 306 ? 46.833 -19.569 46.145 1.00 41.01 286 ILE D N 1
ATOM 9626 C CA . ILE D 1 306 ? 47.879 -19.737 45.142 1.00 40.36 286 ILE D CA 1
ATOM 9627 C C . ILE D 1 306 ? 47.647 -18.810 43.952 1.00 44.32 286 ILE D C 1
ATOM 9628 O O . ILE D 1 306 ? 48.599 -18.238 43.408 1.00 39.47 286 ILE D O 1
ATOM 9633 N N . VAL D 1 307 ? 46.389 -18.637 43.532 1.00 40.62 287 VAL D N 1
ATOM 9634 C CA . VAL D 1 307 ? 46.109 -17.743 42.408 1.00 39.91 287 VAL D CA 1
ATOM 9635 C C . VAL D 1 307 ? 46.488 -16.315 42.765 1.00 38.29 287 VAL D C 1
ATOM 9636 O O . VAL D 1 307 ? 47.115 -15.603 41.974 1.00 40.33 287 VAL D O 1
ATOM 9640 N N . LEU D 1 308 ? 46.090 -15.871 43.957 1.00 34.87 288 LEU D N 1
ATOM 9641 C CA . LEU D 1 308 ? 46.463 -14.540 44.418 1.00 41.78 288 LEU D CA 1
ATOM 9642 C C . LEU D 1 308 ? 47.975 -14.356 44.401 1.00 44.49 288 LEU D C 1
ATOM 9643 O O . LEU D 1 308 ? 48.479 -13.320 43.953 1.00 49.53 288 LEU D O 1
ATOM 9648 N N . ALA D 1 309 ? 48.719 -15.354 44.893 1.00 44.07 289 ALA D N 1
ATOM 9649 C CA . ALA D 1 309 ? 50.175 -15.246 44.888 1.00 44.87 289 ALA D CA 1
ATOM 9650 C C . ALA D 1 309 ? 50.707 -15.106 43.469 1.00 47.45 289 ALA D C 1
ATOM 9651 O O . ALA D 1 309 ? 51.645 -14.337 43.220 1.00 40.02 289 ALA D O 1
ATOM 9653 N N . LEU D 1 310 ? 50.106 -15.829 42.521 1.00 46.02 290 LEU D N 1
ATOM 9654 C CA . LEU D 1 310 ? 50.573 -15.775 41.141 1.00 49.13 290 LEU D CA 1
ATOM 9655 C C . LEU D 1 310 ? 50.283 -14.418 40.508 1.00 50.99 290 LEU D C 1
ATOM 9656 O O . LEU D 1 310 ? 51.133 -13.859 39.802 1.00 46.11 290 LEU D O 1
ATOM 9661 N N . ASP D 1 311 ? 49.091 -13.872 40.753 1.00 50.70 291 ASP D N 1
ATOM 9662 C CA . ASP D 1 311 ? 48.702 -12.628 40.099 1.00 46.18 291 ASP D CA 1
ATOM 9663 C C . ASP D 1 311 ? 49.463 -11.443 40.674 1.00 49.36 291 ASP D C 1
ATOM 9664 O O . ASP D 1 311 ? 49.885 -10.549 39.929 1.00 51.96 291 ASP D O 1
ATOM 9669 N N . LEU D 1 312 ? 49.662 -11.416 41.993 1.00 49.77 292 LEU D N 1
ATOM 9670 C CA . LEU D 1 312 ? 50.560 -10.416 42.558 1.00 51.09 292 LEU D CA 1
ATOM 9671 C C . LEU D 1 312 ? 51.921 -10.480 41.885 1.00 47.54 292 LEU D C 1
ATOM 9672 O O . LEU D 1 312 ? 52.510 -9.444 41.551 1.00 52.86 292 LEU D O 1
ATOM 9677 N N . ALA D 1 313 ? 52.420 -11.695 41.643 1.00 46.65 293 ALA D N 1
ATOM 9678 C CA . ALA D 1 313 ? 53.723 -11.847 41.004 1.00 51.43 293 ALA D CA 1
ATOM 9679 C C . ALA D 1 313 ? 53.683 -11.426 39.539 1.00 51.82 293 ALA D C 1
ATOM 9680 O O . ALA D 1 313 ? 54.657 -10.865 39.022 1.00 50.88 293 ALA D O 1
ATOM 9682 N N . VAL D 1 314 ? 52.574 -11.704 38.849 1.00 50.85 294 VAL D N 1
ATOM 9683 C CA . VAL D 1 314 ? 52.433 -11.278 37.461 1.00 53.29 294 VAL D CA 1
ATOM 9684 C C . VAL D 1 314 ? 52.395 -9.759 37.379 1.00 51.43 294 VAL D C 1
ATOM 9685 O O . VAL D 1 314 ? 53.068 -9.150 36.541 1.00 49.93 294 VAL D O 1
ATOM 9689 N N . LYS D 1 315 ? 51.612 -9.124 38.256 1.00 52.53 295 LYS D N 1
ATOM 9690 C CA . LYS D 1 315 ? 51.513 -7.668 38.240 1.00 51.78 295 LYS D CA 1
ATOM 9691 C C . LYS D 1 315 ? 52.832 -7.005 38.616 1.00 55.61 295 LYS D C 1
ATOM 9692 O O . LYS D 1 315 ? 53.102 -5.880 38.176 1.00 58.20 295 LYS D O 1
ATOM 9698 N N . ALA D 1 316 ? 53.671 -7.682 39.400 1.00 49.85 296 ALA D N 1
ATOM 9699 C CA . ALA D 1 316 ? 54.928 -7.106 39.866 1.00 52.39 296 ALA D CA 1
ATOM 9700 C C . ALA D 1 316 ? 56.102 -7.356 38.928 1.00 52.94 296 ALA D C 1
ATOM 9701 O O . ALA D 1 316 ? 57.211 -6.894 39.216 1.00 56.74 296 ALA D O 1
ATOM 9703 N N . GLY D 1 317 ? 55.902 -8.069 37.825 1.00 49.62 297 GLY D N 1
ATOM 9704 C CA . GLY D 1 317 ? 57.002 -8.362 36.933 1.00 45.24 297 GLY D CA 1
ATOM 9705 C C . GLY D 1 317 ? 57.878 -9.525 37.346 1.00 47.36 297 GLY D C 1
ATOM 9706 O O . GLY D 1 317 ? 58.809 -9.866 36.608 1.00 47.51 297 GLY D O 1
ATOM 9707 N N . LYS D 1 318 ? 57.606 -10.157 38.490 1.00 53.57 298 LYS D N 1
ATOM 9708 C CA . LYS D 1 318 ? 58.447 -11.262 38.939 1.00 47.56 298 LYS D CA 1
ATOM 9709 C C . LYS D 1 318 ? 58.182 -12.536 38.147 1.00 47.03 298 LYS D C 1
ATOM 9710 O O . LYS D 1 318 ? 59.113 -13.309 37.896 1.00 50.09 298 LYS D O 1
ATOM 9716 N N . LEU D 1 319 ? 56.937 -12.764 37.736 1.00 50.99 299 LEU D N 1
ATOM 9717 C CA . LEU D 1 319 ? 56.536 -13.993 37.062 1.00 48.85 299 LEU D CA 1
ATOM 9718 C C . LEU D 1 319 ? 56.450 -13.740 35.562 1.00 47.62 299 LEU D C 1
ATOM 9719 O O . LEU D 1 319 ? 55.643 -12.919 35.114 1.00 58.73 299 LEU D O 1
ATOM 9724 N N . LYS D 1 320 ? 57.270 -14.453 34.790 1.00 50.36 300 LYS D N 1
ATOM 9725 C CA . LYS D 1 320 ? 57.419 -14.196 33.363 1.00 55.23 300 LYS D CA 1
ATOM 9726 C C . LYS D 1 320 ? 57.179 -15.476 32.570 1.00 54.17 300 LYS D C 1
ATOM 9727 O O . LYS D 1 320 ? 57.243 -16.586 33.107 1.00 55.33 300 LYS D O 1
ATOM 9729 N N . LYS D 1 321 ? 56.906 -15.303 31.276 1.00 47.14 301 LYS D N 1
ATOM 9730 C CA . LYS D 1 321 ? 56.591 -16.432 30.410 1.00 52.28 301 LYS D CA 1
ATOM 9731 C C . LYS D 1 321 ? 57.737 -17.436 30.375 1.00 53.46 301 LYS D C 1
ATOM 9732 O O . LYS D 1 321 ? 58.913 -17.065 30.368 1.00 53.31 301 LYS D O 1
ATOM 9734 N N . ASP D 1 322 ? 57.373 -18.721 30.383 1.00 59.13 302 ASP D N 1
ATOM 9735 C CA . ASP D 1 322 ? 58.237 -19.902 30.241 1.00 57.92 302 ASP D CA 1
ATOM 9736 C C . ASP D 1 322 ? 59.030 -20.238 31.500 1.00 53.85 302 ASP D C 1
ATOM 9737 O O . ASP D 1 322 ? 59.916 -21.108 31.444 1.00 55.44 302 ASP D O 1
ATOM 9742 N N . GLN D 1 323 ? 58.749 -19.598 32.631 1.00 49.96 303 GLN D N 1
ATOM 9743 C CA . GLN D 1 323 ? 59.422 -19.947 33.873 1.00 51.39 303 GLN D CA 1
ATOM 9744 C C . GLN D 1 323 ? 58.819 -21.212 34.481 1.00 51.05 303 GLN D C 1
ATOM 9745 O O . GLN D 1 323 ? 57.652 -21.545 34.252 1.00 51.16 303 GLN D O 1
ATOM 9751 N N . ILE D 1 324 ? 59.631 -21.921 35.263 1.00 49.48 304 ILE D N 1
ATOM 9752 C CA . ILE D 1 324 ? 59.202 -23.152 35.922 1.00 48.58 304 ILE D CA 1
ATOM 9753 C C . ILE D 1 324 ? 58.668 -22.810 37.307 1.00 48.61 304 ILE D C 1
ATOM 9754 O O . ILE D 1 324 ? 59.362 -22.178 38.113 1.00 48.92 304 ILE D O 1
ATOM 9759 N N . VAL D 1 325 ? 57.438 -23.236 37.589 1.00 47.73 305 VAL D N 1
ATOM 9760 C CA . VAL D 1 325 ? 56.748 -22.897 38.827 1.00 48.33 305 VAL D CA 1
ATOM 9761 C C . VAL D 1 325 ? 56.266 -24.180 39.486 1.00 44.88 305 VAL D C 1
ATOM 9762 O O . VAL D 1 325 ? 55.841 -25.119 38.803 1.00 43.27 305 VAL D O 1
ATOM 9766 N N . LEU D 1 326 ? 56.347 -24.224 40.813 1.00 46.75 306 LEU D N 1
ATOM 9767 C CA . LEU D 1 326 ? 55.865 -25.346 41.610 1.00 44.22 306 LEU D CA 1
ATOM 9768 C C . LEU D 1 326 ? 54.715 -24.843 42.469 1.00 43.34 306 LEU D C 1
ATOM 9769 O O . LEU D 1 326 ? 54.930 -24.082 43.419 1.00 44.97 306 LEU D O 1
ATOM 9774 N N . LEU D 1 327 ? 53.499 -25.257 42.131 1.00 40.41 307 LEU D N 1
ATOM 9775 C CA . LEU D 1 327 ? 52.329 -24.990 42.955 1.00 44.52 307 LEU D CA 1
ATOM 9776 C C . LEU D 1 327 ? 52.074 -26.196 43.844 1.00 44.56 307 LEU D C 1
ATOM 9777 O O . LEU D 1 327 ? 51.986 -27.327 43.350 1.00 43.05 307 LEU D O 1
ATOM 9782 N N . PHE D 1 328 ? 51.952 -25.957 45.148 1.00 45.81 308 PHE D N 1
ATOM 9783 C CA . PHE D 1 328 ? 51.719 -27.034 46.111 1.00 48.78 308 PHE D CA 1
ATOM 9784 C C . PHE D 1 328 ? 50.508 -26.671 46.959 1.00 50.61 308 PHE D C 1
ATOM 9785 O O . PHE D 1 328 ? 50.622 -25.976 47.975 1.00 48.83 308 PHE D O 1
ATOM 9793 N N . GLY D 1 329 ? 49.342 -27.156 46.540 1.00 38.52 309 GLY D N 1
ATOM 9794 C CA . GLY D 1 329 ? 48.123 -26.936 47.284 1.00 43.41 309 GLY D CA 1
ATOM 9795 C C . GLY D 1 329 ? 47.864 -28.105 48.211 1.00 41.02 309 GLY D C 1
ATOM 9796 O O . GLY D 1 329 ? 47.870 -29.260 47.784 1.00 37.59 309 GLY D O 1
ATOM 9797 N N . PHE D 1 330 ? 47.642 -27.794 49.485 1.00 36.63 310 PHE D N 1
ATOM 9798 C CA . PHE D 1 330 ? 47.330 -28.776 50.507 1.00 41.13 310 PHE D CA 1
ATOM 9799 C C . PHE D 1 330 ? 46.254 -28.191 51.402 1.00 41.52 310 PHE D C 1
ATOM 9800 O O . PHE D 1 330 ? 46.154 -26.974 51.549 1.00 39.68 310 PHE D O 1
ATOM 9808 N N . GLY D 1 331 ? 45.461 -29.056 52.010 1.00 46.35 311 GLY D N 1
ATOM 9809 C CA . GLY D 1 331 ? 44.455 -28.568 52.924 1.00 44.78 311 GLY D CA 1
ATOM 9810 C C . GLY D 1 331 ? 43.706 -29.684 53.604 1.00 46.01 311 GLY D C 1
ATOM 9811 O O . GLY D 1 331 ? 44.182 -30.820 53.685 1.00 45.55 311 GLY D O 1
ATOM 9812 N N . GLY D 1 332 ? 42.523 -29.327 54.098 1.00 45.13 312 GLY D N 1
ATOM 9813 C CA . GLY D 1 332 ? 41.628 -30.255 54.761 1.00 47.27 312 GLY D CA 1
ATOM 9814 C C . GLY D 1 332 ? 41.470 -31.576 54.037 1.00 49.40 312 GLY D C 1
ATOM 9815 O O . GLY D 1 332 ? 41.497 -31.634 52.802 1.00 44.01 312 GLY D O 1
ATOM 9816 N N . GLY D 1 333 ? 41.308 -32.644 54.809 1.00 49.20 313 GLY D N 1
ATOM 9817 C CA . GLY D 1 333 ? 41.290 -33.981 54.255 1.00 47.48 313 GLY D CA 1
ATOM 9818 C C . GLY D 1 333 ? 41.927 -35.012 55.165 1.00 47.84 313 GLY D C 1
ATOM 9819 O O . GLY D 1 333 ? 41.239 -35.922 55.641 1.00 43.02 313 GLY D O 1
ATOM 9820 N N . LEU D 1 334 ? 43.236 -34.910 55.397 1.00 44.46 314 LEU D N 1
ATOM 9821 C CA . LEU D 1 334 ? 44.103 -33.949 54.723 1.00 43.41 314 LEU D CA 1
ATOM 9822 C C . LEU D 1 334 ? 44.487 -34.502 53.358 1.00 43.27 314 LEU D C 1
ATOM 9823 O O . LEU D 1 334 ? 44.575 -35.717 53.182 1.00 40.32 314 LEU D O 1
ATOM 9828 N N . THR D 1 335 ? 44.704 -33.612 52.393 1.00 42.85 315 THR D N 1
ATOM 9829 C CA . THR D 1 335 ? 45.007 -34.025 51.029 1.00 41.10 315 THR D CA 1
ATOM 9830 C C . THR D 1 335 ? 45.742 -32.895 50.325 1.00 43.54 315 THR D C 1
ATOM 9831 O O . THR D 1 335 ? 45.748 -31.748 50.782 1.00 43.96 315 THR D O 1
ATOM 9835 N N . TYR D 1 336 ? 46.358 -33.234 49.191 1.00 39.56 316 TYR D N 1
ATOM 9836 C CA . TYR D 1 336 ? 47.168 -32.265 48.465 1.00 39.49 316 TYR D CA 1
ATOM 9837 C C . TYR D 1 336 ? 47.357 -32.722 47.028 1.00 36.55 316 TYR D C 1
ATOM 9838 O O . TYR D 1 336 ? 47.175 -33.895 46.696 1.00 35.99 316 TYR D O 1
ATOM 9847 N N . THR D 1 337 ? 47.715 -31.758 46.180 1.00 41.50 317 THR D N 1
ATOM 9848 C CA . THR D 1 337 ? 48.218 -31.995 44.834 1.00 38.48 317 THR D CA 1
ATOM 9849 C C . THR D 1 337 ? 49.340 -30.997 44.597 1.00 41.07 317 THR D C 1
ATOM 9850 O O . THR D 1 337 ? 49.149 -29.794 44.797 1.00 40.79 317 THR D O 1
ATOM 9854 N N . GLY D 1 338 ? 50.508 -31.493 44.204 1.00 42.42 318 GLY D N 1
ATOM 9855 C CA . GLY D 1 338 ? 51.654 -30.654 43.881 1.00 39.43 318 GLY D CA 1
ATOM 9856 C C . GLY D 1 338 ? 51.913 -30.689 42.384 1.00 41.97 318 GLY D C 1
ATOM 9857 O O . GLY D 1 338 ? 51.830 -31.751 41.760 1.00 43.40 318 GLY D O 1
ATOM 9858 N N . LEU D 1 339 ? 52.232 -29.526 41.817 1.00 39.05 319 LEU D N 1
ATOM 9859 C CA . LEU D 1 339 ? 52.337 -29.369 40.373 1.00 44.81 319 LEU D CA 1
ATOM 9860 C C . LEU D 1 339 ? 53.597 -28.608 39.999 1.00 46.34 319 LEU D C 1
ATOM 9861 O O . LEU D 1 339 ? 53.881 -27.544 40.563 1.00 40.91 319 LEU D O 1
ATOM 9866 N N . LEU D 1 340 ? 54.337 -29.152 39.036 1.00 44.22 320 LEU D N 1
ATOM 9867 C CA . LEU D 1 340 ? 55.382 -28.426 38.332 1.00 39.82 320 LEU D CA 1
ATOM 9868 C C . LEU D 1 340 ? 54.810 -27.997 36.990 1.00 44.01 320 LEU D C 1
ATOM 9869 O O . LEU D 1 340 ? 54.425 -28.843 36.175 1.00 42.70 320 LEU D O 1
ATOM 9874 N N . ILE D 1 341 ? 54.737 -26.687 36.768 1.00 39.98 321 ILE D N 1
ATOM 9875 C CA . ILE D 1 341 ? 54.170 -26.151 35.542 1.00 48.86 321 ILE D CA 1
ATOM 9876 C C . ILE D 1 341 ? 55.165 -25.187 34.914 1.00 45.80 321 ILE D C 1
ATOM 9877 O O . ILE D 1 341 ? 56.119 -24.731 35.548 1.00 44.47 321 ILE D O 1
ATOM 9882 N N . LYS D 1 342 ? 54.941 -24.907 33.641 1.00 45.26 322 LYS D N 1
ATOM 9883 C CA . LYS D 1 342 ? 55.739 -23.950 32.885 1.00 50.38 322 LYS D CA 1
ATOM 9884 C C . LYS D 1 342 ? 54.834 -22.769 32.554 1.00 47.44 322 LYS D C 1
ATOM 9885 O O . LYS D 1 342 ? 53.845 -22.925 31.830 1.00 48.69 322 LYS D O 1
ATOM 9891 N N . TRP D 1 343 ? 55.155 -21.593 33.099 1.00 46.51 323 TRP D N 1
ATOM 9892 C CA . TRP D 1 343 ? 54.302 -20.396 32.878 1.00 53.47 323 TRP D CA 1
ATOM 9893 C C . TRP D 1 343 ? 54.130 -20.156 31.376 1.00 58.20 323 TRP D C 1
ATOM 9894 O O . TRP D 1 343 ? 55.150 -20.127 30.658 1.00 59.15 323 TRP D O 1
ATOM 9905 N N . GLY D 1 344 ? 52.887 -19.988 30.914 1.00 59.83 324 GLY D N 1
ATOM 9906 C CA . GLY D 1 344 ? 52.637 -19.832 29.467 1.00 62.13 324 GLY D CA 1
ATOM 9907 C C . GLY D 1 344 ? 51.977 -18.507 29.128 1.00 51.56 324 GLY D C 1
ATOM 9908 O O . GLY D 1 344 ? 51.071 -18.508 28.273 1.00 67.20 324 GLY D O 1
ATOM 9909 N N . MET D 1 345 ? 52.411 -17.419 29.770 1.00 56.85 325 MET D N 1
ATOM 9910 C CA . MET D 1 345 ? 51.861 -16.071 29.465 1.00 60.31 325 MET D CA 1
ATOM 9911 C C . MET D 1 345 ? 52.849 -15.005 29.950 1.00 58.68 325 MET D C 1
ATOM 9912 O O . MET D 1 345 ? 52.838 -13.909 29.357 1.00 59.16 325 MET D O 1
#

Organism: Bacillus subtilis (strain 168) (NCBI:txid224308)

Solvent-accessible surface area: 44021 Å² total; per-residue (Å²): 186,129,12,56,0,4,0,34,4,4,0,16,61,20,0,85,135,130,12,43,3,50,59,0,74,171,89,18,117,22,48,58,68,179,1,37,60,41,10,7,0,114,31,0,39,9,3,79,145,141,32,17,0,6,45,0,0,21,56,0,0,82,42,0,105,90,82,41,199,41,66,4,111,80,1,30,0,0,1,0,2,12,17,1,23,1,4,26,1,2,0,1,0,0,28,0,13,56,110,35,43,11,166,69,2,0,0,0,7,2,23,3,5,15,0,0,0,0,0,0,0,4,0,0,9,0,0,0,23,17,45,60,8,94,15,0,0,1,0,0,0,0,0,1,13,52,4,5,35,62,119,51,130,95,4,0,8,14,8,0,0,0,0,0,0,0,0,0,33,68,47,115,87,68,22,1,9,57,14,18,3,19,5,12,37,1,118,9,0,66,25,13,15,25,12,38,58,34,76,49,5,110,70,93,142,14,100,28,99,32,68,10,27,42,64,35,174,53,9,71,88,9,0,12,170,20,0,19,43,21,4,122,86,0,15,150,112,30,66,56,61,41,129,65,0,51,32,0,0,0,4,0,9,18,40,70,9,0,59,16,0,12,146,120,3,116,7,60,63,138,63,12,5,37,3,0,67,82,37,0,5,0,8,1,0,0,1,0,6,1,0,2,65,2,43,136,71,34,94,5,124,118,82,41,26,0,0,0,0,0,4,5,1,0,7,0,18,0,0,2,0,0,44,0,24,62,200,98,11,61,0,14,0,28,5,6,0,22,57,21,0,97,140,124,13,36,2,47,53,0,76,169,95,19,111,24,52,54,74,171,1,31,63,37,9,5,0,108,29,0,36,9,6,85,144,149,32,24,0,5,42,0,0,21,52,0,0,84,40,0,109,87,89,40,213,42,57,5,115,82,1,28,0,0,0,0,1,11,16,2,24,1,6,22,3,0,2,0,0,0,27,0,11,67,112,37,44,14,172,68,1,0,0,0,8,3,20,2,5,10,0,0,0,0,0,0,0,4,0,0,10,0,1,0,22,7,18,57,8,98,15,0,0,0,0,0,0,0,0,1,11,50,4,2,33,68,119,49,132,96,5,0,7,16,5,0,0,0,0,0,0,0,0,0,33,51,37,119,91,60,35,0,11,51,13,11,4,17,5,10,36,1,118,5,0,73,28,9,17,24,11,38,56,34,75,44,10,116,74,99,132,7,96,20,109,25,75,10,28,36,72,36,167,45,9,65,84,15,0,14,160,24,0,20,46,23,2,127,90,0,15,149,114,27,65,49,62,41,108,69,0,3,25,0,0,0,3,0,9,24,40,73,8,2,62,17,0,6,138,129,7,114,12,40,54,73,34,15,5,40,2,0,64,85,34,0,6,0,3,1,0,0,3,0,2,1,0,1,67,2,33,101,39,21,98,6,41,132,80,1,29,0,0,0,0,0,4,4,2,0,6,2,20,0,0,1,0,0,37,1,10,54,162,99,7,54,0,14,0,36,4,6,0,20,60,23,1,99,139,120,6,38,2,45,54,0,66,159,98,23,123,21,48,60,130,81,0,34,95,128,6,2,0,110,28,0,26,8,6,97,131,135,35,20,0,6,41,0,0,19,61,0,0,71,42,0,93,87,90,28,178,60,64,2,104,79,1,29,0,0,0,0,1,10,15,1,24,0,5,23,0,0,4,0,0,0,24,0,12,68,120,41,42,13,165,70,1,0,0,0,7,2,23,3,7,10,0,0,0,0,0,0,0,2,0,0,7,0,0,0,21,12,30,57,7,92,15,0,0,0,0,0,0,0,0,4,12,53,4,7,33,64,119,50,120,70,3,0,1,16,10,0,0,0,0,0,0,0,0,0,36,77,37,102,145,57,28,0,9,53,16,15,2,18,6,11,38,0,102,8,0,64,33,14,17,23,10,35,61,33,67,40,8,100,71,97,132,18,96,19,105,26,62,10,28,34,71,27,160,58,11,54,70,19,0,12,159,21,1,21,44,24,3,123,86,0,15,149,115,26,65,52,60,47,124,71,1,45,32,0,0,0,4,0,9,24,35,85,13,0,47,20,0,6,140,116,4,115,10,57,67,137,65,14,5,41,2,0,56,85,33,0,12,0,6,1,0,0,1,0,3,1,0,0,62,2,37,124,73,56,99,11,139,121,86,45,26,0,0,0,0,0,3,2,2,0,6,1,19,0,0,1,0,0,45,2,10,63,171,12,54,0,13,0,33,5,6,0,18,62,22,0,86,134,128,9,39,5,58,51,0,74,152,101,14,112,26,45,60,126,82,0,26,106,90,6,4,0,104,35,0,33,10,4,77,143,141,28,20,0,5,42,0,0,19,58,0,0,77,44,0,73,91,94,34,119,38,63,0,106,77,1,30,0,0,0,0,1,10,14,0,21,2,6,24,7,0,2,0,0,0,27,0,12,65,113,48,45,11,170,67,2,0,0,0,7,3,21,0,7,13,0,0,1,0,0,0,0,4,0,0,7,0,1,0,23,8,23,56,8,120,27,0,0,1,0,0,0,0,0,2,13,55,6,5,29,63,121,48,128,84,4,0,1,13,12,0,0,0,0,0,0,0,0,0,30,87,34,116,97,49,41,0,10,53,16,14,2,20,5,10,44,1,122,10,0,28,17,20,13,22,9,38,63,22,66,35,16,99,68,76,121,19,54,15,109,27,73,12,23,43,16,27,58,22,9,63,61,12,0,11,161,24,1,20,42,25,2,122,89,0,16,152,122,28,66,52,63,43,126,70,1,49,32,0,0,0,4,0,13,22,37,73,8,0,52,15,0,8,140,120,5,119,10,64,84,83,64,12,4,41,4,0,70,86,35,0,11,0,5,1,0,0,3,0,6,1,0,1,69,3,38,129,68,62,96,11,48,57,80,45,25,0,0,0,0,0,3,3,0,1,6,0,17,0,0,1,0,0,46,2,22,74

Radius of gyration: 37.8 Å; Cα contacts (8 Å, |Δi|>4): 3657; chains: 4; bounding box: 79×72×121 Å

InterPro domains:
  IPR004655 Beta-ketoacyl-[acyl-carrier-protein] synthase III [MF_01815] (2-323)
  IPR004655 Beta-ketoacyl-[acyl-carrier-protein] synthase III [TIGR00747] (3-323)
  IPR013747 Beta-ketoacyl-[acyl-carrier-protein] synthase III, C-terminal [PF08541] (234-323)
  IPR013751 Beta-ketoacyl-[acyl-carrier-protein] synthase III, N-terminal [PF08545] (107-185)
  IPR016039 Thiolase-like [G3DSA:3.40.47.10] (1-325)
  IPR016039 Thiolase-like [SSF53901] (2-323)

Secondary structure (DSSP, 8-state):
----EEEEEEEEE--SEEEEHHHHHTTSS--HHHHHHHT---EEEE--TT--HHHHHHHHHHHHHTT-SS-STT--EEEEE-SS-SBSSS-HHHHHHHHH--SS-EEEEEE-GGGHHHHHHHHHHHHHHTTS-SEEEEEEEEEGGGG--TT-TTTTTTB-EEEEEEEEEE-SSS-SEEEEEEEE-GGGGGGEEEESS--EETTEEP-SSSS-EE-HHHHHHHHHTTHHHHHHHHHHHHT--GGG--EEEE--S-HHHHHHHHHHTT--GGGB---HHHH-B-GGGHHHHHHHHHHHTT-S-TT-EEEEEEEETTTEEEEEEEE---/----EEEEEEEEE--SEEEEHHHHHTTSS--HHHHHHHH---EEEE--TT--HHHHHHHHHHHHHHT-SS-STT--EEEEE-SS-SEEES-HHHHHHHHH--SS-EEEEEE-GGGHHHHHHHHHHHHHHTTS-SEEEEEEEEEGGGG--TT-HHHHTTB-EEEEEEEEEE-SSS-SEEEEEEEE-GGGTTTEEEESS--EETTEE-SSTTS-EE-HHHHHHHHHHHHHHHHHHHHHHHT--GGG--EEEE--S-HHHHHHHHHHTT--GGGB---HHHH-B-GGGHHHHHHHHHHHTT-S-TT-EEEEEEEETTTEEEEEEEE---/----EEEEEEEEE--SEEEEHHHHHTTSS--HHHHHHHT---EEEE--TT--HHHHHHHHHHHHHHH-SS-STT--EEEEE-SS-SEEES-HHHHHHHHH--SS-EEEEEE-GGGHHHHHHHHHHHHHHTTS-SEEEEEEEEEGGGG--TT-HHHHTTB-EEEEEEEEEE-SSS-SEEEEEEEE-GGGGGGEEEE-S--EETTEE-SSTTSEEE-HHHHHHHHHHHHHHHHHHHHHHHT--GGG--EEEE--S-HHHHHHHHHHTT--GGGB---HHHH-B-GGGHHHHHHHHHHHTT---TT-EEEEEEEETTTEEEEEEEE---/---EEEEEEEEE--SEEEEHHHHHTTSS--HHHHHHHT---EEEE--TT--HHHHHHHHHHHHHHH-SS-STT--EEEEE-SS-SEEES-HHHHHHHHH--SS-EEEEEE-GGGHHHHHHHHHHHHHHTTS-SEEEEEEEEEGGGG--TT-TTTTTTB-EEEEEEEEEE-SSS-SEEEEEEEE-GGGGGGEE-BSS--BSSSPBP-STTS-EE-HHHHHHHHHHHHHHHHHHHHHHTT--GGG--EEEE--S-HHHHHHHHHHTT--GGGB---HHHH-B-GGGHHHHHHHHHHHTT-S-TT-EEEEEEEETTTEEEEEEEE---

Nearest PDB structures (foldseek):
  8vdb-assembly1_D  TM=1.002E+00  e=2.098E-72  Bacillus subtilis
  2ahb-assembly1_A  TM=9.126E-01  e=5.725E-36  Mycobacterium tuberculosis
  1u6s-assembly1_B  TM=9.142E-01  e=1.673E-35  Mycobacterium tuberculosis
  2aj9-assembly1_B  TM=9.116E-01  e=3.349E-35  Mycobacterium tuberculosis
  2qnx-assembly1_A  TM=9.127E-01  e=3.144E-35  Mycobacterium tuberculosis

Foldseek 3Di:
DAWFKAWAWKFKDFADDKCFQVNLVVQEPDHNVVCCVWFNAGIAGAHDPPAFFLNQQLNRVVRGCVVHPDDPLQAAEEEEEEDTDPDDPCASQVSNCVVVVRPHHYGDYDYQWLFQQLVQVVVVRVCARVPVGFKYKRKYWYNQQVQADSHDPVTNSFEHTMMMIIMMGGHPPHFFFQFKDKDFDQVCQLQKDFDDVDQDDPPHGHDDDSHIDHPVVVVLVVVLVPVLVVVVVRQVSRVHDQVLAQAEEEQQRGVVSVVSSCVPRVHDPVRYFFDCHHHGRHRNCGRSNSVVVCVVVVNDDFQHWYKYWGADNRRIIMITIGGHHD/DFFFKAWAWKFKDAADDKCFQVNLVVQEPDDNVVCCVWFVAGIAGAADPPGFFLNQALRRVVRGCVVHDDDPLQAAEEEEEEDGAPDPDPGSQVSSCVVVVRPHHHGDYDYPWLQRQLVQVVVLRVCVRVPNGFKHKYKYWYNLQVQAQSHDPPTNSFEHTIMMMIMMGGHPPDGFFQFKDKDFDLVCLLQKHFDDVDQADPPGGHPSVRHIDHPVVVVLVVCLVPVQVVVVVRCVSRVHDPVLAQEEQEQSRGPVSVCSSCVSHVHHPVSYFWDPHHHGRHRNCTRSNSVVVCVVVVNDDAQHWYKYWGARRSRMIMITTGGHHD/DFFFKAWAWKFKDFADDKCFQVNLVVLEVDHNVRCCVWFNAGIAGAHDPPQFFLNQQLRRVVRRVVTHDDDCLQAAEEEEEEPGFPDPPPGSQVSNCVVVVRPHHYGDYDYQWLQQQLVQVVVVRCCARVPNGFKYKYKYWYRQQVQADSHDPPCNSFEHTIMMIIMMGGHPPHHFWQFKDKDFDQVCQLAKDFDDPDQADPPHGHDSVRHIDHPVVVVLVVCLVPVQVVVVVRCVSRVHDQVLAQAEEEQQRGVVSVVSSCVSRVHDPVRYFFQPHHHGRHINCGRSNRVVVCVVVVNDDAQHWYWYWGADRSGMIMITIGGHHD/DWQKAWAWKFKWFADDKCFQVNLVVLEVDHQVRLCVWFNAGIAGADDPPAFQLNQQLRRVVRRCVVHPDDDLQAAEEEEEEDGFPDVDPGSQVSNCVVVVNPHHYGDYDYLWLQRQLVQVVVVRVCVRVVNGFKYKRKYWYRQQVQAQSHDPVTNSFEHTMMMIIIMGGHPPDFFFQFKDKDFDQVCQLQWYFDDPDQADPPHGHDSVRHIDHNVVVVLVVCQVPVQVVVVVRCVSRVHDLVLAQAEEEQSRGVVSVVSSCVSRVHDPVRYFWQCHHHGGHRNCGRSNSVVVCVVVVSDDAQGWYWYWGADRSGMIMITIGTHHD